Protein AF-E9EDW2-F1 (afdb_monomer)

Secondary structure (DSSP, 8-state):
-HHHHHHTT---GGGGT--SHHHHHHHHHHTT-SEEEEEEHHHHHH-TTT--HHHHHHHTTTS----HHHHHHHHHT-EEEEEESS---------S--------TT--PBPEEEEEE-------BS-EEEEEE-TT--EEEEEE-SB-SSSB--EEEEEESS---PPP---SEEPPP-BS-EEEE-GGG-EEEE--EEETTEE---EEEEE-STT-EEEEEPPPSS--BS-EEEE-TTSSEEEEE--BSSSS-B---EEEEETTTEEEEPEEESSPPPPEEEEEEEE-S---SSSSEEEEEEEEEEETTSSB----EEEEEE-SSSS-EEEEEE----GGGSSTT-EESPEEEE-SS-EEEE--EESSTT-BS--EEEEE--SSS--EEEEB---TT-PPPP--TT-EEEEETTEEEEE--EE-TGGG--EE---EEEEEE-----SS------SPPPP--EEEEEEE-EE------------PPP-PEEPPEE---SHHHHHHHHHHT--EEETT----THHHH--HHHHHHHH-TT-EEEEEEE-TT-SB--TTTT-EEEEEEEHHHHHHHHHTT-SEEEE---SS-TTTS---HHHH-HHHHTT----GGGHHHHHTEEEEEEEEESS-EEEEE--SSEEEEEEEES-EEEEE--GGGGGGTTPPTT-SEE---HHHHTTSGGGTT---EEEEE-TT-EEEE-TT--EEEEE-SS-EEEEEEEE---SS-BPSS--SSS-PPBHHHHHHHHHHHHHHHHTTTS-HHHHHHHHHHHHHHHHHHHTT-

Solvent-accessible surface area (backbone atoms only — not comparable to full-atom values): 42547 Å² total; per-residue (Å²): 104,68,72,42,30,50,74,70,73,58,58,72,71,62,44,82,81,37,75,43,72,69,44,46,47,52,51,43,45,75,72,62,30,78,42,74,48,74,36,35,43,42,56,37,59,71,28,68,88,76,34,41,50,67,57,48,46,53,47,35,73,74,49,62,64,81,58,61,64,47,51,47,56,52,14,70,75,40,68,53,74,53,71,36,70,64,94,67,88,70,84,62,80,72,67,80,76,83,72,80,70,69,82,65,92,77,68,64,61,51,59,45,52,74,45,74,40,96,49,97,59,70,59,33,23,30,27,33,49,47,82,49,63,46,98,87,68,55,44,29,45,33,41,35,37,3,40,36,91,93,43,65,27,47,34,35,41,36,25,26,36,75,48,61,87,78,80,73,86,68,49,54,46,31,78,68,58,30,26,38,42,48,62,40,72,27,62,97,72,12,38,38,37,44,38,4,24,75,46,49,72,42,46,26,26,60,20,33,30,35,43,75,59,97,77,36,36,55,40,83,50,65,48,52,98,59,33,27,22,35,42,23,67,41,55,44,86,97,59,52,34,35,42,38,45,35,3,31,46,35,40,74,43,60,30,75,56,37,38,40,37,35,90,90,80,30,72,42,64,40,48,74,48,79,65,70,75,74,37,30,27,26,27,45,51,45,77,43,65,51,71,63,94,63,80,58,50,47,46,27,44,39,28,20,3,36,34,74,59,70,42,60,30,53,65,44,28,39,38,41,34,40,54,74,55,100,62,30,36,34,34,47,46,71,64,88,74,58,89,86,61,42,50,84,54,10,30,30,51,34,47,64,41,83,53,94,80,40,32,36,42,36,25,7,33,36,71,40,91,83,35,74,10,53,42,44,35,39,40,35,38,57,79,77,87,48,74,46,79,33,54,55,50,77,34,90,82,75,53,79,63,66,53,26,34,32,33,21,63,46,79,55,97,82,24,37,41,40,40,29,4,44,42,50,56,71,95,52,53,69,48,65,27,44,55,38,37,38,41,36,72,58,80,80,95,63,98,72,80,83,80,83,75,72,95,67,75,81,66,43,65,35,80,75,51,74,48,66,44,45,57,64,89,69,83,72,70,85,74,89,62,95,62,59,48,31,65,73,42,74,55,53,76,45,71,87,90,43,44,68,62,44,54,52,43,64,75,66,58,59,56,36,32,34,50,72,47,65,37,54,56,34,59,82,57,66,43,68,68,50,49,27,67,61,68,35,42,78,40,78,40,62,29,36,39,41,60,94,92,55,61,60,48,33,81,85,79,50,63,49,44,84,43,79,44,33,41,33,58,53,44,56,40,14,64,71,32,36,45,34,38,35,59,56,57,22,74,89,40,58,93,79,34,38,18,35,38,63,82,60,37,48,73,58,33,78,27,47,44,81,38,76,38,47,46,68,50,63,77,32,55,63,30,29,32,51,33,42,30,4,37,36,23,49,42,30,28,37,36,57,37,26,32,37,43,34,28,33,33,43,33,37,38,36,44,35,34,57,56,85,40,49,87,76,51,66,52,50,94,94,47,55,53,20,78,55,59,57,85,76,36,45,79,31,54,83,31,37,89,38,63,39,30,41,46,77,41,42,58,32,26,27,35,42,42,39,53,46,35,35,34,27,39,37,41,73,33,47,25,35,33,33,39,38,39,32,17,59,85,62,99,71,56,72,44,90,73,95,66,50,81,48,53,63,64,41,35,66,57,61,51,46,52,55,50,52,55,49,51,55,56,73,41,62,88,47,58,70,68,60,34,50,53,54,54,51,51,52,49,53,53,51,54,38,49,74,75,73,103

Nearest PDB structures (foldseek):
  3al6-assembly2_D  TM=9.069E-01  e=3.823E-26  Homo sapiens
  3al5-assembly1_A  TM=8.721E-01  e=1.765E-25  Homo sapiens
  3al6-assembly1_A  TM=8.691E-01  e=7.244E-24  Homo sapiens
  3al5-assembly2_C  TM=8.968E-01  e=2.524E-22  Homo sapiens
  3al6-assembly2_C  TM=8.947E-01  e=3.609E-19  Homo sapiens

pLDDT: mean 86.5, std 15.3, range [28.31, 98.31]

Structure (mmCIF, N/CA/C/O backbone):
data_AF-E9EDW2-F1
#
_entry.id   AF-E9EDW2-F1
#
loop_
_atom_site.group_PDB
_atom_site.id
_atom_site.type_symbol
_atom_site.label_atom_id
_atom_site.label_alt_id
_atom_site.label_comp_id
_atom_site.label_asym_id
_atom_site.label_entity_id
_atom_site.label_seq_id
_atom_site.pdbx_PDB_ins_code
_atom_site.Cartn_x
_atom_site.Cartn_y
_atom_site.Cartn_z
_atom_site.occupancy
_atom_site.B_iso_or_equiv
_atom_site.auth_seq_id
_atom_site.auth_comp_id
_atom_site.auth_asym_id
_atom_site.auth_atom_id
_atom_site.pdbx_PDB_model_num
ATOM 1 N N . MET A 1 1 ? -23.223 -12.587 3.954 1.00 90.25 1 MET A N 1
ATOM 2 C CA . MET A 1 1 ? -23.763 -13.859 4.491 1.00 90.25 1 MET A CA 1
ATOM 3 C C . MET A 1 1 ? -24.759 -14.564 3.571 1.00 90.25 1 MET A C 1
ATOM 5 O O . MET A 1 1 ? -24.422 -15.625 3.071 1.00 90.25 1 MET A O 1
ATOM 9 N N . LEU A 1 2 ? -25.967 -14.035 3.328 1.00 93.19 2 LEU A N 1
ATOM 10 C CA . LEU A 1 2 ? -27.027 -14.787 2.621 1.00 93.19 2 LEU A CA 1
ATOM 11 C C . LEU A 1 2 ? -26.602 -15.286 1.229 1.00 93.19 2 LEU A C 1
ATOM 13 O O . LEU A 1 2 ? -26.655 -16.485 0.972 1.00 93.19 2 LEU A O 1
ATOM 17 N N . SER A 1 3 ? -26.023 -14.400 0.409 1.00 93.06 3 SER A N 1
ATOM 18 C CA . SER A 1 3 ? -25.495 -14.756 -0.919 1.00 93.06 3 SER A CA 1
ATOM 19 C C . SER A 1 3 ? -24.469 -15.902 -0.890 1.00 93.06 3 SER A C 1
ATOM 21 O O . SER A 1 3 ? -24.391 -16.681 -1.836 1.00 93.06 3 SER A O 1
ATOM 23 N N . HIS A 1 4 ? -23.687 -16.040 0.186 1.00 93.06 4 HIS A N 1
ATOM 24 C CA . HIS A 1 4 ? -22.728 -17.138 0.331 1.00 93.06 4 HIS A CA 1
ATOM 25 C C . HIS A 1 4 ? -23.447 -18.488 0.472 1.00 93.06 4 HIS A C 1
ATOM 27 O O . HIS A 1 4 ? -23.151 -19.422 -0.269 1.00 93.06 4 HIS A O 1
ATOM 33 N N . PHE A 1 5 ? -24.440 -18.578 1.357 1.00 93.38 5 PHE A N 1
ATOM 34 C CA . PHE A 1 5 ? -25.221 -19.804 1.540 1.00 93.38 5 PHE A CA 1
ATOM 35 C C . PHE A 1 5 ? -26.107 -20.136 0.334 1.00 93.38 5 PHE A C 1
ATOM 37 O O . PHE A 1 5 ? -26.289 -21.311 0.015 1.00 93.38 5 PHE A O 1
ATOM 44 N N . ASP A 1 6 ? -26.598 -19.122 -0.383 1.00 93.25 6 ASP A N 1
ATOM 45 C CA . ASP A 1 6 ? -27.299 -19.325 -1.654 1.00 93.25 6 ASP A CA 1
ATOM 46 C C . ASP A 1 6 ? -26.378 -19.977 -2.697 1.00 93.25 6 ASP A C 1
ATOM 48 O O . ASP A 1 6 ? -26.758 -20.967 -3.327 1.00 93.25 6 ASP A O 1
ATOM 52 N N . LYS A 1 7 ? -25.133 -19.491 -2.831 1.00 94.06 7 LYS A N 1
ATOM 53 C CA . LYS A 1 7 ? -24.116 -20.088 -3.721 1.00 94.06 7 LYS A CA 1
ATOM 54 C C . LYS A 1 7 ? -23.791 -21.536 -3.344 1.00 94.06 7 LYS A C 1
ATOM 56 O O . LYS A 1 7 ? -23.611 -22.364 -4.233 1.00 94.06 7 LYS A O 1
ATOM 61 N N . LEU A 1 8 ? -23.762 -21.854 -2.048 1.00 94.25 8 LEU A N 1
ATOM 62 C CA . LEU A 1 8 ? -23.572 -23.220 -1.541 1.00 94.25 8 LEU A CA 1
ATOM 63 C C . LEU A 1 8 ? -24.822 -24.109 -1.663 1.00 94.25 8 LEU A C 1
ATOM 65 O O . LEU A 1 8 ? -24.761 -25.291 -1.329 1.00 94.25 8 LEU A O 1
ATOM 69 N N . LYS A 1 9 ? -25.950 -23.570 -2.148 1.00 95.19 9 LYS A N 1
ATOM 70 C CA . LYS A 1 9 ? -27.255 -24.249 -2.214 1.00 95.19 9 LYS A CA 1
ATOM 71 C C . LYS A 1 9 ? -27.768 -24.717 -0.843 1.00 95.19 9 LYS A C 1
ATOM 73 O O . LYS A 1 9 ? -28.529 -25.680 -0.755 1.00 95.19 9 LYS A O 1
ATOM 78 N N . THR A 1 10 ? -27.399 -24.011 0.225 1.00 95.25 10 THR A N 1
ATOM 79 C CA . THR A 1 10 ? -27.797 -24.290 1.617 1.00 95.25 10 THR A CA 1
ATOM 80 C C . THR A 1 10 ? -28.368 -23.042 2.310 1.00 95.25 10 THR A C 1
ATOM 82 O O . THR A 1 10 ? -27.917 -22.666 3.393 1.00 95.25 10 THR A O 1
ATOM 85 N N . PRO A 1 11 ? -29.380 -22.369 1.724 1.00 93.00 11 PRO A N 1
ATOM 86 C CA . PRO A 1 11 ? -29.872 -21.095 2.237 1.00 93.00 11 PRO A CA 1
ATOM 87 C C . PRO A 1 11 ? -30.461 -21.228 3.652 1.00 93.00 11 PRO A C 1
ATOM 89 O O . PRO A 1 11 ? -31.292 -22.118 3.888 1.00 93.00 11 PRO A O 1
ATOM 92 N N . PRO A 1 12 ? -30.125 -20.327 4.596 1.00 91.38 12 PRO A N 1
ATOM 93 C CA . PRO A 1 12 ? -30.726 -20.306 5.926 1.00 91.38 12 PRO A CA 1
ATOM 94 C C . PRO A 1 12 ? -32.187 -19.831 5.851 1.00 91.38 12 PRO A C 1
ATOM 96 O O . PRO A 1 12 ? -32.504 -18.668 6.073 1.00 91.38 12 PRO A O 1
ATOM 99 N N . LYS A 1 13 ? -33.120 -20.743 5.556 1.00 90.94 13 LYS A N 1
ATOM 100 C CA . LYS A 1 13 ? -34.522 -20.404 5.229 1.00 90.94 13 LYS A CA 1
ATOM 101 C C . LYS A 1 13 ? -35.260 -19.626 6.325 1.00 90.94 13 LYS A C 1
ATOM 103 O O . LYS A 1 13 ? -36.069 -18.752 6.022 1.00 90.94 13 LYS A O 1
ATOM 108 N N . SER A 1 14 ? -34.980 -19.927 7.595 1.00 92.50 14 SER A N 1
ATOM 109 C CA . SER A 1 14 ? -35.703 -19.334 8.733 1.00 92.50 14 SER A CA 1
ATOM 110 C C . SER A 1 14 ? -35.426 -17.840 8.925 1.00 92.50 14 SER A C 1
ATOM 112 O O . SER A 1 14 ? -36.273 -17.151 9.491 1.00 92.50 14 SER A O 1
ATOM 114 N N . VAL A 1 15 ? -34.281 -17.331 8.453 1.00 92.75 15 VAL A N 1
ATOM 115 C CA . VAL A 1 15 ? -33.878 -15.931 8.679 1.00 92.75 15 VAL A CA 1
ATOM 116 C C . VAL A 1 15 ? -34.812 -14.942 7.981 1.00 92.75 15 VAL A C 1
ATOM 118 O O . VAL A 1 15 ? -35.085 -13.879 8.518 1.00 92.75 15 VAL A O 1
ATOM 121 N N . SER A 1 16 ? -35.394 -15.328 6.839 1.00 90.06 16 SER A N 1
ATOM 122 C CA . SER A 1 16 ? -36.365 -14.504 6.104 1.00 90.06 16 SER A CA 1
ATOM 123 C C . SER A 1 16 ? -37.625 -14.199 6.926 1.00 90.06 16 SER A C 1
ATOM 125 O O . SER A 1 16 ? -38.177 -13.104 6.851 1.00 90.06 16 SER A O 1
ATOM 127 N N . LYS A 1 17 ? -38.062 -15.155 7.756 1.00 93.75 17 LYS A N 1
ATOM 128 C CA . LYS A 1 17 ? -39.244 -15.025 8.617 1.00 93.75 17 LYS A CA 1
ATOM 129 C C . LYS A 1 17 ? -38.902 -14.446 9.990 1.00 93.75 17 LYS A C 1
ATOM 131 O O . LYS A 1 17 ? -39.677 -13.660 10.535 1.00 93.75 17 LYS A O 1
ATOM 136 N N . TYR A 1 18 ? -37.743 -14.814 10.535 1.00 94.94 18 TYR A N 1
ATOM 137 C CA . TYR A 1 18 ? -37.289 -14.425 11.872 1.00 94.94 18 TYR A CA 1
ATOM 138 C C . TYR A 1 18 ? -35.910 -13.734 11.825 1.00 94.94 18 TYR A C 1
ATOM 140 O O . TYR A 1 18 ? -34.936 -14.295 12.330 1.00 94.94 18 TYR A O 1
ATOM 148 N N . PRO A 1 19 ? -35.809 -12.539 11.207 1.00 91.50 19 PRO A N 1
ATOM 149 C CA . PRO A 1 19 ? -34.534 -11.848 10.989 1.00 91.50 19 PRO A CA 1
ATOM 150 C C . PRO A 1 19 ? -33.925 -11.198 12.237 1.00 91.50 19 PRO A C 1
ATOM 152 O O . PRO A 1 19 ? -32.763 -10.821 12.201 1.00 91.50 19 PRO A O 1
ATOM 155 N N . THR A 1 20 ? -34.686 -11.035 13.322 1.00 91.75 20 THR A N 1
ATOM 156 C CA . THR A 1 20 ? -34.239 -10.328 14.533 1.00 91.75 20 THR A CA 1
ATOM 157 C C . THR A 1 20 ? -34.360 -11.209 15.770 1.00 91.75 20 THR A C 1
ATOM 159 O O . THR A 1 20 ? -35.183 -12.132 15.803 1.00 91.75 20 THR A O 1
ATOM 162 N N . LEU A 1 21 ? -33.592 -10.887 16.817 1.00 91.69 21 LEU A N 1
ATOM 163 C CA . LEU A 1 21 ? -33.658 -11.580 18.109 1.00 91.69 21 LEU A CA 1
ATOM 164 C C . LEU A 1 21 ? -35.087 -11.561 18.675 1.00 91.69 21 LEU A C 1
ATOM 166 O O . LEU A 1 21 ? -35.627 -12.607 19.022 1.00 91.69 21 LEU A O 1
ATOM 170 N N . ALA A 1 22 ? -35.766 -10.411 18.632 1.00 91.12 22 ALA A N 1
ATOM 171 C CA . ALA A 1 22 ? -37.156 -10.267 19.074 1.00 91.12 22 ALA A CA 1
ATOM 172 C C . ALA A 1 22 ? -38.144 -11.168 18.317 1.00 91.12 22 ALA A C 1
ATOM 174 O O . ALA A 1 22 ? -39.068 -11.740 18.905 1.00 91.12 22 ALA A O 1
ATOM 175 N N . LYS A 1 23 ? -37.939 -11.350 17.006 1.00 94.00 23 LYS A N 1
ATOM 176 C CA . LYS A 1 23 ? -38.747 -12.280 16.209 1.00 94.00 23 LYS A CA 1
ATOM 177 C C . LYS A 1 23 ? -38.448 -13.739 16.553 1.00 94.00 23 LYS A C 1
ATOM 179 O O . LYS A 1 23 ? -39.368 -14.552 16.498 1.00 94.00 23 LYS A O 1
ATOM 184 N N . GLN A 1 24 ? -37.216 -14.082 16.936 1.00 94.62 24 GLN A N 1
ATOM 185 C CA . GLN A 1 24 ? -36.901 -15.416 17.462 1.00 94.62 24 GLN A CA 1
ATOM 186 C C . GLN A 1 24 ? -37.532 -15.636 18.842 1.00 94.62 24 GLN A C 1
ATOM 188 O O . GLN A 1 24 ? -38.124 -16.688 19.062 1.00 94.62 24 GLN A O 1
ATOM 193 N N . VAL A 1 25 ? -37.518 -14.644 19.737 1.00 92.88 25 VAL A N 1
ATOM 194 C CA . VAL A 1 25 ? -38.243 -14.728 21.019 1.00 92.88 25 VAL A CA 1
ATOM 195 C C . VAL A 1 25 ? -39.728 -14.971 20.765 1.00 92.88 25 VAL A C 1
ATOM 197 O O . VAL A 1 25 ? -40.277 -15.970 21.220 1.00 92.88 25 VAL A O 1
ATOM 200 N N . SER A 1 26 ? -40.350 -14.134 19.932 1.00 93.62 26 SER A N 1
ATOM 201 C CA . SER A 1 26 ? -41.767 -14.261 19.567 1.00 93.62 26 SER A CA 1
ATOM 202 C C . SER A 1 26 ? -42.094 -15.629 18.958 1.00 93.62 26 SER A C 1
ATOM 204 O O . SER A 1 26 ? -43.142 -16.207 19.245 1.00 93.62 26 SER A O 1
ATOM 206 N N . ARG A 1 27 ? -41.185 -16.181 18.142 1.00 95.56 27 ARG A N 1
ATOM 207 C CA . ARG A 1 27 ? -41.315 -17.523 17.562 1.00 95.56 27 ARG A CA 1
ATOM 208 C C . ARG A 1 27 ? -41.403 -18.599 18.637 1.00 95.56 27 ARG A C 1
ATOM 210 O O . ARG A 1 27 ? -42.293 -19.435 18.556 1.00 95.56 27 ARG A O 1
ATOM 217 N N . PHE A 1 28 ? -40.473 -18.617 19.589 1.00 94.75 28 PHE A N 1
ATOM 218 C CA . PHE A 1 28 ? -40.422 -19.665 20.609 1.00 94.75 28 PHE A CA 1
ATOM 219 C C . PHE A 1 28 ? -41.527 -19.491 21.654 1.00 94.75 28 PHE A C 1
ATOM 221 O O . PHE A 1 28 ? -42.177 -20.473 22.005 1.00 94.75 28 PHE A O 1
ATOM 228 N N . THR A 1 29 ? -41.845 -18.260 22.056 1.00 92.69 29 THR A N 1
ATOM 229 C CA . THR A 1 29 ? -43.003 -17.992 22.923 1.00 92.69 29 THR A CA 1
ATOM 230 C C . THR A 1 29 ? -44.303 -18.463 22.265 1.00 92.69 29 THR A C 1
ATOM 232 O O . THR A 1 29 ? -45.104 -19.151 22.895 1.00 92.69 29 THR A O 1
ATOM 235 N N . GLY A 1 30 ? -44.485 -18.197 20.965 1.00 93.25 30 GLY A N 1
ATOM 236 C CA . GLY A 1 30 ? -45.638 -18.681 20.198 1.00 93.25 30 GLY A CA 1
ATOM 237 C C . GLY A 1 30 ? -45.705 -20.206 20.030 1.00 93.25 30 GLY A C 1
ATOM 238 O O . GLY A 1 30 ? -46.766 -20.732 19.708 1.00 93.25 30 GLY A O 1
ATOM 239 N N . LEU A 1 31 ? -44.601 -20.923 20.266 1.00 95.38 31 LEU A N 1
ATOM 240 C CA . LEU A 1 31 ? -44.532 -22.390 20.261 1.00 95.38 31 LEU A CA 1
ATOM 241 C C . LEU A 1 31 ? -44.738 -23.009 21.657 1.00 95.38 31 LEU A C 1
ATOM 243 O O . LEU A 1 31 ? -44.607 -24.221 21.803 1.00 95.38 31 LEU A O 1
ATOM 247 N N . GLY A 1 32 ? -45.067 -22.204 22.674 1.00 93.31 32 GLY A N 1
ATOM 248 C CA . GLY A 1 32 ? -45.382 -22.682 24.024 1.00 93.31 32 GLY A CA 1
ATOM 249 C C . GLY A 1 32 ? -44.195 -22.739 24.990 1.00 93.31 32 GLY A C 1
ATOM 250 O O . GLY A 1 32 ? -44.329 -23.301 26.074 1.00 93.31 32 GLY A O 1
ATOM 251 N N . TYR A 1 33 ? -43.045 -22.156 24.639 1.00 92.62 33 TYR A N 1
ATOM 252 C CA . TYR A 1 33 ? -41.925 -22.015 25.573 1.00 92.62 33 TYR A CA 1
ATOM 253 C C . TYR A 1 33 ? -42.173 -20.829 26.514 1.00 92.62 33 TYR A C 1
ATOM 255 O O . TYR A 1 33 ? -42.242 -19.683 26.073 1.00 92.62 33 TYR A O 1
ATOM 263 N N . SER A 1 34 ? -42.302 -21.099 27.814 1.00 88.38 34 SER A N 1
ATOM 264 C CA . SER A 1 34 ? -42.623 -20.092 28.835 1.00 88.38 34 SER A CA 1
ATOM 265 C C . SER A 1 34 ? -41.432 -19.225 29.248 1.00 88.38 34 SER A C 1
ATOM 267 O O . SER A 1 34 ? -41.629 -18.132 29.769 1.00 88.38 34 SER A O 1
ATOM 269 N N . ASN A 1 35 ? -40.203 -19.704 29.043 1.00 88.19 35 ASN A N 1
ATOM 270 C CA . ASN A 1 35 ? -38.978 -18.957 29.320 1.00 88.19 35 ASN A CA 1
ATOM 271 C C . ASN A 1 35 ? -38.061 -19.027 28.096 1.00 88.19 35 ASN A C 1
ATOM 273 O O . ASN A 1 35 ? -37.683 -20.122 27.681 1.00 88.19 35 ASN A O 1
ATOM 277 N N . VAL A 1 36 ? -37.715 -17.875 27.522 1.00 90.62 36 VAL A N 1
ATOM 278 C CA . VAL A 1 36 ? -36.844 -17.763 26.347 1.00 90.62 36 VAL A CA 1
ATOM 279 C C . VAL A 1 36 ? -35.783 -16.715 26.640 1.00 90.62 36 VAL A C 1
ATOM 281 O O . VAL A 1 36 ? -36.098 -15.541 26.807 1.00 90.62 36 VAL A O 1
ATOM 284 N N . ASN A 1 37 ? -34.524 -17.141 26.670 1.00 90.50 37 ASN A N 1
ATOM 285 C CA . ASN A 1 37 ? -33.379 -16.249 26.766 1.00 90.50 37 ASN A CA 1
ATOM 286 C C . ASN A 1 37 ? -32.584 -16.322 25.466 1.00 90.50 37 ASN A C 1
ATOM 288 O O . ASN A 1 37 ? -32.340 -17.414 24.950 1.00 90.50 37 ASN A O 1
ATOM 292 N N . ILE A 1 38 ? -32.182 -15.174 24.942 1.00 93.44 38 ILE A N 1
ATOM 293 C CA . ILE A 1 38 ? -31.436 -15.070 23.692 1.00 93.44 38 ILE A CA 1
ATOM 294 C C . ILE A 1 38 ? -30.359 -13.998 23.832 1.00 93.44 38 ILE A C 1
ATOM 296 O O . ILE A 1 38 ? -30.580 -12.997 24.510 1.00 93.44 38 ILE A O 1
ATOM 300 N N . TRP A 1 39 ? -29.220 -14.237 23.193 1.00 93.31 39 TRP A N 1
ATOM 301 C CA . TRP A 1 39 ? -28.120 -13.288 23.059 1.00 93.31 39 TRP A CA 1
ATOM 302 C C . TRP A 1 39 ? -27.555 -13.394 21.648 1.00 93.31 39 TRP A C 1
ATOM 304 O O . TRP A 1 39 ? -27.344 -14.517 21.179 1.00 93.31 39 TRP A O 1
ATOM 314 N N . ASP A 1 40 ? -27.276 -12.278 20.978 1.00 94.56 40 ASP A N 1
ATOM 315 C CA . ASP A 1 40 ? -26.316 -12.320 19.874 1.00 94.56 40 ASP A CA 1
ATOM 316 C C . ASP A 1 40 ? -24.913 -12.698 20.401 1.00 94.56 40 ASP A C 1
ATOM 318 O O . ASP A 1 40 ? -24.655 -12.708 21.610 1.00 94.56 40 ASP A O 1
ATOM 322 N N . LEU A 1 41 ? -23.997 -13.103 19.521 1.00 95.88 41 LEU A N 1
ATOM 323 C CA . LEU A 1 41 ? -22.678 -13.549 19.980 1.00 95.88 41 LEU A CA 1
ATOM 324 C C . LEU A 1 41 ? -21.822 -12.402 20.533 1.00 95.88 41 LEU A C 1
ATOM 326 O O . LEU A 1 41 ? -20.927 -12.670 21.333 1.00 95.88 41 LEU A O 1
ATOM 330 N N . TRP A 1 42 ? -22.089 -11.146 20.166 1.00 94.62 42 TRP A N 1
ATOM 331 C CA . TRP A 1 42 ? -21.410 -9.998 20.766 1.00 94.62 42 TRP A CA 1
ATOM 332 C C . TRP A 1 42 ? -21.935 -9.703 22.178 1.00 94.62 42 TRP A C 1
ATOM 334 O O . TRP A 1 42 ? -21.153 -9.423 23.085 1.00 94.62 42 TRP A O 1
ATOM 344 N N . GLU A 1 43 ? -23.241 -9.831 22.408 1.00 92.94 43 GLU A N 1
ATOM 345 C CA . GLU A 1 43 ? -23.863 -9.785 23.734 1.00 92.94 43 GLU A CA 1
ATOM 346 C C . GLU A 1 43 ? -23.342 -10.925 24.618 1.00 92.94 43 GLU A C 1
ATOM 348 O O . GLU A 1 43 ? -23.037 -10.711 25.793 1.00 92.94 43 GLU A O 1
ATOM 353 N N . ALA A 1 44 ? -23.186 -12.128 24.053 1.00 93.88 44 ALA A N 1
ATOM 354 C CA . ALA A 1 44 ? -22.574 -13.254 24.749 1.00 93.88 44 ALA A CA 1
ATOM 355 C C . ALA A 1 44 ? -21.106 -12.958 25.099 1.00 93.88 44 ALA A C 1
ATOM 357 O O . ALA A 1 44 ? -20.727 -13.094 26.259 1.00 93.88 44 ALA A O 1
ATOM 358 N N . TRP A 1 45 ? -20.309 -12.473 24.139 1.00 94.75 45 TRP A N 1
ATOM 359 C CA . TRP A 1 45 ? -18.930 -12.024 24.366 1.00 94.75 45 TRP A CA 1
ATOM 360 C C . TRP A 1 45 ? -18.835 -10.958 25.459 1.00 94.75 45 TRP A C 1
ATOM 362 O O . TRP A 1 45 ? -17.931 -11.009 26.289 1.00 94.75 45 TRP A O 1
ATOM 372 N N . SER A 1 46 ? -19.787 -10.023 25.491 1.00 92.12 46 SER A N 1
ATOM 373 C CA . SER A 1 46 ? -19.816 -8.902 26.436 1.00 92.12 46 SER A CA 1
ATOM 374 C C . SER A 1 46 ? -20.279 -9.292 27.839 1.00 92.12 46 SER A C 1
ATOM 376 O O . SER A 1 46 ? -20.114 -8.531 28.793 1.00 92.12 46 SER A O 1
ATOM 378 N N . SER A 1 47 ? -20.855 -10.482 27.997 1.00 90.62 47 SER A N 1
ATOM 379 C CA . SER A 1 47 ? -21.425 -10.930 29.257 1.00 90.62 47 SER A CA 1
ATOM 380 C C . SER A 1 47 ? -20.449 -11.797 30.047 1.00 90.62 47 SER A C 1
ATOM 382 O O . SER A 1 47 ? -20.041 -12.868 29.598 1.00 90.62 47 SER A O 1
ATOM 384 N N . ALA A 1 48 ? -20.201 -11.408 31.303 1.00 90.00 48 ALA A N 1
ATOM 385 C CA . ALA A 1 48 ? -19.451 -12.211 32.277 1.00 90.00 48 ALA A CA 1
ATOM 386 C C . ALA A 1 48 ? -20.064 -13.602 32.545 1.00 90.00 48 ALA A C 1
ATOM 388 O O . ALA A 1 48 ? -19.417 -14.449 33.151 1.00 90.00 48 ALA A O 1
ATOM 389 N N . LYS A 1 49 ? -21.304 -13.847 32.096 1.00 88.88 49 LYS A N 1
ATOM 390 C CA . LYS A 1 49 ? -21.945 -15.166 32.138 1.00 88.88 49 LYS A CA 1
ATOM 391 C C . LYS A 1 49 ? -21.282 -16.173 31.194 1.00 88.88 49 LYS A C 1
ATOM 393 O O . LYS A 1 49 ? -21.273 -17.359 31.507 1.00 88.88 49 LYS A O 1
ATOM 398 N N . PHE A 1 50 ? -20.822 -15.719 30.030 1.00 93.75 50 PHE A N 1
ATOM 399 C CA . PHE A 1 50 ? -20.244 -16.589 29.005 1.00 93.75 50 PHE A CA 1
ATOM 400 C C . PHE A 1 50 ? -18.727 -16.461 28.956 1.00 93.75 50 PHE A C 1
ATOM 402 O O . PHE A 1 50 ? -18.050 -17.474 28.823 1.00 93.75 50 PHE A O 1
ATOM 409 N N . VAL A 1 51 ? -18.211 -15.232 29.055 1.00 93.81 51 VAL A N 1
ATOM 410 C CA . VAL A 1 51 ? -16.775 -14.952 29.016 1.00 93.81 51 VAL A CA 1
ATOM 411 C C . VAL A 1 51 ? -16.464 -13.861 30.039 1.00 93.81 51 VAL A C 1
ATOM 413 O O . VAL A 1 51 ? -17.044 -12.775 30.014 1.00 93.81 51 VAL A O 1
ATOM 416 N N . SER A 1 52 ? -15.564 -14.130 30.974 1.00 94.81 52 SER A N 1
ATOM 417 C CA . SER A 1 52 ? -15.059 -13.143 31.935 1.00 94.81 52 SER A CA 1
ATOM 418 C C . SER A 1 52 ? -14.082 -12.160 31.274 1.00 94.81 52 SER A C 1
ATOM 420 O O . SER A 1 52 ? -13.529 -12.428 30.208 1.00 94.81 52 SER A O 1
ATOM 422 N N . SER A 1 53 ? -13.820 -11.014 31.912 1.00 93.25 53 SER A N 1
ATOM 423 C CA . SER A 1 53 ? -12.811 -10.060 31.416 1.00 93.25 53 SER A CA 1
ATOM 424 C C . SER A 1 53 ? -11.413 -10.679 31.355 1.00 93.25 53 SER A C 1
ATOM 426 O O . SER A 1 53 ? -10.677 -10.427 30.407 1.00 93.25 53 SER A O 1
ATOM 428 N N . SER A 1 54 ? -11.068 -11.535 32.322 1.00 92.50 54 SER A N 1
ATOM 429 C CA . SER A 1 54 ? -9.804 -12.274 32.336 1.00 92.50 54 SER A CA 1
ATOM 430 C C . SER A 1 54 ? -9.684 -13.266 31.183 1.00 92.50 54 SER A C 1
ATOM 432 O O . SER A 1 54 ? -8.603 -13.401 30.621 1.00 92.50 54 SER A O 1
ATOM 434 N N . GLU A 1 55 ? -10.772 -13.944 30.806 1.00 94.75 55 GLU A N 1
ATOM 435 C CA . GLU A 1 55 ? -10.764 -14.864 29.662 1.00 94.75 55 GLU A CA 1
ATOM 436 C C . GLU A 1 55 ? -10.639 -14.103 28.342 1.00 94.75 55 GLU A C 1
ATOM 438 O O . GLU A 1 55 ? -9.857 -14.514 27.490 1.00 94.75 55 GLU A O 1
ATOM 443 N N . ARG A 1 56 ? -11.333 -12.962 28.194 1.00 94.00 56 ARG A N 1
ATOM 444 C CA . ARG A 1 56 ? -11.165 -12.081 27.027 1.00 94.00 56 ARG A CA 1
ATOM 445 C C . ARG A 1 56 ? -9.720 -11.605 26.892 1.00 94.00 56 ARG A C 1
ATOM 447 O O . ARG A 1 56 ? -9.130 -11.775 25.833 1.00 94.00 56 ARG A O 1
ATOM 454 N N . ALA A 1 57 ? -9.131 -11.090 27.971 1.00 89.56 57 ALA A N 1
ATOM 455 C CA . ALA A 1 57 ? -7.743 -10.630 27.972 1.00 89.56 57 ALA A CA 1
ATOM 456 C C . ALA A 1 57 ? -6.736 -11.767 27.708 1.00 89.56 57 ALA A C 1
ATOM 458 O O . ALA A 1 57 ? -5.714 -11.555 27.060 1.00 89.56 57 ALA A O 1
ATOM 459 N N . ALA A 1 58 ? -7.012 -12.991 28.172 1.00 90.31 58 ALA A N 1
ATOM 460 C CA . ALA A 1 58 ? -6.143 -14.140 27.922 1.00 90.31 58 ALA A CA 1
ATOM 461 C C . ALA A 1 58 ? -6.075 -14.530 26.433 1.00 90.31 58 ALA A C 1
ATOM 463 O O . ALA A 1 58 ? -5.065 -15.092 26.003 1.00 90.31 58 ALA A O 1
ATOM 464 N N . LEU A 1 59 ? -7.105 -14.217 25.635 1.00 91.31 59 LEU A N 1
ATOM 465 C CA . LEU A 1 59 ? -7.121 -14.509 24.198 1.00 91.31 59 LEU A CA 1
ATOM 466 C C . LEU A 1 59 ? -6.094 -13.684 23.414 1.00 91.31 59 LEU A C 1
ATOM 468 O O . LEU A 1 59 ? -5.556 -14.189 22.430 1.00 91.31 59 LEU A O 1
ATOM 472 N N . ASP A 1 60 ? -5.730 -12.491 23.890 1.00 86.81 60 ASP A N 1
ATOM 473 C CA . ASP A 1 60 ? -4.690 -11.668 23.257 1.00 86.81 60 ASP A CA 1
ATOM 474 C C . ASP A 1 60 ? -3.294 -12.331 23.288 1.00 86.81 60 ASP A C 1
ATOM 476 O O . ASP A 1 60 ? -2.402 -11.955 22.523 1.00 86.81 60 ASP A O 1
ATOM 480 N N . ILE A 1 61 ? -3.088 -13.323 24.166 1.00 86.50 61 ILE A N 1
ATOM 481 C CA . ILE A 1 61 ? -1.842 -14.103 24.271 1.00 86.50 61 ILE A CA 1
ATOM 482 C C . ILE A 1 61 ? -1.826 -15.268 23.267 1.00 86.50 61 ILE A C 1
ATOM 484 O O . ILE A 1 61 ? -0.754 -15.749 22.900 1.00 86.50 61 ILE A O 1
ATOM 488 N N . ILE A 1 62 ? -2.996 -15.726 22.813 1.00 90.38 62 ILE A N 1
ATOM 489 C CA . ILE A 1 62 ? -3.123 -16.902 21.944 1.00 90.38 62 ILE A CA 1
ATOM 490 C C . ILE A 1 62 ? -2.666 -16.583 20.523 1.00 90.38 62 ILE A C 1
ATOM 492 O O . ILE A 1 62 ? -1.850 -17.313 19.960 1.00 90.38 62 ILE A O 1
ATOM 496 N N . GLU A 1 63 ? -3.159 -15.487 19.948 1.00 88.38 63 GLU A N 1
ATOM 497 C CA . GLU A 1 63 ? -2.733 -15.034 18.629 1.00 88.38 63 GLU A CA 1
ATOM 498 C C . GLU A 1 63 ? -2.862 -13.512 18.455 1.00 88.38 63 GLU A C 1
ATOM 500 O O . GLU A 1 63 ? -3.748 -12.884 19.035 1.00 88.38 63 GLU A O 1
ATOM 505 N N . PRO A 1 64 ? -2.008 -12.882 17.626 1.00 90.75 64 PRO A N 1
ATOM 506 C CA . PRO A 1 64 ? -2.159 -11.472 17.292 1.00 90.75 64 PRO A CA 1
ATOM 507 C C . PRO A 1 64 ? -3.441 -11.194 16.493 1.00 90.75 64 PRO A C 1
ATOM 509 O O . PRO A 1 64 ? -3.528 -11.545 15.317 1.00 90.75 64 PRO A O 1
ATOM 512 N N . PHE A 1 65 ? -4.384 -10.467 17.095 1.00 94.44 65 PHE A N 1
ATOM 513 C CA . PHE A 1 65 ? -5.688 -10.163 16.498 1.00 94.44 65 PHE A CA 1
ATOM 514 C C . PHE A 1 65 ? -5.944 -8.652 16.333 1.00 94.44 65 PHE A C 1
ATOM 516 O O . PHE A 1 65 ? -5.681 -7.848 17.236 1.00 94.44 65 PHE A O 1
ATOM 523 N N . ASP A 1 66 ? -6.464 -8.257 15.162 1.00 95.31 66 ASP A N 1
ATOM 524 C CA . ASP A 1 66 ? -6.881 -6.873 14.876 1.00 95.31 66 ASP A CA 1
ATOM 525 C C . ASP A 1 66 ? -8.041 -6.753 13.860 1.00 95.31 66 ASP A C 1
ATOM 527 O O . ASP A 1 66 ? -8.144 -5.774 13.115 1.00 95.31 66 ASP A O 1
ATOM 531 N N . GLU A 1 67 ? -8.917 -7.757 13.814 1.00 95.38 67 GLU A N 1
ATOM 532 C CA . GLU A 1 67 ? -10.114 -7.780 12.956 1.00 95.38 67 GLU A CA 1
ATOM 533 C C . GLU A 1 67 ? -11.389 -7.550 13.788 1.00 95.38 67 GLU A C 1
ATOM 535 O O . GLU A 1 67 ? -12.406 -8.222 13.628 1.00 95.38 67 GLU A O 1
ATOM 540 N N . TRP A 1 68 ? -11.329 -6.601 14.722 1.00 95.69 68 TRP A N 1
ATOM 541 C CA . TRP A 1 68 ? -12.391 -6.348 15.699 1.00 95.69 68 TRP A CA 1
ATOM 542 C C . TRP A 1 68 ? -13.715 -5.921 15.063 1.00 95.69 68 TRP A C 1
ATOM 544 O O . TRP A 1 68 ? -14.764 -6.384 15.502 1.00 95.69 68 TRP A O 1
ATOM 554 N N . GLU A 1 69 ? -13.698 -5.116 13.995 1.00 96.94 69 GLU A N 1
ATOM 555 C CA . GLU A 1 69 ? -14.926 -4.779 13.267 1.00 96.94 69 GLU A CA 1
ATOM 556 C C . GLU A 1 69 ? -15.580 -6.023 12.650 1.00 96.94 69 GLU A C 1
ATOM 558 O O . GLU A 1 69 ? -16.798 -6.172 12.715 1.00 96.94 69 GLU A O 1
ATOM 563 N N . GLU A 1 70 ? -14.779 -6.953 12.119 1.00 95.50 70 GLU A N 1
ATOM 564 C CA . GLU A 1 70 ? -15.271 -8.228 11.579 1.00 95.50 70 GLU A CA 1
ATOM 565 C C . GLU A 1 70 ? -15.890 -9.088 12.675 1.00 95.50 70 GLU A C 1
ATOM 567 O O . GLU A 1 70 ? -16.950 -9.677 12.472 1.00 95.50 70 GLU A O 1
ATOM 572 N N . PHE A 1 71 ? -15.236 -9.155 13.837 1.00 95.69 71 PHE A N 1
ATOM 573 C CA . PHE A 1 71 ? -15.699 -9.951 14.967 1.00 95.69 71 PHE A CA 1
ATOM 574 C C . PHE A 1 71 ? -17.017 -9.422 15.532 1.00 95.69 71 PHE A C 1
ATOM 576 O O . PHE A 1 71 ? -17.934 -10.210 15.760 1.00 95.69 71 PHE A O 1
ATOM 583 N N . VAL A 1 72 ? -17.160 -8.100 15.675 1.00 95.50 72 VAL A N 1
ATOM 584 C CA . VAL A 1 72 ? -18.428 -7.483 16.089 1.00 95.50 72 VAL A CA 1
ATOM 585 C C . VAL A 1 72 ? -19.514 -7.754 15.047 1.00 95.50 72 VAL A C 1
ATOM 587 O O . VAL A 1 72 ? -20.585 -8.240 15.404 1.00 95.50 72 VAL A O 1
ATOM 590 N N . LEU A 1 73 ? -19.250 -7.512 13.756 1.00 95.25 73 LEU A N 1
ATOM 591 C CA . LEU A 1 73 ? -20.228 -7.749 12.686 1.00 95.25 73 LEU A CA 1
ATOM 592 C C . LEU A 1 73 ? -20.666 -9.214 12.624 1.00 95.25 73 LEU A C 1
ATOM 594 O O . LEU A 1 73 ? -21.863 -9.493 12.561 1.00 95.25 73 LEU A O 1
ATOM 598 N N . PHE A 1 74 ? -19.720 -10.153 12.688 1.00 95.62 74 PHE A N 1
ATOM 599 C CA . PHE A 1 74 ? -20.008 -11.581 12.807 1.00 95.62 74 PHE A CA 1
ATOM 600 C C . PHE A 1 74 ? -20.864 -11.858 14.046 1.00 95.62 74 PHE A C 1
ATOM 602 O O . PHE A 1 74 ? -21.889 -12.539 13.953 1.00 95.62 74 PHE A O 1
ATOM 609 N N . GLY A 1 75 ? -20.488 -11.262 15.178 1.00 94.69 75 GLY A N 1
ATOM 610 C CA . GLY A 1 75 ? -21.158 -11.419 16.456 1.00 94.69 75 GLY A CA 1
ATOM 611 C C . GLY A 1 75 ? -22.635 -11.019 16.426 1.00 94.69 75 GLY A C 1
ATOM 612 O O . GLY A 1 75 ? -23.471 -11.714 16.995 1.00 94.69 75 GLY A O 1
ATOM 613 N N . ARG A 1 76 ? -22.973 -9.961 15.680 1.00 92.69 76 ARG A N 1
ATOM 614 C CA . ARG A 1 76 ? -24.353 -9.468 15.507 1.00 92.69 76 ARG A CA 1
ATOM 615 C C . ARG A 1 76 ? -25.229 -10.312 14.584 1.00 92.69 76 ARG A C 1
ATOM 617 O O . ARG A 1 76 ? -26.445 -10.141 14.573 1.00 92.69 76 ARG A O 1
ATOM 624 N N . HIS A 1 77 ? -24.640 -11.212 13.799 1.00 92.75 77 HIS A N 1
ATOM 625 C CA . HIS A 1 77 ? -25.368 -12.024 12.815 1.00 92.75 77 HIS A CA 1
ATOM 626 C C . HIS A 1 77 ? -25.607 -13.471 13.264 1.00 92.75 77 HIS A C 1
ATOM 628 O O . HIS A 1 77 ? -26.243 -14.246 12.545 1.00 92.75 77 HIS A O 1
ATOM 634 N N . TYR A 1 78 ? -25.137 -13.829 14.457 1.00 94.50 78 TYR A N 1
ATOM 635 C CA . TYR A 1 78 ? -25.336 -15.127 15.088 1.00 94.50 78 TYR A CA 1
ATOM 636 C C . TYR A 1 78 ? -25.876 -14.935 16.500 1.00 94.50 78 TYR A C 1
ATOM 638 O O . TYR A 1 78 ? -25.614 -13.922 17.138 1.00 94.50 78 TYR A O 1
ATOM 646 N N . PHE A 1 79 ? -26.621 -15.917 16.999 1.00 95.00 79 PHE A N 1
ATOM 647 C CA . PHE A 1 79 ? -27.189 -15.858 18.340 1.00 95.00 79 PHE A CA 1
ATOM 648 C C . PHE A 1 79 ? -27.188 -17.222 19.022 1.00 95.00 79 PHE A C 1
ATOM 650 O O . PHE A 1 79 ? -27.224 -18.267 18.369 1.00 95.00 79 PHE A O 1
ATOM 657 N N . VAL A 1 80 ? -27.208 -17.193 20.352 1.00 95.00 80 VAL A N 1
ATOM 658 C CA . VAL A 1 80 ? -27.467 -18.336 21.225 1.00 95.00 80 VAL A CA 1
ATOM 659 C C . VAL A 1 80 ? -28.836 -18.133 21.859 1.00 95.00 80 VAL A C 1
ATOM 661 O O . VAL A 1 80 ? -29.086 -17.110 22.489 1.00 95.00 80 VAL A O 1
ATOM 664 N N . LEU A 1 81 ? -29.731 -19.110 21.700 1.00 94.19 81 LEU A N 1
ATOM 665 C CA . LEU A 1 81 ? -31.059 -19.108 22.311 1.00 94.19 81 LEU A CA 1
ATOM 666 C C . LEU A 1 81 ? -31.214 -20.334 23.212 1.00 94.19 81 LEU A C 1
ATOM 668 O O . LEU A 1 81 ? -30.954 -21.460 22.793 1.00 94.19 81 LEU A O 1
ATOM 672 N N . HIS A 1 82 ? -31.691 -20.105 24.431 1.00 92.75 82 HIS A N 1
ATOM 673 C CA . HIS A 1 82 ? -32.102 -21.134 25.376 1.00 92.75 82 HIS A CA 1
ATOM 674 C C . HIS A 1 82 ? -33.580 -20.938 25.723 1.00 92.75 82 HIS A C 1
ATOM 676 O O . HIS A 1 82 ? -33.956 -19.915 26.299 1.00 92.75 82 HIS A O 1
ATOM 682 N N . ALA A 1 83 ? -34.413 -21.918 25.375 1.00 92.50 83 ALA A N 1
ATOM 683 C CA . ALA A 1 83 ? -35.847 -21.895 25.639 1.00 92.50 83 ALA A CA 1
ATOM 684 C C . ALA A 1 83 ? -36.286 -23.133 26.430 1.00 92.50 83 ALA A C 1
ATOM 686 O O . ALA A 1 83 ? -35.897 -24.251 26.095 1.00 92.50 83 ALA A O 1
ATOM 687 N N . SER A 1 84 ? -37.132 -22.933 27.445 1.00 90.19 84 SER A N 1
ATOM 688 C CA . SER A 1 84 ? -37.703 -23.998 28.278 1.00 90.19 84 SER A CA 1
ATOM 689 C C . SER A 1 84 ? -39.230 -23.910 28.351 1.00 90.19 84 SER A C 1
ATOM 691 O O . SER A 1 84 ? -39.805 -22.821 28.426 1.00 90.19 84 SER A O 1
ATOM 693 N N . ALA A 1 85 ? -39.876 -25.078 28.321 1.00 85.81 85 ALA A N 1
ATOM 694 C CA . ALA A 1 85 ? -41.323 -25.247 28.465 1.00 85.81 85 ALA A CA 1
ATOM 695 C C . ALA A 1 85 ? -41.761 -25.473 29.927 1.00 85.81 85 ALA A C 1
ATOM 697 O O . ALA A 1 85 ? -42.955 -25.494 30.217 1.00 85.81 85 ALA A O 1
ATOM 698 N N . THR A 1 86 ? -40.816 -25.664 30.855 1.00 76.31 86 THR A N 1
ATOM 699 C CA . THR A 1 86 ? -41.103 -25.824 32.284 1.00 76.31 86 THR A CA 1
ATOM 700 C C . THR A 1 86 ? -40.950 -24.499 33.021 1.00 76.31 86 THR A C 1
ATOM 702 O O . THR A 1 86 ? -39.978 -23.763 32.843 1.00 76.31 86 THR A O 1
ATOM 705 N N . TYR A 1 87 ? -41.915 -24.207 33.894 1.00 59.78 87 TYR A N 1
ATOM 706 C CA . TYR A 1 87 ? -41.889 -23.050 34.784 1.00 59.78 87 TYR A CA 1
ATOM 707 C C . TYR A 1 87 ? -40.883 -23.299 35.919 1.00 59.78 87 TYR A C 1
ATOM 709 O O . TYR A 1 87 ? -41.257 -23.665 37.031 1.00 59.78 87 TYR A O 1
ATOM 717 N N . GLN A 1 88 ? -39.585 -23.183 35.635 1.00 55.03 88 GLN A N 1
ATOM 718 C CA . GLN A 1 88 ? -38.565 -23.200 36.680 1.00 55.03 88 GLN A CA 1
ATOM 719 C C . GLN A 1 88 ? -38.365 -21.792 37.233 1.00 55.03 88 GLN A C 1
ATOM 721 O O . GLN A 1 88 ? -38.009 -20.856 36.522 1.00 55.03 88 GLN A O 1
ATOM 726 N N . GLN A 1 89 ? -38.591 -21.676 38.539 1.00 45.28 89 GLN A N 1
ATOM 727 C CA . GLN A 1 89 ? -38.437 -20.480 39.361 1.00 45.28 89 GLN A CA 1
ATOM 728 C C . GLN A 1 89 ? -36.954 -20.175 39.650 1.00 45.28 89 GLN A C 1
ATOM 730 O O . GLN A 1 89 ? -36.613 -19.711 40.737 1.00 45.28 89 GLN A O 1
ATOM 735 N N . GLU A 1 90 ? -36.044 -20.459 38.715 1.00 45.81 90 GLU A N 1
ATOM 736 C CA . GLU A 1 90 ? -34.675 -19.981 38.854 1.00 45.81 90 GLU A CA 1
ATOM 737 C C . GLU A 1 90 ? -34.676 -18.483 38.570 1.00 45.81 90 GLU A C 1
ATOM 739 O O . GLU A 1 90 ? -34.911 -18.035 37.445 1.00 45.81 90 GLU A O 1
ATOM 744 N N . LYS A 1 91 ? -34.416 -17.698 39.621 1.00 43.31 91 LYS A N 1
ATOM 745 C CA . LYS A 1 91 ? -33.981 -16.304 39.512 1.00 43.31 91 LYS A CA 1
ATOM 746 C C . LYS A 1 91 ? -32.606 -16.284 38.841 1.00 43.31 91 LYS A C 1
ATOM 748 O O . LYS A 1 91 ? -31.596 -16.007 39.478 1.00 43.31 91 LYS A O 1
ATOM 753 N N . ILE A 1 92 ? -32.565 -16.599 37.553 1.00 44.56 92 ILE A N 1
ATOM 754 C CA . ILE A 1 92 ? -31.450 -16.207 36.705 1.00 44.56 92 ILE A CA 1
ATOM 755 C C . ILE A 1 92 ? -31.466 -14.672 36.741 1.00 44.56 92 ILE A C 1
ATOM 757 O O . ILE A 1 92 ? -32.544 -14.094 36.551 1.00 44.56 92 ILE A O 1
ATOM 761 N N . PRO A 1 93 ? -30.341 -13.999 37.050 1.00 38.56 93 PRO A N 1
ATOM 762 C CA . PRO A 1 93 ? -30.268 -12.549 36.982 1.00 38.56 93 PRO A CA 1
ATOM 763 C C . PRO A 1 93 ? -30.809 -12.138 35.622 1.00 38.56 93 PRO A C 1
ATOM 765 O O . PRO A 1 93 ? -30.339 -12.631 34.594 1.00 38.56 93 PRO A O 1
ATOM 768 N N . VAL A 1 94 ? -31.871 -11.337 35.661 1.00 35.84 94 VAL A N 1
ATOM 769 C CA . VAL A 1 94 ? -32.592 -10.840 34.495 1.00 35.84 94 VAL A CA 1
ATOM 770 C C . VAL A 1 94 ? -31.540 -10.430 33.465 1.00 35.84 94 VAL A C 1
ATOM 772 O O . VAL A 1 94 ? -30.630 -9.667 33.798 1.00 35.84 94 VAL A O 1
ATOM 775 N N . SER A 1 95 ? -31.641 -10.944 32.235 1.00 37.62 95 SER A N 1
ATOM 776 C CA . SER A 1 95 ? -31.017 -10.284 31.085 1.00 37.62 95 SER A CA 1
ATOM 777 C C . SER A 1 95 ? -31.239 -8.776 31.240 1.00 37.62 95 SER A C 1
ATOM 779 O O . SER A 1 95 ? -32.328 -8.415 31.702 1.00 37.62 95 SER A O 1
ATOM 781 N N . PRO A 1 96 ? -30.290 -7.883 30.899 1.00 37.44 96 PRO A N 1
ATOM 782 C CA . PRO A 1 96 ? -30.612 -6.459 30.854 1.00 37.44 96 PRO A CA 1
ATOM 783 C C . PRO A 1 96 ? -31.951 -6.332 30.129 1.00 37.44 96 PRO A C 1
ATOM 785 O O . PRO A 1 96 ? -32.135 -6.927 29.064 1.00 37.44 96 PRO A O 1
ATOM 788 N N . LYS A 1 97 ? -32.951 -5.767 30.824 1.00 32.84 97 LYS A N 1
ATOM 789 C CA . LYS A 1 97 ? -34.318 -5.697 30.311 1.00 32.84 97 LYS A CA 1
ATOM 790 C C . LYS A 1 97 ? -34.205 -5.134 28.903 1.00 32.84 97 LYS A C 1
ATOM 792 O O . LYS A 1 97 ? -33.709 -4.023 28.742 1.00 32.84 97 LYS A O 1
ATOM 797 N N . TYR A 1 98 ? -34.629 -5.923 27.921 1.00 37.16 98 TYR A N 1
ATOM 798 C CA . TYR A 1 98 ? -34.804 -5.481 26.549 1.00 37.16 98 TYR A CA 1
ATOM 799 C C . TYR A 1 98 ? -35.829 -4.344 26.574 1.00 37.16 98 TYR A C 1
ATOM 801 O O . TYR A 1 98 ? -37.034 -4.569 26.489 1.00 37.16 98 TYR A O 1
ATOM 809 N N . ASN A 1 99 ? -35.352 -3.115 26.733 1.00 28.81 99 ASN A N 1
ATOM 810 C CA . ASN A 1 99 ? -36.089 -1.951 26.298 1.00 28.81 99 ASN A CA 1
ATOM 811 C C . ASN A 1 99 ? -35.851 -1.890 24.794 1.00 28.81 99 ASN A C 1
ATOM 813 O O . ASN A 1 99 ? -34.902 -1.264 24.334 1.00 28.81 99 ASN A O 1
ATOM 817 N N . HIS A 1 100 ? -36.717 -2.547 24.021 1.00 34.59 100 HIS A N 1
ATOM 818 C CA . HIS A 1 100 ? -37.008 -2.009 22.701 1.00 34.59 100 HIS A CA 1
ATOM 819 C C . HIS A 1 100 ? -37.533 -0.596 22.941 1.00 34.59 100 HIS A C 1
ATOM 821 O O . HIS A 1 100 ? -38.703 -0.410 23.267 1.00 34.59 100 HIS A O 1
ATOM 827 N N . ARG A 1 101 ? -36.654 0.401 22.856 1.00 31.98 101 ARG A N 1
ATOM 828 C CA . ARG A 1 101 ? -37.119 1.737 22.541 1.00 31.98 101 ARG A CA 1
ATOM 829 C C . ARG A 1 101 ? -37.537 1.673 21.087 1.00 31.98 101 ARG A C 1
ATOM 831 O O . ARG A 1 101 ? -36.706 1.483 20.205 1.00 31.98 101 ARG A O 1
ATOM 838 N N . GLU A 1 102 ? -38.841 1.763 20.851 1.00 28.31 102 GLU A N 1
ATOM 839 C CA . GLU A 1 102 ? -39.284 2.358 19.597 1.00 28.31 102 GLU A CA 1
ATOM 840 C C . GLU A 1 102 ? -38.572 3.713 19.474 1.00 28.31 102 GLU A C 1
ATOM 842 O O . GLU A 1 102 ? -38.414 4.388 20.502 1.00 28.31 102 GLU A O 1
ATOM 847 N N . PRO A 1 103 ? -38.068 4.075 18.281 1.00 29.47 103 PRO A N 1
ATOM 848 C CA . PRO A 1 103 ? -37.307 5.300 18.090 1.00 29.47 103 PRO A CA 1
ATOM 849 C C . PRO A 1 103 ? -38.105 6.456 18.681 1.00 29.47 103 PRO A C 1
ATOM 851 O O . PRO A 1 103 ? -39.215 6.752 18.240 1.00 29.47 103 PRO A O 1
ATOM 854 N N . SER A 1 104 ? -37.574 7.063 19.743 1.00 30.50 104 SER A N 1
ATOM 855 C CA . SER A 1 104 ? -38.219 8.226 20.327 1.00 30.50 104 SER A CA 1
ATOM 856 C C . SER A 1 104 ? -38.232 9.305 19.251 1.00 30.50 104 SER A C 1
ATOM 858 O O . SER A 1 104 ? -37.174 9.634 18.716 1.00 30.50 104 SER A O 1
ATOM 860 N N . GLU A 1 105 ? -39.400 9.877 18.961 1.00 34.84 105 GLU A N 1
ATOM 861 C CA . GLU A 1 105 ? -39.641 10.920 17.944 1.00 34.84 105 GLU A CA 1
ATOM 862 C C . GLU A 1 105 ? -38.849 12.235 18.164 1.00 34.84 105 GLU A C 1
ATOM 864 O O . GLU A 1 105 ? -39.141 13.262 17.558 1.00 34.84 105 GLU A O 1
ATOM 869 N N . LYS A 1 106 ? -37.837 12.232 19.039 1.00 36.69 106 LYS A N 1
ATOM 870 C CA . LYS A 1 106 ? -36.940 13.352 19.338 1.00 36.69 106 LYS A CA 1
ATOM 871 C C . LYS A 1 106 ? -35.557 13.235 18.684 1.00 36.69 106 LYS A C 1
ATOM 873 O O . LYS A 1 106 ? -34.679 14.030 19.014 1.00 36.69 106 LYS A O 1
ATOM 878 N N . GLU A 1 107 ? -35.331 12.301 17.759 1.00 44.03 107 GLU A N 1
ATOM 879 C CA . GLU A 1 107 ? -34.117 12.339 16.935 1.00 44.03 107 GLU A CA 1
ATOM 880 C C . GLU A 1 107 ? -34.184 13.530 15.970 1.00 44.03 107 GLU A C 1
ATOM 882 O O . GLU A 1 107 ? -35.024 13.602 15.071 1.00 44.03 107 GLU A O 1
ATOM 887 N N . SER A 1 108 ? -33.291 14.501 16.162 1.00 45.69 108 SER A N 1
ATOM 888 C CA . SER A 1 108 ? -33.133 15.621 15.235 1.00 45.69 108 SER A CA 1
ATOM 889 C C . SER A 1 108 ? -32.443 15.123 13.965 1.00 45.69 108 SER A C 1
ATOM 891 O O . SER A 1 108 ? -31.220 15.137 13.860 1.00 45.69 108 SER A O 1
ATOM 893 N N . ILE A 1 109 ? -33.237 14.648 13.007 1.00 54.56 109 ILE A N 1
ATOM 894 C CA . ILE A 1 109 ? -32.750 14.168 11.713 1.00 54.56 109 ILE A CA 1
ATOM 895 C C . ILE A 1 109 ? -32.256 15.357 10.877 1.00 54.56 109 ILE A C 1
ATOM 897 O O . ILE A 1 109 ? -33.002 16.300 10.606 1.00 54.56 109 ILE A O 1
ATOM 901 N N . PHE A 1 110 ? -31.001 15.291 10.429 1.00 60.78 110 PHE A N 1
ATOM 902 C CA . PHE A 1 110 ? -30.446 16.211 9.435 1.00 60.78 110 PHE A CA 1
ATOM 903 C C . PHE A 1 110 ? -30.600 15.631 8.030 1.00 60.78 110 PHE A C 1
ATOM 905 O O . PHE A 1 110 ? -30.241 14.479 7.778 1.00 60.78 110 PHE A O 1
ATOM 912 N N . HIS A 1 111 ? -31.117 16.437 7.101 1.00 63.56 111 HIS A N 1
ATOM 913 C CA . HIS A 1 111 ? -31.224 16.038 5.703 1.00 63.56 111 HIS A CA 1
ATOM 914 C C . HIS A 1 111 ? -29.880 16.195 4.989 1.00 63.56 111 HIS A C 1
ATOM 916 O O . HIS A 1 111 ? -29.298 17.280 4.934 1.00 63.56 111 HIS A O 1
ATOM 922 N N . VAL A 1 112 ? -29.425 15.097 4.393 1.00 71.31 112 VAL A N 1
ATOM 923 C CA . VAL A 1 112 ? -28.185 15.025 3.621 1.00 71.31 112 VAL A CA 1
ATOM 924 C C . VAL A 1 112 ? -28.505 14.648 2.187 1.00 71.31 112 VAL A C 1
ATOM 926 O O . VAL A 1 112 ? -29.380 13.822 1.926 1.00 71.31 112 VAL A O 1
ATOM 929 N N . SER A 1 113 ? -27.808 15.276 1.246 1.00 77.88 113 SER A N 1
ATOM 930 C CA . SER A 1 113 ? -27.758 14.803 -0.133 1.00 77.88 113 SER A CA 1
ATOM 931 C C . SER A 1 113 ? -26.494 13.983 -0.322 1.00 77.88 113 SER A C 1
ATOM 933 O O . SER A 1 113 ? -25.399 14.476 -0.050 1.00 77.88 113 SER A O 1
ATOM 935 N N . MET A 1 114 ? -26.655 12.758 -0.806 1.00 84.81 114 MET A N 1
ATOM 936 C CA . MET A 1 114 ? -25.558 11.869 -1.156 1.00 84.81 114 MET A CA 1
ATOM 937 C C . MET A 1 114 ? -25.469 11.753 -2.675 1.00 84.81 114 MET A C 1
ATOM 939 O O . MET A 1 114 ? -26.484 11.621 -3.357 1.00 84.81 114 MET A O 1
ATOM 943 N N . VAL A 1 115 ? -24.248 11.794 -3.196 1.00 85.31 115 VAL A N 1
ATOM 944 C CA . VAL A 1 115 ? -23.938 11.471 -4.586 1.00 85.31 115 VAL A CA 1
ATOM 945 C C . VAL A 1 115 ? -22.936 10.331 -4.578 1.00 85.31 115 VAL A C 1
ATOM 947 O O . VAL A 1 115 ? -21.853 10.451 -4.005 1.00 85.31 115 VAL A O 1
ATOM 950 N N . LYS A 1 116 ? -23.303 9.219 -5.213 1.00 86.94 116 LYS A N 1
ATOM 951 C CA . LYS A 1 116 ? -22.372 8.142 -5.533 1.00 86.94 116 LYS A CA 1
ATOM 952 C C . LYS A 1 116 ? -21.817 8.387 -6.931 1.00 86.94 116 LYS A C 1
ATOM 954 O O . LYS A 1 116 ? -22.572 8.443 -7.899 1.00 86.94 116 LYS A O 1
ATOM 959 N N . HIS A 1 117 ? -20.504 8.526 -7.035 1.00 83.00 117 HIS A N 1
ATOM 960 C CA . HIS A 1 117 ? -19.815 8.653 -8.313 1.00 83.00 117 HIS A CA 1
ATOM 961 C C . HIS A 1 117 ? -19.468 7.248 -8.825 1.00 83.00 117 HIS A C 1
ATOM 963 O O . HIS A 1 117 ? -18.733 6.504 -8.168 1.00 83.00 117 HIS A O 1
ATOM 969 N N . ASP A 1 118 ? -20.010 6.870 -9.986 1.00 67.50 118 ASP A N 1
ATOM 970 C CA . ASP A 1 118 ? -19.743 5.579 -10.636 1.00 67.50 118 ASP A CA 1
ATOM 971 C C . ASP A 1 118 ? -18.356 5.588 -11.285 1.00 67.50 118 ASP A C 1
ATOM 973 O O . ASP A 1 118 ? -18.178 5.846 -12.477 1.00 67.50 118 ASP A O 1
ATOM 977 N N . VAL A 1 119 ? -17.347 5.327 -10.460 1.00 70.31 119 VAL A N 1
ATOM 978 C CA . VAL A 1 119 ? -15.947 5.327 -10.864 1.00 70.31 119 VAL A CA 1
ATOM 979 C C . VAL A 1 119 ? -15.320 3.992 -10.488 1.00 70.31 119 VAL A C 1
ATOM 981 O O . VAL A 1 119 ? -15.513 3.490 -9.382 1.00 70.31 119 VAL A O 1
ATOM 984 N N . GLN A 1 120 ? -14.573 3.389 -11.413 1.00 67.06 120 GLN A N 1
ATOM 985 C CA . GLN A 1 120 ? -13.851 2.151 -11.141 1.00 67.06 120 GLN A CA 1
ATOM 986 C C . GLN A 1 120 ? -12.642 2.467 -10.251 1.00 67.06 120 GLN A C 1
ATOM 988 O O . GLN A 1 120 ? -11.615 2.935 -10.735 1.00 67.06 120 GLN A O 1
ATOM 993 N N . THR A 1 121 ? -12.788 2.245 -8.948 1.00 75.06 121 THR A N 1
ATOM 994 C CA . THR A 1 121 ? -11.751 2.510 -7.943 1.00 75.06 121 THR A CA 1
ATOM 995 C C . THR A 1 121 ? -11.019 1.243 -7.523 1.00 75.06 121 THR A C 1
ATOM 997 O O . THR A 1 121 ? -11.470 0.116 -7.769 1.00 75.06 121 THR A O 1
ATOM 1000 N N . SER A 1 122 ? -9.861 1.422 -6.885 1.00 81.56 122 SER A N 1
ATOM 1001 C CA . SER A 1 122 ? -9.157 0.308 -6.263 1.00 81.56 122 SER A CA 1
ATOM 1002 C C . SER A 1 122 ? -9.909 -0.183 -5.016 1.00 81.56 122 SER A C 1
ATOM 1004 O O . SER A 1 122 ? -10.626 0.554 -4.339 1.00 81.56 122 SER A O 1
ATOM 1006 N N . LYS A 1 123 ? -9.741 -1.468 -4.709 1.00 92.25 123 LYS A N 1
ATOM 1007 C CA . LYS A 1 123 ? -10.286 -2.093 -3.503 1.00 92.25 123 LYS A CA 1
ATOM 1008 C C . LYS A 1 123 ? -9.324 -1.849 -2.351 1.00 92.25 123 LYS A C 1
ATOM 1010 O O . LYS A 1 123 ? -8.251 -2.448 -2.335 1.00 92.25 123 LYS A O 1
ATOM 1015 N N . ARG A 1 124 ? -9.706 -0.993 -1.402 1.00 93.94 124 ARG A N 1
ATOM 1016 C CA . ARG A 1 124 ? -8.813 -0.543 -0.329 1.00 93.94 124 ARG A CA 1
ATOM 1017 C C . ARG A 1 124 ? -9.565 -0.238 0.965 1.00 93.94 124 ARG A C 1
ATOM 1019 O O . ARG A 1 124 ? -10.631 0.371 0.930 1.00 93.94 124 ARG A O 1
ATOM 1026 N N . ARG A 1 125 ? -8.995 -0.641 2.104 1.00 95.50 125 ARG A N 1
ATOM 1027 C CA . ARG A 1 125 ? -9.495 -0.348 3.460 1.00 95.50 125 ARG A CA 1
ATOM 1028 C C . ARG A 1 125 ? -8.358 -0.189 4.470 1.00 95.50 125 ARG A C 1
ATOM 1030 O O . ARG A 1 125 ? -7.256 -0.675 4.239 1.00 95.50 125 ARG A O 1
ATOM 1037 N N . PHE A 1 126 ? -8.625 0.451 5.605 1.00 97.31 126 PHE A N 1
ATOM 1038 C CA . PHE A 1 126 ? -7.665 0.768 6.673 1.00 97.31 126 PHE A CA 1
ATOM 1039 C C . PHE A 1 126 ? -6.444 1.588 6.208 1.00 97.31 126 PHE A C 1
ATOM 1041 O O . PHE A 1 126 ? -5.386 1.551 6.850 1.00 97.31 126 PHE A O 1
ATOM 1048 N N . GLY A 1 127 ? -6.587 2.286 5.078 1.00 96.12 127 GLY A N 1
ATOM 1049 C CA . GLY A 1 127 ? -5.713 3.379 4.665 1.00 96.12 127 GLY A CA 1
ATOM 1050 C C . GLY A 1 127 ? -6.183 4.699 5.272 1.00 96.12 127 GLY A C 1
ATOM 1051 O O . GLY A 1 127 ? -7.048 4.718 6.151 1.00 96.12 127 GLY A O 1
ATOM 1052 N N . ASP A 1 128 ? -5.620 5.799 4.792 1.00 96.06 128 ASP A N 1
ATOM 1053 C CA . ASP A 1 128 ? -6.118 7.137 5.110 1.00 96.06 128 ASP A CA 1
ATOM 1054 C C . ASP A 1 128 ? -6.092 8.023 3.864 1.00 96.06 128 ASP A C 1
ATOM 1056 O O . ASP A 1 128 ? -5.621 7.606 2.803 1.00 96.06 128 ASP A O 1
ATOM 1060 N N . VAL A 1 129 ? -6.626 9.234 3.968 1.00 95.50 129 VAL A N 1
ATOM 1061 C CA . VAL A 1 129 ? -6.686 10.182 2.853 1.00 95.50 129 VAL A CA 1
ATOM 1062 C C . VAL A 1 129 ? -5.923 11.454 3.192 1.00 95.50 129 VAL A C 1
ATOM 1064 O O . VAL A 1 129 ? -5.912 11.913 4.332 1.00 95.50 129 VAL A O 1
ATOM 1067 N N . LEU A 1 130 ? -5.261 12.021 2.188 1.00 92.69 130 LEU A N 1
ATOM 1068 C CA . LEU A 1 130 ? -4.618 13.324 2.279 1.00 92.69 130 LEU A CA 1
ATOM 1069 C C . LEU A 1 130 ? -5.133 14.262 1.187 1.00 92.69 130 LEU A C 1
ATOM 1071 O O . LEU A 1 130 ? -5.455 13.823 0.082 1.00 92.69 130 LEU A O 1
ATOM 1075 N N . ALA A 1 131 ? -5.198 15.551 1.512 1.00 90.31 131 ALA A N 1
ATOM 1076 C CA . ALA A 1 131 ? -5.557 16.610 0.581 1.00 90.31 131 ALA A CA 1
ATOM 1077 C C . ALA A 1 131 ? -4.292 17.189 -0.067 1.00 90.31 131 ALA A C 1
ATOM 1079 O O . ALA A 1 131 ? -3.335 17.531 0.636 1.00 90.31 131 ALA A O 1
ATOM 1080 N N . ILE A 1 132 ? -4.290 17.322 -1.393 1.00 89.50 132 ILE A N 1
ATOM 1081 C CA . ILE A 1 132 ? -3.247 18.028 -2.149 1.00 89.50 132 ILE A CA 1
ATOM 1082 C C . ILE A 1 132 ? -3.900 19.121 -2.981 1.00 89.50 132 ILE A C 1
ATOM 1084 O O . ILE A 1 132 ? -4.978 18.931 -3.536 1.00 89.50 132 ILE A O 1
ATOM 1088 N N . THR A 1 133 ? -3.217 20.254 -3.090 1.00 87.25 133 THR A N 1
ATOM 1089 C CA . THR A 1 133 ? -3.603 21.353 -3.971 1.00 87.25 133 THR A CA 1
ATOM 1090 C C . THR A 1 133 ? -2.442 21.651 -4.904 1.00 87.25 133 THR A C 1
ATOM 1092 O O . THR A 1 133 ? -1.293 21.711 -4.458 1.00 87.25 133 THR A O 1
ATOM 1095 N N . ASP A 1 134 ? -2.722 21.807 -6.194 1.00 81.88 134 ASP A N 1
ATOM 1096 C CA . ASP A 1 134 ? -1.705 22.201 -7.166 1.00 81.88 134 ASP A CA 1
ATOM 1097 C C . ASP A 1 134 ? -1.492 23.732 -7.192 1.00 81.88 134 ASP A C 1
ATOM 1099 O O . ASP A 1 134 ? -2.264 24.483 -6.588 1.00 81.88 134 ASP A O 1
ATOM 1103 N N . PRO A 1 135 ? -0.453 24.242 -7.884 1.00 81.00 135 PRO A N 1
ATOM 1104 C CA . PRO A 1 135 ? -0.196 25.682 -7.968 1.00 81.00 135 PRO A CA 1
ATOM 1105 C C . PRO A 1 135 ? -1.310 26.507 -8.631 1.00 81.00 135 PRO A C 1
ATOM 1107 O O . PRO A 1 135 ? -1.292 27.732 -8.530 1.00 81.00 135 PRO A O 1
ATOM 1110 N N . THR A 1 136 ? -2.259 25.868 -9.322 1.00 81.50 136 THR A N 1
ATOM 1111 C CA . THR A 1 136 ? -3.413 26.529 -9.951 1.00 81.50 136 THR A CA 1
ATOM 1112 C C . THR A 1 136 ? -4.611 26.637 -9.005 1.00 81.50 136 THR A C 1
ATOM 1114 O O . THR A 1 136 ? -5.582 27.324 -9.322 1.00 81.50 136 THR A O 1
ATOM 1117 N N . GLY A 1 137 ? -4.533 25.992 -7.837 1.00 80.25 137 GLY A N 1
ATOM 1118 C CA . GLY A 1 137 ? -5.607 25.922 -6.854 1.00 80.25 137 GLY A CA 1
ATOM 1119 C C . GLY A 1 137 ? -6.542 24.726 -7.040 1.00 80.25 137 GLY A C 1
ATOM 1120 O O . GLY A 1 137 ? -7.538 24.648 -6.325 1.00 80.25 137 GLY A O 1
ATOM 1121 N N . ALA A 1 138 ? -6.259 23.793 -7.958 1.00 86.00 138 ALA A N 1
ATOM 1122 C CA . ALA A 1 138 ? -7.069 22.584 -8.084 1.00 86.00 138 ALA A CA 1
ATOM 1123 C C . ALA A 1 138 ? -6.795 21.637 -6.909 1.00 86.00 138 ALA A C 1
ATOM 1125 O O . ALA A 1 138 ? -5.643 21.450 -6.504 1.00 86.00 138 ALA A O 1
ATOM 1126 N N . ALA A 1 139 ? -7.859 21.056 -6.356 1.00 89.12 139 ALA A N 1
ATOM 1127 C CA . ALA A 1 139 ? -7.810 20.221 -5.164 1.00 89.12 139 ALA A CA 1
ATOM 1128 C C . ALA A 1 139 ? -7.989 18.735 -5.499 1.00 89.12 139 ALA A C 1
ATOM 1130 O O . ALA A 1 139 ? -8.806 18.351 -6.341 1.00 89.12 139 ALA A O 1
ATOM 1131 N N . TYR A 1 140 ? -7.243 17.895 -4.789 1.00 91.81 140 TYR A N 1
ATOM 1132 C CA . TYR A 1 140 ? -7.179 16.457 -4.999 1.00 91.81 140 TYR A CA 1
ATOM 1133 C C . TYR A 1 140 ? -7.268 15.721 -3.663 1.00 91.81 140 TYR A C 1
ATOM 1135 O O . TYR A 1 140 ? -6.632 16.110 -2.680 1.00 91.81 140 TYR A O 1
ATOM 1143 N N . ALA A 1 141 ? -8.012 14.619 -3.651 1.00 93.75 141 ALA A N 1
ATOM 1144 C CA . ALA A 1 141 ? -8.002 13.643 -2.572 1.00 93.75 141 ALA A CA 1
ATOM 1145 C C . ALA A 1 141 ? -7.093 12.475 -2.958 1.00 93.75 141 ALA A C 1
ATOM 1147 O O . ALA A 1 141 ? -7.206 11.919 -4.051 1.00 93.75 141 ALA A O 1
ATOM 1148 N N . VAL A 1 142 ? -6.192 12.085 -2.062 1.00 94.25 142 VAL A N 1
ATOM 1149 C CA . VAL A 1 142 ? -5.245 10.996 -2.302 1.00 94.25 142 VAL A CA 1
ATOM 1150 C C . VAL A 1 142 ? -5.403 9.937 -1.220 1.00 94.25 142 VAL A C 1
ATOM 1152 O O . VAL A 1 142 ? -4.985 10.132 -0.080 1.00 94.25 142 VAL A O 1
ATOM 1155 N N . HIS A 1 143 ? -6.009 8.804 -1.576 1.00 95.25 143 HIS A N 1
ATOM 1156 C CA . HIS A 1 143 ? -6.139 7.651 -0.685 1.00 95.25 143 HIS A CA 1
ATOM 1157 C C . HIS A 1 143 ? -4.817 6.877 -0.697 1.00 95.25 143 HIS A C 1
ATOM 1159 O O . HIS A 1 143 ? -4.338 6.450 -1.749 1.00 95.25 143 HIS A O 1
ATOM 1165 N N . ILE A 1 144 ? -4.200 6.717 0.468 1.00 94.19 144 ILE A N 1
ATOM 1166 C CA . ILE A 1 144 ? -2.840 6.203 0.618 1.00 94.19 144 ILE A CA 1
ATOM 1167 C C . ILE A 1 144 ? -2.812 4.951 1.504 1.00 94.19 144 ILE A C 1
ATOM 1169 O O . ILE A 1 144 ? -3.470 4.879 2.543 1.00 94.19 144 ILE A O 1
ATOM 1173 N N . MET A 1 145 ? -2.008 3.965 1.084 1.00 93.00 145 MET A N 1
ATOM 1174 C CA . MET A 1 145 ? -1.724 2.731 1.832 1.00 93.00 145 MET A CA 1
ATOM 1175 C C . MET A 1 145 ? -2.995 1.958 2.238 1.00 93.00 145 MET A C 1
ATOM 1177 O O . MET A 1 145 ? -3.999 2.014 1.533 1.00 93.00 145 MET A O 1
ATOM 1181 N N . GLY A 1 146 ? -2.952 1.183 3.325 1.00 95.44 146 GLY A N 1
ATOM 1182 C CA . GLY A 1 146 ? -4.042 0.306 3.741 1.00 95.44 146 GLY A CA 1
ATOM 1183 C C . GLY A 1 146 ? -3.881 -1.122 3.223 1.00 95.44 146 GLY A C 1
ATOM 1184 O O . GLY A 1 146 ? -2.779 -1.580 2.925 1.00 95.44 146 GLY A O 1
ATOM 1185 N N . LEU A 1 147 ? -4.991 -1.847 3.172 1.00 95.00 147 LEU A N 1
ATOM 1186 C CA . LEU A 1 147 ? -5.103 -3.237 2.750 1.00 95.00 147 LEU A CA 1
ATOM 1187 C C . LEU A 1 147 ? -5.996 -3.317 1.507 1.00 95.00 147 LEU A C 1
ATOM 1189 O O . LEU A 1 147 ? -7.151 -2.889 1.559 1.00 95.00 147 LEU A O 1
ATOM 1193 N N . GLY A 1 148 ? -5.474 -3.899 0.431 1.00 93.25 148 GLY A N 1
ATOM 1194 C CA . GLY A 1 148 ? -6.220 -4.236 -0.777 1.00 93.25 148 GLY A CA 1
ATOM 1195 C C . GLY A 1 148 ? -6.272 -5.742 -1.020 1.00 93.25 148 GLY A C 1
ATOM 1196 O O . GLY A 1 148 ? -6.151 -6.543 -0.090 1.00 93.25 148 GLY A O 1
ATOM 1197 N N . THR A 1 149 ? -6.489 -6.161 -2.268 1.00 87.12 149 THR A N 1
ATOM 1198 C CA . THR A 1 149 ? -6.750 -7.580 -2.582 1.00 87.12 149 THR A CA 1
ATOM 1199 C C . THR A 1 149 ? -5.516 -8.473 -2.532 1.00 87.12 149 THR A C 1
ATOM 1201 O O . THR A 1 149 ? -5.650 -9.669 -2.292 1.00 87.12 149 THR A O 1
ATOM 1204 N N . ALA A 1 150 ? -4.330 -7.917 -2.791 1.00 81.50 150 ALA A N 1
ATOM 1205 C CA . ALA A 1 150 ? -3.068 -8.663 -2.838 1.00 81.50 150 ALA A CA 1
ATOM 1206 C C . ALA A 1 150 ? -2.224 -8.505 -1.558 1.00 81.50 150 ALA A C 1
ATOM 1208 O O . ALA A 1 150 ? -1.142 -9.080 -1.454 1.00 81.50 150 ALA A O 1
ATOM 1209 N N . GLY A 1 151 ? -2.707 -7.732 -0.582 1.00 87.94 151 GLY A N 1
ATOM 1210 C CA . GLY A 1 151 ? -1.985 -7.414 0.643 1.00 87.94 151 GLY A CA 1
ATOM 1211 C C . GLY A 1 151 ? -2.006 -5.920 0.940 1.00 87.94 151 GLY A C 1
ATOM 1212 O O . GLY A 1 151 ? -2.964 -5.223 0.619 1.00 87.94 151 GLY A O 1
ATOM 1213 N N . ARG A 1 152 ? -0.963 -5.436 1.619 1.00 90.94 152 ARG A N 1
ATOM 1214 C CA . ARG A 1 152 ? -0.831 -4.013 1.955 1.00 90.94 152 ARG A CA 1
ATOM 1215 C C . ARG A 1 152 ? -0.551 -3.211 0.692 1.00 90.94 152 ARG A C 1
ATOM 1217 O O . ARG A 1 152 ? 0.346 -3.575 -0.064 1.00 90.94 152 ARG A O 1
ATOM 1224 N N . GLU A 1 153 ? -1.278 -2.119 0.514 1.00 91.00 153 GLU A N 1
ATOM 1225 C CA . GLU A 1 153 ? -1.131 -1.262 -0.655 1.00 91.00 153 GLU A CA 1
ATOM 1226 C C . GLU A 1 153 ? 0.107 -0.374 -0.533 1.00 91.00 153 GLU A C 1
ATOM 1228 O O . GLU A 1 153 ? 0.378 0.241 0.501 1.00 91.00 153 GLU A O 1
ATOM 1233 N N . GLU A 1 154 ? 0.851 -0.301 -1.628 1.00 88.62 154 GLU A N 1
ATOM 1234 C CA . GLU A 1 154 ? 2.044 0.527 -1.790 1.00 88.62 154 GLU A CA 1
ATOM 1235 C C . GLU A 1 154 ? 1.801 1.631 -2.821 1.00 88.62 154 GLU A C 1
ATOM 1237 O O . GLU A 1 154 ? 2.697 1.998 -3.566 1.00 88.62 154 GLU A O 1
ATOM 1242 N N . SER A 1 155 ? 0.570 2.132 -2.918 1.00 88.31 155 SER A N 1
ATOM 1243 C CA . SER A 1 155 ? 0.158 3.088 -3.946 1.00 88.31 155 SER A CA 1
ATOM 1244 C C . SER A 1 155 ? -0.696 4.226 -3.385 1.00 88.31 155 SER A C 1
ATOM 1246 O O . SER A 1 155 ? -1.307 4.114 -2.318 1.00 88.31 155 SER A O 1
ATOM 1248 N N . TYR A 1 156 ? -0.747 5.322 -4.129 1.00 91.75 156 TYR A N 1
ATOM 1249 C CA . TYR A 1 156 ? -1.769 6.358 -4.068 1.00 91.75 156 TYR A CA 1
ATOM 1250 C C . TYR A 1 156 ? -2.906 5.995 -5.009 1.00 91.75 156 TYR A C 1
ATOM 1252 O O . TYR A 1 156 ? -2.622 5.591 -6.130 1.00 91.75 156 TYR A O 1
ATOM 1260 N N . ASP A 1 157 ? -4.148 6.221 -4.600 1.00 93.00 157 ASP A N 1
ATOM 1261 C CA . ASP A 1 157 ? -5.261 6.421 -5.526 1.00 93.00 157 ASP A CA 1
ATOM 1262 C C . ASP A 1 157 ? -5.630 7.898 -5.512 1.00 93.00 157 ASP A C 1
ATOM 1264 O O . ASP A 1 157 ? -5.944 8.451 -4.454 1.00 93.00 157 ASP A O 1
ATOM 1268 N N . ILE A 1 158 ? -5.560 8.534 -6.676 1.00 92.69 158 ILE A N 1
ATOM 1269 C CA . ILE A 1 158 ? -5.670 9.984 -6.809 1.00 92.69 158 ILE A CA 1
ATOM 1270 C C . ILE A 1 158 ? -7.033 10.327 -7.400 1.00 92.69 158 ILE A C 1
ATOM 1272 O O . ILE A 1 158 ? -7.423 9.798 -8.444 1.00 92.69 158 ILE A O 1
ATOM 1276 N N . TYR A 1 159 ? -7.734 11.242 -6.740 1.00 92.56 159 TYR A N 1
ATOM 1277 C CA . TYR A 1 159 ? -9.049 11.725 -7.127 1.00 92.56 159 TYR A CA 1
ATOM 1278 C C . TYR A 1 159 ? -9.000 13.245 -7.288 1.00 92.56 159 TYR A C 1
ATOM 1280 O O . TYR A 1 159 ? -8.634 13.950 -6.350 1.00 92.56 159 TYR A O 1
ATOM 1288 N N . SER A 1 160 ? -9.384 13.757 -8.455 1.00 91.38 160 SER A N 1
ATOM 1289 C CA . SER A 1 160 ? -9.683 15.182 -8.624 1.00 91.38 160 SER A CA 1
ATOM 1290 C C . SER A 1 160 ? -10.997 15.494 -7.913 1.00 91.38 160 SER A C 1
ATOM 1292 O O . SER A 1 160 ? -11.959 14.729 -8.028 1.00 91.38 160 SER A O 1
ATOM 1294 N N . LEU A 1 161 ? -11.030 16.605 -7.176 1.00 89.50 161 LEU A N 1
ATOM 1295 C CA . LEU A 1 161 ? -12.244 17.115 -6.542 1.00 89.50 161 LEU A CA 1
ATOM 1296 C C . LEU A 1 161 ? -12.999 18.083 -7.467 1.00 89.50 161 LEU A C 1
ATOM 1298 O O . LEU A 1 161 ? -14.219 18.147 -7.411 1.00 89.50 161 LEU A O 1
ATOM 1302 N N . ASP A 1 162 ? -12.324 18.772 -8.387 1.00 82.06 162 ASP A N 1
ATOM 1303 C CA . ASP A 1 162 ? -12.953 19.713 -9.328 1.00 82.06 162 ASP A CA 1
ATOM 1304 C C . ASP A 1 162 ? -13.420 19.071 -10.655 1.00 82.06 162 ASP A C 1
ATOM 1306 O O . ASP A 1 162 ? -14.052 19.719 -11.494 1.00 82.06 162 ASP A O 1
ATOM 1310 N N . GLY A 1 163 ? -13.139 17.781 -10.845 1.00 77.75 163 GLY A N 1
ATOM 1311 C CA . GLY A 1 163 ? -13.505 16.980 -12.013 1.00 77.75 163 GLY A CA 1
ATOM 1312 C C . GLY A 1 163 ? -12.591 17.153 -13.219 1.00 77.75 163 GLY A C 1
ATOM 1313 O O . GLY A 1 163 ? -12.866 16.561 -14.273 1.00 77.75 163 GLY A O 1
ATOM 1314 N N . LYS A 1 164 ? -11.523 17.945 -13.090 1.00 80.12 164 LYS A N 1
ATOM 1315 C CA . LYS A 1 164 ? -10.499 18.081 -14.126 1.00 80.12 164 LYS A CA 1
ATOM 1316 C C . LYS A 1 164 ? -9.646 16.817 -14.219 1.00 80.12 164 LYS A C 1
ATOM 1318 O O . LYS A 1 164 ? -9.611 15.991 -13.313 1.00 80.12 164 LYS A O 1
ATOM 1323 N N . MET A 1 165 ? -8.997 16.650 -15.368 1.00 78.81 165 MET A N 1
ATOM 1324 C CA . MET A 1 165 ? -8.168 15.479 -15.684 1.00 78.81 165 MET A CA 1
ATOM 1325 C C . MET A 1 165 ? -6.676 15.708 -15.429 1.00 78.81 165 MET A C 1
ATOM 1327 O O . MET A 1 165 ? -5.874 14.814 -15.690 1.00 78.81 165 MET A O 1
ATOM 1331 N N . ASP A 1 166 ? -6.305 16.892 -14.950 1.00 82.06 166 ASP A N 1
ATOM 1332 C CA . ASP A 1 166 ? -4.916 17.242 -14.695 1.00 82.06 166 ASP A CA 1
ATOM 1333 C C . ASP A 1 166 ? -4.378 16.422 -13.517 1.00 82.06 166 ASP A C 1
ATOM 1335 O O . ASP A 1 166 ? -5.036 16.266 -12.489 1.00 82.06 166 ASP A O 1
ATOM 1339 N N . MET A 1 167 ? -3.191 15.842 -13.685 1.00 83.19 167 MET A N 1
ATOM 1340 C CA . MET A 1 167 ? -2.563 15.029 -12.647 1.00 83.19 167 MET A CA 1
ATOM 1341 C C . MET A 1 167 ? -1.783 15.919 -11.675 1.00 83.19 167 MET A C 1
ATOM 1343 O O . MET A 1 167 ? -0.921 16.683 -12.122 1.00 83.19 167 MET A O 1
ATOM 1347 N N . PRO A 1 168 ? -1.998 15.794 -10.353 1.00 84.69 168 PRO A N 1
ATOM 1348 C CA . PRO A 1 168 ? -1.174 16.493 -9.383 1.00 84.69 168 PRO A CA 1
ATOM 1349 C C . PRO A 1 168 ? 0.222 15.869 -9.316 1.00 84.69 168 PRO A C 1
ATOM 1351 O O . PRO A 1 168 ? 0.406 14.667 -9.524 1.00 84.69 168 PRO A O 1
ATOM 1354 N N . SER A 1 169 ? 1.211 16.677 -8.938 1.00 82.38 169 SER A N 1
ATOM 1355 C CA . SER A 1 169 ? 2.513 16.153 -8.527 1.00 82.38 169 SER A CA 1
ATOM 1356 C C . SER A 1 169 ? 2.372 15.495 -7.155 1.00 82.38 169 SER A C 1
ATOM 1358 O O . SER A 1 169 ? 2.132 16.180 -6.159 1.00 82.38 169 SER A O 1
ATOM 1360 N N . VAL A 1 170 ? 2.506 14.168 -7.102 1.00 86.06 170 VAL A N 1
ATOM 1361 C CA . VAL A 1 170 ? 2.579 13.410 -5.847 1.00 86.06 170 VAL A CA 1
ATOM 1362 C C . VAL A 1 170 ? 3.958 12.755 -5.696 1.00 86.06 170 VAL A C 1
ATOM 1364 O O . VAL A 1 170 ? 4.576 12.374 -6.695 1.00 86.06 170 VAL A O 1
ATOM 1367 N N . PRO A 1 171 ? 4.481 12.600 -4.467 1.00 85.19 171 PRO A N 1
ATOM 1368 C CA . PRO A 1 171 ? 5.829 12.083 -4.272 1.00 85.19 171 PRO A CA 1
ATOM 1369 C C . PRO A 1 171 ? 5.929 10.600 -4.620 1.00 85.19 171 PRO A C 1
ATOM 1371 O O . PRO A 1 171 ? 5.242 9.781 -4.034 1.00 85.19 171 PRO A O 1
ATOM 1374 N N . ILE A 1 172 ? 6.871 10.218 -5.477 1.00 79.50 172 ILE A N 1
ATOM 1375 C CA . ILE A 1 172 ? 7.078 8.804 -5.847 1.00 79.50 172 ILE A CA 1
ATOM 1376 C C . ILE A 1 172 ? 7.757 8.015 -4.713 1.00 79.50 172 ILE A C 1
ATOM 1378 O O . ILE A 1 172 ? 7.639 6.797 -4.639 1.00 79.50 172 ILE A O 1
ATOM 1382 N N . THR A 1 173 ? 8.466 8.693 -3.808 1.00 80.69 173 THR A N 1
ATOM 1383 C CA . THR A 1 173 ? 9.129 8.078 -2.649 1.00 80.69 173 THR A CA 1
ATOM 1384 C C . THR A 1 173 ? 8.425 8.433 -1.350 1.00 80.69 173 THR A C 1
ATOM 1386 O O . THR A 1 173 ? 8.057 9.593 -1.155 1.00 80.69 173 THR A O 1
ATOM 1389 N N . GLY A 1 174 ? 8.312 7.481 -0.426 1.00 88.00 174 GLY A N 1
ATOM 1390 C CA . GLY A 1 174 ? 7.623 7.737 0.834 1.00 88.00 174 GLY A CA 1
ATOM 1391 C C . GLY A 1 174 ? 7.714 6.621 1.876 1.00 88.00 174 GLY A C 1
ATOM 1392 O O . GLY A 1 174 ? 8.621 5.781 1.822 1.00 88.00 174 GLY A O 1
ATOM 1393 N N . PRO A 1 175 ? 6.790 6.624 2.853 1.00 91.69 175 PRO A N 1
ATOM 1394 C CA . PRO A 1 175 ? 6.783 5.650 3.935 1.00 91.69 175 PRO A CA 1
ATOM 1395 C C . PRO A 1 175 ? 6.554 4.217 3.423 1.00 91.69 175 PRO A C 1
ATOM 1397 O O . PRO A 1 175 ? 5.904 4.025 2.394 1.00 91.69 175 PRO A O 1
ATOM 1400 N N . PRO A 1 176 ? 7.045 3.183 4.136 1.00 89.12 176 PRO A N 1
ATOM 1401 C CA . PRO A 1 176 ? 6.739 1.798 3.788 1.00 89.12 176 PRO A CA 1
ATOM 1402 C C . PRO A 1 176 ? 5.242 1.464 3.951 1.00 89.12 176 PRO A C 1
ATOM 1404 O O . PRO A 1 176 ? 4.574 2.083 4.793 1.00 89.12 176 PRO A O 1
ATOM 1407 N N . PRO A 1 177 ? 4.732 0.454 3.209 1.00 92.56 177 PRO A N 1
ATOM 1408 C CA . PRO A 1 177 ? 3.327 0.040 3.239 1.00 92.56 177 PRO A CA 1
ATOM 1409 C C . PRO A 1 177 ? 2.846 -0.361 4.636 1.00 92.56 177 PRO A C 1
ATOM 1411 O O . PRO A 1 177 ? 3.484 -1.165 5.321 1.00 92.56 177 PRO A O 1
ATOM 1414 N N . ARG A 1 178 ? 1.689 0.165 5.048 1.00 95.56 178 ARG A N 1
ATOM 1415 C CA . ARG A 1 178 ? 1.109 -0.019 6.389 1.00 95.56 178 ARG A CA 1
ATOM 1416 C C . ARG A 1 178 ? -0.408 0.164 6.379 1.00 95.56 178 ARG A C 1
ATOM 1418 O O . ARG A 1 178 ? -0.975 0.664 5.417 1.00 95.56 178 ARG A O 1
ATOM 1425 N N . MET A 1 179 ? -1.065 -0.196 7.473 1.00 96.94 179 MET A N 1
ATOM 1426 C CA . MET A 1 179 ? -2.496 0.038 7.697 1.00 96.94 179 MET A CA 1
ATOM 1427 C C . MET A 1 179 ? -2.744 0.493 9.138 1.00 96.94 179 MET A C 1
ATOM 1429 O O . MET A 1 179 ? -1.848 0.376 9.979 1.00 96.94 179 MET A O 1
ATOM 1433 N N . CYS A 1 180 ? -3.940 1.016 9.414 1.00 97.56 180 CYS A N 1
ATOM 1434 C CA . CYS A 1 180 ? -4.330 1.521 10.738 1.00 97.56 180 CYS A CA 1
ATOM 1435 C C . CYS A 1 180 ? -3.386 2.611 11.291 1.00 97.56 180 CYS A C 1
ATOM 1437 O O . CYS A 1 180 ? -3.175 2.700 12.502 1.00 97.56 180 CYS A O 1
ATOM 1439 N N . HIS A 1 181 ? -2.785 3.387 10.386 1.00 97.81 181 HIS A N 1
ATOM 1440 C CA . HIS A 1 181 ? -2.081 4.634 10.680 1.00 97.81 181 HIS A CA 1
ATOM 1441 C C . HIS A 1 181 ? -3.090 5.792 10.694 1.00 97.81 181 HIS A C 1
ATOM 1443 O O . HIS A 1 181 ? -4.255 5.602 10.336 1.00 97.81 181 HIS A O 1
ATOM 1449 N N . SER A 1 182 ? -2.640 6.982 11.081 1.00 97.44 182 SER A N 1
ATOM 1450 C CA . SER A 1 182 ? -3.420 8.213 10.932 1.00 97.44 182 SER A CA 1
ATOM 1451 C C . SER A 1 182 ? -2.700 9.204 10.030 1.00 97.44 182 SER A C 1
ATOM 1453 O O . SER A 1 182 ? -1.466 9.276 10.055 1.00 97.44 182 SER A O 1
ATOM 1455 N N . ILE A 1 183 ? -3.472 9.994 9.288 1.00 97.25 183 ILE A N 1
ATOM 1456 C CA . ILE A 1 183 ? -3.006 11.207 8.621 1.00 97.25 183 ILE A CA 1
ATOM 1457 C C . ILE A 1 183 ? -3.700 12.421 9.234 1.00 97.25 183 ILE A C 1
ATOM 1459 O O . ILE A 1 183 ? -4.916 12.449 9.389 1.00 97.25 183 ILE A O 1
ATOM 1463 N N . THR A 1 184 ? -2.920 13.435 9.597 1.00 96.00 184 THR A N 1
ATOM 1464 C CA . THR A 1 184 ? -3.423 14.676 10.195 1.00 96.00 184 THR A CA 1
ATOM 1465 C C . THR A 1 184 ? -2.870 15.878 9.438 1.00 96.00 184 THR A C 1
ATOM 1467 O O . THR A 1 184 ? -1.658 16.024 9.297 1.00 96.00 184 THR A O 1
ATOM 1470 N N . ASP A 1 185 ? -3.748 16.749 8.944 1.00 93.88 185 ASP A N 1
ATOM 1471 C CA . ASP A 1 185 ? -3.354 17.976 8.246 1.00 93.88 185 ASP A CA 1
ATOM 1472 C C . ASP A 1 185 ? -2.874 19.035 9.246 1.00 93.88 185 ASP A C 1
ATOM 1474 O O . ASP A 1 185 ? -3.701 19.609 9.942 1.00 93.88 185 ASP A O 1
ATOM 1478 N N . LEU A 1 186 ? -1.575 19.349 9.292 1.00 93.19 186 LEU A N 1
ATOM 1479 C CA . LEU A 1 186 ? -0.974 20.368 10.170 1.00 93.19 186 LEU A CA 1
ATOM 1480 C C . LEU A 1 186 ? -1.028 21.798 9.597 1.00 93.19 186 LEU A C 1
ATOM 1482 O O . LEU A 1 186 ? -0.486 22.734 10.189 1.00 93.19 186 LEU A O 1
ATOM 1486 N N . GLY A 1 187 ? -1.698 22.006 8.467 1.00 88.69 187 GLY A N 1
ATOM 1487 C CA . GLY A 1 187 ? -1.850 23.294 7.796 1.00 88.69 187 GLY A CA 1
ATOM 1488 C C . GLY A 1 187 ? -0.596 23.604 7.007 1.00 88.69 187 GLY A C 1
ATOM 1489 O O . GLY A 1 187 ? -0.158 22.779 6.206 1.00 88.69 187 GLY A O 1
ATOM 1490 N N . ASP A 1 188 ? 0.010 24.755 7.280 1.00 87.31 188 ASP A N 1
ATOM 1491 C CA . ASP A 1 188 ? 1.232 25.208 6.605 1.00 87.31 188 ASP A CA 1
ATOM 1492 C C . ASP A 1 188 ? 2.429 24.265 6.820 1.00 87.31 188 ASP A C 1
ATOM 1494 O O . ASP A 1 188 ? 3.381 24.276 6.046 1.00 87.31 188 ASP A O 1
ATOM 1498 N N . TYR A 1 189 ? 2.368 23.397 7.837 1.00 90.12 189 TYR A N 1
ATOM 1499 C CA . TYR A 1 189 ? 3.412 22.418 8.156 1.00 90.12 189 TYR A CA 1
ATOM 1500 C C . TYR A 1 189 ? 3.211 21.046 7.490 1.00 90.12 189 TYR A C 1
ATOM 1502 O O . TYR A 1 189 ? 3.957 20.112 7.777 1.00 90.12 189 TYR A O 1
ATOM 1510 N N . GLY A 1 190 ? 2.230 20.910 6.595 1.00 92.88 190 GLY A N 1
ATOM 1511 C CA . GLY A 1 190 ? 2.049 19.709 5.778 1.00 92.88 190 GLY A CA 1
ATOM 1512 C C . GLY A 1 190 ? 1.144 18.637 6.388 1.00 92.88 190 GLY A C 1
ATOM 1513 O O . GLY A 1 190 ? 0.379 18.899 7.312 1.00 92.88 190 GLY A O 1
ATOM 1514 N N . MET A 1 191 ? 1.201 17.420 5.837 1.00 95.31 191 MET A N 1
ATOM 1515 C CA . MET A 1 191 ? 0.388 16.280 6.293 1.00 95.31 191 MET A CA 1
ATOM 1516 C C . MET A 1 191 ? 1.237 15.325 7.129 1.00 95.31 191 MET A C 1
ATOM 1518 O O . MET A 1 191 ? 2.231 14.792 6.638 1.00 95.31 191 MET A O 1
ATOM 1522 N N . LEU A 1 192 ? 0.844 15.081 8.375 1.00 97.50 192 LEU A N 1
ATOM 1523 C CA . LEU A 1 192 ? 1.544 14.187 9.290 1.00 97.50 192 LEU A CA 1
ATOM 1524 C C . LEU A 1 192 ? 0.975 12.770 9.203 1.00 97.50 192 LEU A C 1
ATOM 1526 O O . LEU A 1 192 ? -0.180 12.557 9.554 1.00 97.50 192 LEU A O 1
ATOM 1530 N N . LEU A 1 193 ? 1.803 11.804 8.814 1.00 97.75 193 LEU A N 1
ATOM 1531 C CA . LEU A 1 193 ? 1.531 10.374 8.941 1.00 97.75 193 LEU A CA 1
ATOM 1532 C C . LEU A 1 193 ? 2.156 9.841 10.231 1.00 97.75 193 LEU A C 1
ATOM 1534 O O . LEU A 1 193 ? 3.351 10.040 10.471 1.00 97.75 193 LEU A O 1
ATOM 1538 N N . VAL A 1 194 ? 1.366 9.121 11.029 1.00 98.31 194 VAL A N 1
ATOM 1539 C CA . VAL A 1 194 ? 1.780 8.613 12.345 1.00 98.31 194 VAL A CA 1
ATOM 1540 C C . VAL A 1 194 ? 1.580 7.103 12.443 1.00 98.31 194 VAL A C 1
ATOM 1542 O O . VAL A 1 194 ? 0.461 6.608 12.283 1.00 98.31 194 VAL A O 1
ATOM 1545 N N . GLY A 1 195 ? 2.660 6.383 12.762 1.00 97.62 195 GLY A N 1
ATOM 1546 C CA . GLY A 1 195 ? 2.619 4.988 13.199 1.00 97.62 195 GLY A CA 1
ATOM 1547 C C . GLY A 1 195 ? 1.947 4.045 12.200 1.00 97.62 195 GLY A C 1
ATOM 1548 O O . GLY A 1 195 ? 2.261 4.049 11.008 1.00 97.62 195 GLY A O 1
ATOM 1549 N N . GLY A 1 196 ? 1.041 3.208 12.699 1.00 97.94 196 GLY A N 1
ATOM 1550 C CA . GLY A 1 196 ? 0.371 2.138 11.968 1.00 97.94 196 GLY A CA 1
ATOM 1551 C C . GLY A 1 196 ? 1.025 0.780 12.191 1.00 97.94 196 GLY A C 1
ATOM 1552 O O . GLY A 1 196 ? 1.881 0.598 13.054 1.00 97.94 196 GLY A O 1
ATOM 1553 N N . ARG A 1 197 ? 0.616 -0.214 11.405 1.00 95.69 197 ARG A N 1
ATOM 1554 C CA . ARG A 1 197 ? 1.157 -1.573 11.506 1.00 95.69 197 ARG A CA 1
ATOM 1555 C C . ARG A 1 197 ? 1.325 -2.242 10.154 1.00 95.69 197 ARG A C 1
ATOM 1557 O O . ARG A 1 197 ? 0.613 -1.937 9.196 1.00 95.69 197 ARG A O 1
ATOM 1564 N N . THR A 1 198 ? 2.221 -3.225 10.105 1.00 91.75 198 THR A N 1
ATOM 1565 C CA . THR A 1 198 ? 2.289 -4.175 8.981 1.00 91.75 198 THR A CA 1
ATOM 1566 C C . THR A 1 198 ? 1.500 -5.447 9.296 1.00 91.75 198 THR A C 1
ATOM 1568 O O . THR A 1 198 ? 0.745 -5.927 8.458 1.00 91.75 198 THR A O 1
ATOM 1571 N N . SER A 1 199 ? 1.576 -5.952 10.522 1.00 90.81 199 SER A N 1
ATOM 1572 C CA . SER A 1 199 ? 0.745 -7.037 11.064 1.00 90.81 199 SER A CA 1
ATOM 1573 C C . SER A 1 199 ? 0.334 -6.680 12.492 1.00 90.81 199 SER A C 1
ATOM 1575 O O . SER A 1 199 ? 0.999 -5.830 13.081 1.00 90.81 199 SER A O 1
ATOM 1577 N N . PRO A 1 200 ? -0.684 -7.316 13.098 1.00 89.19 200 PRO A N 1
ATOM 1578 C CA . PRO A 1 200 ? -1.046 -7.046 14.498 1.00 89.19 200 PRO A CA 1
ATOM 1579 C C . PRO A 1 200 ? 0.125 -7.223 15.489 1.00 89.19 200 PRO A C 1
ATOM 1581 O O . PRO A 1 200 ? 0.166 -6.574 16.525 1.00 89.19 200 PRO A O 1
ATOM 1584 N N . ALA A 1 201 ? 1.121 -8.048 15.135 1.00 87.44 201 ALA A N 1
ATOM 1585 C CA . ALA A 1 201 ? 2.366 -8.227 15.890 1.00 87.44 201 ALA A CA 1
ATOM 1586 C C . ALA A 1 201 ? 3.517 -7.267 15.537 1.00 87.44 201 ALA A C 1
ATOM 1588 O O . ALA A 1 201 ? 4.569 -7.330 16.165 1.00 87.44 201 ALA A O 1
ATOM 1589 N N . ASN A 1 202 ? 3.370 -6.424 14.513 1.00 86.94 202 ASN A N 1
ATOM 1590 C CA . ASN A 1 202 ? 4.439 -5.543 14.045 1.00 86.94 202 ASN A CA 1
ATOM 1591 C C . ASN A 1 202 ? 3.921 -4.115 13.864 1.00 86.94 202 ASN A C 1
ATOM 1593 O O . ASN A 1 202 ? 3.541 -3.698 12.759 1.00 86.94 202 ASN A O 1
ATOM 1597 N N . THR A 1 203 ? 3.902 -3.409 14.990 1.00 92.12 203 THR A N 1
ATOM 1598 C CA . THR A 1 203 ? 3.539 -2.000 15.125 1.00 92.12 203 THR A CA 1
ATOM 1599 C C . THR A 1 203 ? 4.701 -1.089 14.731 1.00 92.12 203 THR A C 1
ATOM 1601 O O . THR A 1 203 ? 5.869 -1.423 14.928 1.00 92.12 203 THR A O 1
ATOM 1604 N N . LEU A 1 204 ? 4.383 0.081 14.187 1.00 94.12 204 LEU A N 1
ATOM 1605 C CA . LEU A 1 204 ? 5.334 1.065 13.688 1.00 94.12 204 LEU A CA 1
ATOM 1606 C C . LEU A 1 204 ? 5.332 2.318 14.573 1.00 94.12 204 LEU A C 1
ATOM 1608 O O . LEU A 1 204 ? 4.283 2.763 15.035 1.00 94.12 204 LEU A O 1
ATOM 1612 N N . SER A 1 205 ? 6.511 2.898 14.795 1.00 95.00 205 SER A N 1
ATOM 1613 C CA . SER A 1 205 ? 6.687 4.181 15.495 1.00 95.00 205 SER A CA 1
ATOM 1614 C C . SER A 1 205 ? 7.160 5.307 14.579 1.00 95.00 205 SER A C 1
ATOM 1616 O O . SER A 1 205 ? 7.223 6.457 15.006 1.00 95.00 205 SER A O 1
ATOM 1618 N N . ASP A 1 206 ? 7.536 5.001 13.335 1.00 94.75 206 ASP A N 1
ATOM 1619 C CA . ASP A 1 206 ? 8.032 6.009 12.410 1.00 94.75 206 ASP A CA 1
ATOM 1620 C C . ASP A 1 206 ? 6.904 6.944 11.960 1.00 94.75 206 ASP A C 1
ATOM 1622 O O . ASP A 1 206 ? 5.780 6.519 11.683 1.00 94.75 206 ASP A O 1
ATOM 1626 N N . CYS A 1 207 ? 7.236 8.228 11.878 1.00 96.75 207 CYS A N 1
ATOM 1627 C CA . CYS A 1 207 ? 6.331 9.287 11.462 1.00 96.75 207 CYS A CA 1
ATOM 1628 C C . CYS A 1 207 ? 6.938 10.028 10.277 1.00 96.75 207 CYS A C 1
ATOM 1630 O O . CYS A 1 207 ? 8.162 10.151 10.157 1.00 96.75 207 CYS A O 1
ATOM 1632 N N . TRP A 1 208 ? 6.075 10.541 9.412 1.00 95.69 208 TRP A N 1
ATOM 163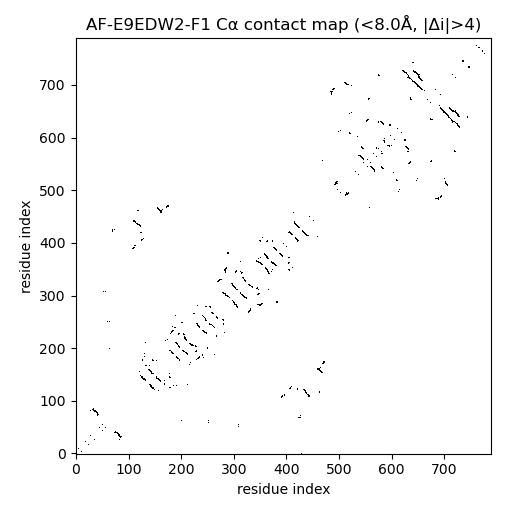3 C CA . TRP A 1 208 ? 6.472 11.218 8.186 1.00 95.69 208 TRP A CA 1
ATOM 1634 C C . TRP A 1 208 ? 5.648 12.483 8.005 1.00 95.69 208 TRP A C 1
ATOM 1636 O O . TRP A 1 208 ? 4.474 12.509 8.360 1.00 95.69 208 TRP A O 1
ATOM 1646 N N . VAL A 1 209 ? 6.252 13.520 7.436 1.00 94.94 209 VAL A N 1
ATOM 1647 C CA . VAL A 1 209 ? 5.554 14.742 7.034 1.00 94.94 209 VAL A CA 1
ATOM 1648 C C . VAL A 1 209 ? 5.610 14.853 5.519 1.00 94.94 209 VAL A C 1
ATOM 1650 O O . VAL A 1 209 ? 6.680 14.744 4.920 1.00 94.94 209 VAL A O 1
ATOM 1653 N N . LEU A 1 210 ? 4.452 15.042 4.896 1.00 93.62 210 LEU A N 1
ATOM 1654 C CA . LEU A 1 210 ? 4.345 15.424 3.498 1.00 93.62 210 LEU A CA 1
ATOM 1655 C C . LEU A 1 210 ? 4.343 16.947 3.413 1.00 93.62 210 LEU A C 1
ATOM 1657 O O . LEU A 1 210 ? 3.373 17.588 3.822 1.00 93.62 210 LEU A O 1
ATOM 1661 N N . ASN A 1 211 ? 5.411 17.518 2.861 1.00 88.62 211 ASN A N 1
ATOM 1662 C CA . ASN A 1 211 ? 5.492 18.960 2.651 1.00 88.62 211 ASN A CA 1
ATOM 1663 C C . ASN A 1 211 ? 4.514 19.386 1.547 1.00 88.62 211 ASN A C 1
ATOM 1665 O O . ASN A 1 211 ? 4.529 18.823 0.448 1.00 88.62 211 ASN A O 1
ATOM 1669 N N . LYS A 1 212 ? 3.683 20.393 1.835 1.00 77.19 212 LYS A N 1
ATOM 1670 C CA . LYS A 1 212 ? 2.803 21.041 0.850 1.00 77.19 212 LYS A CA 1
ATOM 1671 C C . LYS A 1 212 ? 3.621 22.022 -0.007 1.00 77.19 212 LYS A C 1
ATOM 1673 O O . LYS A 1 212 ? 4.562 22.634 0.492 1.00 77.19 212 LYS A O 1
ATOM 1678 N N . GLY A 1 213 ? 3.275 22.170 -1.288 1.00 67.69 213 GLY A N 1
ATOM 1679 C CA . GLY A 1 213 ? 3.924 23.110 -2.216 1.00 67.69 213 GLY A CA 1
ATOM 1680 C C . GLY A 1 213 ? 4.672 22.452 -3.384 1.00 67.69 213 GLY A C 1
ATOM 1681 O O . GLY A 1 213 ? 4.515 21.264 -3.659 1.00 67.69 213 GLY A O 1
ATOM 1682 N N . SER A 1 214 ? 5.491 23.241 -4.087 1.00 60.16 214 SER A N 1
ATOM 1683 C CA . SER A 1 214 ? 6.108 22.893 -5.382 1.00 60.16 214 SER A CA 1
ATOM 1684 C C . SER A 1 214 ? 7.057 21.687 -5.360 1.00 60.16 214 SER A C 1
ATOM 1686 O O . SER A 1 214 ? 7.240 21.043 -6.387 1.00 60.16 214 SER A O 1
ATOM 1688 N N . LEU A 1 215 ? 7.632 21.350 -4.204 1.00 64.31 215 LEU A N 1
ATOM 1689 C CA . LEU A 1 215 ? 8.558 20.224 -4.020 1.00 64.31 215 LEU A CA 1
ATOM 1690 C C . LEU A 1 215 ? 7.905 19.015 -3.325 1.00 64.31 215 LEU A C 1
ATOM 1692 O O . LEU A 1 215 ? 8.630 18.247 -2.698 1.00 64.31 215 LEU A O 1
ATOM 1696 N N . CYS A 1 216 ? 6.568 18.876 -3.385 1.00 81.00 216 CYS A N 1
ATOM 1697 C CA . CYS A 1 216 ? 5.758 17.862 -2.685 1.00 81.00 216 CYS A CA 1
ATOM 1698 C C . CYS A 1 216 ? 6.522 16.549 -2.417 1.00 81.00 216 CYS A C 1
ATOM 1700 O O . CYS A 1 216 ? 6.760 15.745 -3.321 1.00 81.00 216 CYS A O 1
ATOM 1702 N N . LYS A 1 217 ? 6.960 16.355 -1.164 1.00 88.69 217 LYS A N 1
ATOM 1703 C CA . LYS A 1 217 ? 7.871 15.270 -0.768 1.00 88.69 217 LYS A CA 1
ATOM 1704 C C . LYS A 1 217 ? 7.582 14.789 0.645 1.00 88.69 217 LYS A C 1
ATOM 1706 O O . LYS A 1 217 ? 7.365 15.590 1.553 1.00 88.69 217 LYS A O 1
ATOM 1711 N N . TRP A 1 218 ? 7.646 13.472 0.822 1.00 91.38 218 TRP A N 1
ATOM 1712 C CA . TRP A 1 218 ? 7.670 12.837 2.133 1.00 91.38 218 TRP A CA 1
ATOM 1713 C C . TRP A 1 218 ? 9.042 12.983 2.789 1.00 91.38 218 TRP A C 1
ATOM 1715 O O . TRP A 1 218 ? 10.068 12.618 2.210 1.00 91.38 218 TRP A O 1
ATOM 1725 N N . VAL A 1 219 ? 9.052 13.472 4.024 1.00 89.94 219 VAL A N 1
ATOM 1726 C CA . VAL A 1 219 ? 10.251 13.612 4.851 1.00 89.94 219 VAL A CA 1
ATOM 1727 C C . VAL A 1 219 ? 10.029 12.865 6.170 1.00 89.94 219 VAL A C 1
ATOM 1729 O O . VAL A 1 219 ? 9.005 13.085 6.823 1.00 89.94 219 VAL A O 1
ATOM 1732 N N . PRO A 1 220 ? 10.946 11.973 6.589 1.00 89.50 220 PRO A N 1
ATOM 1733 C CA . PRO A 1 220 ? 10.884 11.380 7.920 1.00 89.50 220 PRO A CA 1
ATOM 1734 C C . PRO A 1 220 ? 10.941 12.470 8.996 1.00 89.50 220 PRO A C 1
ATOM 1736 O O . PRO A 1 220 ? 11.786 13.360 8.924 1.00 89.50 220 PRO A O 1
ATOM 1739 N N . THR A 1 221 ? 10.092 12.377 10.017 1.00 90.44 221 THR A N 1
ATOM 1740 C CA . THR A 1 221 ? 10.133 13.271 11.186 1.00 90.44 221 THR A CA 1
ATOM 1741 C C . THR A 1 221 ? 10.441 12.486 12.466 1.00 90.44 221 THR A C 1
ATOM 1743 O O . THR A 1 221 ? 10.742 11.288 12.423 1.00 90.44 221 THR A O 1
ATOM 1746 N N . SER A 1 222 ? 10.418 13.156 13.621 1.00 87.69 222 SER A N 1
ATOM 1747 C CA . SER A 1 222 ? 10.582 12.510 14.924 1.00 87.69 222 SER A CA 1
ATOM 1748 C C . SER A 1 222 ? 9.601 11.343 15.065 1.00 87.69 222 SER A C 1
ATOM 1750 O O . SER A 1 222 ? 8.402 11.488 14.818 1.00 87.69 222 SER A O 1
ATOM 1752 N N . SER A 1 223 ? 10.127 10.170 15.410 1.00 92.44 223 SER A N 1
ATOM 1753 C CA . SER A 1 223 ? 9.322 8.969 15.636 1.00 92.44 223 SER A CA 1
ATOM 1754 C C . SER A 1 223 ? 8.575 9.082 16.961 1.00 92.44 223 SER A C 1
ATOM 1756 O O . SER A 1 223 ? 9.064 9.737 17.883 1.00 92.44 223 SER A O 1
ATOM 1758 N N . LEU A 1 224 ? 7.417 8.432 17.059 1.00 91.88 224 LEU A N 1
ATOM 1759 C CA . LEU A 1 224 ? 6.718 8.296 18.331 1.00 91.88 224 LEU A CA 1
ATOM 1760 C C . LEU A 1 224 ? 7.632 7.621 19.373 1.00 91.88 224 LEU A C 1
ATOM 1762 O O . LEU A 1 224 ? 8.374 6.697 19.015 1.00 91.88 224 LEU A O 1
ATOM 1766 N N . PRO A 1 225 ? 7.545 8.010 20.659 1.00 89.69 225 PRO A N 1
ATOM 1767 C CA . PRO A 1 225 ? 8.295 7.353 21.733 1.00 89.69 225 PRO A CA 1
ATOM 1768 C C . PRO A 1 225 ? 7.998 5.853 21.859 1.00 89.69 225 PRO A C 1
ATOM 1770 O O . PRO A 1 225 ? 8.877 5.072 22.217 1.00 89.69 225 PRO A O 1
ATOM 1773 N N . ILE A 1 226 ? 6.773 5.448 21.515 1.00 91.44 226 ILE A N 1
ATOM 1774 C CA . ILE A 1 226 ? 6.321 4.056 21.459 1.00 91.44 226 ILE A CA 1
ATOM 1775 C C . ILE A 1 226 ? 5.615 3.791 20.122 1.00 91.44 226 ILE A C 1
ATOM 1777 O O . ILE A 1 226 ? 4.994 4.697 19.567 1.00 91.44 226 ILE A O 1
ATOM 1781 N N . PRO A 1 227 ? 5.695 2.573 19.565 1.00 94.75 227 PRO A N 1
ATOM 1782 C CA . PRO A 1 227 ? 4.984 2.247 18.334 1.00 94.75 227 PRO A CA 1
ATOM 1783 C C . PRO A 1 227 ? 3.473 2.187 18.604 1.00 94.75 227 PRO A C 1
ATOM 1785 O O . PRO A 1 227 ? 3.063 1.619 19.613 1.00 94.75 227 PRO A O 1
ATOM 1788 N N . LEU A 1 228 ? 2.653 2.760 17.715 1.00 97.56 228 LEU A N 1
ATOM 1789 C CA . LEU A 1 228 ? 1.191 2.813 17.863 1.00 97.56 228 LEU A CA 1
ATOM 1790 C C . LEU A 1 228 ? 0.469 2.488 16.553 1.00 97.56 228 LEU A C 1
ATOM 1792 O O . LEU A 1 228 ? 0.894 2.905 15.476 1.00 97.56 228 LEU A O 1
ATOM 1796 N N . PHE A 1 229 ? -0.654 1.778 16.649 1.00 98.12 229 PHE A N 1
ATOM 1797 C CA . PHE A 1 229 ? -1.650 1.656 15.582 1.00 98.12 229 PHE A CA 1
ATOM 1798 C C . PHE A 1 229 ? -3.068 1.728 16.161 1.00 98.12 229 PHE A C 1
ATOM 1800 O O . PHE A 1 229 ? -3.274 1.425 17.339 1.00 98.12 229 PHE A O 1
ATOM 1807 N N . ARG A 1 230 ? -4.055 2.125 15.341 1.00 97.94 230 ARG A N 1
ATOM 1808 C CA . ARG A 1 230 ? -5.436 2.418 15.798 1.00 97.94 230 ARG A CA 1
ATOM 1809 C C . ARG A 1 230 ? -5.496 3.430 16.955 1.00 97.94 230 ARG A C 1
ATOM 1811 O O . ARG A 1 230 ? -6.428 3.407 17.753 1.00 97.94 230 ARG A O 1
ATOM 1818 N N . HIS A 1 231 ? -4.505 4.302 17.073 1.00 98.00 231 HIS A N 1
ATOM 1819 C CA . HIS A 1 231 ? -4.573 5.457 17.962 1.00 98.00 231 HIS A CA 1
ATOM 1820 C C . HIS A 1 231 ? -5.582 6.474 17.423 1.00 98.00 231 HIS A C 1
ATOM 1822 O O . HIS A 1 231 ? -5.795 6.565 16.210 1.00 98.00 231 HIS A O 1
ATOM 1828 N N . ALA A 1 232 ? -6.204 7.236 18.319 1.00 97.25 232 ALA A N 1
ATOM 1829 C CA . ALA A 1 232 ? -7.025 8.369 17.919 1.00 97.25 232 ALA A CA 1
ATOM 1830 C C . ALA A 1 232 ? -6.114 9.573 17.656 1.00 97.25 232 ALA A C 1
ATOM 1832 O O . ALA A 1 232 ? -5.157 9.795 18.399 1.00 97.25 232 ALA A O 1
ATOM 1833 N N . ALA A 1 233 ? -6.388 10.327 16.592 1.00 96.88 233 ALA A N 1
ATOM 1834 C CA . ALA A 1 233 ? -5.563 11.449 16.166 1.00 96.88 233 ALA A CA 1
ATOM 1835 C C . ALA A 1 233 ? -6.437 12.634 15.770 1.00 96.88 233 ALA A C 1
ATOM 1837 O O . ALA A 1 233 ? -7.405 12.463 15.031 1.00 96.88 233 ALA A O 1
ATOM 1838 N N . VAL A 1 234 ? -6.075 13.831 16.227 1.00 95.25 234 VAL A N 1
ATOM 1839 C CA . VAL A 1 234 ? -6.754 15.067 15.833 1.00 95.25 234 VAL A CA 1
ATOM 1840 C C . VAL A 1 234 ? -5.756 16.216 15.740 1.00 95.25 234 VAL A C 1
ATOM 1842 O O . VAL A 1 234 ? -4.798 16.292 16.511 1.00 95.25 234 VAL A O 1
ATOM 1845 N N . ARG A 1 235 ? -5.978 17.142 14.807 1.00 94.44 235 ARG A N 1
ATOM 1846 C CA . ARG A 1 235 ? -5.289 18.433 14.836 1.00 94.44 235 ARG A CA 1
ATOM 1847 C C . ARG A 1 235 ? -5.896 19.296 15.926 1.00 94.44 235 ARG A C 1
ATOM 1849 O O . ARG A 1 235 ? -7.100 19.505 15.928 1.00 94.44 235 ARG A O 1
ATOM 1856 N N . LEU A 1 236 ? -5.074 19.879 16.784 1.00 92.25 236 LEU A N 1
ATOM 1857 C CA . LEU A 1 236 ? -5.543 20.838 17.776 1.00 92.25 236 LEU A CA 1
ATOM 1858 C C . LEU A 1 236 ? -6.032 22.108 17.069 1.00 92.25 236 LEU A C 1
ATOM 1860 O O . LEU A 1 236 ? -5.254 22.811 16.406 1.00 92.25 236 LEU A O 1
ATOM 1864 N N . ARG A 1 237 ? -7.341 22.371 17.167 1.00 86.81 237 ARG A N 1
ATOM 1865 C CA . ARG A 1 237 ? -8.030 23.416 16.400 1.00 86.81 237 ARG A CA 1
ATOM 1866 C C . ARG A 1 237 ? -7.331 24.768 16.537 1.00 86.81 237 ARG A C 1
ATOM 1868 O O . ARG A 1 237 ? -7.062 25.249 17.632 1.00 86.81 237 ARG A O 1
ATOM 1875 N N . GLY A 1 238 ? -7.071 25.410 15.399 1.00 85.12 238 GLY A N 1
ATOM 1876 C CA . GLY A 1 238 ? -6.457 26.735 15.373 1.00 85.12 238 GLY A CA 1
ATOM 1877 C C . GLY A 1 238 ? -4.942 26.771 15.588 1.00 85.12 238 GLY A C 1
ATOM 1878 O O . GLY A 1 238 ? -4.391 27.865 15.679 1.00 85.12 238 GLY A O 1
ATOM 1879 N N . SER A 1 239 ? -4.283 25.613 15.650 1.00 89.75 239 SER A N 1
ATOM 1880 C CA . SER A 1 239 ? -2.823 25.470 15.738 1.00 89.75 239 SER A CA 1
ATOM 1881 C C . SER A 1 239 ? -2.289 24.586 14.602 1.00 89.75 239 SER A C 1
ATOM 1883 O O . SER A 1 239 ? -3.069 24.150 13.760 1.00 89.75 239 SER A O 1
ATOM 1885 N N . SER A 1 240 ? -0.989 24.287 14.578 1.00 92.69 240 SER A N 1
ATOM 1886 C CA . SER A 1 240 ? -0.374 23.248 13.723 1.00 92.69 240 SER A CA 1
ATOM 1887 C C . SER A 1 240 ? 0.141 22.061 14.542 1.00 92.69 240 SER A C 1
ATOM 1889 O O . SER A 1 240 ? 1.136 21.430 14.189 1.00 92.69 240 SER A O 1
ATOM 1891 N N . LEU A 1 241 ? -0.515 21.795 15.671 1.00 94.38 241 LEU A N 1
ATOM 1892 C CA . LEU A 1 241 ? -0.195 20.698 16.574 1.00 94.38 241 LEU A CA 1
ATOM 1893 C C . LEU A 1 241 ? -1.158 19.529 16.349 1.00 94.38 241 LEU A C 1
ATOM 1895 O O . LEU A 1 241 ? -2.324 19.742 16.008 1.00 94.38 241 LEU A O 1
ATOM 1899 N N . ALA A 1 242 ? -0.692 18.304 16.580 1.00 97.00 242 ALA A N 1
ATOM 1900 C CA . ALA A 1 242 ? -1.544 17.114 16.570 1.00 97.00 242 ALA A CA 1
ATOM 1901 C C . ALA A 1 242 ? -1.523 16.422 17.930 1.00 97.00 242 ALA A C 1
ATOM 1903 O O . ALA A 1 242 ? -0.454 16.240 18.505 1.00 97.00 242 ALA A O 1
ATOM 1904 N N . LEU A 1 243 ? -2.693 16.018 18.417 1.00 97.75 243 LEU A N 1
ATOM 1905 C CA . LEU A 1 243 ? -2.856 15.213 19.621 1.00 97.75 243 LEU A CA 1
ATOM 1906 C C . LEU A 1 243 ? -3.123 13.760 19.224 1.00 97.75 243 LEU A C 1
ATOM 1908 O O . LEU A 1 243 ? -3.989 13.489 18.390 1.00 97.75 243 LEU A O 1
ATOM 1912 N N . ILE A 1 244 ? -2.388 12.842 19.848 1.00 97.75 244 ILE A N 1
ATOM 1913 C CA . ILE A 1 244 ? -2.557 11.395 19.731 1.00 97.75 244 ILE A CA 1
ATOM 1914 C C . ILE A 1 244 ? -2.955 10.831 21.092 1.00 97.75 244 ILE A C 1
ATOM 1916 O O . ILE A 1 244 ? -2.300 11.132 22.092 1.00 97.75 244 ILE A O 1
ATOM 1920 N N . VAL A 1 245 ? -3.996 9.998 21.116 1.00 97.31 245 VAL A N 1
ATOM 1921 C CA . VAL A 1 245 ? -4.513 9.353 22.332 1.00 97.31 245 VAL A CA 1
ATOM 1922 C C . VAL A 1 245 ? -4.655 7.847 22.112 1.00 97.31 245 VAL A C 1
ATOM 1924 O O . VAL A 1 245 ? -5.300 7.403 21.154 1.00 97.31 245 VAL A O 1
ATOM 1927 N N . GLY A 1 246 ? -4.078 7.064 23.026 1.00 95.69 246 GLY A N 1
ATOM 1928 C CA . GLY A 1 246 ? -4.226 5.610 23.077 1.00 95.69 246 GLY A CA 1
ATOM 1929 C C . GLY A 1 246 ? -3.636 4.876 21.869 1.00 95.69 246 GLY A C 1
ATOM 1930 O O . GLY A 1 246 ? -2.653 5.301 21.266 1.00 95.69 246 GLY A O 1
ATOM 1931 N N . GLY A 1 247 ? -4.247 3.746 21.514 1.00 97.19 247 GLY A N 1
ATOM 1932 C CA . GLY A 1 247 ? -3.792 2.848 20.453 1.00 97.19 247 GLY A CA 1
ATOM 1933 C C . GLY A 1 247 ? -3.111 1.588 20.984 1.00 97.19 247 GLY A C 1
ATOM 1934 O O . GLY A 1 247 ? -2.742 1.482 22.156 1.00 97.19 247 GLY A O 1
ATOM 1935 N N . LYS A 1 248 ? -2.947 0.601 20.102 1.00 96.75 248 LYS A N 1
ATOM 1936 C CA . LYS A 1 248 ? -2.240 -0.645 20.417 1.00 96.75 248 LYS A CA 1
ATOM 1937 C C . LYS A 1 248 ? -0.743 -0.460 20.199 1.00 96.75 248 LYS A C 1
ATOM 1939 O O . LYS A 1 248 ? -0.320 0.031 19.153 1.00 96.75 248 LYS A O 1
ATOM 1944 N N . THR A 1 249 ? 0.052 -0.903 21.170 1.00 94.62 249 THR A N 1
ATOM 1945 C CA . THR A 1 249 ? 1.520 -0.947 21.069 1.00 94.62 249 THR A CA 1
ATOM 1946 C C . THR A 1 249 ? 2.013 -2.302 20.565 1.00 94.62 249 THR A C 1
ATOM 1948 O O . THR A 1 249 ? 3.085 -2.398 19.967 1.00 94.62 249 THR A O 1
ATOM 1951 N N . GLY A 1 250 ? 1.193 -3.345 20.705 1.00 89.12 250 GLY A N 1
ATOM 1952 C CA . GLY A 1 250 ? 1.454 -4.695 20.215 1.00 89.12 250 GLY A CA 1
ATOM 1953 C C . GLY A 1 250 ? 0.187 -5.558 20.207 1.00 89.12 250 GLY A C 1
ATOM 1954 O O . GLY A 1 250 ? -0.919 -5.018 20.260 1.00 89.12 250 GLY A O 1
ATOM 1955 N N . PRO A 1 251 ? 0.324 -6.897 20.158 1.00 85.81 251 PRO A N 1
ATOM 1956 C CA . PRO A 1 251 ? -0.809 -7.825 20.150 1.00 85.81 251 PRO A CA 1
ATOM 1957 C C . PRO A 1 251 ? -1.744 -7.690 21.356 1.00 85.81 251 PRO A C 1
ATOM 1959 O O . PRO A 1 251 ? -2.952 -7.614 21.162 1.00 85.81 251 PRO A O 1
ATOM 1962 N N . ALA A 1 252 ? -1.180 -7.605 22.564 1.00 86.94 252 ALA A N 1
ATOM 1963 C CA . ALA A 1 252 ? -1.919 -7.639 23.833 1.00 86.94 252 ALA A CA 1
ATOM 1964 C C . ALA A 1 252 ? -1.811 -6.344 24.654 1.00 86.94 252 ALA A C 1
ATOM 1966 O O . ALA A 1 252 ? -2.423 -6.213 25.711 1.00 86.94 252 ALA A O 1
ATOM 1967 N N . THR A 1 253 ? -0.987 -5.398 24.200 1.00 91.56 253 THR A N 1
ATOM 1968 C CA . THR A 1 253 ? -0.640 -4.194 24.957 1.00 91.56 253 THR A CA 1
ATOM 1969 C C . THR A 1 253 ? -1.174 -2.945 24.280 1.00 91.56 253 THR A C 1
ATOM 1971 O O . THR A 1 253 ? -1.122 -2.789 23.054 1.00 91.56 253 THR A O 1
ATOM 1974 N N . MET A 1 254 ? -1.660 -2.030 25.108 1.00 94.44 254 MET A N 1
ATOM 1975 C CA . MET A 1 254 ? -2.282 -0.775 24.710 1.00 94.44 254 MET A CA 1
ATOM 1976 C C . MET A 1 254 ? -1.609 0.382 25.437 1.00 94.44 254 MET A C 1
ATOM 1978 O O . MET A 1 254 ? -0.991 0.192 26.483 1.00 94.44 254 MET A O 1
ATOM 1982 N N . SER A 1 255 ? -1.667 1.569 24.843 1.00 94.88 255 SER A N 1
ATOM 1983 C CA . SER A 1 255 ? -1.097 2.766 25.446 1.00 94.88 255 SER A CA 1
ATOM 1984 C C . SER A 1 255 ? -2.126 3.501 26.298 1.00 94.88 255 SER A C 1
ATOM 1986 O O . SER A 1 255 ? -3.274 3.669 25.891 1.00 94.88 255 SER A O 1
ATOM 1988 N N . GLU A 1 256 ? -1.677 3.969 27.458 1.00 94.19 256 GLU A N 1
ATOM 1989 C CA . GLU A 1 256 ? -2.381 4.932 28.317 1.00 94.19 256 GLU A CA 1
ATOM 1990 C C . GLU A 1 256 ? -1.906 6.371 28.056 1.00 94.19 256 GLU A C 1
ATOM 1992 O O . GLU A 1 256 ? -2.430 7.323 28.625 1.00 94.19 256 GLU A O 1
ATOM 1997 N N . ASP A 1 257 ? -0.898 6.541 27.199 1.00 94.06 257 ASP A N 1
ATOM 1998 C CA . ASP A 1 257 ? -0.215 7.811 27.012 1.00 94.06 257 ASP A CA 1
ATOM 1999 C C . ASP A 1 257 ? -0.924 8.701 25.985 1.00 94.06 257 ASP A C 1
ATOM 2001 O O . ASP A 1 257 ? -1.544 8.236 25.022 1.00 94.06 257 ASP A O 1
ATOM 2005 N N . CYS A 1 258 ? -0.751 10.009 26.166 1.00 97.06 258 CYS A N 1
ATOM 2006 C CA . CYS A 1 258 ? -1.153 11.034 25.210 1.00 97.06 258 CYS A CA 1
ATOM 2007 C C . CYS A 1 258 ? 0.086 11.779 24.708 1.00 97.06 258 CYS A C 1
ATOM 2009 O O . CYS A 1 258 ? 0.974 12.119 25.494 1.00 97.06 258 CYS A O 1
ATOM 2011 N N . TYR A 1 259 ? 0.144 12.064 23.410 1.00 97.31 259 TYR A N 1
ATOM 2012 C CA . TYR A 1 259 ? 1.288 12.733 22.791 1.00 97.31 259 TYR A CA 1
ATOM 2013 C C . TYR A 1 259 ? 0.846 13.940 21.972 1.00 97.31 259 TYR A C 1
ATOM 2015 O O . TYR A 1 259 ? -0.095 13.844 21.188 1.00 97.31 259 TYR A O 1
ATOM 2023 N N . VAL A 1 260 ? 1.571 15.050 22.105 1.00 97.44 260 VAL A N 1
ATOM 2024 C CA . VAL A 1 260 ? 1.420 16.229 21.246 1.00 97.44 260 VAL A CA 1
ATOM 2025 C C . VAL A 1 260 ? 2.592 16.288 20.278 1.00 97.44 260 VAL A C 1
ATOM 2027 O O . VAL A 1 260 ? 3.752 16.257 20.687 1.00 97.44 260 VAL A O 1
ATOM 2030 N N . PHE A 1 261 ? 2.294 16.378 18.986 1.00 97.19 261 PHE A N 1
ATOM 2031 C CA . PHE A 1 261 ? 3.279 16.643 17.949 1.00 97.19 261 PHE A CA 1
ATOM 2032 C C . PHE A 1 261 ? 3.381 18.135 17.675 1.00 97.19 261 PHE A C 1
ATOM 2034 O O . PHE A 1 261 ? 2.384 18.793 17.373 1.00 97.19 261 PHE A O 1
ATOM 2041 N N . HIS A 1 262 ? 4.609 18.637 17.674 1.00 92.12 262 HIS A N 1
ATOM 2042 C CA . HIS A 1 262 ? 4.958 19.966 17.210 1.00 92.12 262 HIS A CA 1
ATOM 2043 C C . HIS A 1 262 ? 5.911 19.843 16.019 1.00 92.12 262 HIS A C 1
ATOM 2045 O O . HIS A 1 262 ? 6.997 19.287 16.159 1.00 92.12 262 HIS A O 1
ATOM 2051 N N . ALA A 1 263 ? 5.565 20.419 14.865 1.00 85.19 263 ALA A N 1
ATOM 2052 C CA . ALA A 1 263 ? 6.308 20.215 13.613 1.00 85.19 263 ALA A CA 1
ATOM 2053 C C . ALA A 1 263 ? 7.825 20.479 13.709 1.00 85.19 263 ALA A C 1
ATOM 2055 O O . ALA A 1 263 ? 8.612 19.766 13.093 1.00 85.19 263 ALA A O 1
ATOM 2056 N N . THR A 1 264 ? 8.242 21.463 14.514 1.00 82.88 264 THR A N 1
ATOM 2057 C CA . THR A 1 264 ? 9.666 21.787 14.729 1.00 82.88 264 THR A CA 1
ATOM 2058 C C . THR A 1 264 ? 10.304 21.171 15.979 1.00 82.88 264 THR A C 1
ATOM 2060 O O . THR A 1 264 ? 11.525 21.066 16.025 1.00 82.88 264 THR A O 1
ATOM 2063 N N . LYS A 1 265 ? 9.523 20.777 16.997 1.00 86.31 265 LYS A N 1
ATOM 2064 C CA . LYS A 1 265 ? 10.053 20.264 18.281 1.00 86.31 265 LYS A CA 1
ATOM 2065 C C . LYS A 1 265 ? 9.918 18.743 18.415 1.00 86.31 265 LYS A C 1
ATOM 2067 O O . LYS A 1 265 ? 10.561 18.147 19.269 1.00 86.31 265 LYS A O 1
ATOM 2072 N N . GLY A 1 266 ? 9.116 18.117 17.558 1.00 91.56 266 GLY A N 1
ATOM 2073 C CA . GLY A 1 266 ? 8.795 16.699 17.607 1.00 91.56 266 GLY A CA 1
ATOM 2074 C C . GLY A 1 266 ? 7.698 16.369 18.616 1.00 91.56 266 GLY A C 1
ATOM 2075 O O . GLY A 1 266 ? 6.787 17.167 18.840 1.00 91.56 266 GLY A O 1
ATOM 2076 N N . TRP A 1 267 ? 7.761 15.163 19.177 1.00 95.12 267 TRP A N 1
ATOM 2077 C CA . TRP A 1 267 ? 6.763 14.636 20.108 1.00 95.12 267 TRP A CA 1
ATOM 2078 C C . TRP A 1 267 ? 7.058 15.007 21.561 1.00 95.12 267 TRP A C 1
ATOM 2080 O O . TRP A 1 267 ? 8.151 14.743 22.059 1.00 95.12 267 TRP A O 1
ATOM 2090 N N . SER A 1 268 ? 6.033 15.489 22.260 1.00 95.19 268 SER A N 1
ATOM 2091 C CA . SER A 1 268 ? 6.017 15.646 23.714 1.00 95.19 268 SER A CA 1
ATOM 2092 C C . SER A 1 268 ? 4.984 14.702 24.324 1.00 95.19 268 SER A C 1
ATOM 2094 O O . SER A 1 268 ? 3.833 14.666 23.887 1.00 95.19 268 SER A O 1
ATOM 2096 N N . LYS A 1 269 ? 5.388 13.932 25.338 1.00 95.88 269 LYS A N 1
ATOM 2097 C CA . LYS A 1 269 ? 4.463 13.125 26.143 1.00 95.88 269 LYS A CA 1
ATOM 2098 C C . LYS A 1 269 ? 3.720 14.038 27.117 1.00 95.88 269 LYS A C 1
ATOM 2100 O O . LYS A 1 269 ? 4.361 14.814 27.823 1.00 95.88 269 LYS A O 1
ATOM 2105 N N . CYS A 1 270 ? 2.397 13.923 27.158 1.00 96.44 270 CYS A N 1
ATOM 2106 C CA . CYS A 1 270 ? 1.579 14.678 28.097 1.00 96.44 270 CYS A CA 1
ATOM 2107 C C . CYS A 1 270 ? 1.675 14.066 29.496 1.00 96.44 270 CYS A C 1
ATOM 2109 O O . CYS A 1 270 ? 1.621 12.844 29.646 1.00 96.44 270 CYS A O 1
ATOM 2111 N N . GLU A 1 271 ? 1.776 14.906 30.519 1.00 96.50 271 GLU A N 1
ATOM 2112 C CA . GLU A 1 271 ? 1.507 14.498 31.896 1.00 96.50 271 GLU A CA 1
ATOM 2113 C C . GLU A 1 271 ? -0.008 14.427 32.113 1.00 96.50 271 GLU A C 1
ATOM 2115 O O . GLU A 1 271 ? -0.727 15.388 31.845 1.00 96.50 271 GLU A O 1
ATOM 2120 N N . ILE A 1 272 ? -0.510 13.279 32.571 1.00 95.44 272 ILE A N 1
ATOM 2121 C CA . ILE A 1 272 ? -1.943 13.094 32.809 1.00 95.44 272 ILE A CA 1
ATOM 2122 C C . ILE A 1 272 ? -2.27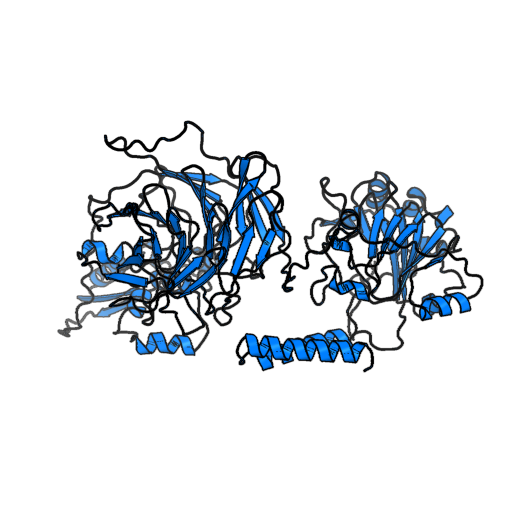8 13.545 34.231 1.00 95.44 272 ILE A C 1
ATOM 2124 O O . ILE A 1 272 ? -1.741 13.016 35.203 1.00 95.44 272 ILE A O 1
ATOM 2128 N N . LEU A 1 273 ? -3.187 14.512 34.348 1.00 94.75 273 LEU A N 1
ATOM 2129 C CA . LEU A 1 273 ? -3.639 15.071 35.617 1.00 94.75 273 LEU A CA 1
ATOM 2130 C C . LEU A 1 273 ? -4.947 14.409 36.064 1.00 94.75 273 LEU A C 1
ATOM 2132 O O . LEU A 1 273 ? -5.964 14.499 35.376 1.00 94.75 273 LEU A O 1
ATOM 2136 N N . GLY A 1 274 ? -4.950 13.829 37.265 1.00 91.31 274 GLY A N 1
ATOM 2137 C CA . GLY A 1 274 ? -6.140 13.215 37.863 1.00 91.31 274 GLY A CA 1
ATOM 2138 C C . GLY A 1 274 ? -6.428 11.803 37.344 1.00 91.31 274 GLY A C 1
ATOM 2139 O O . GLY A 1 274 ? -5.510 11.050 37.028 1.00 91.31 274 GLY A O 1
ATOM 2140 N N . GLU A 1 275 ? -7.707 11.420 37.311 1.00 88.06 275 GLU A N 1
ATOM 2141 C CA . GLU A 1 275 ? -8.128 10.101 36.826 1.00 88.06 275 GLU A CA 1
ATOM 2142 C C . GLU A 1 275 ? -8.107 10.060 35.291 1.00 88.06 275 GLU A C 1
ATOM 2144 O O . GLU A 1 275 ? -8.741 10.875 34.620 1.00 88.06 275 GLU A O 1
ATOM 2149 N N . ALA A 1 276 ? -7.376 9.095 34.734 1.00 88.00 276 ALA A N 1
ATOM 2150 C CA . ALA A 1 276 ? -7.276 8.886 33.296 1.00 88.00 276 ALA A CA 1
ATOM 2151 C C . ALA A 1 276 ? -8.377 7.936 32.788 1.00 88.00 276 ALA A C 1
ATOM 2153 O O . ALA A 1 276 ? -8.810 7.038 33.522 1.00 88.00 276 ALA A O 1
ATOM 2154 N N . PRO A 1 277 ? -8.807 8.049 31.517 1.00 89.75 277 PRO A N 1
ATOM 2155 C CA . PRO A 1 277 ? -9.458 6.933 30.853 1.00 89.75 277 PRO A CA 1
ATOM 2156 C C . PRO A 1 277 ? -8.500 5.735 30.870 1.00 89.75 277 PRO A C 1
ATOM 2158 O O . PRO A 1 277 ? -7.293 5.890 30.694 1.00 89.75 277 PRO A O 1
ATOM 2161 N N . GLY A 1 278 ? -9.039 4.533 31.080 1.00 90.38 278 GLY A N 1
ATOM 2162 C CA . GLY A 1 278 ? -8.244 3.318 30.909 1.00 90.38 278 GLY A CA 1
ATOM 2163 C C . GLY A 1 278 ? -7.715 3.200 29.470 1.00 90.38 278 GLY A C 1
ATOM 2164 O O . GLY A 1 278 ? -8.277 3.828 28.564 1.00 90.38 278 GLY A O 1
ATOM 2165 N N . PRO A 1 279 ? -6.672 2.385 29.236 1.00 94.12 279 PRO A N 1
ATOM 2166 C CA . PRO A 1 279 ? -6.095 2.224 27.908 1.00 94.12 279 PRO A CA 1
ATOM 2167 C C . PRO A 1 279 ? -7.158 1.768 26.908 1.00 94.12 279 PRO A C 1
ATOM 2169 O O . PRO A 1 279 ? -7.955 0.867 27.191 1.00 94.12 279 PRO A O 1
ATOM 2172 N N . LEU A 1 280 ? -7.156 2.394 25.729 1.00 95.50 280 LEU A N 1
ATOM 2173 C CA . LEU A 1 280 ? -8.130 2.155 24.665 1.00 95.50 280 LEU A CA 1
ATOM 2174 C C . LEU A 1 280 ? -7.497 2.252 23.272 1.00 95.50 280 LEU A C 1
ATOM 2176 O O . LEU A 1 280 ? -6.450 2.872 23.085 1.00 95.50 280 LEU A O 1
ATOM 2180 N N . PHE A 1 281 ? -8.130 1.636 22.275 1.00 97.56 281 PHE A N 1
ATOM 2181 C CA . PHE A 1 281 ? -7.754 1.775 20.864 1.00 97.56 281 PHE A CA 1
ATOM 2182 C C . PHE A 1 281 ? -8.988 1.858 19.964 1.00 97.56 281 PHE A C 1
ATOM 2184 O O . PHE A 1 281 ? -10.064 1.369 20.305 1.00 97.56 281 PHE A O 1
ATOM 2191 N N . GLY A 1 282 ? -8.833 2.494 18.802 1.00 97.19 282 GLY A N 1
ATOM 2192 C CA . GLY A 1 282 ? -9.914 2.734 17.844 1.00 97.19 282 GLY A CA 1
ATOM 2193 C C . GLY A 1 282 ? -11.022 3.641 18.383 1.00 97.19 282 GLY A C 1
ATOM 2194 O O . GLY A 1 282 ? -12.173 3.471 17.982 1.00 97.19 282 GLY A O 1
ATOM 2195 N N . ALA A 1 283 ? -10.683 4.540 19.312 1.00 97.19 283 ALA A N 1
ATOM 2196 C CA . ALA A 1 283 ? -11.604 5.506 19.900 1.00 97.19 283 ALA A CA 1
ATOM 2197 C C . ALA A 1 283 ? -11.858 6.715 18.994 1.00 97.19 283 ALA A C 1
ATOM 2199 O O . ALA A 1 283 ? -11.112 6.998 18.055 1.00 97.19 283 ALA A O 1
ATOM 2200 N N . VAL A 1 284 ? -12.917 7.439 19.334 1.00 95.88 284 VAL A N 1
ATOM 2201 C CA . VAL A 1 284 ? -13.338 8.700 18.732 1.00 95.88 284 VAL A CA 1
ATOM 2202 C C . VAL A 1 284 ? -12.717 9.851 19.516 1.00 95.88 284 VAL A C 1
ATOM 2204 O O . VAL A 1 284 ? -12.866 9.920 20.735 1.00 95.88 284 VAL A O 1
ATOM 2207 N N . LEU A 1 285 ? -12.050 10.765 18.810 1.00 95.75 285 LEU A N 1
ATOM 2208 C CA . LEU A 1 285 ? -11.462 11.981 19.371 1.00 95.75 285 LEU A CA 1
ATOM 2209 C C . LEU A 1 285 ? -11.946 13.193 18.565 1.00 95.75 285 LEU A C 1
ATOM 2211 O O . LEU A 1 285 ? -11.742 13.247 17.352 1.00 95.75 285 LEU A O 1
ATOM 2215 N N . CYS A 1 286 ? -12.595 14.143 19.238 1.00 93.38 286 CYS A N 1
ATOM 2216 C CA . CYS A 1 286 ? -13.216 15.321 18.622 1.00 93.38 286 CYS A CA 1
ATOM 2217 C C . CYS A 1 286 ? -12.721 16.613 19.277 1.00 93.38 286 CYS A C 1
ATOM 2219 O O . CYS A 1 286 ? -12.530 16.643 20.493 1.00 93.38 286 CYS A O 1
ATOM 2221 N N . ASN A 1 287 ? -12.599 17.691 18.499 1.00 89.38 287 ASN A N 1
ATOM 2222 C CA . ASN A 1 287 ? -12.306 19.036 19.005 1.00 89.38 287 ASN A CA 1
ATOM 2223 C C . ASN A 1 287 ? -13.560 19.765 19.511 1.00 89.38 287 ASN A C 1
ATOM 2225 O O . ASN A 1 287 ? -14.638 19.653 18.928 1.00 89.38 287 ASN A O 1
ATOM 2229 N N . SER A 1 288 ? -13.403 20.612 20.532 1.00 85.62 288 SER A N 1
ATOM 2230 C CA . SER A 1 288 ? -14.421 21.598 20.924 1.00 85.62 288 SER A CA 1
ATOM 2231 C C . SER A 1 288 ? -14.447 22.810 19.985 1.00 85.62 288 SER A C 1
ATOM 2233 O O . SER A 1 288 ? -13.439 23.172 19.366 1.00 85.62 288 SER A O 1
ATOM 2235 N N . HIS A 1 289 ? -15.617 23.445 19.854 1.00 70.31 289 HIS A N 1
ATOM 2236 C CA . HIS A 1 289 ? -15.789 24.707 19.115 1.00 70.31 289 HIS A CA 1
ATOM 2237 C C . HIS A 1 289 ? -15.427 25.931 19.952 1.00 70.31 289 HIS A C 1
ATOM 2239 O O . HIS A 1 289 ? -15.074 26.974 19.399 1.00 70.31 289 HIS A O 1
ATOM 2245 N N . ALA A 1 290 ? -15.452 25.790 21.274 1.00 60.41 290 ALA A N 1
ATOM 2246 C CA . ALA A 1 290 ? -15.022 26.829 22.184 1.00 60.41 290 ALA A CA 1
ATOM 2247 C C . ALA A 1 290 ? -13.505 27.001 22.077 1.00 60.41 290 ALA A C 1
ATOM 2249 O O . ALA A 1 290 ? -12.741 26.262 22.698 1.00 60.41 290 ALA A O 1
ATOM 2250 N N . ARG A 1 291 ? -13.036 28.001 21.322 1.00 53.34 291 ARG A N 1
ATOM 2251 C CA . ARG A 1 291 ? -11.744 28.595 21.672 1.00 53.34 291 ARG A CA 1
ATOM 2252 C C . ARG A 1 291 ? -11.945 29.259 23.028 1.00 53.34 291 ARG A C 1
ATOM 2254 O O . ARG A 1 291 ? -12.607 30.291 23.106 1.00 53.34 291 ARG A O 1
ATOM 2261 N N . LEU A 1 292 ? -11.349 28.698 24.075 1.00 53.31 292 LEU A N 1
ATOM 2262 C CA . LEU A 1 292 ? -10.938 29.534 25.194 1.00 53.31 292 LEU A CA 1
ATOM 2263 C C . LEU A 1 292 ? -9.988 30.573 24.587 1.00 53.31 292 LEU A C 1
ATOM 2265 O O . LEU A 1 292 ? -9.017 30.236 23.914 1.00 53.31 292 LEU A O 1
ATOM 2269 N N . THR A 1 293 ? -10.357 31.845 24.680 1.00 48.84 293 THR A N 1
ATOM 2270 C CA . THR A 1 293 ? -9.737 32.959 23.950 1.00 48.84 293 THR A CA 1
ATOM 2271 C C . THR A 1 293 ? -8.324 33.325 24.435 1.00 48.84 293 THR A C 1
ATOM 2273 O O . THR A 1 293 ? -7.851 34.414 24.125 1.00 48.84 293 THR A O 1
ATOM 2276 N N . SER A 1 294 ? -7.619 32.444 25.152 1.00 53.22 294 SER A N 1
ATOM 2277 C CA . SER A 1 294 ? -6.266 32.696 25.663 1.00 53.22 294 SER A CA 1
ATOM 2278 C C . SER A 1 294 ? -5.496 31.406 26.000 1.00 53.22 294 SER A C 1
ATOM 2280 O O . SER A 1 294 ? -6.078 30.449 26.501 1.00 53.22 294 SER A O 1
ATOM 2282 N N . ASP A 1 295 ? -4.183 31.451 25.735 1.00 68.25 295 ASP A N 1
ATOM 2283 C CA . ASP A 1 295 ? -3.096 30.648 26.324 1.00 68.25 295 ASP A CA 1
ATOM 2284 C C . ASP A 1 295 ? -3.117 29.129 26.110 1.00 68.25 295 ASP A C 1
ATOM 2286 O O . ASP A 1 295 ? -3.319 28.391 27.058 1.00 68.25 295 ASP A O 1
ATOM 2290 N N . GLY A 1 296 ? -2.881 28.627 24.889 1.00 79.81 296 GLY A N 1
ATOM 2291 C CA . GLY A 1 296 ? -2.378 27.251 24.681 1.00 79.81 296 GLY A CA 1
ATOM 2292 C C . GLY A 1 296 ? -3.229 26.078 25.203 1.00 79.81 296 GLY A C 1
ATOM 2293 O O . GLY A 1 296 ? -2.743 24.947 25.191 1.00 79.81 296 GLY A O 1
ATOM 2294 N N . ILE A 1 297 ? -4.471 26.328 25.629 1.00 89.31 297 ILE A N 1
ATOM 2295 C CA . ILE A 1 297 ? -5.400 25.327 26.156 1.00 89.31 297 ILE A CA 1
ATOM 2296 C C . ILE A 1 297 ? -6.342 24.851 25.050 1.00 89.31 297 ILE A C 1
ATOM 2298 O O . ILE A 1 297 ? -6.966 25.643 24.339 1.00 89.31 297 ILE A O 1
ATOM 2302 N N . PHE A 1 298 ? -6.487 23.536 24.936 1.00 90.88 298 PHE A N 1
ATOM 2303 C CA . PHE A 1 298 ? -7.360 22.873 23.977 1.00 90.88 298 PHE A CA 1
ATOM 2304 C C . PHE A 1 298 ? -8.325 21.948 24.705 1.00 90.88 298 PHE A C 1
ATOM 2306 O O . PHE A 1 298 ? -7.966 21.327 25.699 1.00 90.88 298 PHE A O 1
ATOM 2313 N N . THR A 1 299 ? -9.548 21.821 24.200 1.00 91.38 299 THR A N 1
ATOM 2314 C CA . THR A 1 299 ? -10.541 20.918 24.790 1.00 91.38 299 THR A CA 1
ATOM 2315 C C . THR A 1 299 ? -11.287 20.134 23.728 1.00 91.38 299 THR A C 1
ATOM 2317 O O . THR A 1 299 ? -11.374 20.551 22.568 1.00 91.38 299 THR A O 1
ATOM 2320 N N . GLY A 1 300 ? -11.878 19.018 24.139 1.00 92.25 300 GLY A N 1
ATOM 2321 C CA . GLY A 1 300 ? -12.737 18.229 23.274 1.00 92.25 300 GLY A CA 1
ATOM 2322 C C . GLY A 1 300 ? -13.291 16.983 23.949 1.00 92.25 300 GLY A C 1
ATOM 2323 O O . GLY A 1 300 ? -13.348 16.909 25.174 1.00 92.25 300 GLY A O 1
ATOM 2324 N N . LEU A 1 301 ? -13.706 16.011 23.138 1.00 93.12 301 LEU A N 1
ATOM 2325 C CA . LEU A 1 301 ? -14.362 14.776 23.569 1.00 93.12 301 LEU A CA 1
ATOM 2326 C C . LEU A 1 301 ? -13.538 13.553 23.168 1.00 93.12 301 LEU A C 1
ATOM 2328 O O . LEU A 1 301 ? -13.017 13.485 22.054 1.00 93.12 301 LEU A O 1
ATOM 2332 N N . LEU A 1 302 ? -13.455 12.589 24.080 1.00 95.44 302 LEU A N 1
ATOM 2333 C CA . LEU A 1 302 ? -12.962 11.235 23.870 1.00 95.44 302 LEU A CA 1
ATOM 2334 C C . LEU A 1 302 ? -14.096 10.256 24.198 1.00 95.44 302 LEU A C 1
ATOM 2336 O O . LEU A 1 302 ? -14.676 10.316 25.286 1.00 95.44 302 LEU A O 1
ATOM 2340 N N . ALA A 1 303 ? -14.406 9.356 23.270 1.00 95.19 303 ALA A N 1
ATOM 2341 C CA . ALA A 1 303 ? -15.471 8.369 23.431 1.00 95.19 303 ALA A CA 1
ATOM 2342 C C . ALA A 1 303 ? -15.174 7.075 22.659 1.00 95.19 303 ALA A C 1
ATOM 2344 O O . ALA A 1 303 ? -14.359 7.059 21.735 1.00 95.19 303 ALA A O 1
ATOM 2345 N N . GLY A 1 304 ? -15.866 5.993 23.015 1.00 95.44 304 GLY A N 1
ATOM 2346 C CA . GLY A 1 304 ? -15.767 4.726 22.297 1.00 95.44 304 GLY A CA 1
ATOM 2347 C C . GLY A 1 304 ? -14.400 4.053 22.428 1.00 95.44 304 GLY A C 1
ATOM 2348 O O . GLY A 1 304 ? -13.681 4.226 23.414 1.00 95.44 304 GLY A O 1
ATOM 2349 N N . GLY A 1 305 ? -14.047 3.266 21.414 1.00 96.56 305 GLY A N 1
ATOM 2350 C CA . GLY A 1 305 ? -12.853 2.425 21.413 1.00 96.56 305 GLY A CA 1
ATOM 2351 C C . GLY A 1 305 ? -13.019 1.155 22.244 1.00 96.56 305 GLY A C 1
ATOM 2352 O O . GLY A 1 305 ? -13.957 1.024 23.028 1.00 96.56 305 GLY A O 1
ATOM 2353 N N . ILE A 1 306 ? -12.111 0.200 22.052 1.00 96.31 306 ILE A N 1
ATOM 2354 C CA . ILE A 1 306 ? -12.078 -1.043 22.829 1.00 96.31 306 ILE A CA 1
ATOM 2355 C C . ILE A 1 306 ? -11.066 -0.893 23.962 1.00 96.31 306 ILE A C 1
ATOM 2357 O O . ILE A 1 306 ? -9.945 -0.441 23.717 1.00 96.31 306 ILE A O 1
ATOM 2361 N N . GLY A 1 307 ? -11.475 -1.247 25.182 1.00 94.25 307 GLY A N 1
ATOM 2362 C CA . GLY A 1 307 ? -10.627 -1.248 26.374 1.00 94.25 307 GLY A CA 1
ATOM 2363 C C . GLY A 1 307 ? -9.904 -2.578 26.608 1.00 94.25 307 GLY A C 1
ATOM 2364 O O . GLY A 1 307 ? -10.116 -3.560 25.898 1.00 94.25 307 GLY A O 1
ATOM 2365 N N . GLN A 1 308 ? -9.079 -2.633 27.657 1.00 90.50 308 GLN A N 1
ATOM 2366 C CA . GLN A 1 308 ? -8.356 -3.851 28.068 1.00 90.50 308 GLN A CA 1
ATOM 2367 C C . GLN A 1 308 ? -9.289 -5.014 28.465 1.00 90.50 308 GLN A C 1
ATOM 2369 O O . GLN A 1 308 ? -8.879 -6.171 28.499 1.00 90.50 308 GLN A O 1
ATOM 2374 N N . ASP A 1 309 ? -10.552 -4.719 28.775 1.00 91.25 309 ASP A N 1
ATOM 2375 C CA . ASP A 1 309 ? -11.587 -5.716 29.043 1.00 91.25 309 ASP A CA 1
ATOM 2376 C C . ASP A 1 309 ? -12.152 -6.365 27.769 1.00 91.25 309 ASP A C 1
ATOM 2378 O O . ASP A 1 309 ? -12.996 -7.258 27.880 1.00 91.25 309 ASP A O 1
ATOM 2382 N N . GLY A 1 310 ? -11.699 -5.945 26.582 1.00 92.69 310 GLY A N 1
ATOM 2383 C CA . GLY A 1 310 ? -12.134 -6.461 25.286 1.00 92.69 310 GLY A CA 1
ATOM 2384 C C . GLY A 1 310 ? -13.519 -5.972 24.858 1.00 92.69 310 GLY A C 1
ATOM 2385 O O . GLY A 1 310 ? -14.130 -6.591 23.983 1.00 92.69 310 GLY A O 1
ATOM 2386 N N . LEU A 1 311 ? -14.036 -4.908 25.486 1.00 94.50 311 LEU A N 1
ATOM 2387 C CA . LEU A 1 311 ? -15.361 -4.344 25.222 1.00 94.50 311 LEU A CA 1
ATOM 2388 C C . LEU A 1 311 ? -15.268 -2.923 24.671 1.00 94.50 311 LEU A C 1
ATOM 2390 O O . LEU A 1 311 ? -14.316 -2.192 24.943 1.00 94.50 311 LEU A O 1
ATOM 2394 N N . ILE A 1 312 ? -16.289 -2.525 23.909 1.00 95.50 312 ILE A N 1
ATOM 2395 C CA . ILE A 1 312 ? -16.424 -1.146 23.438 1.00 95.50 312 ILE A CA 1
ATOM 2396 C C . ILE A 1 312 ? -16.837 -0.269 24.624 1.00 95.50 312 ILE A C 1
ATOM 2398 O O . ILE A 1 312 ? -17.865 -0.515 25.256 1.00 95.50 312 ILE A O 1
ATOM 2402 N N . SER A 1 313 ? -16.042 0.757 24.922 1.00 93.56 313 SER A N 1
ATOM 2403 C CA . SER A 1 313 ? -16.295 1.669 26.034 1.00 93.56 313 SER A CA 1
ATOM 2404 C C . SER A 1 313 ? -17.522 2.538 25.764 1.00 93.56 313 SER A C 1
ATOM 2406 O O . SER A 1 313 ? -17.583 3.262 24.771 1.00 93.56 313 SER A O 1
ATOM 2408 N N . SER A 1 314 ? -18.476 2.524 26.695 1.00 90.94 314 SER A N 1
ATOM 2409 C CA . SER A 1 314 ? -19.584 3.486 26.733 1.00 90.94 314 SER A CA 1
ATOM 2410 C C . SER A 1 314 ? -19.221 4.794 27.437 1.00 90.94 314 SER A C 1
ATOM 2412 O O . SER A 1 314 ? -19.978 5.757 27.360 1.00 90.94 314 SER A O 1
ATOM 2414 N N . LYS A 1 315 ? -18.072 4.841 28.129 1.00 91.12 315 LYS A N 1
ATOM 2415 C CA . LYS A 1 315 ? -17.644 6.007 28.908 1.00 91.12 315 LYS A CA 1
ATOM 2416 C C . LYS A 1 315 ? -17.204 7.136 27.982 1.00 91.12 315 LYS A C 1
ATOM 2418 O O . LYS A 1 315 ? -16.424 6.905 27.055 1.00 91.12 315 LYS A O 1
ATOM 2423 N N . LYS A 1 316 ? -17.636 8.353 28.304 1.00 91.81 316 LYS A N 1
ATOM 2424 C CA . LYS A 1 316 ? -17.303 9.576 27.571 1.00 91.81 316 LYS A CA 1
ATOM 2425 C C . LYS A 1 316 ? -16.547 10.537 28.476 1.00 91.81 316 LYS A C 1
ATOM 2427 O O . LYS A 1 316 ? -16.900 10.726 29.643 1.00 91.81 316 LYS A O 1
ATOM 2432 N N . TYR A 1 317 ? -15.503 11.143 27.930 1.00 92.69 317 TYR 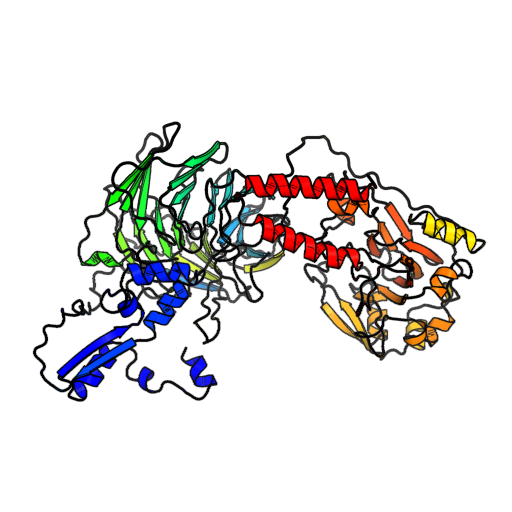A N 1
ATOM 2433 C CA . TYR A 1 317 ? -14.622 12.043 28.659 1.00 92.69 317 TYR A CA 1
ATOM 2434 C C . TYR A 1 317 ? -14.456 13.339 27.890 1.00 92.69 317 TYR A C 1
ATOM 2436 O O . TYR A 1 317 ? -14.092 13.328 26.715 1.00 92.69 317 TYR A O 1
ATOM 2444 N N . ARG A 1 318 ? -14.641 14.462 28.573 1.00 92.44 318 ARG A N 1
ATOM 2445 C CA . ARG A 1 318 ? -14.066 15.720 28.124 1.00 92.44 318 ARG A CA 1
ATOM 2446 C C . ARG A 1 318 ? -12.571 15.683 28.398 1.00 92.44 318 ARG A C 1
ATOM 2448 O O . ARG A 1 318 ? -12.169 15.368 29.516 1.00 92.44 318 ARG A O 1
ATOM 2455 N N . TRP A 1 319 ? -11.758 16.016 27.410 1.00 94.00 319 TRP A N 1
ATOM 2456 C CA . TRP A 1 319 ? -10.332 16.242 27.611 1.00 94.00 319 TRP A CA 1
ATOM 2457 C C . TRP A 1 319 ? -10.026 17.738 27.606 1.00 94.00 319 TRP A C 1
ATOM 2459 O O . TRP A 1 319 ? -10.656 18.509 26.879 1.00 94.00 319 TRP A O 1
ATOM 2469 N N . GLU A 1 320 ? -9.062 18.134 28.428 1.00 93.25 320 GLU A N 1
ATOM 2470 C CA . GLU A 1 320 ? -8.504 19.482 28.513 1.00 93.25 320 GLU A CA 1
ATOM 2471 C C . GLU A 1 320 ? -6.982 19.361 28.503 1.00 93.25 320 GLU A C 1
ATOM 2473 O O . GLU A 1 320 ? -6.405 18.720 29.376 1.00 93.25 320 GLU A O 1
ATOM 2478 N N . LEU A 1 321 ? -6.352 19.918 27.476 1.00 94.19 321 LEU A N 1
ATOM 2479 C CA . LEU A 1 321 ? -4.917 19.880 27.232 1.00 94.19 321 LEU A CA 1
ATOM 2480 C C . LEU A 1 321 ? -4.352 21.285 27.421 1.00 94.19 321 LEU A C 1
ATOM 2482 O O . LEU A 1 321 ? -4.736 22.185 26.680 1.00 94.19 321 LEU A O 1
ATOM 2486 N N . ASP A 1 322 ? -3.405 21.447 28.337 1.00 93.06 322 ASP A N 1
ATOM 2487 C CA . ASP A 1 322 ? -2.596 22.653 28.488 1.00 93.06 322 ASP A CA 1
ATOM 2488 C C . ASP A 1 322 ? -1.226 22.437 27.829 1.00 93.06 322 ASP A C 1
ATOM 2490 O O . ASP A 1 322 ? -0.478 21.522 28.186 1.00 93.06 322 ASP A O 1
ATOM 2494 N N . ASN A 1 323 ? -0.908 23.270 26.838 1.00 90.38 323 ASN A N 1
ATOM 2495 C CA . ASN A 1 323 ? 0.343 23.228 26.085 1.00 90.38 323 ASN A CA 1
ATOM 2496 C C . ASN A 1 323 ? 1.182 24.514 26.263 1.00 90.38 323 ASN A C 1
ATOM 2498 O O . ASN A 1 323 ? 1.936 24.887 25.361 1.00 90.38 323 ASN A O 1
ATOM 2502 N N . ASN A 1 324 ? 1.042 25.226 27.385 1.00 83.88 324 ASN A N 1
ATOM 2503 C CA . ASN A 1 324 ? 1.843 26.424 27.667 1.00 83.88 324 ASN A CA 1
ATOM 2504 C C . ASN A 1 324 ? 3.239 26.109 28.220 1.00 83.88 324 ASN A C 1
ATOM 2506 O O . ASN A 1 324 ? 4.195 26.830 27.926 1.00 83.88 324 ASN A O 1
ATOM 2510 N N . ASP A 1 325 ? 3.361 25.034 28.996 1.00 74.62 325 ASP A N 1
ATOM 2511 C CA . ASP A 1 325 ? 4.609 24.641 29.647 1.00 74.62 325 ASP A CA 1
ATOM 2512 C C . ASP A 1 325 ? 5.539 23.827 28.730 1.00 74.62 325 ASP A C 1
ATOM 2514 O O . ASP A 1 325 ? 5.191 23.402 27.625 1.00 74.62 325 ASP A O 1
ATOM 2518 N N . SER A 1 326 ? 6.776 23.600 29.189 1.00 76.88 326 SER A N 1
ATOM 2519 C CA . SER A 1 326 ? 7.757 22.765 28.479 1.00 76.88 326 SER A CA 1
ATOM 2520 C C . SER A 1 326 ? 7.310 21.303 28.347 1.00 76.88 326 SER A C 1
ATOM 2522 O O . SER A 1 326 ? 7.689 20.638 27.379 1.00 76.88 326 SER A O 1
ATOM 2524 N N . GLN A 1 327 ? 6.487 20.825 29.284 1.00 91.31 327 GLN A N 1
ATOM 2525 C CA . GLN A 1 327 ? 5.806 19.538 29.240 1.00 91.31 327 GLN A CA 1
ATOM 2526 C C . GLN A 1 327 ? 4.288 19.782 29.200 1.00 91.31 327 GLN A C 1
ATOM 2528 O O . GLN A 1 327 ? 3.762 20.379 30.135 1.00 91.31 327 GLN A O 1
ATOM 2533 N N . PRO A 1 328 ? 3.574 19.341 28.147 1.00 94.88 328 PRO A N 1
ATOM 2534 C CA . PRO A 1 328 ? 2.129 19.516 28.080 1.00 94.88 328 PRO A CA 1
ATOM 2535 C C . PRO A 1 328 ? 1.433 18.666 29.145 1.00 94.88 328 PRO A C 1
ATOM 2537 O O . PRO A 1 328 ? 1.884 17.560 29.454 1.00 94.88 328 PRO A O 1
ATOM 2540 N N . THR A 1 329 ? 0.311 19.147 29.670 1.00 96.44 329 THR A N 1
ATOM 2541 C CA . THR A 1 329 ? -0.507 18.411 30.643 1.00 96.44 329 THR A CA 1
ATOM 2542 C C . THR A 1 329 ? -1.903 18.171 30.085 1.00 96.44 329 THR A C 1
ATOM 2544 O O . THR A 1 329 ? -2.428 18.997 29.345 1.00 96.44 329 THR A O 1
ATOM 2547 N N . ILE A 1 330 ? -2.514 17.028 30.395 1.00 96.56 330 ILE A N 1
ATOM 2548 C CA . ILE A 1 330 ? -3.865 16.692 29.938 1.00 96.56 330 ILE A CA 1
ATOM 2549 C C . ILE A 1 330 ? -4.710 16.150 31.088 1.00 96.56 330 ILE A C 1
ATOM 2551 O O . ILE A 1 330 ? -4.270 15.297 31.856 1.00 96.56 330 ILE A O 1
ATOM 2555 N N . ARG A 1 331 ? -5.944 16.631 31.208 1.00 95.75 331 ARG A N 1
ATOM 2556 C CA . ARG A 1 331 ? -6.936 16.167 32.180 1.00 95.75 331 ARG A CA 1
ATOM 2557 C C . ARG A 1 331 ? -8.131 15.572 31.460 1.00 95.75 331 ARG A C 1
ATOM 2559 O O . ARG A 1 331 ? -8.572 16.105 30.445 1.00 95.75 331 ARG A O 1
ATOM 2566 N N . PHE A 1 332 ? -8.697 14.518 32.037 1.00 95.19 332 PHE A N 1
ATOM 2567 C CA . PHE A 1 332 ? -9.946 13.928 31.577 1.00 95.19 332 PHE A CA 1
ATOM 2568 C C . PHE A 1 332 ? -11.038 14.100 32.631 1.00 95.19 332 PHE A C 1
ATOM 2570 O O . PHE A 1 332 ? -10.853 13.779 33.801 1.00 95.19 332 PHE A O 1
ATOM 2577 N N . ILE A 1 333 ? -12.188 14.615 32.209 1.00 92.44 333 ILE A N 1
ATOM 2578 C CA . ILE A 1 333 ? -13.366 14.828 33.047 1.00 92.44 333 ILE A CA 1
ATOM 2579 C C . ILE A 1 333 ? -14.472 13.949 32.481 1.00 92.44 333 ILE A C 1
ATOM 2581 O O . ILE A 1 333 ? -14.933 14.147 31.356 1.00 92.44 333 ILE A O 1
ATOM 2585 N N . LYS A 1 334 ? -14.867 12.931 33.242 1.00 91.25 334 LYS A N 1
ATOM 2586 C CA . LYS A 1 334 ? -15.915 12.000 32.830 1.00 91.25 334 LYS A CA 1
ATOM 2587 C C . LYS A 1 334 ? -17.272 12.711 32.815 1.00 91.25 334 LYS A C 1
ATOM 2589 O O . LYS A 1 334 ? -17.606 13.401 33.774 1.00 91.25 334 LYS A O 1
ATOM 2594 N N . TYR A 1 335 ? -18.061 12.505 31.763 1.00 86.12 335 TYR A N 1
ATOM 2595 C CA . TYR A 1 335 ? -19.450 12.961 31.737 1.00 86.12 335 TYR A CA 1
ATOM 2596 C C . TYR A 1 335 ? -20.325 12.101 32.663 1.00 86.12 335 TYR A C 1
ATOM 2598 O O . TYR A 1 335 ? -20.222 10.871 32.668 1.00 86.12 335 TYR A O 1
ATOM 2606 N N . GLU A 1 336 ? -21.192 12.745 33.446 1.00 76.31 336 GLU A N 1
ATOM 2607 C CA . GLU A 1 336 ? -22.295 12.070 34.134 1.00 76.31 336 GLU A CA 1
ATOM 2608 C C . GLU A 1 336 ? -23.432 11.882 33.124 1.00 76.31 336 GLU A C 1
ATOM 2610 O O . GLU A 1 336 ? -23.991 12.853 32.621 1.00 76.31 336 GLU A O 1
ATOM 2615 N N . GLU A 1 337 ? -23.709 10.634 32.748 1.00 64.06 337 GLU A N 1
ATOM 2616 C CA . GLU A 1 337 ? -24.604 10.326 31.630 1.00 64.06 337 GLU A CA 1
ATOM 2617 C C . GLU A 1 337 ? -26.021 9.983 32.105 1.00 64.06 337 GLU A C 1
ATOM 2619 O O . GLU A 1 337 ? -26.211 9.186 33.028 1.00 64.06 337 GLU A O 1
ATOM 2624 N N . GLU A 1 338 ? -27.026 10.531 31.419 1.00 57.38 338 GLU A N 1
ATOM 2625 C CA . GLU A 1 338 ? -28.391 10.006 31.459 1.00 57.38 338 GLU A CA 1
ATOM 2626 C C . GLU A 1 338 ? -28.440 8.642 30.744 1.00 57.38 338 GLU A C 1
ATOM 2628 O O . GLU A 1 338 ? -27.713 8.414 29.775 1.00 57.38 338 GLU A O 1
ATOM 2633 N N . LEU A 1 339 ? -29.324 7.736 31.189 1.00 55.78 339 LEU A N 1
ATOM 2634 C CA . LEU A 1 339 ? -29.487 6.377 30.630 1.00 55.78 339 LEU A CA 1
ATOM 2635 C C . LEU A 1 339 ? -29.635 6.346 29.097 1.00 55.78 339 LEU A C 1
ATOM 2637 O O . LEU A 1 339 ? -29.294 5.350 28.465 1.00 55.78 339 LEU A O 1
ATOM 2641 N N . ASP A 1 340 ? -30.141 7.432 28.524 1.00 50.66 340 ASP A N 1
ATOM 2642 C CA . ASP A 1 340 ? -30.512 7.569 27.120 1.00 50.66 340 ASP A CA 1
ATOM 2643 C C . ASP A 1 340 ? -29.312 7.829 26.205 1.00 50.66 340 ASP A C 1
ATOM 2645 O O . ASP A 1 340 ? -29.381 7.505 25.027 1.00 50.66 340 ASP A O 1
ATOM 2649 N N . GLN A 1 341 ? -28.217 8.370 26.745 1.00 58.94 341 GLN A N 1
ATOM 2650 C CA . GLN A 1 341 ? -27.028 8.778 25.986 1.00 58.94 341 GLN A CA 1
ATOM 2651 C C . GLN A 1 341 ? -25.864 7.792 26.139 1.00 58.94 341 GLN A C 1
ATOM 2653 O O . GLN A 1 341 ? -24.754 8.055 25.665 1.00 58.94 341 GLN A O 1
ATOM 2658 N N . LEU A 1 342 ? -26.074 6.655 26.816 1.00 60.84 342 LEU A N 1
ATOM 2659 C CA . LEU A 1 342 ? -24.994 5.714 27.131 1.00 60.84 342 LEU A CA 1
ATOM 2660 C C . LEU A 1 342 ? -24.316 5.147 25.874 1.00 60.84 342 LEU A C 1
ATOM 2662 O O . LEU A 1 342 ? -23.103 4.925 25.880 1.00 60.84 342 LEU A O 1
ATOM 2666 N N . GLU A 1 343 ? -25.064 4.957 24.787 1.00 74.06 343 GLU A N 1
ATOM 2667 C CA . GLU A 1 343 ? -24.596 4.222 23.605 1.00 74.06 343 GLU A CA 1
ATOM 2668 C C . GLU A 1 343 ? -24.251 5.099 22.390 1.00 74.06 343 GLU A C 1
ATOM 2670 O O . GLU A 1 343 ? -23.556 4.621 21.493 1.00 74.06 343 GLU A O 1
ATOM 2675 N N . ASP A 1 344 ? -24.638 6.380 22.377 1.00 74.75 344 ASP A N 1
ATOM 2676 C CA . ASP A 1 344 ? -24.605 7.246 21.182 1.00 74.75 344 ASP A CA 1
ATOM 2677 C C . ASP A 1 344 ? -23.208 7.463 20.582 1.00 74.75 344 ASP A C 1
ATOM 2679 O O . ASP A 1 344 ? -23.088 7.818 19.418 1.00 74.75 344 ASP A O 1
ATOM 2683 N N . LEU A 1 345 ? -22.140 7.221 21.347 1.00 89.06 345 LEU A N 1
ATOM 2684 C CA . LEU A 1 345 ? -20.743 7.279 20.888 1.00 89.06 345 LEU A CA 1
ATOM 2685 C C . LEU A 1 345 ? -19.919 6.066 21.335 1.00 89.06 345 LEU A C 1
ATOM 2687 O O . LEU A 1 345 ? -18.688 6.084 21.280 1.00 89.06 345 LEU A O 1
ATOM 2691 N N . ALA A 1 346 ? -20.586 4.993 21.763 1.00 93.31 346 ALA A N 1
ATOM 2692 C CA . ALA A 1 346 ? -19.950 3.724 22.091 1.00 93.31 346 ALA A CA 1
ATOM 2693 C C . ALA A 1 346 ? -19.621 2.966 20.793 1.00 93.31 346 ALA A C 1
ATOM 2695 O O . ALA A 1 346 ? -20.229 1.939 20.483 1.00 93.31 346 ALA A O 1
ATOM 2696 N N . VAL A 1 347 ? -18.692 3.514 20.005 1.00 95.38 347 VAL A N 1
ATOM 2697 C CA . VAL A 1 347 ? -18.283 3.005 18.688 1.00 95.38 347 VAL A CA 1
ATOM 2698 C C . VAL A 1 347 ? -16.782 2.739 18.626 1.00 95.38 347 VAL A C 1
ATOM 2700 O O . VAL A 1 347 ? -15.984 3.376 19.310 1.00 95.38 347 VAL A O 1
ATOM 2703 N N . PHE A 1 348 ? -16.391 1.793 17.784 1.00 97.31 348 PHE A N 1
ATOM 2704 C CA . PHE A 1 348 ? -15.016 1.389 17.540 1.00 97.31 348 PHE A CA 1
ATOM 2705 C C . PHE A 1 348 ? -14.688 1.477 16.048 1.00 97.31 348 PHE A C 1
ATOM 2707 O O . PHE A 1 348 ? -15.468 1.036 15.199 1.00 97.31 348 PHE A O 1
ATOM 2714 N N . GLY A 1 349 ? -13.516 2.034 15.735 1.00 96.31 349 GLY A N 1
ATOM 2715 C CA . GLY A 1 349 ? -13.002 2.115 14.364 1.00 96.31 349 GLY A CA 1
ATOM 2716 C C . GLY A 1 349 ? -13.714 3.147 13.483 1.00 96.31 349 GLY A C 1
ATOM 2717 O O . GLY A 1 349 ? -13.543 3.123 12.265 1.00 96.31 349 GLY A O 1
ATOM 2718 N N . ALA A 1 350 ? -14.510 4.040 14.077 1.00 96.06 350 ALA A N 1
ATOM 2719 C CA . ALA A 1 350 ? -15.121 5.159 13.368 1.00 96.06 350 ALA A CA 1
ATOM 2720 C C . ALA A 1 350 ? -14.069 6.223 13.013 1.00 96.06 350 ALA A C 1
ATOM 2722 O O . ALA A 1 350 ? -13.106 6.435 13.753 1.00 96.06 350 ALA A O 1
ATOM 2723 N N . LYS A 1 351 ? -14.264 6.913 11.887 1.00 95.81 351 LYS A N 1
ATOM 2724 C CA . LYS A 1 351 ? -13.418 8.036 11.464 1.00 95.81 351 LYS A CA 1
ATOM 2725 C C . LYS A 1 351 ? -14.058 9.359 11.857 1.00 95.81 351 LYS A C 1
ATOM 2727 O O . LYS A 1 351 ? -15.256 9.546 11.651 1.00 95.81 351 LYS A O 1
ATOM 2732 N N . THR A 1 352 ? -13.257 10.272 12.399 1.00 94.69 352 THR A N 1
ATOM 2733 C CA . THR A 1 352 ? -13.698 11.624 12.739 1.00 94.69 352 THR A CA 1
ATOM 2734 C C . THR A 1 352 ? -13.344 12.610 11.635 1.00 94.69 352 THR A C 1
ATOM 2736 O O . THR A 1 352 ? -12.253 12.558 11.072 1.00 94.69 352 THR A O 1
ATOM 2739 N N . VAL A 1 353 ? -14.278 13.505 11.315 1.00 92.50 353 VAL A N 1
ATOM 2740 C CA . VAL A 1 353 ? -14.060 14.611 10.375 1.00 92.50 353 VAL A CA 1
ATOM 2741 C C . VAL A 1 353 ? -14.504 15.900 11.048 1.00 92.50 353 VAL A C 1
ATOM 2743 O O . VAL A 1 353 ? -15.692 16.090 11.314 1.00 92.50 353 VAL A O 1
ATOM 2746 N N . ASP A 1 354 ? -13.546 16.776 11.335 1.00 87.75 354 ASP A N 1
ATOM 2747 C CA . ASP A 1 354 ? -13.821 18.079 11.931 1.00 87.75 354 ASP A CA 1
ATOM 2748 C C . ASP A 1 354 ? -14.341 19.045 10.859 1.00 87.75 354 ASP A C 1
ATOM 2750 O O . ASP A 1 354 ? -13.626 19.387 9.919 1.00 87.75 354 ASP A O 1
ATOM 2754 N N . LEU A 1 355 ? -15.576 19.518 11.026 1.00 84.06 355 LEU A N 1
ATOM 2755 C CA . LEU A 1 355 ? -16.134 20.645 10.276 1.00 84.06 355 LEU A CA 1
ATOM 2756 C C . LEU A 1 355 ? -16.026 21.925 11.117 1.00 84.06 355 LEU A C 1
ATOM 2758 O O . LEU A 1 355 ? -15.699 21.885 12.303 1.00 84.06 355 LEU A O 1
ATOM 2762 N N . GLU A 1 356 ? -16.335 23.083 10.533 1.00 74.25 356 GLU A N 1
ATOM 2763 C CA . GLU A 1 356 ? -16.210 24.384 11.210 1.00 74.25 356 GLU A CA 1
ATOM 2764 C C . GLU A 1 356 ? -16.999 24.462 12.539 1.00 74.25 356 GLU A C 1
ATOM 2766 O O . GLU A 1 356 ? -16.461 24.922 13.550 1.00 74.25 356 GLU A O 1
ATOM 2771 N N . LEU A 1 357 ? -18.236 23.941 12.569 1.00 75.19 357 LEU A N 1
ATOM 2772 C CA . LEU A 1 357 ? -19.184 24.057 13.699 1.00 75.19 357 LEU A CA 1
ATOM 2773 C C . LEU A 1 357 ? -19.606 22.729 14.356 1.00 75.19 357 LEU A C 1
ATOM 2775 O O . LEU A 1 357 ? -20.307 22.736 15.372 1.00 75.19 357 LEU A O 1
ATOM 2779 N N . GLN A 1 358 ? -19.170 21.596 13.807 1.00 83.69 358 GLN A N 1
ATOM 2780 C CA . GLN A 1 358 ? -19.461 20.269 14.353 1.00 83.69 358 GLN A CA 1
ATOM 2781 C C . GLN A 1 358 ? -18.385 19.251 13.965 1.00 83.69 358 GLN A C 1
ATOM 2783 O O . GLN A 1 358 ? -17.617 19.484 13.035 1.00 83.69 358 GLN A O 1
ATOM 2788 N N . THR A 1 359 ? -18.350 18.106 14.643 1.00 89.50 359 THR A N 1
ATOM 2789 C CA . THR A 1 359 ? -17.514 16.959 14.260 1.00 89.50 359 THR A CA 1
ATOM 2790 C C . THR A 1 359 ? -18.401 15.820 13.784 1.00 89.50 359 THR A C 1
ATOM 2792 O O . THR A 1 359 ? -19.408 15.509 14.417 1.00 89.50 359 THR A O 1
ATOM 2795 N N . LEU A 1 360 ? -18.040 15.182 12.677 1.00 92.19 360 LEU A N 1
ATOM 2796 C CA . LEU A 1 360 ? -18.711 13.975 12.210 1.00 92.19 360 LEU A CA 1
ATOM 2797 C C . LEU A 1 360 ? -17.982 12.740 12.724 1.00 92.19 360 LEU A C 1
ATOM 2799 O O . LEU A 1 360 ? -16.756 12.689 12.681 1.00 92.19 360 LEU A O 1
ATOM 2803 N N . VAL A 1 361 ? -18.737 11.735 13.156 1.00 94.31 361 VAL A N 1
ATOM 2804 C CA . VAL A 1 361 ? -18.247 10.398 13.501 1.00 94.31 361 VAL A CA 1
ATOM 2805 C C . VAL A 1 361 ? -18.853 9.426 12.498 1.00 94.31 361 VAL A C 1
ATOM 2807 O O . VAL A 1 361 ? -20.050 9.138 12.533 1.00 94.31 361 VAL A O 1
ATOM 2810 N N . CYS A 1 362 ? -18.027 8.968 11.564 1.00 94.31 362 CYS A N 1
ATOM 2811 C CA . CYS A 1 362 ? -18.447 8.230 10.382 1.00 94.31 362 CYS A CA 1
ATOM 2812 C C . CYS A 1 362 ? -18.063 6.750 10.489 1.00 94.31 362 CYS A C 1
ATOM 2814 O O . CYS A 1 362 ? -16.889 6.407 10.656 1.00 94.31 362 CYS A O 1
ATOM 2816 N N . GLY A 1 363 ? -19.049 5.869 10.331 1.00 94.00 363 GLY A N 1
ATOM 2817 C CA . GLY A 1 363 ? -18.855 4.425 10.312 1.00 94.00 363 GLY A CA 1
ATOM 2818 C C . GLY A 1 363 ? -18.575 3.825 11.686 1.00 94.00 363 GLY A C 1
ATOM 2819 O O . GLY A 1 363 ? -19.181 4.208 12.684 1.00 94.00 363 GLY A O 1
ATOM 2820 N N . GLY A 1 364 ? -17.666 2.849 11.707 1.00 93.81 364 GLY A N 1
ATOM 2821 C CA . GLY A 1 364 ? -17.354 2.053 12.892 1.00 93.81 364 GLY A CA 1
ATOM 2822 C C . GLY A 1 364 ? -18.463 1.076 13.293 1.00 93.81 364 GLY A C 1
ATOM 2823 O O . GLY A 1 364 ? -19.578 1.096 12.772 1.00 93.81 364 GLY A O 1
ATOM 2824 N N . VAL A 1 365 ? -18.141 0.193 14.231 1.00 94.94 365 VAL A N 1
ATOM 2825 C CA . VAL A 1 365 ? -19.091 -0.751 14.839 1.00 94.94 365 VAL A CA 1
ATOM 2826 C C . VAL A 1 365 ? -19.344 -0.357 16.287 1.00 94.94 365 VAL A C 1
ATOM 2828 O O . VAL A 1 365 ? -18.433 0.145 16.937 1.00 94.94 365 VAL A O 1
ATOM 2831 N N . GLY A 1 366 ? -20.554 -0.550 16.808 1.00 89.94 366 GLY A N 1
ATOM 2832 C CA . GLY A 1 366 ? -20.906 -0.057 18.142 1.00 89.94 366 GLY A CA 1
ATOM 2833 C C . GLY A 1 366 ? -21.418 -1.095 19.130 1.00 89.94 366 GLY A C 1
ATOM 2834 O O . GLY A 1 366 ? -21.736 -2.242 18.798 1.00 89.94 366 GLY A O 1
ATOM 2835 N N . ALA A 1 367 ? -21.513 -0.643 20.382 1.00 83.00 367 ALA A N 1
ATOM 2836 C CA . ALA A 1 367 ? -22.204 -1.354 21.452 1.00 83.00 367 ALA A CA 1
ATOM 2837 C C . ALA A 1 367 ? -23.708 -1.492 21.155 1.00 83.00 367 ALA A C 1
ATOM 2839 O O . ALA A 1 367 ? -24.294 -2.532 21.457 1.00 83.00 367 ALA A O 1
ATOM 2840 N N . SER A 1 368 ? -24.297 -0.509 20.469 1.00 83.12 368 SER A N 1
ATOM 2841 C CA . SER A 1 368 ? -25.633 -0.628 19.885 1.00 83.12 368 SER A CA 1
ATOM 2842 C C . SER A 1 368 ? -25.622 -1.552 18.664 1.00 83.12 368 SER A C 1
ATOM 2844 O O . SER A 1 368 ? -24.733 -1.484 17.811 1.00 83.12 368 SER A O 1
ATOM 2846 N N . SER A 1 369 ? -26.653 -2.391 18.546 1.00 81.88 369 SER A N 1
ATOM 2847 C CA . SER A 1 369 ? -26.858 -3.273 17.387 1.00 81.88 369 SER A CA 1
ATOM 2848 C C . SER A 1 369 ? -27.121 -2.523 16.072 1.00 81.88 369 SER A C 1
ATOM 2850 O O . SER A 1 369 ? -27.020 -3.119 15.000 1.00 81.88 369 SER A O 1
ATOM 2852 N N . GLU A 1 370 ? -27.422 -1.224 16.136 1.00 81.31 370 GLU A N 1
ATOM 2853 C CA . GLU A 1 370 ? -27.660 -0.371 14.966 1.00 81.31 370 GLU A CA 1
ATOM 2854 C C . GLU A 1 370 ? -26.362 0.143 14.326 1.00 81.31 370 GLU A C 1
ATOM 2856 O O . GLU A 1 370 ? -26.336 0.496 13.146 1.00 81.31 370 GLU A O 1
ATOM 2861 N N . SER A 1 371 ? -25.268 0.159 15.087 1.00 87.75 371 SER A N 1
ATOM 2862 C CA . SER A 1 371 ? -23.970 0.667 14.650 1.00 87.75 371 SER A CA 1
ATOM 2863 C C . SER A 1 371 ? -23.167 -0.447 13.978 1.00 87.75 371 SER A C 1
ATOM 2865 O O . SER A 1 371 ? -22.357 -1.122 14.613 1.00 87.75 371 SER A O 1
ATOM 2867 N N . GLN A 1 372 ? -23.410 -0.663 12.682 1.00 90.75 372 GLN A N 1
ATOM 2868 C CA . GLN A 1 372 ? -22.783 -1.728 11.878 1.00 90.75 372 GLN A CA 1
ATOM 2869 C C . GLN A 1 372 ? -21.952 -1.190 10.699 1.00 90.75 372 GLN A C 1
ATOM 2871 O O . GLN A 1 372 ? -21.885 -1.808 9.640 1.00 90.75 372 GLN A O 1
ATOM 2876 N N . GLY A 1 373 ? -21.329 -0.020 10.852 1.00 91.50 373 GLY A N 1
ATOM 2877 C CA . GLY A 1 373 ? -20.461 0.572 9.829 1.00 91.50 373 GLY A CA 1
ATOM 2878 C C . GLY A 1 373 ? -21.160 1.484 8.822 1.00 91.50 373 GLY A C 1
ATOM 2879 O O . GLY A 1 373 ? -20.488 2.020 7.951 1.00 91.50 373 GLY A O 1
ATOM 2880 N N . GLN A 1 374 ? -22.474 1.696 8.934 1.00 90.56 374 GLN A N 1
ATOM 2881 C CA . GLN A 1 374 ? -23.275 2.515 8.005 1.00 90.56 374 GLN A CA 1
ATOM 2882 C C . GLN A 1 374 ? -24.026 3.639 8.731 1.00 90.56 374 GLN A C 1
ATOM 2884 O O . GLN A 1 374 ? -25.178 3.936 8.427 1.00 90.56 374 GLN A O 1
ATOM 2889 N N . SER A 1 375 ? -23.385 4.250 9.724 1.00 87.81 375 SER A N 1
ATOM 2890 C CA . SER A 1 375 ? -23.941 5.351 10.511 1.00 87.81 375 SER A CA 1
ATOM 2891 C C . SER A 1 375 ? -23.029 6.568 10.452 1.00 87.81 375 SER A C 1
ATOM 2893 O O . SER A 1 375 ? -21.807 6.429 10.447 1.00 87.81 375 SER A O 1
ATOM 2895 N N . ILE A 1 376 ? -23.623 7.758 10.444 1.00 89.50 376 ILE A N 1
ATOM 2896 C CA . ILE A 1 376 ? -22.905 9.013 10.668 1.00 89.50 376 ILE A CA 1
ATOM 2897 C C . ILE A 1 376 ? -23.578 9.723 11.833 1.00 89.50 376 ILE A C 1
ATOM 2899 O O . ILE A 1 376 ? -24.792 9.935 11.824 1.00 89.50 376 ILE A O 1
ATOM 2903 N N . LEU A 1 377 ? -22.778 10.077 12.830 1.00 88.88 377 LEU A N 1
ATOM 2904 C CA . LEU A 1 377 ? -23.203 10.845 13.989 1.00 88.88 377 LEU A CA 1
ATOM 2905 C C . LEU A 1 377 ? -22.591 12.236 13.898 1.00 88.88 377 LEU A C 1
ATOM 2907 O O . LEU A 1 377 ? -21.452 12.402 13.464 1.00 88.88 377 LEU A O 1
ATOM 2911 N N . ILE A 1 378 ? -23.355 13.234 14.306 1.00 87.06 378 ILE A N 1
ATOM 2912 C CA . ILE A 1 378 ? -22.940 14.626 14.363 1.00 87.06 378 ILE A CA 1
ATOM 2913 C C . ILE A 1 378 ? -22.768 14.968 15.833 1.00 87.06 378 ILE A C 1
ATOM 2915 O O . ILE A 1 378 ? -23.729 14.919 16.597 1.00 87.06 378 ILE A O 1
ATOM 2919 N N . VAL A 1 379 ? -21.542 15.299 16.216 1.00 87.56 379 VAL A N 1
ATOM 2920 C CA . VAL A 1 379 ? -21.189 15.736 17.562 1.00 87.56 379 VAL A CA 1
ATOM 2921 C C . VAL A 1 379 ? -21.045 17.249 17.540 1.00 87.56 379 VAL A C 1
ATOM 2923 O O . VAL A 1 379 ? -20.177 17.800 16.858 1.00 87.56 379 VAL A O 1
ATOM 2926 N N . HIS A 1 380 ? -21.899 17.923 18.300 1.00 83.06 380 HIS A N 1
ATOM 2927 C CA . HIS A 1 380 ? -21.827 19.357 18.522 1.00 83.06 380 HIS A CA 1
ATOM 2928 C C . HIS A 1 380 ? -21.441 19.629 19.975 1.00 83.06 380 HIS A C 1
ATOM 2930 O O . HIS A 1 380 ? -22.070 19.113 20.895 1.00 83.06 380 HIS A O 1
ATOM 2936 N N . MET A 1 381 ? -20.409 20.444 20.183 1.00 78.19 381 MET A N 1
ATOM 2937 C CA . MET A 1 381 ? -19.938 20.830 21.516 1.00 78.19 381 MET A CA 1
ATOM 2938 C C . MET A 1 381 ? -20.053 22.345 21.689 1.00 78.19 381 MET A C 1
ATOM 2940 O O . MET A 1 381 ? -19.147 23.065 21.254 1.00 78.19 381 MET A O 1
ATOM 2944 N N . PRO A 1 382 ? -21.168 22.846 22.259 1.00 67.94 382 PRO A N 1
ATOM 2945 C CA . PRO A 1 382 ? -21.314 24.259 22.585 1.00 67.94 382 PRO A CA 1
ATOM 2946 C C . PRO A 1 382 ? -20.343 24.682 23.697 1.00 67.94 382 PRO A C 1
ATOM 2948 O O . PRO A 1 382 ? -19.859 23.865 24.474 1.00 67.94 382 PRO A O 1
ATOM 2951 N N . ASN A 1 383 ? -20.113 25.990 23.827 1.00 64.19 383 ASN A N 1
ATOM 2952 C CA . ASN A 1 383 ? -19.144 26.581 24.764 1.00 64.19 383 ASN A CA 1
ATOM 2953 C C . ASN A 1 383 ? -19.402 26.328 26.268 1.00 64.19 383 ASN A C 1
ATOM 2955 O O . ASN A 1 383 ? -18.612 26.783 27.088 1.00 64.19 383 ASN A O 1
ATOM 2959 N N . ASN A 1 384 ? -20.470 25.614 26.636 1.00 58.69 384 ASN A N 1
ATOM 2960 C CA . ASN A 1 384 ? -20.903 25.380 28.019 1.00 58.69 384 ASN A CA 1
ATOM 2961 C C . ASN A 1 384 ? -20.587 23.960 28.515 1.00 58.69 384 ASN A C 1
ATOM 2963 O O . ASN A 1 384 ? -21.384 23.378 29.246 1.00 58.69 384 ASN A O 1
ATOM 2967 N N . ASP A 1 385 ? -19.477 23.368 28.080 1.00 65.94 385 ASP A N 1
ATOM 2968 C CA . ASP A 1 385 ? -18.993 22.047 28.518 1.00 65.94 385 ASP A CA 1
ATOM 2969 C C . ASP A 1 385 ? -19.907 20.848 28.202 1.00 65.94 385 ASP A C 1
ATOM 2971 O O . ASP A 1 385 ? -19.526 19.704 28.441 1.00 65.94 385 ASP A O 1
ATOM 2975 N N . ALA A 1 386 ? -21.082 21.081 27.621 1.00 74.19 386 ALA A N 1
ATOM 2976 C CA . ALA A 1 386 ? -22.000 20.059 27.147 1.00 74.19 386 ALA A CA 1
ATOM 2977 C C . ALA A 1 386 ? -21.623 19.580 25.738 1.00 74.19 386 ALA A C 1
ATOM 2979 O O . ALA A 1 386 ? -20.975 20.291 24.968 1.00 74.19 386 ALA A O 1
ATOM 2980 N N . TYR A 1 387 ? -22.093 18.390 25.377 1.00 83.38 387 TYR A N 1
ATOM 2981 C CA . TYR A 1 387 ? -22.091 17.905 24.003 1.00 83.38 387 TYR A CA 1
ATOM 2982 C C . TYR A 1 387 ? -23.498 17.430 23.633 1.00 83.38 387 TYR A C 1
ATOM 2984 O O . TYR A 1 387 ? -24.282 17.028 24.491 1.00 83.38 387 TYR A O 1
ATOM 2992 N N . ALA A 1 388 ? -23.821 17.496 22.349 1.00 82.38 388 ALA A N 1
ATOM 2993 C CA . ALA A 1 388 ? -25.039 16.956 21.774 1.00 82.38 388 ALA A CA 1
ATOM 2994 C C . ALA A 1 388 ? -24.666 16.033 20.617 1.00 82.38 388 ALA A C 1
ATOM 2996 O O . ALA A 1 388 ? -23.806 16.370 19.799 1.00 82.38 388 ALA A O 1
ATOM 2997 N N . VAL A 1 389 ? -25.324 14.878 20.551 1.00 83.00 389 VAL A N 1
ATOM 2998 C CA . VAL A 1 389 ? -25.171 13.922 19.455 1.00 83.00 389 VAL A CA 1
ATOM 2999 C C . VAL A 1 389 ? -26.462 13.899 18.655 1.00 83.00 389 VAL A C 1
ATOM 3001 O O . VAL A 1 389 ? -27.558 13.883 19.207 1.00 83.00 389 VAL A O 1
ATOM 3004 N N . SER A 1 390 ? -26.345 13.947 17.336 1.00 80.88 390 SER A N 1
ATOM 3005 C CA . SER A 1 390 ? -27.469 13.764 16.422 1.00 80.88 390 SER A CA 1
ATOM 3006 C C . SER A 1 390 ? -27.117 12.705 15.394 1.00 80.88 390 SER A C 1
ATOM 3008 O O . SER A 1 390 ? -26.032 12.726 14.816 1.00 80.88 390 SER A O 1
ATOM 3010 N N . LYS A 1 391 ? -28.033 11.772 15.154 1.00 78.75 391 LYS A N 1
ATOM 3011 C CA . LYS A 1 391 ? -27.862 10.729 14.146 1.00 78.75 391 LYS A CA 1
ATOM 3012 C C . LYS A 1 391 ? -28.318 11.242 12.786 1.00 78.75 391 LYS A C 1
ATOM 3014 O O . LYS A 1 391 ? -29.363 11.881 12.659 1.00 78.75 391 LYS A O 1
ATOM 3019 N N . MET A 1 392 ? -27.532 10.965 11.753 1.00 74.19 392 MET A N 1
ATOM 3020 C CA . MET A 1 392 ? -27.958 11.231 10.386 1.00 74.19 392 MET A CA 1
ATOM 3021 C C . MET A 1 392 ? -29.091 10.272 10.007 1.00 74.19 392 MET A C 1
ATOM 3023 O O . MET A 1 392 ? -28.953 9.057 10.153 1.00 74.19 392 MET A O 1
ATOM 3027 N N . GLY A 1 393 ? -30.211 10.816 9.526 1.00 62.66 393 GLY A N 1
ATOM 3028 C CA . GLY A 1 393 ? -31.334 10.008 9.047 1.00 62.66 393 GLY A CA 1
ATOM 3029 C C . GLY A 1 393 ? -31.092 9.419 7.656 1.00 62.66 393 GLY A C 1
ATOM 3030 O O . GLY A 1 393 ? -30.063 9.650 7.021 1.00 62.66 393 GLY A O 1
ATOM 3031 N N . THR A 1 394 ? -32.070 8.662 7.158 1.00 56.56 394 THR A N 1
ATOM 3032 C CA . THR A 1 394 ? -32.032 8.073 5.812 1.00 56.56 394 THR A CA 1
ATOM 3033 C C . THR A 1 394 ? -31.944 9.151 4.731 1.00 56.56 394 THR A C 1
ATOM 3035 O O . THR A 1 394 ? -32.645 10.165 4.808 1.00 56.56 394 THR A O 1
ATOM 3038 N N . CYS A 1 395 ? -31.135 8.916 3.691 1.00 56.47 395 CYS A N 1
ATOM 3039 C CA . CYS A 1 395 ? -31.104 9.786 2.515 1.00 56.47 395 CYS A CA 1
ATOM 3040 C C . CYS A 1 395 ? -32.527 9.962 1.943 1.00 56.47 395 CYS A C 1
ATOM 3042 O O . CYS A 1 395 ? -33.289 8.991 1.931 1.00 56.47 395 CYS A O 1
ATOM 3044 N N . PRO A 1 396 ? -32.896 11.147 1.410 1.00 51.91 396 PRO A N 1
ATOM 3045 C CA . PRO A 1 396 ? -34.234 11.413 0.864 1.00 51.91 396 PRO A CA 1
ATOM 3046 C C . PRO A 1 396 ? -34.701 10.408 -0.204 1.00 51.91 396 PRO A C 1
ATOM 3048 O O . PRO A 1 396 ? -35.892 10.298 -0.470 1.00 51.91 396 PRO A O 1
ATOM 3051 N N . GLN A 1 397 ? -33.761 9.686 -0.820 1.00 54.53 397 GLN A N 1
ATOM 3052 C CA . GLN A 1 397 ? -33.984 8.695 -1.876 1.00 54.53 397 GLN A CA 1
ATOM 3053 C C . GLN A 1 397 ? -34.154 7.253 -1.353 1.00 54.53 397 GLN A C 1
ATOM 3055 O O . GLN A 1 397 ? -34.344 6.342 -2.151 1.00 54.53 397 GLN A O 1
ATOM 3060 N N . GLY A 1 398 ? -34.082 7.018 -0.036 1.00 57.47 398 GLY A N 1
ATOM 3061 C CA . GLY A 1 398 ? -34.164 5.672 0.552 1.00 57.47 398 GLY A CA 1
ATOM 3062 C C . GLY A 1 398 ? -32.904 4.815 0.367 1.00 57.47 398 GLY A C 1
ATOM 3063 O O . GLY A 1 398 ? -32.929 3.622 0.660 1.00 57.47 398 GLY A O 1
ATOM 3064 N N . GLU A 1 399 ? -31.805 5.403 -0.110 1.00 67.94 399 GLU A N 1
ATOM 3065 C CA . GLU A 1 399 ? -30.515 4.726 -0.260 1.00 67.94 399 GLU A CA 1
ATOM 3066 C C . GLU A 1 399 ? -29.803 4.564 1.093 1.00 67.94 399 GLU A C 1
ATOM 3068 O O . GLU A 1 399 ? -29.833 5.459 1.944 1.00 67.94 399 GLU A O 1
ATOM 3073 N N . ALA A 1 400 ? -29.155 3.412 1.291 1.00 75.50 400 ALA A N 1
ATOM 3074 C CA . ALA A 1 400 ? -28.335 3.151 2.469 1.00 75.50 400 ALA A CA 1
ATOM 3075 C C . ALA A 1 400 ? -27.020 3.945 2.407 1.00 75.50 400 ALA A C 1
ATOM 3077 O O . ALA A 1 400 ? -26.438 4.109 1.335 1.00 75.50 400 ALA A O 1
ATOM 3078 N N . LEU A 1 401 ? -26.535 4.394 3.569 1.00 87.00 401 LEU A N 1
ATOM 3079 C CA . LEU A 1 401 ? -25.211 5.009 3.694 1.00 87.00 401 LEU A CA 1
ATOM 3080 C C . LEU A 1 401 ? -24.105 4.022 3.272 1.00 87.00 401 LEU A C 1
ATOM 3082 O O . LEU A 1 401 ? -24.287 2.807 3.418 1.00 87.00 401 LEU A O 1
ATOM 3086 N N . PRO A 1 402 ? -22.952 4.510 2.778 1.00 90.56 402 PRO A N 1
ATOM 3087 C CA . PRO A 1 402 ? -21.842 3.646 2.391 1.00 90.56 402 PRO A CA 1
ATOM 3088 C C . PRO A 1 402 ? -21.316 2.827 3.569 1.00 90.56 402 PRO A C 1
ATOM 3090 O O . PRO A 1 402 ? -21.418 3.232 4.730 1.00 90.56 402 PRO A O 1
ATOM 3093 N N . PHE A 1 403 ? -20.733 1.668 3.269 1.00 93.31 403 PHE A N 1
ATOM 3094 C CA . PHE A 1 403 ? -20.130 0.820 4.291 1.00 93.31 403 PHE A CA 1
ATOM 3095 C C . PHE A 1 403 ? -18.739 1.339 4.679 1.00 93.31 403 PHE A C 1
ATOM 3097 O O . PHE A 1 403 ? -17.763 1.143 3.959 1.00 93.31 403 PHE A O 1
ATOM 3104 N N . MET A 1 404 ? -18.656 1.997 5.838 1.00 95.69 404 MET A N 1
ATOM 3105 C CA . MET A 1 404 ? -17.522 2.833 6.245 1.00 95.69 404 MET A CA 1
ATOM 3106 C C . MET A 1 404 ? -16.485 2.140 7.151 1.00 95.69 404 MET A C 1
ATOM 3108 O O . MET A 1 404 ? -15.689 2.805 7.817 1.00 95.69 404 MET A O 1
ATOM 3112 N N . VAL A 1 405 ? -16.468 0.805 7.222 1.00 96.62 405 VAL A N 1
ATOM 3113 C CA . VAL A 1 405 ? -15.438 0.085 7.995 1.00 96.62 405 VAL A CA 1
ATOM 3114 C C . VAL A 1 405 ? -14.094 0.182 7.276 1.00 96.62 405 VAL A C 1
ATOM 3116 O O . VAL A 1 405 ? -13.910 -0.371 6.189 1.00 96.62 405 VAL A O 1
ATOM 3119 N N . GLY A 1 406 ? -13.147 0.888 7.896 1.00 96.19 406 GLY A N 1
ATOM 3120 C CA . GLY A 1 406 ? -11.818 1.118 7.334 1.00 96.19 406 GLY A CA 1
ATOM 3121 C C . GLY A 1 406 ? -11.805 2.060 6.124 1.00 96.19 406 GLY A C 1
ATOM 3122 O O . GLY A 1 406 ? -10.850 2.014 5.352 1.00 96.19 406 GLY A O 1
ATOM 3123 N N . SER A 1 407 ? -12.834 2.881 5.922 1.00 96.56 407 SER A N 1
ATOM 3124 C CA . SER A 1 407 ? -12.827 3.897 4.863 1.00 96.56 407 SER A CA 1
ATOM 3125 C C . SER A 1 407 ? -11.898 5.060 5.201 1.00 96.56 407 SER A C 1
ATOM 3127 O O . SER A 1 407 ? -11.654 5.363 6.371 1.00 96.56 407 SER A O 1
ATOM 3129 N N . ALA A 1 408 ? -11.415 5.740 4.167 1.00 96.19 408 ALA A N 1
ATOM 3130 C CA . ALA A 1 408 ? -10.740 7.021 4.290 1.00 96.19 408 ALA A CA 1
ATOM 3131 C C . ALA A 1 408 ? -11.746 8.143 4.001 1.00 96.19 408 ALA A C 1
ATOM 3133 O O . ALA A 1 408 ? -12.481 8.074 3.014 1.00 96.19 408 ALA A O 1
ATOM 3134 N N . ILE A 1 409 ? -11.824 9.143 4.881 1.00 95.69 409 ILE A N 1
ATOM 3135 C CA . ILE A 1 409 ? -12.861 10.182 4.830 1.00 95.69 409 ILE A CA 1
ATOM 3136 C C . ILE A 1 409 ? -12.221 11.547 5.076 1.00 95.69 409 ILE A C 1
ATOM 3138 O O . ILE A 1 409 ? -11.457 11.698 6.026 1.00 95.69 409 ILE A O 1
ATOM 3142 N N . MET A 1 410 ? -12.544 12.530 4.235 1.00 93.44 410 MET A N 1
ATOM 3143 C CA . MET A 1 410 ? -12.082 13.914 4.386 1.00 93.44 410 MET A CA 1
ATOM 3144 C C . MET A 1 410 ? -13.185 14.930 4.101 1.00 93.44 410 MET A C 1
ATOM 3146 O O . MET A 1 410 ? -14.143 14.633 3.387 1.00 93.44 410 MET A O 1
ATOM 3150 N N . GLU A 1 411 ? -13.013 16.135 4.639 1.00 90.81 411 GLU A N 1
ATOM 3151 C CA . GLU A 1 411 ? -13.779 17.325 4.268 1.00 90.81 411 GLU A CA 1
ATOM 3152 C C . GLU A 1 411 ? -13.249 17.903 2.945 1.00 90.81 411 GLU A C 1
ATOM 3154 O O . GLU A 1 411 ? -12.046 17.871 2.679 1.00 90.81 411 GLU A O 1
ATOM 3159 N N . ALA A 1 412 ? -14.164 18.367 2.096 1.00 86.69 412 ALA A N 1
ATOM 3160 C CA . ALA A 1 412 ? -13.881 19.056 0.846 1.00 86.69 412 ALA A CA 1
ATOM 3161 C C . ALA A 1 412 ? -15.026 20.026 0.506 1.00 86.69 412 ALA A C 1
ATOM 3163 O O . ALA A 1 412 ? -16.140 19.592 0.195 1.00 86.69 412 ALA A O 1
ATOM 3164 N N . GLU A 1 413 ? -14.740 21.330 0.530 1.00 77.19 413 GLU A N 1
ATOM 3165 C CA . GLU A 1 413 ? -15.651 22.415 0.118 1.00 77.19 413 GLU A CA 1
ATOM 3166 C C . GLU A 1 413 ? -17.048 22.350 0.776 1.00 77.19 413 GLU A C 1
ATOM 3168 O O . GLU A 1 413 ? -18.078 22.516 0.122 1.00 77.19 413 GLU A O 1
ATOM 3173 N N . GLY A 1 414 ? -17.114 22.070 2.081 1.00 73.88 414 GLY A N 1
ATOM 3174 C CA . GLY A 1 414 ? -18.378 21.952 2.820 1.00 73.88 414 GLY A CA 1
ATOM 3175 C C . GLY A 1 414 ? -19.141 20.644 2.566 1.00 73.88 414 GLY A C 1
ATOM 3176 O O . GLY A 1 414 ? -20.303 20.506 2.960 1.00 73.88 414 GLY A O 1
ATOM 3177 N N . SER A 1 415 ? -18.498 19.672 1.918 1.00 85.75 415 SER A N 1
ATOM 3178 C CA . SER A 1 415 ? -18.954 18.288 1.774 1.00 85.75 415 SER A CA 1
ATOM 3179 C C . SER A 1 415 ? -17.939 17.324 2.387 1.00 85.75 415 SER A C 1
ATOM 3181 O O . SER A 1 415 ? -16.822 17.717 2.715 1.00 85.75 415 SER A O 1
ATOM 3183 N N . ILE A 1 416 ? -18.311 16.056 2.559 1.00 91.75 416 ILE A N 1
ATOM 3184 C CA . ILE A 1 416 ? -17.337 15.000 2.857 1.00 91.75 416 ILE A CA 1
ATOM 3185 C C . ILE A 1 416 ? -17.223 14.031 1.693 1.00 91.75 416 ILE A C 1
ATOM 3187 O O . ILE A 1 416 ? -18.224 13.704 1.053 1.00 91.75 416 ILE A O 1
ATOM 3191 N N . VAL A 1 417 ? -16.009 13.545 1.458 1.00 93.12 417 VAL A N 1
ATOM 3192 C CA . VAL A 1 417 ? -15.705 12.504 0.475 1.00 93.12 417 VAL A CA 1
ATOM 3193 C C . VAL A 1 417 ? -15.318 11.233 1.220 1.00 93.12 417 VAL A C 1
ATOM 3195 O O . VAL A 1 417 ? -14.442 11.261 2.083 1.00 93.12 417 VAL A O 1
ATOM 3198 N N . ILE A 1 418 ? -15.976 10.122 0.889 1.00 94.38 418 ILE A N 1
ATOM 3199 C CA . ILE A 1 418 ? -15.769 8.801 1.491 1.00 94.38 418 ILE A CA 1
ATOM 3200 C C . ILE A 1 418 ? -15.184 7.875 0.424 1.00 94.38 418 ILE A C 1
ATOM 3202 O O . ILE A 1 418 ? -15.787 7.678 -0.636 1.00 94.38 418 ILE A O 1
ATOM 3206 N N . LEU A 1 419 ? -14.011 7.310 0.720 1.00 94.88 419 LEU A N 1
ATOM 3207 C CA . LEU A 1 419 ? -13.226 6.476 -0.186 1.00 94.88 419 LEU A CA 1
ATOM 3208 C C . LEU A 1 419 ? -12.935 5.107 0.433 1.00 94.88 419 LEU A C 1
ATOM 3210 O O . LEU A 1 419 ? -12.383 5.001 1.532 1.00 94.88 419 LEU A O 1
ATOM 3214 N N . GLY A 1 420 ? -13.222 4.052 -0.329 1.00 94.06 420 GLY A N 1
ATOM 3215 C CA . GLY A 1 420 ? -12.934 2.676 0.062 1.00 94.06 420 GLY A CA 1
ATOM 3216 C C . GLY A 1 420 ? -13.724 2.219 1.288 1.00 94.06 420 GLY A C 1
ATOM 3217 O O . GLY A 1 420 ? -14.744 2.800 1.655 1.00 94.06 420 GLY A O 1
ATOM 3218 N N . GLY A 1 421 ? -13.215 1.179 1.942 1.00 94.88 421 GLY A N 1
ATOM 3219 C CA . GLY A 1 421 ? -13.879 0.479 3.038 1.00 94.88 421 GLY A CA 1
ATOM 3220 C C . GLY A 1 421 ? -14.201 -0.966 2.672 1.00 94.88 421 GLY A C 1
ATOM 3221 O O . GLY A 1 421 ? -14.117 -1.384 1.513 1.00 94.88 421 GLY A O 1
ATOM 3222 N N . GLY A 1 422 ? -14.530 -1.774 3.674 1.00 95.06 422 GLY A N 1
ATOM 3223 C CA . GLY A 1 422 ? -14.909 -3.161 3.438 1.00 95.06 422 GLY A CA 1
ATOM 3224 C C . GLY A 1 422 ? -14.681 -4.086 4.620 1.00 95.06 422 GLY A C 1
ATOM 3225 O O . GLY A 1 422 ? -13.996 -3.757 5.588 1.00 95.06 422 GLY A O 1
ATOM 3226 N N . ALA A 1 423 ? -15.237 -5.285 4.494 1.00 94.81 423 ALA A N 1
ATOM 3227 C CA . ALA A 1 423 ? -15.210 -6.329 5.506 1.00 94.81 423 ALA A CA 1
ATOM 3228 C C . ALA A 1 423 ? -14.853 -7.680 4.865 1.00 94.81 423 ALA A C 1
ATOM 3230 O O . ALA A 1 423 ? -15.358 -7.997 3.792 1.00 94.81 423 ALA A O 1
ATOM 3231 N N . THR A 1 424 ? -14.008 -8.506 5.487 1.00 91.75 424 THR A N 1
ATOM 3232 C CA . THR A 1 424 ? -13.785 -9.903 5.069 1.00 91.75 424 THR A CA 1
ATOM 3233 C C . THR A 1 424 ? -15.049 -10.732 5.223 1.00 91.75 424 THR A C 1
ATOM 3235 O O . THR A 1 424 ? -15.226 -11.683 4.463 1.00 91.75 424 THR A O 1
ATOM 3238 N N . CYS A 1 425 ? -15.949 -10.332 6.129 1.00 92.12 425 CYS A N 1
ATOM 3239 C CA . CYS A 1 425 ? -17.213 -11.012 6.387 1.00 92.12 425 CYS A CA 1
ATOM 3240 C C . CYS A 1 425 ? -16.993 -12.487 6.761 1.00 92.12 425 CYS A C 1
ATOM 3242 O O . CYS A 1 425 ? -17.689 -13.380 6.263 1.00 92.12 425 CYS A O 1
ATOM 3244 N N . PHE A 1 426 ? -16.014 -12.739 7.637 1.00 89.88 426 PHE A N 1
ATOM 3245 C CA . PHE A 1 426 ? -15.596 -14.084 8.041 1.00 89.88 426 PHE A CA 1
ATOM 3246 C C . PHE A 1 426 ? -15.226 -14.944 6.810 1.00 89.88 426 PHE A C 1
ATOM 3248 O O . PHE A 1 426 ? -14.624 -14.460 5.855 1.00 89.88 426 PHE A O 1
ATOM 3255 N N . SER A 1 427 ? -15.599 -16.222 6.782 1.00 86.69 427 SER A N 1
ATOM 3256 C CA . SER A 1 427 ? -15.375 -17.119 5.639 1.00 86.69 427 SER A CA 1
ATOM 3257 C C . SER A 1 427 ? -16.354 -16.915 4.470 1.00 86.69 427 SER A C 1
ATOM 3259 O O . SER A 1 427 ? -16.335 -17.679 3.503 1.00 86.69 427 SER A O 1
ATOM 3261 N N . MET A 1 428 ? -17.227 -15.901 4.528 1.00 91.88 428 MET A N 1
ATOM 3262 C CA . MET A 1 428 ? -18.322 -15.733 3.563 1.00 91.88 428 MET A CA 1
ATOM 3263 C C . MET A 1 428 ? -17.915 -14.956 2.305 1.00 91.88 428 MET A C 1
ATOM 3265 O O . MET A 1 428 ? -18.674 -14.930 1.331 1.00 91.88 428 MET A O 1
ATOM 3269 N N . GLY A 1 429 ? -16.713 -14.378 2.312 1.00 90.44 429 GLY A N 1
ATOM 3270 C CA . GLY A 1 429 ? -16.114 -13.641 1.206 1.00 90.44 429 GLY A CA 1
ATOM 3271 C C . GLY A 1 429 ? -16.099 -12.135 1.451 1.00 90.44 429 GLY A C 1
ATOM 3272 O O . GLY A 1 429 ? -17.080 -11.564 1.923 1.00 90.44 429 GLY A O 1
ATOM 3273 N N . THR A 1 430 ? -14.987 -11.503 1.076 1.00 92.69 430 THR A N 1
ATOM 3274 C CA . THR A 1 430 ? -14.743 -10.082 1.326 1.00 92.69 430 THR A CA 1
ATOM 3275 C C . THR A 1 430 ? -15.694 -9.187 0.540 1.00 92.69 430 THR A C 1
ATOM 3277 O O . THR A 1 430 ? -15.736 -9.228 -0.693 1.00 92.69 430 THR A O 1
ATOM 3280 N N . PHE A 1 431 ? -16.412 -8.338 1.264 1.00 93.56 431 PHE A N 1
ATOM 3281 C CA . PHE A 1 431 ? -17.127 -7.192 0.733 1.00 93.56 431 PHE A CA 1
ATOM 3282 C C . PHE A 1 431 ? -16.191 -5.981 0.662 1.00 93.56 431 PHE A C 1
ATOM 3284 O O . PHE A 1 431 ? -15.485 -5.672 1.621 1.00 93.56 431 PHE A O 1
ATOM 3291 N N . TRP A 1 432 ? -16.204 -5.289 -0.473 1.00 93.44 432 TRP A N 1
ATOM 3292 C CA . TRP A 1 432 ? -15.436 -4.069 -0.702 1.00 93.44 432 TRP A CA 1
ATOM 3293 C C . TRP A 1 432 ? -16.397 -2.945 -1.054 1.00 93.44 432 TRP A C 1
ATOM 3295 O O . TRP A 1 432 ? -17.210 -3.114 -1.964 1.00 93.44 432 TRP A O 1
ATOM 3305 N N . GLU A 1 433 ? -16.268 -1.809 -0.377 1.00 92.62 433 GLU A N 1
ATOM 3306 C CA . GLU A 1 433 ? -16.946 -0.586 -0.781 1.00 92.62 433 GLU A CA 1
ATOM 3307 C C . GLU A 1 433 ? -16.109 0.088 -1.871 1.00 92.62 433 GLU A C 1
ATOM 3309 O O . GLU A 1 433 ? -15.045 0.644 -1.610 1.00 92.62 433 GLU A O 1
ATOM 3314 N N . THR A 1 434 ? -16.551 -0.041 -3.121 1.00 87.62 434 THR A N 1
ATOM 3315 C CA . THR A 1 434 ? -15.853 0.516 -4.291 1.00 87.62 434 THR A CA 1
ATOM 3316 C C . THR A 1 434 ? -16.485 1.816 -4.782 1.00 87.62 434 THR A C 1
ATOM 3318 O O . THR A 1 434 ? -16.003 2.403 -5.749 1.00 87.62 434 THR A O 1
ATOM 3321 N N . GLY A 1 435 ? -17.588 2.262 -4.173 1.00 88.00 435 GLY A N 1
ATOM 3322 C CA . GLY A 1 435 ? -18.170 3.559 -4.495 1.00 88.00 435 GLY A CA 1
ATOM 3323 C C . GLY A 1 435 ? -17.316 4.714 -3.970 1.00 88.00 435 GLY A C 1
ATOM 3324 O O . GLY A 1 435 ? -16.699 4.617 -2.910 1.00 88.00 435 GLY A O 1
ATOM 3325 N N . VAL A 1 436 ? -17.313 5.823 -4.710 1.00 91.31 436 VAL A N 1
ATOM 3326 C CA . VAL A 1 436 ? -16.850 7.122 -4.210 1.00 91.31 436 VAL A CA 1
ATOM 3327 C C . VAL A 1 436 ? -18.084 7.917 -3.834 1.00 91.31 436 VAL A C 1
ATOM 3329 O O . VAL A 1 436 ? -18.908 8.217 -4.699 1.00 91.31 436 VAL A O 1
ATOM 3332 N N . PHE A 1 437 ? -18.230 8.234 -2.553 1.00 90.31 437 PHE A N 1
ATOM 3333 C CA . PHE A 1 437 ? -19.421 8.913 -2.056 1.00 90.31 437 PHE A CA 1
ATOM 3334 C C . PHE A 1 437 ? -19.078 10.325 -1.638 1.00 90.31 437 PHE A C 1
ATOM 3336 O O . PHE A 1 437 ? -18.070 10.563 -0.977 1.00 90.31 437 PHE A O 1
ATOM 3343 N N . GLN A 1 438 ? -19.955 11.247 -1.999 1.00 89.50 438 GLN A N 1
ATOM 3344 C CA . GLN A 1 438 ? -19.888 12.627 -1.575 1.00 89.50 438 GLN A CA 1
ATOM 3345 C C . GLN A 1 438 ? -21.182 12.993 -0.863 1.00 89.50 438 GLN A C 1
ATOM 3347 O O . GLN A 1 438 ? -22.269 12.809 -1.414 1.00 89.50 438 GLN A O 1
ATOM 3352 N N . LEU A 1 439 ? -21.070 13.480 0.370 1.00 87.88 439 LEU A N 1
ATOM 3353 C CA . LEU A 1 439 ? -22.217 13.869 1.186 1.00 87.88 439 LEU A CA 1
ATOM 3354 C C . LEU A 1 439 ? -22.169 15.374 1.441 1.00 87.88 439 LEU A C 1
ATOM 3356 O O . LEU A 1 439 ? -21.174 15.893 1.945 1.00 87.88 439 LEU A O 1
ATOM 3360 N N . SER A 1 440 ? -23.263 16.061 1.118 1.00 82.44 440 SER A N 1
ATOM 3361 C CA . SER A 1 440 ? -23.450 17.490 1.380 1.00 82.44 440 SER A CA 1
ATOM 3362 C C . SER A 1 440 ? -24.583 17.702 2.379 1.00 82.44 440 SER A C 1
ATOM 3364 O O . SER A 1 440 ? -25.639 17.065 2.298 1.00 82.44 440 SER A O 1
ATOM 3366 N N . PHE A 1 441 ? -24.375 18.625 3.312 1.00 75.56 441 PHE A N 1
ATOM 3367 C CA . PHE A 1 441 ? -25.282 18.882 4.426 1.00 75.56 441 PHE A CA 1
ATOM 3368 C C . PHE A 1 441 ? -26.156 20.099 4.112 1.00 75.56 441 PHE A C 1
ATOM 3370 O O . PHE A 1 441 ? -25.633 21.166 3.800 1.00 75.56 441 PHE A O 1
ATOM 3377 N N . LYS A 1 442 ? -27.486 19.965 4.193 1.00 60.56 442 LYS A N 1
ATOM 3378 C CA . LYS A 1 442 ? -28.402 21.114 4.101 1.00 60.56 442 LYS A CA 1
ATOM 3379 C C . LYS A 1 442 ? -28.730 21.591 5.516 1.00 60.56 442 LYS A C 1
ATOM 3381 O O . LYS A 1 442 ? -29.326 20.843 6.287 1.00 60.56 442 LYS A O 1
ATOM 3386 N N . GLY A 1 443 ? -28.325 22.811 5.867 1.00 50.97 443 GLY A N 1
ATOM 3387 C CA . GLY A 1 443 ? -28.685 23.417 7.154 1.00 50.97 443 GLY A CA 1
ATOM 3388 C C . GLY A 1 443 ? -30.203 23.600 7.292 1.00 50.97 443 GLY A C 1
ATOM 3389 O O . GLY A 1 443 ? -30.892 23.815 6.294 1.00 50.97 443 GLY A O 1
ATOM 3390 N N . LYS A 1 444 ? -30.730 23.522 8.521 1.00 38.84 444 LYS A N 1
ATOM 3391 C CA . LYS A 1 444 ? -32.087 23.999 8.831 1.00 38.84 444 LYS A CA 1
ATOM 3392 C C . LYS A 1 444 ? -32.123 25.521 8.658 1.00 38.84 444 LYS A C 1
ATOM 3394 O O . LYS A 1 444 ? -31.283 26.214 9.227 1.00 38.84 444 LYS A O 1
ATOM 3399 N N . GLU A 1 445 ? -33.097 26.042 7.915 1.00 36.41 445 GLU A N 1
ATOM 3400 C CA . GLU A 1 445 ? -33.448 27.471 7.917 1.00 36.41 445 GLU A CA 1
ATOM 3401 C C . GLU A 1 445 ? -34.140 27.843 9.242 1.00 36.41 445 GLU A C 1
ATOM 3403 O O . GLU A 1 445 ? -35.310 28.195 9.260 1.00 36.41 445 GLU A O 1
ATOM 3408 N N . ASP A 1 446 ? -33.434 27.757 10.369 1.00 33.44 446 ASP A N 1
ATOM 3409 C CA . ASP A 1 446 ? -33.935 28.233 11.662 1.00 33.44 446 ASP A CA 1
ATOM 3410 C C . ASP A 1 446 ? -33.013 29.341 12.184 1.00 33.44 446 ASP A C 1
ATOM 3412 O O . ASP A 1 446 ? -32.077 29.086 12.930 1.00 33.44 446 ASP A O 1
ATOM 3416 N N . GLY A 1 447 ? -33.277 30.580 11.752 1.00 36.62 447 GLY A N 1
ATOM 3417 C CA . GLY A 1 447 ? -33.126 31.841 12.502 1.00 36.62 447 GLY A CA 1
ATOM 3418 C C . GLY A 1 447 ? -31.812 32.252 13.194 1.00 36.62 447 GLY A C 1
ATOM 3419 O O . GLY A 1 447 ? -31.729 33.406 13.608 1.00 36.62 447 GLY A O 1
ATOM 3420 N N . LEU A 1 448 ? -30.785 31.413 13.333 1.00 33.09 448 LEU A N 1
ATOM 3421 C CA . LEU A 1 448 ? -29.536 31.764 14.012 1.00 33.09 448 LEU A CA 1
ATOM 3422 C C . LEU A 1 448 ? -28.355 30.996 13.396 1.00 33.09 448 LEU A C 1
ATOM 3424 O O . LEU A 1 448 ? -28.198 29.799 13.602 1.00 33.09 448 LEU A O 1
ATOM 3428 N N . GLY A 1 449 ? -27.508 31.712 12.650 1.00 33.44 449 GLY A N 1
ATOM 3429 C CA . GLY A 1 449 ? -26.246 31.188 12.114 1.00 33.44 449 GLY A CA 1
ATOM 3430 C C . GLY A 1 449 ? -26.362 30.563 10.724 1.00 33.44 449 GLY A C 1
ATOM 3431 O O . GLY A 1 449 ? -26.308 29.352 10.560 1.00 33.44 449 GLY A O 1
ATOM 3432 N N . SER A 1 450 ? -26.477 31.409 9.700 1.00 29.84 450 SER A N 1
ATOM 3433 C CA . SER A 1 450 ? -26.303 31.016 8.297 1.00 29.84 450 SER A CA 1
ATOM 3434 C C . SER A 1 450 ? -24.902 30.411 8.092 1.00 29.84 450 SER A C 1
ATOM 3436 O O . SER A 1 450 ? -23.924 31.160 8.050 1.00 29.84 450 SER A O 1
ATOM 3438 N N . CYS A 1 451 ? -24.791 29.091 7.896 1.00 35.34 451 CYS A N 1
ATOM 3439 C CA . CYS A 1 451 ? -23.653 28.519 7.169 1.00 35.34 451 CYS A CA 1
ATOM 3440 C C . CYS A 1 451 ? -23.698 29.100 5.753 1.00 35.34 451 CYS A C 1
ATOM 3442 O O . CYS A 1 451 ? -24.585 28.771 4.964 1.00 35.34 451 CYS A O 1
ATOM 3444 N N . GLY A 1 452 ? -22.789 30.028 5.459 1.00 31.81 452 GLY A N 1
ATOM 3445 C CA . GLY A 1 452 ? -22.686 30.656 4.150 1.00 31.81 452 GLY A CA 1
ATOM 3446 C C . GLY A 1 452 ? -22.223 29.643 3.110 1.00 31.81 452 GLY A C 1
ATOM 3447 O O . GLY A 1 452 ? -21.031 29.501 2.877 1.00 31.81 452 GLY A O 1
ATOM 3448 N N . PHE A 1 453 ? -23.159 28.941 2.475 1.00 37.78 453 PHE A N 1
ATOM 3449 C CA . PHE A 1 453 ? -22.856 28.114 1.312 1.00 37.78 453 PHE A CA 1
ATOM 3450 C C . PHE A 1 453 ? -22.683 29.014 0.084 1.00 37.78 453 PHE A C 1
ATOM 3452 O O . PHE A 1 453 ? -23.605 29.723 -0.332 1.00 37.78 453 PHE A O 1
ATOM 3459 N N . THR A 1 454 ? -21.496 28.987 -0.519 1.00 34.31 454 THR A N 1
ATOM 3460 C CA . THR A 1 454 ? -21.279 29.514 -1.866 1.00 34.31 454 THR A CA 1
ATOM 3461 C C . THR A 1 454 ? -22.100 28.696 -2.868 1.00 34.31 454 THR A C 1
ATOM 3463 O O . THR A 1 454 ? -22.230 27.481 -2.778 1.00 34.31 454 THR A O 1
ATOM 3466 N N . ARG A 1 455 ? -22.699 29.390 -3.840 1.00 35.62 455 ARG A N 1
ATOM 3467 C CA . ARG A 1 455 ? -23.647 28.883 -4.852 1.00 35.62 455 ARG A CA 1
ATOM 3468 C C . ARG A 1 455 ? -23.026 27.956 -5.921 1.00 35.62 455 ARG A C 1
ATOM 3470 O O . ARG A 1 455 ? -23.527 27.918 -7.044 1.00 35.62 455 ARG A O 1
ATOM 3477 N N . GLN A 1 456 ? -21.927 27.262 -5.633 1.00 42.75 456 GLN A N 1
ATOM 3478 C CA . GLN A 1 456 ? -21.315 26.324 -6.579 1.00 42.75 456 GLN A CA 1
ATOM 3479 C C . GLN A 1 456 ? -21.892 24.918 -6.359 1.00 42.75 456 GLN A C 1
ATOM 3481 O O . GLN A 1 456 ? -22.151 24.513 -5.229 1.00 42.75 456 GLN A O 1
ATOM 3486 N N . GLY A 1 457 ? -22.205 24.207 -7.448 1.00 49.16 457 GLY A N 1
ATOM 3487 C CA . GLY A 1 457 ? -22.674 22.820 -7.367 1.00 49.16 457 GLY A CA 1
ATOM 3488 C C . GLY A 1 457 ? -21.623 21.914 -6.709 1.00 49.16 457 GLY A C 1
ATOM 3489 O O . GLY A 1 457 ? -20.459 22.304 -6.652 1.00 49.16 457 GLY A O 1
ATOM 3490 N N . PRO A 1 458 ? -22.004 20.719 -6.223 1.00 54.66 458 PRO A N 1
ATOM 3491 C CA . PRO A 1 458 ? -21.066 19.827 -5.550 1.00 54.66 458 PRO A CA 1
ATOM 3492 C C . PRO A 1 458 ? -19.864 19.497 -6.459 1.00 54.66 458 PRO A C 1
ATOM 3494 O O . PRO A 1 458 ? -20.078 19.269 -7.659 1.00 54.66 458 PRO A O 1
ATOM 3497 N N . PRO A 1 459 ? -18.629 19.463 -5.916 1.00 60.03 459 PRO A N 1
ATOM 3498 C CA . PRO A 1 459 ? -17.430 19.125 -6.677 1.00 60.03 459 PRO A CA 1
ATOM 3499 C C . PRO A 1 459 ? -17.591 17.808 -7.450 1.00 60.03 459 PRO A C 1
ATOM 3501 O O . PRO A 1 459 ? -18.158 16.841 -6.943 1.00 60.03 459 PRO A O 1
ATOM 3504 N N . LYS A 1 460 ? -17.126 17.750 -8.702 1.00 75.69 460 LYS A N 1
ATOM 3505 C CA . LYS A 1 460 ? -17.203 16.528 -9.517 1.00 75.69 460 LYS A CA 1
ATOM 3506 C C . LYS A 1 460 ? -16.028 15.618 -9.177 1.00 75.69 460 LYS A C 1
ATOM 3508 O O . LYS A 1 460 ? -14.981 15.716 -9.803 1.00 75.69 460 LYS A O 1
ATOM 3513 N N . VAL A 1 461 ? -16.202 14.702 -8.229 1.00 86.38 461 VAL A N 1
ATOM 3514 C CA . VAL A 1 461 ? -15.117 13.785 -7.858 1.00 86.38 461 VAL A CA 1
ATOM 3515 C C . VAL A 1 461 ? -14.823 12.795 -8.990 1.00 86.38 461 VAL A C 1
ATOM 3517 O O . VAL A 1 461 ? -15.718 12.100 -9.473 1.00 86.38 461 VAL A O 1
ATOM 3520 N N . ARG A 1 462 ? -13.558 12.696 -9.409 1.00 87.12 462 ARG A N 1
ATOM 3521 C CA . ARG A 1 462 ? -13.129 11.792 -10.486 1.00 87.12 462 ARG A CA 1
ATOM 3522 C C . ARG A 1 462 ? -11.816 11.098 -10.149 1.00 87.12 462 ARG A C 1
ATOM 3524 O O . ARG A 1 462 ? -10.842 11.756 -9.808 1.00 87.12 462 ARG A O 1
ATOM 3531 N N . PHE A 1 463 ? -11.770 9.775 -10.290 1.00 89.94 463 PHE A N 1
ATOM 3532 C CA . PHE A 1 463 ? -10.521 9.012 -10.194 1.00 89.94 463 PHE A CA 1
ATOM 3533 C C . PHE A 1 463 ? -9.626 9.313 -11.396 1.00 89.94 463 PHE A C 1
ATOM 3535 O O . PHE A 1 463 ? -10.090 9.270 -12.539 1.00 89.94 463 PHE A O 1
ATOM 3542 N N . LEU A 1 464 ? -8.355 9.591 -11.125 1.00 88.12 464 LEU A N 1
ATOM 3543 C CA . LEU A 1 464 ? -7.361 9.910 -12.142 1.00 88.12 464 LEU A CA 1
ATOM 3544 C C . LEU A 1 464 ? -6.455 8.710 -12.415 1.00 88.12 464 LEU A C 1
ATOM 3546 O O . LEU A 1 464 ? -6.429 8.195 -13.531 1.00 88.12 464 LEU A O 1
ATOM 3550 N N . ALA A 1 465 ? -5.733 8.248 -11.394 1.00 88.00 465 ALA A N 1
ATOM 3551 C CA . ALA A 1 465 ? -4.772 7.160 -11.518 1.00 88.00 465 ALA A CA 1
ATOM 3552 C C . ALA A 1 465 ? -4.413 6.550 -10.158 1.00 88.00 465 ALA A C 1
ATOM 3554 O O . ALA A 1 465 ? -4.604 7.171 -9.107 1.00 88.00 465 ALA A O 1
ATOM 3555 N N . SER A 1 466 ? -3.809 5.359 -10.211 1.00 88.00 466 SER A N 1
ATOM 3556 C CA . SER A 1 466 ? -3.059 4.796 -9.090 1.00 88.00 466 SER A CA 1
ATOM 3557 C C . SER A 1 466 ? -1.558 4.922 -9.346 1.00 88.00 466 SER A C 1
ATOM 3559 O O . SER A 1 466 ? -1.085 4.553 -10.421 1.00 88.00 466 SER A O 1
ATOM 3561 N N . GLN A 1 467 ? -0.794 5.403 -8.366 1.00 85.06 467 GLN A N 1
ATOM 3562 C CA . GLN A 1 467 ? 0.655 5.590 -8.491 1.00 85.06 467 GLN A CA 1
ATOM 3563 C C . GLN A 1 467 ? 1.405 4.924 -7.341 1.00 85.06 467 GLN A C 1
ATOM 3565 O O . GLN A 1 467 ? 1.090 5.146 -6.178 1.00 85.06 467 GLN A O 1
ATOM 3570 N N . ARG A 1 468 ? 2.409 4.102 -7.656 1.00 84.12 468 ARG A N 1
ATOM 3571 C CA . ARG A 1 468 ? 3.189 3.361 -6.656 1.00 84.12 468 ARG A CA 1
ATOM 3572 C C . ARG A 1 468 ? 4.131 4.276 -5.862 1.00 84.12 468 ARG A C 1
ATOM 3574 O O . ARG A 1 468 ? 4.776 5.154 -6.427 1.00 84.12 468 ARG A O 1
ATOM 3581 N N . ILE A 1 469 ? 4.241 3.999 -4.568 1.00 81.00 469 ILE A N 1
ATOM 3582 C CA . ILE A 1 469 ? 5.151 4.600 -3.595 1.00 81.00 469 ILE A CA 1
ATOM 3583 C C . ILE A 1 469 ? 6.349 3.672 -3.428 1.00 81.00 469 ILE A C 1
ATOM 3585 O O . ILE A 1 469 ? 6.219 2.532 -2.984 1.00 81.00 469 ILE A O 1
ATOM 3589 N N . ILE A 1 470 ? 7.536 4.172 -3.737 1.00 76.00 470 ILE A N 1
ATOM 3590 C CA . ILE A 1 470 ? 8.795 3.477 -3.498 1.00 76.00 470 ILE A CA 1
ATOM 3591 C C . ILE A 1 470 ? 9.253 3.820 -2.081 1.00 76.00 470 ILE A C 1
ATOM 3593 O O . ILE A 1 470 ? 9.532 4.978 -1.760 1.00 76.00 470 ILE A O 1
ATOM 3597 N N . SER A 1 471 ? 9.320 2.819 -1.204 1.00 65.44 471 SER A N 1
ATOM 3598 C CA . SER A 1 471 ? 9.763 3.051 0.170 1.00 65.44 471 SER A CA 1
ATOM 3599 C C . SER A 1 471 ? 11.241 3.440 0.203 1.00 65.44 471 SER A C 1
ATOM 3601 O O . SER A 1 471 ? 12.097 2.670 -0.230 1.00 65.44 471 SER A O 1
ATOM 3603 N N . SER A 1 472 ? 11.556 4.619 0.744 1.00 53.62 472 SER A N 1
ATOM 3604 C CA . SER A 1 472 ? 12.940 5.029 0.992 1.00 53.62 472 SER A CA 1
ATOM 3605 C C . SER A 1 472 ? 13.318 4.719 2.442 1.00 53.62 472 SER A C 1
ATOM 3607 O O . SER A 1 472 ? 12.885 5.408 3.363 1.00 53.62 472 SER A O 1
ATOM 3609 N N . THR A 1 473 ? 14.139 3.696 2.677 1.00 39.72 473 THR A N 1
ATOM 3610 C CA . THR A 1 473 ? 14.644 3.345 4.021 1.00 39.72 473 THR A CA 1
ATOM 3611 C C . THR A 1 473 ? 15.849 4.180 4.463 1.00 39.72 473 THR A C 1
ATOM 3613 O O . THR A 1 473 ? 16.281 4.078 5.612 1.00 39.72 473 THR A O 1
ATOM 3616 N N . ARG A 1 474 ? 16.400 5.033 3.591 1.00 38.69 474 ARG A N 1
ATOM 3617 C CA . ARG A 1 474 ? 17.541 5.891 3.923 1.00 38.69 474 ARG A CA 1
ATOM 3618 C C . ARG A 1 474 ? 17.057 7.187 4.578 1.00 38.69 474 ARG A C 1
ATOM 3620 O O . ARG A 1 474 ? 16.407 8.010 3.939 1.00 38.69 474 ARG A O 1
ATOM 3627 N N . ARG A 1 475 ? 17.441 7.400 5.844 1.00 34.81 475 ARG A N 1
ATOM 3628 C CA . ARG A 1 475 ? 17.617 8.752 6.395 1.00 34.81 475 ARG A CA 1
ATOM 3629 C C . ARG A 1 475 ? 18.710 9.419 5.561 1.00 34.81 475 ARG A C 1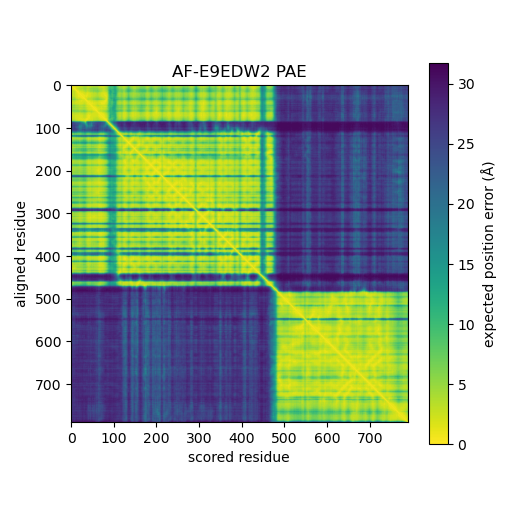
ATOM 3631 O O . ARG A 1 475 ? 19.886 9.293 5.880 1.00 34.81 475 ARG A O 1
ATOM 3638 N N . THR A 1 476 ? 18.346 10.096 4.479 1.00 32.75 476 THR A N 1
ATOM 3639 C CA . THR A 1 476 ? 19.229 11.115 3.919 1.00 32.75 476 THR A CA 1
ATOM 3640 C C . THR A 1 476 ? 19.245 12.243 4.934 1.00 32.75 476 THR A C 1
ATOM 3642 O O . THR A 1 476 ? 18.303 13.032 5.008 1.00 32.75 476 THR A O 1
ATOM 3645 N N . VAL A 1 477 ? 20.283 12.268 5.770 1.00 30.33 477 VAL A N 1
ATOM 3646 C CA . VAL A 1 477 ? 20.718 13.512 6.401 1.00 30.33 477 VAL A CA 1
ATOM 3647 C C . VAL A 1 477 ? 20.825 14.526 5.258 1.00 30.33 477 VAL A C 1
ATOM 3649 O O . VAL A 1 477 ? 21.442 14.187 4.244 1.00 30.33 477 VAL A O 1
ATOM 3652 N N . PRO A 1 478 ? 20.191 15.706 5.338 1.00 31.52 478 PRO A N 1
ATOM 3653 C CA . PRO A 1 478 ? 20.440 16.741 4.357 1.00 31.52 478 PRO A CA 1
ATOM 3654 C C . PRO A 1 478 ? 21.891 17.173 4.546 1.00 31.52 478 PRO A C 1
ATOM 3656 O O . PRO A 1 478 ? 22.209 17.966 5.427 1.00 31.52 478 PRO A O 1
ATOM 3659 N N . GLN A 1 479 ? 22.792 16.594 3.760 1.00 30.98 479 GLN A N 1
ATOM 3660 C CA . GLN A 1 479 ? 24.025 17.276 3.432 1.00 30.98 479 GLN A CA 1
ATOM 3661 C C . GLN A 1 479 ? 23.619 18.319 2.397 1.00 30.98 479 GLN A C 1
ATOM 3663 O O . GLN A 1 479 ? 23.396 18.010 1.228 1.00 30.98 479 GLN A O 1
ATOM 3668 N N . GLU A 1 480 ? 23.424 19.548 2.868 1.00 36.47 480 GLU A N 1
ATOM 3669 C CA . GLU A 1 480 ? 23.514 20.715 2.005 1.00 36.47 480 GLU A CA 1
ATOM 3670 C C . GLU A 1 480 ? 24.912 20.702 1.384 1.00 36.47 480 GLU A C 1
ATOM 3672 O O . GLU A 1 480 ? 25.908 21.037 2.021 1.00 36.47 480 GLU A O 1
ATOM 3677 N N . ALA A 1 481 ? 24.988 20.249 0.141 1.00 35.03 481 ALA A N 1
ATOM 3678 C CA . ALA A 1 481 ? 26.132 20.463 -0.714 1.00 35.03 481 ALA A CA 1
ATOM 3679 C C . ALA A 1 481 ? 25.586 20.885 -2.074 1.00 35.03 481 ALA A C 1
ATOM 3681 O O . ALA A 1 481 ? 24.677 20.254 -2.612 1.00 35.03 481 ALA A O 1
ATOM 3682 N N . ASN A 1 482 ? 26.116 21.987 -2.595 1.00 44.56 482 ASN A N 1
ATOM 3683 C CA . ASN A 1 482 ? 25.943 22.408 -3.979 1.00 44.56 482 ASN A CA 1
ATOM 3684 C C . ASN A 1 482 ? 26.251 21.207 -4.889 1.00 44.56 482 ASN A C 1
ATOM 3686 O O . ASN A 1 482 ? 27.416 20.850 -5.034 1.00 44.56 482 ASN A O 1
ATOM 3690 N N . LEU A 1 483 ? 25.234 20.539 -5.434 1.00 49.75 483 LEU A N 1
ATOM 3691 C CA . LEU A 1 483 ? 25.432 19.322 -6.222 1.00 49.75 483 LEU A CA 1
ATOM 3692 C C . LEU A 1 483 ? 25.219 19.629 -7.700 1.00 49.75 483 LEU A C 1
ATOM 3694 O O . LEU A 1 483 ? 24.096 19.841 -8.161 1.00 49.75 483 LEU A O 1
ATOM 3698 N N . GLU A 1 484 ? 26.344 19.668 -8.408 1.00 65.38 484 GLU A N 1
ATOM 3699 C CA . GLU A 1 484 ? 26.438 19.627 -9.864 1.00 65.38 484 GLU A CA 1
ATOM 3700 C C . GLU A 1 484 ? 25.805 18.330 -10.408 1.00 65.38 484 GLU A C 1
ATOM 3702 O O . GLU A 1 484 ? 25.661 17.336 -9.694 1.00 65.38 484 GLU A O 1
ATOM 3707 N N . LYS A 1 485 ? 25.386 18.347 -11.677 1.00 80.56 485 LYS A N 1
ATOM 3708 C CA . LYS A 1 485 ? 24.846 17.168 -12.373 1.00 80.56 485 LYS A CA 1
ATOM 3709 C C . LYS A 1 485 ? 25.883 16.044 -12.496 1.00 80.56 485 LYS A C 1
ATOM 3711 O O . LYS A 1 485 ? 27.084 16.281 -12.382 1.00 80.56 485 LYS A O 1
ATOM 3716 N N . ALA A 1 486 ? 25.421 14.830 -12.798 1.00 85.50 486 ALA A N 1
ATOM 3717 C CA . ALA A 1 486 ? 26.314 13.706 -13.071 1.00 85.50 486 ALA A CA 1
ATOM 3718 C C . ALA A 1 486 ? 27.239 14.008 -14.263 1.00 85.50 486 ALA A C 1
ATOM 3720 O O . ALA A 1 486 ? 26.802 14.541 -15.286 1.00 85.50 486 ALA A O 1
ATOM 3721 N N . THR A 1 487 ? 28.514 13.629 -14.161 1.00 87.88 487 THR A N 1
ATOM 3722 C CA . THR A 1 487 ? 29.423 13.673 -15.314 1.00 87.88 487 THR A CA 1
ATOM 3723 C C . THR A 1 487 ? 29.219 12.413 -16.147 1.00 87.88 487 THR A C 1
ATOM 3725 O O . THR A 1 487 ? 29.501 11.311 -15.682 1.00 87.88 487 THR A O 1
ATOM 3728 N N . VAL A 1 488 ? 28.724 12.576 -17.375 1.00 92.31 488 VAL A N 1
ATOM 3729 C CA . VAL A 1 488 ? 28.452 11.461 -18.292 1.00 92.31 488 VAL A CA 1
ATOM 3730 C C . VAL A 1 488 ? 29.707 11.108 -19.089 1.00 92.31 488 VAL A C 1
ATOM 3732 O O . VAL A 1 488 ? 30.234 11.938 -19.831 1.00 92.31 488 VAL A O 1
ATOM 3735 N N . ALA A 1 489 ? 30.180 9.871 -18.953 1.00 93.62 489 ALA A N 1
ATOM 3736 C CA . ALA A 1 489 ? 31.299 9.338 -19.721 1.00 93.62 489 ALA A CA 1
ATOM 3737 C C . ALA A 1 489 ? 30.833 8.771 -21.071 1.00 93.62 489 ALA A C 1
ATOM 3739 O O . ALA A 1 489 ? 29.738 8.227 -21.199 1.00 93.62 489 ALA A O 1
ATOM 3740 N N . THR A 1 490 ? 31.678 8.851 -22.097 1.00 94.69 490 THR A N 1
ATOM 3741 C CA . THR A 1 490 ? 31.411 8.201 -23.389 1.00 94.69 490 THR A CA 1
ATOM 3742 C C . THR A 1 490 ? 31.956 6.777 -23.388 1.00 94.69 490 THR A C 1
ATOM 3744 O O . THR A 1 490 ? 33.062 6.533 -22.904 1.00 94.69 490 THR A O 1
ATOM 3747 N N . ILE A 1 491 ? 31.207 5.835 -23.962 1.00 95.56 491 ILE A N 1
ATOM 3748 C CA . ILE A 1 491 ? 31.669 4.449 -24.108 1.00 95.56 491 ILE A CA 1
ATOM 3749 C C . ILE A 1 491 ? 32.734 4.355 -25.218 1.00 95.56 491 ILE A C 1
ATOM 3751 O O . ILE A 1 491 ? 32.481 4.816 -26.336 1.00 95.56 491 ILE A O 1
ATOM 3755 N N . PRO A 1 492 ? 33.915 3.753 -24.955 1.00 92.75 492 PRO A N 1
ATOM 3756 C CA . PRO A 1 492 ? 34.966 3.602 -25.956 1.00 92.75 492 PRO A CA 1
ATOM 3757 C C . PRO A 1 492 ? 34.504 2.805 -27.176 1.00 92.75 492 PRO A C 1
ATOM 3759 O O . PRO A 1 492 ? 33.845 1.771 -27.053 1.00 92.75 492 PRO A O 1
ATOM 3762 N N . ARG A 1 493 ? 34.904 3.270 -28.363 1.00 95.69 493 ARG A N 1
ATOM 3763 C CA . ARG A 1 493 ? 34.662 2.590 -29.638 1.00 95.69 493 ARG A CA 1
ATOM 3764 C C . ARG A 1 493 ? 35.945 1.922 -30.113 1.00 95.69 493 ARG A C 1
ATOM 3766 O O . ARG A 1 493 ? 36.975 2.582 -30.223 1.00 95.69 493 ARG A O 1
ATOM 3773 N N . ILE A 1 494 ? 35.876 0.630 -30.406 1.00 93.62 494 ILE A N 1
ATOM 3774 C CA . ILE A 1 494 ? 37.015 -0.198 -30.808 1.00 93.62 494 ILE A CA 1
ATOM 3775 C C . ILE A 1 494 ? 36.692 -1.007 -32.065 1.00 93.62 494 ILE A C 1
ATOM 3777 O O . ILE A 1 494 ? 35.534 -1.137 -32.467 1.00 93.6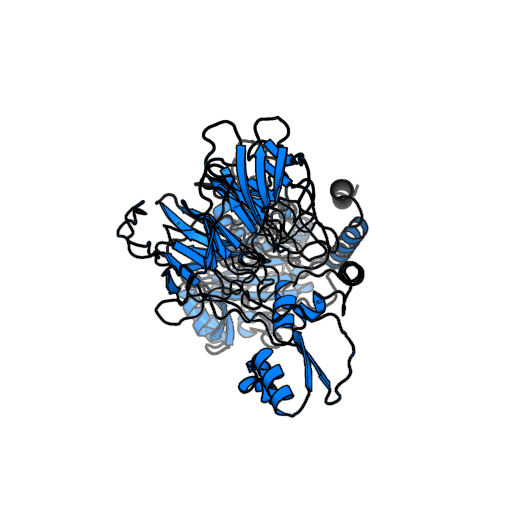2 494 ILE A O 1
ATOM 3781 N N . ARG A 1 495 ? 37.728 -1.592 -32.665 1.00 92.25 495 ARG A N 1
ATOM 3782 C CA . ARG A 1 495 ? 37.617 -2.619 -33.700 1.00 92.25 495 ARG A CA 1
ATOM 3783 C C . ARG A 1 495 ? 38.354 -3.859 -33.213 1.00 92.25 495 ARG A C 1
ATOM 3785 O O . ARG A 1 495 ? 39.491 -3.740 -32.766 1.00 92.25 495 ARG A O 1
ATOM 3792 N N . LEU A 1 496 ? 37.706 -5.015 -33.297 1.00 90.88 496 LEU A N 1
ATOM 3793 C CA . LEU A 1 496 ? 38.334 -6.290 -32.971 1.00 90.88 496 LEU A CA 1
ATOM 3794 C C . LEU A 1 496 ? 39.020 -6.866 -34.212 1.00 90.88 496 LEU A C 1
ATOM 3796 O O . LEU A 1 496 ? 38.464 -6.842 -35.309 1.00 90.88 496 LEU A O 1
ATOM 3800 N N . GLU A 1 497 ? 40.234 -7.368 -34.024 1.00 89.56 497 GLU A N 1
ATOM 3801 C CA . GLU A 1 497 ? 41.060 -8.001 -35.056 1.00 89.56 497 GLU A CA 1
ATOM 3802 C C . GLU A 1 497 ? 41.308 -9.485 -34.763 1.00 89.56 497 GLU A C 1
ATOM 3804 O O . GLU A 1 497 ? 41.539 -10.270 -35.685 1.00 89.56 497 GLU A O 1
ATOM 3809 N N . ASN A 1 498 ? 41.285 -9.874 -33.484 1.00 92.00 498 ASN A N 1
ATOM 3810 C CA . ASN A 1 498 ? 41.500 -11.246 -33.038 1.00 92.00 498 ASN A CA 1
ATOM 3811 C C . ASN A 1 498 ? 40.736 -11.550 -31.728 1.00 92.00 498 ASN A C 1
ATOM 3813 O O . ASN A 1 498 ? 40.414 -10.618 -30.989 1.00 92.00 498 ASN A O 1
ATOM 3817 N N . PRO A 1 499 ? 40.484 -12.836 -31.404 1.00 92.88 499 PRO A N 1
ATOM 3818 C CA . PRO A 1 499 ? 39.731 -13.219 -30.204 1.00 92.88 499 PRO A CA 1
ATOM 3819 C C . PRO A 1 499 ? 40.360 -12.812 -28.863 1.00 92.88 499 PRO A C 1
ATOM 3821 O O . PRO A 1 499 ? 39.639 -12.570 -27.901 1.00 92.88 499 PRO A O 1
ATOM 3824 N N . ALA A 1 500 ? 41.690 -12.683 -28.777 1.00 92.50 500 ALA A N 1
ATOM 3825 C CA . ALA A 1 500 ? 42.352 -12.337 -27.515 1.00 92.50 500 ALA A CA 1
ATOM 3826 C C . ALA A 1 500 ? 41.967 -10.932 -27.020 1.00 92.50 500 ALA A C 1
ATOM 3828 O O . ALA A 1 500 ? 41.862 -10.706 -25.819 1.00 92.50 500 ALA A O 1
ATOM 3829 N N . GLN A 1 501 ? 41.675 -10.006 -27.939 1.00 92.50 501 GLN A N 1
ATOM 3830 C CA . GLN A 1 501 ? 41.177 -8.675 -27.584 1.00 92.50 501 GLN A CA 1
ATOM 3831 C C . GLN A 1 501 ? 39.804 -8.730 -26.905 1.00 92.50 501 GLN A C 1
ATOM 3833 O O . GLN A 1 501 ? 39.523 -7.907 -26.037 1.00 92.50 501 GLN A O 1
ATOM 3838 N N . PHE A 1 502 ? 38.951 -9.689 -27.280 1.00 93.69 502 PHE A N 1
ATOM 3839 C CA . PHE A 1 502 ? 37.660 -9.874 -26.623 1.00 93.69 502 PHE A CA 1
ATOM 3840 C C . PHE A 1 502 ? 37.822 -10.467 -25.222 1.00 93.69 502 PHE A C 1
ATOM 3842 O O . PHE A 1 502 ? 37.199 -9.975 -24.287 1.00 93.69 502 PHE A O 1
ATOM 3849 N N . GLU A 1 503 ? 38.746 -11.410 -25.033 1.00 92.31 503 GLU A N 1
ATOM 3850 C CA . GLU A 1 503 ? 39.103 -11.913 -23.697 1.00 92.31 503 GLU A CA 1
ATOM 3851 C C . GLU A 1 503 ? 39.616 -10.804 -22.765 1.00 92.31 503 GLU A C 1
ATOM 3853 O O . GLU A 1 503 ? 39.269 -10.760 -21.583 1.00 92.31 503 GLU A O 1
ATOM 3858 N N . ASP A 1 504 ? 40.404 -9.862 -23.287 1.00 88.69 504 ASP A N 1
ATOM 3859 C CA . ASP A 1 504 ? 40.858 -8.705 -22.511 1.00 88.69 504 ASP A CA 1
ATOM 3860 C C . ASP A 1 504 ? 39.698 -7.773 -22.126 1.00 88.69 504 ASP A C 1
ATOM 3862 O O . ASP A 1 504 ? 39.681 -7.232 -21.016 1.00 88.69 504 ASP A O 1
ATOM 3866 N N . ILE A 1 505 ? 38.691 -7.625 -22.992 1.00 92.50 505 ILE A N 1
ATOM 3867 C CA . ILE A 1 505 ? 37.461 -6.874 -22.694 1.00 92.50 505 ILE A CA 1
ATOM 3868 C C . ILE A 1 505 ? 36.655 -7.565 -21.592 1.00 92.50 505 ILE A C 1
ATOM 3870 O O . ILE A 1 505 ? 36.252 -6.898 -20.637 1.00 92.50 505 ILE A O 1
ATOM 3874 N N . LEU A 1 506 ? 36.471 -8.888 -21.684 1.00 92.12 506 LEU A N 1
ATOM 3875 C CA . LEU A 1 506 ? 35.785 -9.677 -20.657 1.00 92.12 506 LEU A CA 1
ATOM 3876 C C . LEU A 1 506 ? 36.480 -9.528 -19.299 1.00 92.12 506 LEU A C 1
ATOM 3878 O O . LEU A 1 506 ? 35.824 -9.255 -18.296 1.00 92.12 506 LEU A O 1
ATOM 3882 N N . ARG A 1 507 ? 37.816 -9.612 -19.278 1.00 87.12 507 ARG A N 1
ATOM 3883 C CA . ARG A 1 507 ? 38.625 -9.453 -18.061 1.00 87.12 507 ARG A CA 1
ATOM 3884 C C . ARG A 1 507 ? 38.557 -8.039 -17.481 1.00 87.12 507 ARG A C 1
ATOM 3886 O O . ARG A 1 507 ? 38.611 -7.875 -16.267 1.00 87.12 507 ARG A O 1
ATOM 3893 N N . THR A 1 508 ? 38.466 -7.025 -18.342 1.00 91.12 508 THR A N 1
ATOM 3894 C CA . THR A 1 508 ? 38.369 -5.617 -17.928 1.00 91.12 508 THR A CA 1
ATOM 3895 C C . THR A 1 508 ? 36.988 -5.288 -17.356 1.00 91.12 508 THR A C 1
ATOM 3897 O O . THR A 1 508 ? 36.880 -4.444 -16.469 1.00 91.12 508 THR A O 1
ATOM 3900 N N . GLY A 1 509 ? 35.927 -5.941 -17.844 1.00 91.88 509 GLY A N 1
ATOM 3901 C CA . GLY A 1 509 ? 34.571 -5.792 -17.307 1.00 91.88 509 GLY A CA 1
ATOM 3902 C C . GLY A 1 509 ? 33.954 -4.403 -17.518 1.00 91.88 509 GLY A C 1
ATOM 3903 O O . GLY A 1 509 ? 33.076 -4.001 -16.754 1.00 91.88 509 GLY A O 1
ATOM 3904 N N . LEU A 1 510 ? 34.413 -3.662 -18.534 1.00 93.62 510 LEU A N 1
ATOM 3905 C CA . LEU A 1 510 ? 33.887 -2.349 -18.921 1.00 93.62 510 LEU A CA 1
ATOM 3906 C C . LEU A 1 510 ? 33.122 -2.439 -20.249 1.00 93.62 510 LEU A C 1
ATOM 3908 O O . LEU A 1 510 ? 33.526 -3.205 -21.129 1.00 93.62 510 LEU A O 1
ATOM 3912 N N . PRO A 1 511 ? 32.049 -1.650 -20.435 1.00 97.00 511 PRO A N 1
ATOM 3913 C CA . PRO A 1 511 ? 31.319 -1.632 -21.690 1.00 97.00 511 PRO A CA 1
ATOM 3914 C C . PRO A 1 511 ? 32.169 -1.023 -22.808 1.00 97.00 511 PRO A C 1
ATOM 3916 O O . PRO A 1 511 ? 32.895 -0.047 -22.600 1.00 97.00 511 PRO A O 1
ATOM 3919 N N . VAL A 1 512 ? 32.052 -1.583 -24.011 1.00 96.50 512 VAL A N 1
ATOM 3920 C CA . VAL A 1 512 ? 32.749 -1.116 -25.220 1.00 96.50 512 VAL A CA 1
ATOM 3921 C C . VAL A 1 512 ? 31.854 -1.278 -26.441 1.00 96.50 512 VAL A C 1
ATOM 3923 O O . VAL A 1 512 ? 31.063 -2.217 -26.517 1.00 96.50 512 VAL A O 1
ATOM 3926 N N . ILE A 1 513 ? 31.987 -0.381 -27.417 1.00 97.75 513 ILE A N 1
ATOM 3927 C CA . ILE A 1 513 ? 31.301 -0.485 -28.708 1.00 97.75 513 ILE A CA 1
ATOM 3928 C C . ILE A 1 513 ? 32.284 -1.032 -29.741 1.00 97.75 513 ILE A C 1
ATOM 3930 O O . ILE A 1 513 ? 33.266 -0.380 -30.092 1.00 97.75 513 ILE A O 1
ATOM 3934 N N . ILE A 1 514 ? 31.992 -2.205 -30.278 1.00 95.88 514 ILE A N 1
ATOM 3935 C CA . ILE A 1 514 ? 32.686 -2.806 -31.410 1.00 95.88 514 ILE A CA 1
ATOM 3936 C C . ILE A 1 514 ? 32.062 -2.218 -32.679 1.00 95.88 514 ILE A C 1
ATOM 3938 O O . ILE A 1 514 ? 30.933 -2.540 -33.052 1.00 95.88 514 ILE A O 1
ATOM 3942 N N . SER A 1 515 ? 32.784 -1.294 -33.308 1.00 90.56 515 SER A N 1
ATOM 3943 C CA . SER A 1 515 ? 32.318 -0.583 -34.503 1.00 90.56 515 SER A CA 1
ATOM 3944 C C . SER A 1 515 ? 32.530 -1.423 -35.758 1.00 90.56 515 SER A C 1
ATOM 3946 O O . SER A 1 515 ? 33.589 -2.035 -35.915 1.00 90.56 515 SER A O 1
ATOM 3948 N N . ASN A 1 516 ? 31.565 -1.385 -36.682 1.00 80.75 516 ASN A N 1
ATOM 3949 C CA . ASN A 1 516 ? 31.580 -2.176 -37.920 1.00 80.75 516 ASN A CA 1
ATOM 3950 C C . ASN A 1 516 ? 31.821 -3.669 -37.650 1.00 80.75 516 ASN A C 1
ATOM 3952 O O . ASN A 1 516 ? 32.623 -4.315 -38.333 1.00 80.75 516 ASN A O 1
ATOM 3956 N N . ALA A 1 517 ? 31.175 -4.200 -36.611 1.00 84.25 517 ALA A N 1
ATOM 3957 C CA . ALA A 1 517 ? 31.250 -5.616 -36.305 1.00 84.25 517 ALA A CA 1
ATOM 3958 C C . ALA A 1 517 ? 30.628 -6.397 -37.475 1.00 84.25 517 ALA A C 1
ATOM 3960 O O . ALA A 1 517 ? 29.503 -6.120 -37.887 1.00 84.25 517 ALA A O 1
ATOM 3961 N N . ASN A 1 518 ? 31.369 -7.352 -38.041 1.00 88.50 518 ASN A N 1
ATOM 3962 C CA . ASN A 1 518 ? 30.840 -8.200 -39.104 1.00 88.50 518 ASN A CA 1
ATOM 3963 C C . ASN A 1 518 ? 30.003 -9.316 -38.476 1.00 88.50 518 ASN A C 1
ATOM 3965 O O . ASN A 1 518 ? 30.529 -10.396 -38.213 1.00 88.50 518 ASN A O 1
ATOM 3969 N N . PHE A 1 519 ? 28.733 -9.021 -38.198 1.00 93.12 519 PHE A N 1
ATOM 3970 C CA . PHE A 1 519 ? 27.778 -9.991 -37.666 1.00 93.12 519 PHE A CA 1
ATOM 3971 C C . PHE A 1 519 ? 26.794 -10.533 -38.718 1.00 93.12 519 PHE A C 1
ATOM 3973 O O . PHE A 1 519 ? 25.652 -10.869 -38.404 1.00 93.12 519 PHE A O 1
ATOM 3980 N N . GLY A 1 520 ? 27.257 -10.634 -39.968 1.00 92.88 520 GLY A N 1
ATOM 3981 C CA . GLY A 1 520 ? 26.514 -11.199 -41.096 1.00 92.88 520 GLY A CA 1
ATOM 3982 C C . GLY A 1 520 ? 25.852 -10.156 -42.001 1.00 92.88 520 GLY A C 1
ATOM 3983 O O . GLY A 1 520 ? 26.038 -8.948 -41.838 1.00 92.88 520 GLY A O 1
ATOM 3984 N N . ASP A 1 521 ? 25.075 -10.640 -42.972 1.00 95.31 521 ASP A N 1
ATOM 3985 C CA . ASP A 1 521 ? 24.377 -9.817 -43.971 1.00 95.31 521 ASP A CA 1
ATOM 3986 C C . ASP A 1 521 ? 23.097 -9.154 -43.422 1.00 95.31 521 ASP A C 1
ATOM 3988 O O . ASP A 1 521 ? 22.398 -8.433 -44.143 1.00 95.31 521 ASP A O 1
ATOM 3992 N N . CYS A 1 522 ? 22.740 -9.405 -42.157 1.00 96.00 522 CYS A N 1
ATOM 3993 C CA . CYS A 1 522 ? 21.492 -8.931 -41.562 1.00 96.00 522 CYS A CA 1
ATOM 3994 C C . CYS A 1 522 ? 21.354 -7.402 -41.608 1.00 96.00 522 CYS A C 1
ATOM 3996 O O . CYS A 1 522 ? 20.252 -6.898 -41.805 1.00 96.00 522 CYS A O 1
ATOM 3998 N N . VAL A 1 523 ? 22.456 -6.650 -41.491 1.00 94.75 523 VAL A N 1
ATOM 3999 C CA . VAL A 1 523 ? 22.446 -5.173 -41.548 1.00 94.75 523 VAL A CA 1
ATOM 4000 C C . VAL A 1 523 ? 21.968 -4.670 -42.914 1.00 94.75 523 VAL A C 1
ATOM 4002 O O . VAL A 1 523 ? 21.319 -3.630 -43.002 1.00 94.75 523 VAL A O 1
ATOM 4005 N N . GLN A 1 524 ? 22.266 -5.406 -43.986 1.00 95.06 524 GLN A N 1
ATOM 4006 C CA . GLN A 1 524 ? 21.877 -5.067 -45.353 1.00 95.06 524 GLN A CA 1
ATOM 4007 C C . GLN A 1 524 ? 20.518 -5.667 -45.733 1.00 95.06 524 GLN A C 1
ATOM 4009 O O . GLN A 1 524 ? 19.777 -5.053 -46.500 1.00 95.06 524 GLN A O 1
ATOM 4014 N N . LYS A 1 525 ? 20.198 -6.866 -45.229 1.00 96.88 525 LYS A N 1
ATOM 4015 C CA . LYS A 1 525 ? 19.016 -7.636 -45.645 1.00 96.88 525 LYS A CA 1
ATOM 4016 C C . LYS A 1 525 ? 17.763 -7.357 -44.821 1.00 96.88 525 LYS A C 1
ATOM 4018 O O . LYS A 1 525 ? 16.672 -7.354 -45.390 1.00 96.88 525 LYS A O 1
ATOM 4023 N N . TRP A 1 526 ? 17.879 -7.137 -43.508 1.00 97.00 526 TRP A N 1
ATOM 4024 C CA . TRP A 1 526 ? 16.731 -7.096 -42.589 1.00 97.00 526 TRP A CA 1
ATOM 4025 C C . TRP A 1 526 ? 15.929 -5.793 -42.686 1.00 97.00 526 TRP A C 1
ATOM 4027 O O . TRP A 1 526 ? 15.935 -4.935 -41.804 1.00 97.00 526 TRP A O 1
ATOM 4037 N N . THR A 1 527 ? 15.193 -5.675 -43.784 1.00 95.62 527 THR A N 1
ATOM 4038 C CA . THR A 1 527 ? 14.094 -4.726 -43.966 1.00 95.62 527 THR A CA 1
ATOM 4039 C C . THR A 1 527 ? 12.788 -5.318 -43.418 1.00 95.62 527 THR A C 1
ATOM 4041 O O . THR A 1 527 ? 12.687 -6.545 -43.304 1.00 95.62 527 THR A O 1
ATOM 4044 N N . PRO A 1 528 ? 11.765 -4.498 -43.098 1.00 94.81 528 PRO A N 1
ATOM 4045 C CA . PRO A 1 528 ? 10.482 -5.009 -42.620 1.00 94.81 528 PRO A CA 1
ATOM 4046 C C . PRO A 1 528 ? 9.856 -6.029 -43.573 1.00 94.81 528 PRO A C 1
ATOM 4048 O O . PRO A 1 528 ? 9.496 -7.118 -43.137 1.00 94.81 528 PRO A O 1
ATOM 4051 N N . SER A 1 529 ? 9.823 -5.736 -44.876 1.00 96.38 529 SER A N 1
ATOM 4052 C CA . SER A 1 529 ? 9.312 -6.663 -45.893 1.00 96.38 529 SER A CA 1
ATOM 4053 C C . SER A 1 529 ? 10.092 -7.976 -45.931 1.00 96.38 529 SER A C 1
ATOM 4055 O O . SER A 1 529 ? 9.484 -9.040 -45.879 1.00 96.38 529 SER A O 1
ATOM 4057 N N . TYR A 1 530 ? 11.428 -7.920 -45.931 1.00 97.62 530 TYR A N 1
ATOM 4058 C CA . TYR A 1 530 ? 12.259 -9.125 -45.931 1.00 97.62 530 TYR A CA 1
ATOM 4059 C C . TYR A 1 530 ? 12.000 -10.006 -44.706 1.00 97.62 530 TYR A C 1
ATOM 4061 O O . TYR A 1 530 ? 11.794 -11.209 -44.839 1.00 97.62 530 TYR A O 1
ATOM 4069 N N . MET A 1 531 ? 11.969 -9.425 -43.503 1.00 97.44 531 MET A N 1
ATOM 4070 C CA . MET A 1 531 ? 11.734 -10.205 -42.286 1.00 97.44 531 MET A CA 1
ATOM 4071 C C . MET A 1 531 ? 10.331 -10.814 -42.252 1.00 97.44 531 MET A C 1
ATOM 4073 O O . MET A 1 531 ? 10.167 -11.929 -41.759 1.00 97.44 531 MET A O 1
ATOM 4077 N N . ILE A 1 532 ? 9.323 -10.102 -42.766 1.00 97.56 532 ILE A N 1
ATOM 4078 C CA . ILE A 1 532 ? 7.956 -10.619 -42.900 1.00 97.56 532 ILE A CA 1
ATOM 4079 C C . ILE A 1 532 ? 7.917 -11.800 -43.870 1.00 97.56 532 ILE A C 1
ATOM 4081 O O . ILE A 1 532 ? 7.249 -12.790 -43.570 1.00 97.56 532 ILE A O 1
ATOM 4085 N N . ASP A 1 533 ? 8.640 -11.718 -44.987 1.00 97.56 533 ASP A N 1
ATOM 4086 C CA . ASP A 1 533 ? 8.722 -12.795 -45.975 1.00 97.56 533 ASP A CA 1
ATOM 4087 C C . ASP A 1 533 ? 9.425 -14.038 -45.404 1.00 97.56 533 ASP A C 1
ATOM 4089 O O . ASP A 1 533 ? 8.947 -15.151 -45.619 1.00 97.56 533 ASP A O 1
ATOM 4093 N N . GLN A 1 534 ? 10.502 -13.861 -44.627 1.00 96.88 534 GLN A N 1
ATOM 4094 C CA . GLN A 1 534 ? 11.237 -14.973 -44.006 1.00 96.88 534 GLN A CA 1
ATOM 4095 C C . GLN A 1 534 ? 10.473 -15.624 -42.842 1.00 96.88 534 GLN A C 1
ATOM 4097 O O . GLN A 1 534 ? 10.376 -16.844 -42.766 1.00 96.88 534 GLN A O 1
ATOM 4102 N N . ILE A 1 535 ? 9.905 -14.830 -41.926 1.00 95.50 535 ILE A N 1
ATOM 4103 C CA . ILE A 1 535 ? 9.214 -15.354 -40.729 1.00 95.50 535 ILE A CA 1
ATOM 4104 C C . ILE A 1 535 ? 7.771 -15.784 -41.042 1.00 95.50 535 ILE A C 1
ATOM 4106 O O . ILE A 1 535 ? 7.196 -16.636 -40.356 1.00 95.50 535 ILE A O 1
ATOM 4110 N N . GLY A 1 536 ? 7.158 -15.174 -42.053 1.00 96.38 536 GLY A N 1
ATOM 4111 C CA . GLY A 1 536 ? 5.747 -15.306 -42.384 1.00 96.38 536 GLY A CA 1
ATOM 4112 C C . GLY A 1 536 ? 4.864 -14.323 -41.610 1.00 96.38 536 GLY A C 1
ATOM 4113 O O . GLY A 1 536 ? 4.873 -14.267 -40.378 1.00 96.38 536 GLY A O 1
ATOM 4114 N N . TYR A 1 537 ? 4.012 -13.597 -42.343 1.00 97.56 537 TYR A N 1
ATOM 4115 C CA . TYR A 1 537 ? 3.116 -12.564 -41.800 1.00 97.56 537 TYR A CA 1
ATOM 4116 C C . TYR A 1 537 ? 2.300 -13.038 -40.586 1.00 97.56 537 TYR A C 1
ATOM 4118 O O . TYR A 1 537 ? 2.245 -12.358 -39.564 1.00 97.56 537 TYR A O 1
ATOM 4126 N N . ASN A 1 538 ? 1.694 -14.228 -40.686 1.00 97.06 538 ASN A N 1
ATOM 4127 C CA . ASN A 1 538 ? 0.753 -14.777 -39.701 1.00 97.06 538 ASN A CA 1
ATOM 4128 C C . ASN A 1 538 ? 1.413 -15.459 -38.490 1.00 97.06 538 ASN A C 1
ATOM 4130 O O . ASN A 1 538 ? 0.707 -15.999 -37.631 1.00 97.06 538 ASN A O 1
ATOM 4134 N N . THR A 1 539 ? 2.744 -15.463 -38.405 1.00 95.56 539 THR A N 1
ATOM 4135 C CA . THR A 1 539 ? 3.463 -16.060 -37.276 1.00 95.56 539 THR A CA 1
ATOM 4136 C C . THR A 1 539 ? 3.139 -15.294 -35.999 1.00 95.56 539 THR A C 1
ATOM 4138 O O . THR A 1 539 ? 3.387 -14.098 -35.904 1.00 95.56 539 THR A O 1
ATOM 4141 N N . LYS A 1 540 ? 2.552 -15.967 -35.007 1.00 95.25 540 LYS A N 1
ATOM 4142 C CA . LYS A 1 540 ? 2.146 -15.321 -33.752 1.00 95.25 540 LYS A CA 1
ATOM 4143 C C . LYS A 1 540 ? 3.361 -15.016 -32.887 1.00 95.25 540 LYS A C 1
ATOM 4145 O O . LYS A 1 540 ? 4.124 -15.923 -32.560 1.00 95.25 540 LYS A O 1
ATOM 4150 N N . VAL A 1 541 ? 3.477 -13.768 -32.450 1.00 95.25 541 VAL A N 1
ATOM 4151 C CA . VAL A 1 541 ? 4.521 -13.307 -31.528 1.00 95.25 541 VAL A CA 1
ATOM 4152 C C . VAL A 1 541 ? 3.909 -12.546 -30.356 1.00 95.25 541 VAL A C 1
ATOM 4154 O O . VAL A 1 541 ? 2.812 -11.997 -30.463 1.00 95.25 541 VAL A O 1
ATOM 4157 N N . VAL A 1 542 ? 4.612 -12.528 -29.221 1.00 94.44 542 VAL A N 1
ATOM 4158 C CA . VAL A 1 542 ? 4.199 -11.779 -28.028 1.00 94.44 542 VAL A CA 1
ATOM 4159 C C . VAL A 1 542 ? 4.984 -10.474 -27.958 1.00 94.44 542 VAL A C 1
ATOM 4161 O O . VAL A 1 542 ? 6.198 -10.497 -27.774 1.00 94.44 542 VAL A O 1
ATOM 4164 N N . ALA A 1 543 ? 4.294 -9.343 -28.074 1.00 95.06 543 ALA A N 1
ATOM 4165 C CA . ALA A 1 543 ? 4.880 -8.011 -27.973 1.00 95.06 543 ALA A CA 1
ATOM 4166 C C . ALA A 1 543 ? 4.310 -7.242 -26.773 1.00 95.06 543 ALA A C 1
ATOM 4168 O O . ALA A 1 543 ? 3.300 -7.620 -26.177 1.00 95.06 543 ALA A O 1
ATOM 4169 N N . HIS A 1 544 ? 4.982 -6.158 -26.413 1.00 94.62 544 HIS A N 1
ATOM 4170 C CA . HIS A 1 544 ? 4.551 -5.209 -25.400 1.00 94.62 544 HIS A CA 1
ATOM 4171 C C . HIS A 1 544 ? 4.010 -3.977 -26.110 1.00 94.62 544 HIS A C 1
ATOM 4173 O O . HIS A 1 544 ? 4.665 -3.446 -27.004 1.00 94.62 544 HIS A O 1
ATOM 4179 N N . GLU A 1 545 ? 2.838 -3.515 -25.700 1.00 92.94 545 GLU A N 1
ATOM 4180 C CA . GLU A 1 545 ? 2.220 -2.300 -26.219 1.00 92.94 545 GLU A CA 1
ATOM 4181 C C . GLU A 1 545 ? 1.989 -1.316 -25.072 1.00 92.94 545 GLU A C 1
ATOM 4183 O O . GLU A 1 545 ? 1.430 -1.676 -24.027 1.00 92.94 545 GLU A O 1
ATOM 4188 N N . CYS A 1 546 ? 2.410 -0.069 -25.272 1.00 86.75 546 CYS A N 1
ATOM 4189 C CA . CYS A 1 546 ? 2.147 1.033 -24.354 1.00 86.75 546 CYS A CA 1
ATOM 4190 C C . CYS A 1 546 ? 1.031 1.935 -24.909 1.00 86.75 546 CYS A C 1
ATOM 4192 O O . CYS A 1 546 ? 0.939 2.151 -26.118 1.00 86.75 546 CYS A O 1
ATOM 4194 N N . LYS A 1 547 ? 0.161 2.456 -24.033 1.00 71.88 547 LYS A N 1
ATOM 4195 C CA . LYS A 1 547 ? -0.889 3.410 -24.434 1.00 71.88 547 LYS A CA 1
ATOM 4196 C C . LYS A 1 547 ? -0.259 4.768 -24.787 1.00 71.88 547 LYS A C 1
ATOM 4198 O O . LYS A 1 547 ? 0.791 5.108 -24.253 1.00 71.88 547 LYS A O 1
ATOM 4203 N N . HIS A 1 548 ? -0.918 5.529 -25.667 1.00 59.03 548 HIS A N 1
ATOM 4204 C CA . HIS A 1 548 ? -0.397 6.725 -26.357 1.00 59.03 548 HIS A CA 1
ATOM 4205 C C . HIS A 1 548 ? 0.225 7.839 -25.486 1.00 59.03 548 HIS A C 1
ATOM 4207 O O . HIS A 1 548 ? 0.944 8.672 -26.032 1.00 59.03 548 HIS A O 1
ATOM 4213 N N . ASP A 1 549 ? 0.021 7.839 -24.168 1.00 58.56 549 ASP A N 1
ATOM 4214 C CA . ASP A 1 549 ? 0.440 8.927 -23.274 1.00 58.56 549 ASP A CA 1
ATOM 4215 C C . ASP A 1 549 ? 1.850 8.740 -22.670 1.00 58.56 549 ASP A C 1
ATOM 4217 O O . ASP A 1 549 ? 2.291 9.556 -21.859 1.00 58.56 549 ASP A O 1
ATOM 4221 N N . HIS A 1 550 ? 2.580 7.679 -23.044 1.00 65.88 550 HIS A N 1
ATOM 4222 C CA . HIS A 1 550 ? 3.925 7.400 -22.524 1.00 65.88 550 HIS A CA 1
ATOM 4223 C C . HIS A 1 550 ? 4.937 7.036 -23.626 1.00 65.88 550 HIS A C 1
ATOM 4225 O O . HIS A 1 550 ? 4.681 6.232 -24.522 1.00 65.88 550 HIS A O 1
ATOM 4231 N N . ASP A 1 551 ? 6.134 7.612 -23.542 1.00 80.56 551 ASP A N 1
ATOM 4232 C CA . ASP A 1 551 ? 7.308 7.309 -24.374 1.00 80.56 551 ASP A CA 1
ATOM 4233 C C . ASP A 1 551 ? 8.271 6.304 -23.717 1.00 80.56 551 ASP A C 1
ATOM 4235 O O . ASP A 1 551 ? 9.256 5.885 -24.330 1.00 80.56 551 ASP A O 1
ATOM 4239 N N . ARG A 1 552 ? 7.956 5.853 -22.498 1.00 86.06 552 ARG A N 1
ATOM 4240 C CA . ARG A 1 552 ? 8.746 4.894 -21.721 1.00 86.06 552 ARG A CA 1
ATOM 4241 C C . ARG A 1 552 ? 7.892 3.768 -21.153 1.00 86.06 552 ARG A C 1
ATOM 4243 O O . ARG A 1 552 ? 6.790 3.994 -20.652 1.00 86.06 552 ARG A O 1
ATOM 4250 N N . MET A 1 553 ? 8.435 2.557 -21.162 1.00 89.00 553 MET A N 1
ATOM 4251 C CA . MET A 1 553 ? 7.876 1.451 -20.392 1.00 89.00 553 MET A CA 1
ATOM 4252 C C . MET A 1 553 ? 8.476 1.424 -18.986 1.00 89.00 553 MET A C 1
ATOM 4254 O O . MET A 1 553 ? 9.645 1.745 -18.805 1.00 89.00 553 MET A O 1
ATOM 4258 N N . ASP A 1 554 ? 7.697 0.972 -18.008 1.00 87.31 554 ASP A N 1
ATOM 4259 C CA . ASP A 1 554 ? 8.126 0.726 -16.632 1.00 87.31 554 ASP A CA 1
ATOM 4260 C C . ASP A 1 554 ? 7.599 -0.634 -16.158 1.00 87.31 554 ASP A C 1
ATOM 4262 O O . ASP A 1 554 ? 6.393 -0.897 -16.102 1.00 87.31 554 ASP A O 1
ATOM 4266 N N . PHE A 1 555 ? 8.532 -1.523 -15.810 1.00 84.88 555 PHE A N 1
ATOM 4267 C CA . PHE A 1 555 ? 8.221 -2.884 -15.386 1.00 84.88 555 PHE A CA 1
ATOM 4268 C C . PHE A 1 555 ? 7.502 -2.959 -14.044 1.00 84.88 555 PHE A C 1
ATOM 4270 O O . PHE A 1 555 ? 6.712 -3.883 -13.843 1.00 84.88 555 PHE A O 1
ATOM 4277 N N . ASN A 1 556 ? 7.773 -2.030 -13.128 1.00 82.44 556 ASN A N 1
ATOM 4278 C CA . ASN A 1 556 ? 7.231 -2.086 -11.775 1.00 82.44 556 ASN A CA 1
ATOM 4279 C C . ASN A 1 556 ? 5.809 -1.528 -11.713 1.00 82.44 556 ASN A C 1
ATOM 4281 O O . ASN A 1 556 ? 4.994 -2.067 -10.968 1.00 82.44 556 ASN A O 1
ATOM 4285 N N . SER A 1 557 ? 5.506 -0.473 -12.479 1.00 82.19 557 SER A N 1
ATOM 4286 C CA . SER A 1 557 ? 4.138 0.055 -12.614 1.00 82.19 557 SER A CA 1
ATOM 4287 C C . SER A 1 557 ? 3.301 -0.695 -13.652 1.00 82.19 557 SER A C 1
ATOM 4289 O O . SER A 1 557 ? 2.079 -0.570 -13.641 1.00 82.19 557 SER A O 1
ATOM 4291 N N . LYS A 1 558 ? 3.935 -1.500 -14.521 1.00 85.50 558 LYS A N 1
ATOM 4292 C CA . LYS A 1 558 ? 3.277 -2.258 -15.599 1.00 85.50 558 LYS A CA 1
ATOM 4293 C C . LYS A 1 558 ? 2.425 -1.355 -16.496 1.00 85.50 558 LYS A C 1
ATOM 4295 O O . LYS A 1 558 ? 1.304 -1.700 -16.859 1.00 85.50 558 LYS A O 1
ATOM 4300 N N . ASN A 1 559 ? 2.975 -0.212 -16.903 1.00 86.25 559 ASN A N 1
ATOM 4301 C CA . ASN A 1 559 ? 2.309 0.745 -17.797 1.00 86.25 559 ASN A CA 1
ATOM 4302 C C . ASN A 1 559 ? 2.200 0.273 -19.272 1.00 86.25 559 ASN A C 1
ATOM 4304 O O . ASN A 1 559 ? 1.957 1.071 -20.176 1.00 86.25 559 ASN A O 1
ATOM 4308 N N . PHE A 1 560 ? 2.373 -1.022 -19.527 1.00 90.50 560 PHE A N 1
ATOM 4309 C CA . PHE A 1 560 ? 2.272 -1.675 -20.828 1.00 90.50 560 PHE A CA 1
ATOM 4310 C C . PHE A 1 560 ? 1.458 -2.963 -20.689 1.00 90.50 560 PHE A C 1
ATOM 4312 O O . PHE A 1 560 ? 1.330 -3.527 -19.600 1.00 90.50 560 PHE A O 1
ATOM 4319 N N . ARG A 1 561 ? 0.935 -3.470 -21.806 1.00 91.69 561 ARG A N 1
ATOM 4320 C CA . ARG A 1 561 ? 0.255 -4.769 -21.861 1.00 91.69 561 ARG A CA 1
ATOM 4321 C C . ARG A 1 561 ? 0.954 -5.722 -22.818 1.00 91.69 561 ARG A C 1
ATOM 4323 O O . ARG A 1 561 ? 1.540 -5.295 -23.808 1.00 91.69 561 ARG A O 1
ATOM 4330 N N . TYR A 1 562 ? 0.860 -7.013 -22.520 1.00 93.62 562 TYR A N 1
ATOM 4331 C CA . TYR A 1 562 ? 1.265 -8.070 -23.440 1.00 93.62 562 TYR A CA 1
ATOM 4332 C C . TYR A 1 562 ? 0.172 -8.267 -24.491 1.00 93.62 562 TYR A C 1
ATOM 4334 O O . TYR A 1 562 ? -1.000 -8.427 -24.144 1.00 93.62 562 TYR A O 1
ATOM 4342 N N . ILE A 1 563 ? 0.562 -8.274 -25.759 1.00 94.94 563 ILE A N 1
ATOM 4343 C CA . ILE A 1 563 ? -0.303 -8.552 -26.905 1.00 94.94 563 ILE A CA 1
ATOM 4344 C C . ILE A 1 563 ? 0.252 -9.743 -27.681 1.00 94.94 563 ILE A C 1
ATOM 4346 O O . ILE A 1 563 ? 1.461 -9.959 -27.722 1.00 94.94 563 ILE A O 1
ATOM 4350 N N . THR A 1 564 ? -0.631 -10.549 -28.266 1.00 95.88 564 THR A N 1
ATOM 4351 C CA . THR A 1 564 ? -0.253 -11.634 -29.179 1.00 95.88 564 THR A CA 1
ATOM 4352 C C . THR A 1 564 ? -0.809 -11.308 -30.553 1.00 95.88 564 THR A C 1
ATOM 4354 O O . THR A 1 564 ? -2.020 -11.377 -30.751 1.00 95.88 564 THR A O 1
ATOM 4357 N N . GLU A 1 565 ? 0.070 -10.951 -31.483 1.00 96.12 565 GLU A N 1
ATOM 4358 C CA . GLU A 1 565 ? -0.292 -10.484 -32.825 1.00 96.12 565 GLU A CA 1
ATOM 4359 C C . GLU A 1 565 ? 0.534 -11.208 -33.902 1.00 96.12 565 GLU A C 1
ATOM 4361 O O . GLU A 1 565 ? 1.568 -11.811 -33.585 1.00 96.12 565 GLU A O 1
ATOM 4366 N N . PRO A 1 566 ? 0.072 -11.203 -35.167 1.00 98.00 566 PRO A N 1
ATOM 4367 C CA . PRO A 1 566 ? 0.891 -11.608 -36.303 1.00 98.00 566 PRO A CA 1
ATOM 4368 C C . PRO A 1 566 ? 2.194 -10.799 -36.365 1.00 98.00 566 PRO A C 1
ATOM 4370 O O . PRO A 1 566 ? 2.187 -9.585 -36.159 1.00 98.00 566 PRO A O 1
ATOM 4373 N N . PHE A 1 567 ? 3.308 -11.458 -36.676 1.00 97.56 567 PHE A N 1
ATOM 4374 C CA . PHE A 1 567 ? 4.620 -10.827 -36.799 1.00 97.56 567 PHE A CA 1
ATOM 4375 C C . PHE A 1 567 ? 4.604 -9.684 -37.819 1.00 97.56 567 PHE A C 1
ATOM 4377 O O . PHE A 1 567 ? 5.163 -8.624 -37.547 1.00 97.56 567 PHE A O 1
ATOM 4384 N N . GLY A 1 568 ? 3.888 -9.859 -38.936 1.00 97.69 568 GLY A N 1
ATOM 4385 C CA . GLY A 1 568 ? 3.702 -8.805 -39.934 1.00 97.69 568 GLY A CA 1
ATOM 4386 C C . GLY A 1 568 ? 3.079 -7.537 -39.361 1.00 97.69 568 GLY A C 1
ATOM 4387 O O . GLY A 1 568 ? 3.626 -6.454 -39.535 1.00 97.69 568 GLY A O 1
ATOM 4388 N N . THR A 1 569 ? 2.016 -7.683 -38.571 1.00 97.69 569 THR A N 1
ATOM 4389 C CA . THR A 1 569 ? 1.370 -6.557 -37.886 1.00 97.69 569 THR A CA 1
ATOM 4390 C C . THR A 1 569 ? 2.316 -5.876 -36.895 1.00 97.69 569 THR A C 1
ATOM 4392 O O . THR A 1 569 ? 2.383 -4.652 -36.852 1.00 97.69 569 THR A O 1
ATOM 4395 N N . VAL A 1 570 ? 3.100 -6.638 -36.122 1.00 97.62 570 VAL A N 1
ATOM 4396 C CA . VAL A 1 570 ? 4.084 -6.055 -35.190 1.00 97.62 570 VAL A CA 1
ATOM 4397 C C . VAL A 1 570 ? 5.156 -5.250 -35.932 1.00 97.62 570 VAL A C 1
ATOM 4399 O O . VAL A 1 570 ? 5.532 -4.176 -35.462 1.00 97.62 570 VAL A O 1
ATOM 4402 N N . MET A 1 571 ? 5.624 -5.736 -37.085 1.00 97.62 571 MET A N 1
ATOM 4403 C CA . MET A 1 571 ? 6.606 -5.038 -37.921 1.00 97.62 571 MET A CA 1
ATOM 4404 C C . MET A 1 571 ? 6.042 -3.750 -38.530 1.00 97.62 571 MET A C 1
ATOM 4406 O O . MET A 1 571 ? 6.679 -2.708 -38.406 1.00 97.62 571 MET A O 1
ATOM 4410 N N . GLU A 1 572 ? 4.838 -3.796 -39.109 1.00 97.12 572 GLU A N 1
ATOM 4411 C CA . GLU A 1 572 ? 4.150 -2.624 -39.679 1.00 97.12 572 GLU A CA 1
ATOM 4412 C C . GLU A 1 572 ? 3.955 -1.522 -38.626 1.00 97.12 572 GLU A C 1
ATOM 4414 O O . GLU A 1 572 ? 4.243 -0.348 -38.862 1.00 97.12 572 GLU A O 1
ATOM 4419 N N . ARG A 1 573 ? 3.517 -1.907 -37.423 1.00 95.94 573 ARG A N 1
ATOM 4420 C CA . ARG A 1 573 ? 3.306 -0.982 -36.302 1.00 95.94 573 ARG A CA 1
ATOM 4421 C C . ARG A 1 573 ? 4.614 -0.400 -35.779 1.00 95.94 573 ARG A C 1
ATOM 4423 O O . ARG A 1 573 ? 4.678 0.790 -35.469 1.00 95.94 573 ARG A O 1
ATOM 4430 N N . ALA A 1 574 ? 5.656 -1.226 -35.673 1.00 95.25 574 ALA A N 1
ATOM 4431 C CA . ALA A 1 574 ? 6.977 -0.754 -35.284 1.00 95.25 574 ALA A CA 1
ATOM 4432 C C . ALA A 1 574 ? 7.485 0.283 -36.290 1.00 95.25 574 ALA A C 1
ATOM 4434 O O . ALA A 1 574 ? 7.837 1.377 -35.865 1.00 95.25 574 ALA A O 1
ATOM 4435 N N . GLU A 1 575 ? 7.443 -0.021 -37.592 1.00 95.19 575 GLU A N 1
ATOM 4436 C CA . GLU A 1 575 ? 7.861 0.875 -38.681 1.00 95.19 575 GLU A CA 1
ATOM 4437 C C . GLU A 1 575 ? 7.083 2.199 -38.689 1.00 95.19 575 GLU A C 1
ATOM 4439 O O . GLU A 1 575 ? 7.676 3.259 -38.888 1.00 95.19 575 GLU A O 1
ATOM 4444 N N . ALA A 1 576 ? 5.785 2.164 -38.368 1.00 94.06 576 ALA A N 1
ATOM 4445 C CA . ALA A 1 576 ? 4.950 3.354 -38.192 1.00 94.06 576 ALA A CA 1
ATOM 4446 C C . ALA A 1 576 ? 5.298 4.198 -36.944 1.00 94.06 576 ALA A C 1
ATOM 4448 O O . ALA A 1 576 ? 4.687 5.241 -36.699 1.00 94.06 576 ALA A O 1
ATOM 4449 N N . GLY A 1 577 ? 6.265 3.767 -36.130 1.00 92.00 577 GLY A N 1
ATOM 4450 C CA . GLY A 1 577 ? 6.692 4.463 -34.921 1.00 92.00 577 GLY A CA 1
ATOM 4451 C C . GLY A 1 577 ? 5.756 4.291 -33.729 1.00 92.00 577 GLY A C 1
ATOM 4452 O O . GLY A 1 577 ? 5.857 5.048 -32.752 1.00 92.00 577 GLY A O 1
ATOM 4453 N N . GLU A 1 578 ? 4.856 3.305 -33.775 1.00 93.56 578 GLU A N 1
ATOM 4454 C CA . GLU A 1 578 ? 3.978 3.001 -32.651 1.00 93.56 578 GLU A CA 1
ATOM 4455 C C . GLU A 1 578 ? 4.770 2.539 -31.421 1.00 93.56 578 GLU A C 1
ATOM 4457 O O . GLU A 1 578 ? 5.912 2.080 -31.490 1.00 93.56 578 GLU A O 1
ATOM 4462 N N . ARG A 1 579 ? 4.151 2.658 -30.244 1.00 92.69 579 ARG A N 1
ATOM 4463 C CA . ARG A 1 579 ? 4.749 2.286 -28.955 1.00 92.69 579 ARG A CA 1
ATOM 4464 C C . ARG A 1 579 ? 4.685 0.775 -28.722 1.00 92.69 579 ARG A C 1
ATOM 4466 O O . ARG A 1 579 ? 4.047 0.307 -27.778 1.00 92.69 579 ARG A O 1
ATOM 4473 N N . ILE A 1 580 ? 5.348 0.025 -29.598 1.00 94.75 580 ILE A N 1
ATOM 4474 C CA . ILE A 1 580 ? 5.407 -1.436 -29.576 1.00 94.75 580 ILE A CA 1
ATOM 4475 C C . ILE A 1 580 ? 6.837 -1.937 -29.361 1.00 94.75 580 ILE A C 1
ATOM 4477 O O . ILE A 1 580 ? 7.808 -1.360 -29.858 1.00 94.75 580 ILE A O 1
ATOM 4481 N N . TYR A 1 581 ? 6.967 -3.021 -28.602 1.00 96.50 581 TYR A N 1
ATOM 4482 C CA . TYR A 1 581 ? 8.244 -3.650 -28.300 1.00 96.50 581 TYR A CA 1
ATOM 4483 C C . TYR A 1 581 ? 8.154 -5.175 -28.285 1.00 96.50 581 TYR A C 1
ATOM 4485 O O . TYR A 1 581 ? 7.538 -5.779 -27.404 1.00 96.50 581 TYR A O 1
ATOM 4493 N N . LEU A 1 582 ? 8.833 -5.818 -29.223 1.00 97.19 582 LEU A N 1
ATOM 4494 C CA . LEU A 1 582 ? 9.021 -7.259 -29.267 1.00 97.19 582 LEU A CA 1
ATOM 4495 C C . LEU A 1 582 ? 10.364 -7.626 -28.630 1.00 97.19 582 LEU A C 1
ATOM 4497 O O . LEU A 1 582 ? 11.424 -7.177 -29.064 1.00 97.19 582 LEU A O 1
ATOM 4501 N N . ARG A 1 583 ? 10.307 -8.518 -27.642 1.00 96.31 583 ARG A N 1
ATOM 4502 C CA . ARG A 1 583 ? 11.442 -9.323 -27.185 1.00 96.31 583 ARG A CA 1
ATOM 4503 C C . ARG A 1 583 ? 11.089 -10.769 -27.490 1.00 96.31 583 ARG A C 1
ATOM 4505 O O . ARG A 1 583 ? 10.160 -11.289 -26.876 1.00 96.31 583 ARG A O 1
ATOM 4512 N N . ALA A 1 584 ? 11.802 -11.396 -28.419 1.00 96.25 584 ALA A N 1
ATOM 4513 C CA . ALA A 1 584 ? 11.544 -12.785 -28.764 1.00 96.25 584 ALA A CA 1
ATOM 4514 C C . ALA A 1 584 ? 11.685 -13.715 -27.545 1.00 96.25 584 ALA A C 1
ATOM 4516 O O . ALA A 1 584 ? 12.493 -13.488 -26.640 1.00 96.25 584 ALA A O 1
ATOM 4517 N N . LEU A 1 585 ? 10.865 -14.759 -27.537 1.00 95.25 585 LEU A N 1
ATOM 4518 C CA . LEU A 1 585 ? 10.909 -15.880 -26.603 1.00 95.25 585 LEU A CA 1
ATOM 4519 C C . LEU A 1 585 ? 11.028 -17.164 -27.425 1.00 95.25 585 LEU A C 1
ATOM 4521 O O . LEU A 1 585 ? 10.689 -17.146 -28.610 1.00 95.25 585 LEU A O 1
ATOM 4525 N N . SER A 1 586 ? 11.429 -18.267 -26.787 1.00 94.75 586 SER A N 1
ATOM 4526 C CA . SER A 1 586 ? 11.417 -19.570 -27.454 1.00 94.75 586 SER A CA 1
ATOM 4527 C C . SER A 1 586 ? 10.026 -19.872 -28.020 1.00 94.75 586 SER A C 1
ATOM 4529 O O . SER A 1 586 ? 9.030 -19.779 -27.298 1.00 94.75 586 SER A O 1
ATOM 4531 N N . ARG A 1 587 ? 9.949 -20.238 -29.303 1.00 90.00 587 ARG A N 1
ATOM 4532 C CA . ARG A 1 587 ? 8.685 -20.545 -29.994 1.00 90.00 587 ARG A CA 1
ATOM 4533 C C . ARG A 1 587 ? 8.080 -21.865 -29.545 1.00 90.00 587 ARG A C 1
ATOM 4535 O O . ARG A 1 587 ? 6.861 -21.980 -29.474 1.00 90.00 587 ARG A O 1
ATOM 4542 N N . ASP A 1 588 ? 8.932 -22.844 -29.256 1.00 88.81 588 ASP A N 1
ATOM 4543 C CA . ASP A 1 588 ? 8.516 -24.163 -28.779 1.00 88.81 588 ASP A CA 1
ATOM 4544 C C . ASP A 1 588 ? 8.116 -24.088 -27.298 1.00 88.81 588 ASP A C 1
ATOM 4546 O O . ASP A 1 588 ? 7.002 -24.446 -26.912 1.00 88.81 588 ASP A O 1
ATOM 4550 N N . LYS A 1 589 ? 9.019 -23.576 -26.447 1.00 90.44 589 LYS A N 1
ATOM 4551 C CA . LYS A 1 589 ? 8.869 -23.652 -24.986 1.00 90.44 589 LYS A CA 1
ATOM 4552 C C . LYS A 1 589 ? 9.282 -22.359 -24.271 1.00 90.44 589 LYS A C 1
ATOM 4554 O O . LYS A 1 589 ? 10.278 -22.359 -23.543 1.00 90.44 589 LYS A O 1
ATOM 4559 N N . PRO A 1 590 ? 8.493 -21.275 -24.377 1.00 89.94 590 PRO A N 1
ATOM 4560 C CA . PRO A 1 590 ? 8.856 -19.949 -23.859 1.00 89.94 590 PRO A CA 1
ATOM 4561 C C . PRO A 1 590 ? 9.050 -19.885 -22.333 1.00 89.94 590 PRO A C 1
ATOM 4563 O O . PRO A 1 590 ? 9.679 -18.957 -21.832 1.00 89.94 590 PRO A O 1
ATOM 4566 N N . SER A 1 591 ? 8.511 -20.847 -21.575 1.00 89.06 591 SER A N 1
ATOM 4567 C CA . SER A 1 591 ? 8.659 -20.945 -20.113 1.00 89.06 591 SER A CA 1
ATOM 4568 C C . SER A 1 591 ? 9.722 -21.952 -19.650 1.00 89.06 591 SER A C 1
ATOM 4570 O O . SER A 1 591 ? 9.993 -22.039 -18.449 1.00 89.06 591 SER A O 1
ATOM 4572 N N . GLU A 1 592 ? 10.311 -22.729 -20.567 1.00 90.31 592 GLU A N 1
ATOM 4573 C CA . GLU A 1 592 ? 11.282 -23.787 -20.240 1.00 90.31 592 GLU A CA 1
ATOM 4574 C C . GLU A 1 592 ? 12.642 -23.584 -20.909 1.00 90.31 592 GLU A C 1
ATOM 4576 O O . GLU A 1 592 ? 13.640 -24.076 -20.383 1.00 90.31 592 GLU A O 1
ATOM 4581 N N . ARG A 1 593 ? 12.696 -22.882 -22.046 1.00 93.31 593 ARG A N 1
ATOM 4582 C CA . ARG A 1 593 ? 13.915 -22.672 -22.828 1.00 93.31 593 ARG A CA 1
ATOM 4583 C C . ARG A 1 593 ? 14.189 -21.182 -23.050 1.00 93.31 593 ARG A C 1
ATOM 4585 O O . ARG A 1 593 ? 13.247 -20.441 -23.343 1.00 93.31 593 ARG A O 1
ATOM 4592 N N . PRO A 1 594 ? 15.456 -20.745 -22.940 1.00 95.38 594 PRO A N 1
ATOM 4593 C CA . PRO A 1 594 ? 15.866 -19.435 -23.431 1.00 95.38 594 PRO A CA 1
ATOM 4594 C C . PRO A 1 594 ? 15.573 -19.302 -24.930 1.00 95.38 594 PRO A C 1
ATOM 4596 O O . PRO A 1 594 ? 15.522 -20.303 -25.644 1.00 95.38 594 PRO A O 1
ATOM 4599 N N . ALA A 1 595 ? 15.376 -18.072 -25.404 1.00 96.62 595 ALA A N 1
ATOM 4600 C CA . ALA A 1 595 ? 15.229 -17.827 -26.837 1.00 96.62 595 ALA A CA 1
ATOM 4601 C C . ALA A 1 595 ? 16.559 -18.078 -27.558 1.00 96.62 595 ALA A C 1
ATOM 4603 O O . ALA A 1 595 ? 17.629 -17.760 -27.023 1.00 96.62 595 ALA A O 1
ATOM 4604 N N . ASN A 1 596 ? 16.485 -18.619 -28.764 1.00 96.94 596 ASN A N 1
ATOM 4605 C CA . ASN A 1 596 ? 17.633 -18.813 -29.630 1.00 96.94 596 ASN A CA 1
ATOM 4606 C C . ASN A 1 596 ? 17.211 -18.538 -31.068 1.00 96.94 596 ASN A C 1
ATOM 4608 O O . ASN A 1 596 ? 16.391 -19.265 -31.620 1.00 96.94 596 ASN A O 1
ATOM 4612 N N . ILE A 1 597 ? 17.790 -17.515 -31.693 1.00 95.25 597 ILE A N 1
ATOM 4613 C CA . ILE A 1 597 ? 17.459 -17.127 -33.066 1.00 95.25 597 ILE A CA 1
ATOM 4614 C C . ILE A 1 597 ? 17.647 -18.278 -34.064 1.00 95.25 597 ILE A C 1
ATOM 4616 O O . ILE A 1 597 ? 16.852 -18.391 -34.988 1.00 95.25 597 ILE A O 1
ATOM 4620 N N . GLN A 1 598 ? 18.620 -19.170 -33.838 1.00 94.50 598 GLN A N 1
ATOM 4621 C CA . GLN A 1 598 ? 18.863 -20.340 -34.685 1.00 94.50 598 GLN A CA 1
ATOM 4622 C C . GLN A 1 598 ? 17.693 -21.330 -34.657 1.00 94.50 598 GLN A C 1
ATOM 4624 O O . GLN A 1 598 ? 17.360 -21.921 -35.681 1.00 94.50 598 GLN A O 1
ATOM 4629 N N . ASP A 1 599 ? 17.082 -21.508 -33.485 1.00 95.06 599 ASP A N 1
ATOM 4630 C CA . ASP A 1 599 ? 15.993 -22.462 -33.271 1.00 95.06 599 ASP A CA 1
ATOM 4631 C C . ASP A 1 599 ? 14.627 -21.823 -33.570 1.00 95.06 599 ASP A C 1
ATOM 4633 O O . ASP A 1 599 ? 13.719 -22.466 -34.098 1.00 95.06 599 ASP A O 1
ATOM 4637 N N . ASP A 1 600 ? 14.472 -20.546 -33.218 1.00 95.31 600 ASP A N 1
ATOM 4638 C CA . ASP A 1 600 ? 13.206 -19.825 -33.270 1.00 95.31 600 ASP A CA 1
ATOM 4639 C C . ASP A 1 600 ? 12.968 -19.159 -34.641 1.00 95.31 600 ASP A C 1
ATOM 4641 O O . ASP A 1 600 ? 11.823 -19.063 -35.093 1.00 95.31 600 ASP A O 1
ATOM 4645 N N . PHE A 1 601 ? 14.024 -18.720 -35.328 1.00 95.25 601 PHE A N 1
ATOM 4646 C CA . PHE A 1 601 ? 13.954 -18.020 -36.617 1.00 95.25 601 PHE A CA 1
ATOM 4647 C C . PHE A 1 601 ? 15.083 -18.482 -37.560 1.00 95.25 601 PHE A C 1
ATOM 4649 O O . PHE A 1 601 ? 15.933 -17.667 -37.932 1.00 95.25 601 PHE A O 1
ATOM 4656 N N . PRO A 1 602 ? 15.124 -19.776 -37.937 1.00 95.00 602 PRO A N 1
ATOM 4657 C CA . PRO A 1 602 ? 16.240 -20.353 -38.688 1.00 95.00 602 PRO A CA 1
ATOM 4658 C C . PRO A 1 602 ? 16.502 -19.635 -40.016 1.00 95.00 602 PRO A C 1
ATOM 4660 O O . PRO A 1 602 ? 17.657 -19.462 -40.388 1.00 95.00 602 PRO A O 1
ATOM 4663 N N . GLU A 1 603 ? 15.457 -19.144 -40.683 1.00 94.38 603 GLU A N 1
ATOM 4664 C CA . GLU A 1 603 ? 15.562 -18.404 -41.943 1.00 94.38 603 GLU A CA 1
ATOM 4665 C C . GLU A 1 603 ? 16.281 -17.055 -41.775 1.00 94.38 603 GLU A C 1
ATOM 4667 O O . GLU A 1 603 ? 17.022 -16.628 -42.653 1.00 94.38 603 GLU A O 1
ATOM 4672 N N . LEU A 1 604 ? 16.107 -16.385 -40.629 1.00 94.88 604 LEU A N 1
ATOM 4673 C CA . LEU A 1 604 ? 16.855 -15.165 -40.309 1.00 94.88 604 LEU A CA 1
ATOM 4674 C C . LEU A 1 604 ? 18.252 -15.462 -39.765 1.00 94.88 604 LEU A C 1
ATOM 4676 O O . LEU A 1 604 ? 19.158 -14.644 -39.929 1.00 94.88 604 LEU A O 1
ATOM 4680 N N . ALA A 1 605 ? 18.430 -16.601 -39.095 1.00 93.81 605 ALA A N 1
ATOM 4681 C CA . ALA A 1 605 ? 19.709 -16.991 -38.518 1.00 93.81 605 ALA A CA 1
ATOM 4682 C C . ALA A 1 605 ? 20.797 -17.194 -39.587 1.00 93.81 605 ALA A C 1
ATOM 4684 O O . ALA A 1 605 ? 21.969 -16.996 -39.291 1.00 93.81 605 ALA A O 1
ATOM 4685 N N . GLU A 1 606 ? 20.430 -17.498 -40.838 1.00 94.19 606 GLU A N 1
ATOM 4686 C CA . GLU A 1 606 ? 21.382 -17.550 -41.960 1.00 94.19 606 GLU A CA 1
ATOM 4687 C C . GLU A 1 606 ? 22.048 -16.193 -42.254 1.00 94.19 606 GLU A C 1
ATOM 4689 O O . GLU A 1 606 ? 23.169 -16.148 -42.763 1.00 94.19 606 GLU A O 1
ATOM 4694 N N . ASP A 1 607 ? 21.391 -15.084 -41.903 1.00 96.94 607 ASP A N 1
ATOM 4695 C CA . ASP A 1 607 ? 21.895 -13.730 -42.138 1.00 96.94 607 ASP A CA 1
ATOM 4696 C C . ASP A 1 607 ? 22.655 -13.141 -40.944 1.00 96.94 607 ASP A C 1
ATOM 4698 O O . ASP A 1 607 ? 23.300 -12.102 -41.095 1.00 96.94 607 ASP A O 1
ATOM 4702 N N . PHE A 1 608 ? 22.567 -13.757 -39.761 1.00 96.25 608 PHE A N 1
ATOM 4703 C CA . PHE A 1 608 ? 23.176 -13.259 -38.529 1.00 96.25 608 PHE A CA 1
ATOM 4704 C C . PHE A 1 608 ? 24.198 -14.253 -37.979 1.00 96.25 608 PHE A C 1
ATOM 4706 O O . PHE A 1 608 ? 23.873 -15.395 -37.666 1.00 96.25 608 PHE A O 1
ATOM 4713 N N . CYS A 1 609 ? 25.428 -13.799 -37.761 1.00 93.44 609 CYS A N 1
ATOM 4714 C CA . CYS A 1 609 ? 26.456 -14.591 -37.091 1.00 93.44 609 CYS A CA 1
ATOM 4715 C C . CYS A 1 609 ? 27.218 -13.739 -36.078 1.00 93.44 609 CYS A C 1
ATOM 4717 O O . CYS A 1 609 ? 27.386 -12.542 -36.268 1.00 93.44 609 CYS A O 1
ATOM 4719 N N . LEU A 1 610 ? 27.701 -14.324 -34.982 1.00 93.56 610 LEU A N 1
ATOM 4720 C CA . LEU A 1 610 ? 28.655 -13.603 -34.140 1.00 93.56 610 LEU A CA 1
ATOM 4721 C C . LEU A 1 610 ? 30.002 -13.489 -34.875 1.00 93.56 610 LEU A C 1
ATOM 4723 O O . LEU A 1 610 ? 30.431 -14.470 -35.491 1.00 93.56 610 LEU A O 1
ATOM 4727 N N . PRO A 1 611 ? 30.701 -12.338 -34.800 1.00 93.38 611 PRO A N 1
ATOM 4728 C CA . PRO A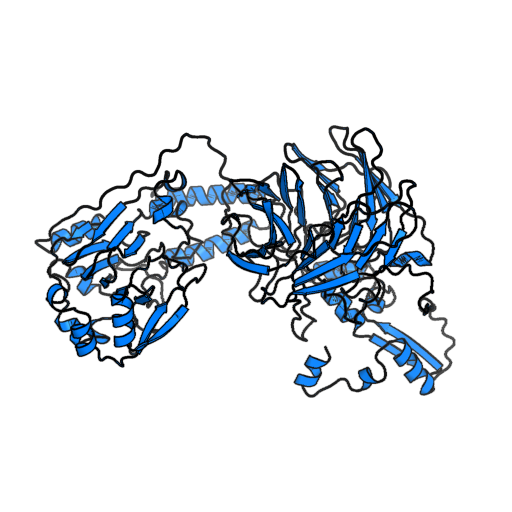 1 611 ? 32.043 -12.229 -35.355 1.00 93.38 611 PRO A CA 1
ATOM 4729 C C . PRO A 1 611 ? 32.960 -13.275 -34.716 1.00 93.38 611 PRO A C 1
ATOM 4731 O O . PRO A 1 611 ? 32.857 -13.549 -33.520 1.00 93.38 611 PRO A O 1
ATOM 4734 N N . ARG A 1 612 ? 33.894 -13.833 -35.492 1.00 92.69 612 ARG A N 1
ATOM 4735 C CA . ARG A 1 612 ? 34.841 -14.865 -35.022 1.00 92.69 612 ARG A CA 1
ATOM 4736 C C . ARG A 1 612 ? 35.671 -14.417 -33.813 1.00 92.69 612 ARG A C 1
ATOM 4738 O O . ARG A 1 612 ? 36.172 -15.242 -33.062 1.00 92.69 612 ARG A O 1
ATOM 4745 N N . GLU A 1 613 ? 35.849 -13.110 -33.641 1.00 94.31 613 GLU A N 1
ATOM 4746 C CA . GLU A 1 613 ? 36.547 -12.513 -32.507 1.00 94.31 613 GLU A CA 1
ATOM 4747 C C . GLU A 1 613 ? 35.780 -12.700 -31.182 1.00 94.31 613 GLU A C 1
ATOM 4749 O O . GLU A 1 613 ? 36.382 -12.580 -30.124 1.00 94.31 613 GLU A O 1
ATOM 4754 N N . LEU A 1 614 ? 34.484 -13.031 -31.226 1.00 94.88 614 LEU A N 1
ATOM 4755 C CA . LEU A 1 614 ? 33.619 -13.289 -30.068 1.00 94.88 614 LEU A CA 1
ATOM 4756 C C . LEU A 1 614 ? 33.334 -14.794 -29.884 1.00 94.88 614 LEU A C 1
ATOM 4758 O O . LEU A 1 614 ? 32.305 -15.170 -29.322 1.00 94.88 614 LEU A O 1
ATOM 4762 N N . ASP A 1 615 ? 34.216 -15.677 -30.362 1.00 91.06 615 ASP A N 1
ATOM 4763 C CA . ASP A 1 615 ? 33.996 -17.131 -30.306 1.00 91.06 615 ASP A CA 1
ATOM 4764 C C . ASP A 1 615 ? 33.762 -17.651 -28.876 1.00 91.06 615 ASP A C 1
ATOM 4766 O O . ASP A 1 615 ? 32.934 -18.535 -28.669 1.00 91.06 615 ASP A O 1
ATOM 4770 N N . SER A 1 616 ? 34.388 -17.051 -27.860 1.00 91.44 616 SER A N 1
ATOM 4771 C CA . SER A 1 616 ? 34.136 -17.408 -26.457 1.00 91.44 616 SER A CA 1
ATOM 4772 C C . SER A 1 616 ? 32.696 -17.138 -26.010 1.00 91.44 616 SER A C 1
ATOM 4774 O O . SER A 1 616 ? 32.109 -17.963 -25.309 1.00 91.44 616 SER A O 1
ATOM 4776 N N . ALA A 1 617 ? 32.072 -16.052 -26.480 1.00 93.88 617 ALA A N 1
ATOM 4777 C CA . ALA A 1 617 ? 30.648 -15.804 -26.246 1.00 93.88 617 ALA A CA 1
ATOM 4778 C C . ALA A 1 617 ? 29.766 -16.862 -26.929 1.00 93.88 617 ALA A C 1
ATOM 4780 O O . ALA A 1 617 ? 28.735 -17.252 -26.384 1.00 93.88 617 ALA A O 1
ATOM 4781 N N . ASN A 1 618 ? 30.182 -17.357 -28.099 1.00 91.81 618 ASN A N 1
ATOM 4782 C CA . ASN A 1 618 ? 29.473 -18.410 -28.822 1.00 91.81 618 ASN A CA 1
ATOM 4783 C C . ASN A 1 618 ? 29.599 -19.781 -28.127 1.00 91.81 618 ASN A C 1
ATOM 4785 O O . ASN A 1 618 ? 28.618 -20.512 -28.011 1.00 91.81 618 ASN A O 1
ATOM 4789 N N . GLN A 1 619 ? 30.781 -20.120 -27.603 1.00 92.81 619 GLN A N 1
ATOM 4790 C CA . GLN A 1 619 ? 31.008 -21.362 -26.850 1.00 92.81 619 GLN A CA 1
ATOM 4791 C C . GLN A 1 619 ? 30.227 -21.397 -25.527 1.00 92.81 619 GLN A C 1
ATOM 4793 O O . GLN A 1 619 ? 29.733 -22.450 -25.122 1.00 92.81 619 GLN A O 1
ATOM 4798 N N . CYS A 1 620 ? 30.081 -20.241 -24.877 1.00 94.94 620 CYS A N 1
ATOM 4799 C CA . CYS A 1 620 ? 29.345 -20.079 -23.623 1.00 94.94 620 CYS A CA 1
ATOM 4800 C C . CYS A 1 620 ? 27.920 -19.534 -23.823 1.00 94.94 620 CYS A C 1
ATOM 4802 O O . CYS A 1 620 ? 27.335 -18.976 -22.885 1.00 94.94 620 CYS A O 1
ATOM 4804 N N . LEU A 1 621 ? 27.358 -19.679 -25.028 1.00 96.06 621 LEU A N 1
ATOM 4805 C CA . LEU A 1 621 ? 26.053 -19.138 -25.394 1.00 96.06 621 LEU A CA 1
ATOM 4806 C C . LEU A 1 621 ? 24.958 -19.605 -24.426 1.00 96.06 621 LEU A C 1
ATOM 4808 O O . LEU A 1 621 ? 24.792 -20.795 -24.152 1.00 96.06 621 LEU A O 1
ATOM 4812 N N . PHE A 1 622 ? 24.167 -18.651 -23.945 1.00 96.12 622 PHE A N 1
ATOM 4813 C CA . PHE A 1 622 ? 22.961 -18.919 -23.170 1.00 96.12 622 PHE A CA 1
ATOM 4814 C C . PHE A 1 622 ? 21.690 -18.643 -23.974 1.00 96.12 622 PHE A C 1
ATOM 4816 O O . PHE A 1 622 ? 20.768 -19.457 -23.953 1.00 96.12 622 PHE A O 1
ATOM 4823 N N . SER A 1 623 ? 21.618 -17.496 -24.655 1.00 97.25 623 SER A N 1
ATOM 4824 C CA . SER A 1 623 ? 20.425 -17.080 -25.398 1.00 97.25 623 SER A CA 1
ATOM 4825 C C . SER A 1 623 ? 20.767 -16.067 -26.486 1.00 97.25 623 SER A C 1
ATOM 4827 O O . SER A 1 623 ? 21.598 -15.189 -26.270 1.00 97.25 623 SER A O 1
ATOM 4829 N N . SER A 1 624 ? 20.079 -16.139 -27.624 1.00 97.50 624 SER A N 1
ATOM 4830 C CA . SER A 1 624 ? 20.105 -15.116 -28.673 1.00 97.50 624 SER A CA 1
ATOM 4831 C C . SER A 1 624 ? 18.680 -14.620 -28.944 1.00 97.50 624 SER A C 1
ATOM 4833 O O . SER A 1 624 ? 17.770 -15.393 -29.236 1.00 97.50 624 SER A O 1
ATOM 4835 N N . VAL A 1 625 ? 18.455 -13.315 -28.775 1.00 97.81 625 VAL A N 1
ATOM 4836 C CA . VAL A 1 625 ? 17.116 -12.719 -28.668 1.00 97.81 625 VAL A CA 1
ATOM 4837 C C . VAL A 1 625 ? 16.923 -11.644 -29.728 1.00 97.81 625 VAL A C 1
ATOM 4839 O O . VAL A 1 625 ? 17.537 -10.578 -29.651 1.00 97.81 625 VAL A O 1
ATOM 4842 N N . LEU A 1 626 ? 15.999 -11.884 -30.660 1.00 97.94 626 LEU A N 1
ATOM 4843 C CA . LEU A 1 626 ? 15.524 -10.864 -31.592 1.00 97.94 626 LEU A CA 1
ATOM 4844 C C . LEU A 1 626 ? 14.730 -9.781 -30.842 1.00 97.94 626 LEU A C 1
ATOM 4846 O O . LEU A 1 626 ? 13.822 -10.075 -30.054 1.00 97.94 626 LEU A O 1
ATOM 4850 N N . ARG A 1 627 ? 15.063 -8.517 -31.104 1.00 97.62 627 ARG A N 1
ATOM 4851 C CA . ARG A 1 627 ? 14.369 -7.337 -30.586 1.00 97.62 627 ARG A CA 1
ATOM 4852 C C . ARG A 1 627 ? 13.841 -6.506 -31.750 1.00 97.62 627 ARG A C 1
ATOM 4854 O O . ARG A 1 627 ? 14.611 -6.141 -32.633 1.00 97.62 627 ARG A O 1
ATOM 4861 N N . VAL A 1 628 ? 12.563 -6.143 -31.694 1.00 97.62 628 VAL A N 1
ATOM 4862 C CA . VAL A 1 628 ? 11.954 -5.147 -32.590 1.00 97.62 628 VAL A CA 1
ATOM 4863 C C . VAL A 1 628 ? 11.331 -4.066 -31.722 1.00 97.62 628 VAL A C 1
ATOM 4865 O O . VAL A 1 628 ? 10.622 -4.369 -30.764 1.00 97.62 628 VAL A O 1
ATOM 4868 N N . SER A 1 629 ? 11.610 -2.804 -32.013 1.00 95.62 629 SER A N 1
ATOM 4869 C CA . SER A 1 629 ? 11.076 -1.676 -31.248 1.00 95.62 629 SER A CA 1
ATOM 4870 C C . SER A 1 629 ? 10.573 -0.591 -32.180 1.00 95.62 629 SER A C 1
ATOM 4872 O O . SER A 1 629 ? 11.305 -0.232 -33.094 1.00 95.62 629 SER A O 1
ATOM 4874 N N . GLY A 1 630 ? 9.394 -0.030 -31.912 1.00 94.56 630 GLY A N 1
ATOM 4875 C CA . GLY A 1 630 ? 9.037 1.307 -32.395 1.00 94.56 630 GLY A CA 1
ATOM 4876 C C . GLY A 1 630 ? 9.657 2.401 -31.509 1.00 94.56 630 GLY A C 1
ATOM 4877 O O . GLY A 1 630 ? 10.628 2.150 -30.785 1.00 94.56 630 GLY A O 1
ATOM 4878 N N . ARG A 1 631 ? 9.080 3.609 -31.495 1.00 91.69 631 ARG A N 1
ATOM 4879 C CA . ARG A 1 631 ? 9.565 4.764 -30.704 1.00 91.69 631 ARG A CA 1
ATOM 4880 C C . ARG A 1 631 ? 9.271 4.633 -29.199 1.00 91.69 631 ARG A C 1
ATOM 4882 O O . ARG A 1 631 ? 8.513 5.419 -28.641 1.00 91.69 631 ARG A O 1
ATOM 4889 N N . ILE A 1 632 ? 9.827 3.627 -28.531 1.00 92.88 632 ILE A N 1
ATOM 4890 C CA . ILE A 1 632 ? 9.609 3.363 -27.101 1.00 92.88 632 ILE A CA 1
ATOM 4891 C C . ILE A 1 632 ? 10.933 3.177 -26.351 1.00 92.88 632 ILE A C 1
ATOM 4893 O O . ILE A 1 632 ? 11.876 2.571 -26.876 1.00 92.88 632 ILE A O 1
ATOM 4897 N N . ASN A 1 633 ? 10.983 3.680 -25.113 1.00 93.69 633 ASN A N 1
ATOM 4898 C CA . ASN A 1 633 ? 12.122 3.534 -24.209 1.00 93.69 633 ASN A CA 1
ATOM 4899 C C . ASN A 1 633 ? 11.955 2.313 -23.291 1.00 93.69 633 ASN A C 1
ATOM 4901 O O . ASN A 1 633 ? 10.899 2.093 -22.692 1.00 93.69 633 ASN A O 1
ATOM 4905 N N . MET A 1 634 ? 13.029 1.539 -23.161 1.00 94.44 634 MET A N 1
ATOM 4906 C CA . MET A 1 634 ? 13.172 0.437 -22.214 1.00 94.44 634 MET A CA 1
ATOM 4907 C C . MET A 1 634 ? 13.595 0.964 -20.844 1.00 94.44 634 MET A C 1
ATOM 4909 O O . MET A 1 634 ? 14.531 1.762 -20.757 1.00 94.44 634 MET A O 1
ATOM 4913 N N . TRP A 1 635 ? 12.938 0.475 -19.789 1.00 94.88 635 TRP A N 1
ATOM 4914 C CA . TRP A 1 635 ? 13.259 0.806 -18.397 1.00 94.88 635 TRP A CA 1
ATOM 4915 C C . TRP A 1 635 ? 14.697 0.439 -18.016 1.00 94.88 635 TRP A C 1
ATOM 4917 O O . TRP A 1 635 ? 15.330 -0.423 -18.634 1.00 94.88 635 TRP A O 1
ATOM 4927 N N . LEU A 1 636 ? 15.181 1.053 -16.936 1.00 96.94 636 LEU A N 1
ATOM 4928 C CA . LEU A 1 636 ? 16.454 0.707 -16.316 1.00 96.94 636 LEU A CA 1
ATOM 4929 C C . LEU A 1 636 ? 16.395 -0.713 -15.732 1.00 96.94 636 LEU A C 1
ATOM 4931 O O . LEU A 1 636 ? 15.562 -1.014 -14.874 1.00 96.94 636 LEU A O 1
ATOM 4935 N N . HIS A 1 637 ? 17.285 -1.587 -16.185 1.00 96.62 637 HIS A N 1
ATOM 4936 C CA . HIS A 1 637 ? 17.426 -2.961 -15.700 1.00 96.62 637 HIS A CA 1
ATOM 4937 C C . HIS A 1 637 ? 18.885 -3.399 -15.746 1.00 96.62 637 HIS A C 1
ATOM 4939 O O . HIS A 1 637 ? 19.704 -2.731 -16.359 1.00 96.62 637 HIS A O 1
ATOM 4945 N N . TYR A 1 638 ? 19.212 -4.512 -15.104 1.00 96.19 638 TYR A N 1
ATOM 4946 C CA . TYR A 1 638 ? 20.472 -5.213 -15.335 1.00 96.19 638 TYR A CA 1
ATOM 4947 C C . TYR A 1 638 ? 20.180 -6.681 -15.635 1.00 96.19 638 TYR A C 1
ATOM 4949 O O . TYR A 1 638 ? 19.142 -7.213 -15.230 1.00 96.19 638 TYR A O 1
ATOM 4957 N N . ASP A 1 639 ? 21.119 -7.320 -16.319 1.00 95.38 639 ASP A N 1
ATOM 4958 C CA . ASP A 1 639 ? 21.126 -8.758 -16.549 1.00 95.38 639 ASP A CA 1
ATOM 4959 C C . ASP A 1 639 ? 22.275 -9.378 -15.747 1.00 95.38 639 ASP A C 1
ATOM 4961 O O . ASP A 1 639 ? 23.297 -8.731 -15.508 1.00 95.38 639 ASP A O 1
ATOM 4965 N N . VAL A 1 640 ? 22.104 -10.620 -15.297 1.00 94.75 640 VAL A N 1
ATOM 4966 C CA . VAL A 1 640 ? 23.141 -11.326 -14.524 1.00 94.75 640 VAL A CA 1
ATOM 4967 C C . VAL A 1 640 ? 24.224 -11.875 -15.448 1.00 94.75 640 VAL A C 1
ATOM 4969 O O . VAL A 1 640 ? 25.372 -12.010 -15.041 1.00 94.75 640 VAL A O 1
ATOM 4972 N N . MET A 1 641 ? 23.866 -12.178 -16.694 1.00 94.25 641 MET A N 1
ATOM 4973 C CA . MET A 1 641 ? 24.792 -12.673 -17.708 1.00 94.25 641 MET A CA 1
ATOM 4974 C C . MET A 1 641 ? 25.430 -11.536 -18.500 1.00 94.25 641 MET A C 1
ATOM 4976 O O . MET A 1 641 ? 24.809 -10.495 -18.725 1.00 94.25 641 MET A O 1
ATOM 4980 N N . ALA A 1 642 ? 26.644 -11.782 -18.988 1.00 95.81 642 ALA A N 1
ATOM 4981 C CA . ALA A 1 642 ? 27.265 -10.951 -20.006 1.00 95.81 642 ALA A CA 1
ATOM 4982 C C . ALA A 1 642 ? 26.437 -10.962 -21.303 1.00 95.81 642 ALA A C 1
ATOM 4984 O O . ALA A 1 642 ? 25.773 -11.950 -21.642 1.00 95.81 642 ALA A O 1
ATOM 4985 N N . ASN A 1 643 ? 26.459 -9.846 -22.028 1.00 96.56 643 ASN A N 1
ATOM 4986 C CA . ASN A 1 643 ? 25.604 -9.641 -23.190 1.00 96.56 643 ASN A CA 1
ATOM 4987 C C . ASN A 1 643 ? 26.325 -8.820 -24.261 1.00 96.56 643 ASN A C 1
ATOM 4989 O O . ASN A 1 643 ? 27.004 -7.843 -23.962 1.00 96.56 643 ASN A O 1
ATOM 4993 N N . VAL A 1 644 ? 26.144 -9.182 -25.526 1.00 97.31 644 VAL A N 1
ATOM 4994 C CA . VAL A 1 644 ? 26.441 -8.302 -26.660 1.00 97.31 644 VAL A CA 1
ATOM 4995 C C . VAL A 1 644 ? 25.151 -7.927 -27.375 1.00 97.31 644 VAL A C 1
ATOM 4997 O O . VAL A 1 644 ? 24.352 -8.781 -27.756 1.00 97.31 644 VAL A O 1
ATOM 5000 N N . TYR A 1 645 ? 24.942 -6.627 -27.555 1.00 97.75 645 TYR A N 1
ATOM 5001 C CA . TYR A 1 645 ? 23.775 -6.061 -28.224 1.00 97.75 645 TYR A CA 1
ATOM 5002 C C . TYR A 1 645 ? 24.185 -5.575 -29.616 1.00 97.75 645 TYR A C 1
ATOM 5004 O O . TYR A 1 645 ? 24.897 -4.579 -29.735 1.00 97.75 645 TYR A O 1
ATOM 5012 N N . ALA A 1 646 ? 23.737 -6.274 -30.659 1.00 97.88 646 ALA A N 1
ATOM 5013 C CA . ALA A 1 646 ? 23.996 -5.952 -32.059 1.00 97.88 646 ALA A CA 1
ATOM 5014 C C . ALA A 1 646 ? 22.859 -5.094 -32.630 1.00 97.88 646 ALA A C 1
ATOM 5016 O O . ALA A 1 646 ? 21.724 -5.563 -32.748 1.00 97.88 646 ALA A O 1
ATOM 5017 N N . GLN A 1 647 ? 23.143 -3.842 -32.987 1.00 97.56 647 GLN A N 1
ATOM 5018 C CA . GLN A 1 647 ? 22.174 -2.937 -33.604 1.00 97.56 647 GLN A CA 1
ATOM 5019 C C . GLN A 1 647 ? 22.140 -3.188 -35.119 1.00 97.56 647 GLN A C 1
ATOM 5021 O O . GLN A 1 647 ? 23.081 -2.857 -35.838 1.00 97.56 647 GLN A O 1
ATOM 5026 N N . VAL A 1 648 ? 21.050 -3.783 -35.611 1.00 97.50 648 VAL A N 1
ATOM 5027 C CA . VAL A 1 648 ? 20.917 -4.192 -37.020 1.00 97.50 648 VAL A CA 1
ATOM 5028 C C . VAL A 1 648 ? 20.305 -3.076 -37.865 1.00 97.50 648 VAL A C 1
ATOM 5030 O O . VAL A 1 648 ? 20.837 -2.740 -38.916 1.00 97.50 648 VAL A O 1
ATOM 5033 N N . ALA A 1 649 ? 19.215 -2.471 -37.388 1.00 96.31 649 ALA A N 1
ATOM 5034 C CA . ALA A 1 649 ? 18.503 -1.394 -38.078 1.00 96.31 649 ALA A CA 1
ATOM 5035 C C . ALA A 1 649 ? 18.024 -0.332 -37.084 1.00 96.31 649 ALA A C 1
ATOM 5037 O O . ALA A 1 649 ? 17.701 -0.657 -35.942 1.00 96.31 649 ALA A O 1
ATOM 5038 N N . GLY A 1 650 ? 17.941 0.927 -37.514 1.00 95.62 650 GLY A N 1
ATOM 5039 C CA . GLY A 1 650 ? 17.597 2.054 -36.640 1.00 95.62 650 GLY A CA 1
ATOM 5040 C C . GLY A 1 650 ? 18.737 2.469 -35.701 1.00 95.62 650 GLY A C 1
ATOM 5041 O O . GLY A 1 650 ? 19.849 1.947 -35.783 1.00 95.62 650 GLY A O 1
ATOM 5042 N N . SER A 1 651 ? 18.466 3.428 -34.815 1.00 96.31 651 SER A N 1
ATOM 5043 C CA . SER A 1 651 ? 19.441 3.938 -33.846 1.00 96.31 651 SER A CA 1
ATOM 5044 C C . SER A 1 651 ? 18.903 3.924 -32.420 1.00 96.31 651 SER A C 1
ATOM 5046 O O . SER A 1 651 ? 17.717 4.174 -32.174 1.00 96.31 651 SER A O 1
ATOM 5048 N N . LYS A 1 652 ? 19.790 3.629 -31.467 1.00 96.25 652 LYS A N 1
ATOM 5049 C CA . LYS A 1 652 ? 19.450 3.475 -30.053 1.00 96.25 652 LYS A CA 1
ATOM 5050 C C . LYS A 1 652 ? 20.428 4.230 -29.165 1.00 96.25 652 LYS A C 1
ATOM 5052 O O . LYS A 1 652 ? 21.635 4.026 -29.251 1.00 96.25 652 LYS A O 1
ATOM 5057 N N . ARG A 1 653 ? 19.891 5.080 -28.295 1.00 96.69 653 ARG A N 1
ATOM 5058 C CA . ARG A 1 653 ? 20.620 5.713 -27.195 1.00 96.69 653 ARG A CA 1
ATOM 5059 C C . ARG A 1 653 ? 20.601 4.766 -26.005 1.00 96.69 653 ARG A C 1
ATOM 5061 O O . ARG A 1 653 ? 19.530 4.312 -25.612 1.00 96.69 653 ARG A O 1
ATOM 5068 N N . MET A 1 654 ? 21.754 4.481 -25.424 1.00 97.62 654 MET A N 1
ATOM 5069 C CA . MET A 1 654 ? 21.883 3.662 -24.225 1.00 97.62 654 MET A CA 1
ATOM 5070 C C . MET A 1 654 ? 22.599 4.439 -23.130 1.00 97.62 654 MET A C 1
ATOM 5072 O O . MET A 1 654 ? 23.608 5.091 -23.389 1.00 97.62 654 MET A O 1
ATOM 5076 N N . VAL A 1 655 ? 22.067 4.344 -21.914 1.00 97.62 655 VAL A N 1
ATOM 5077 C CA . VAL A 1 655 ? 22.687 4.868 -20.694 1.00 97.62 655 VAL A CA 1
ATOM 5078 C C . VAL A 1 655 ? 22.968 3.683 -19.786 1.00 97.62 655 VAL A C 1
ATOM 5080 O O . VAL A 1 655 ? 22.060 2.895 -19.521 1.00 97.62 655 VAL A O 1
ATOM 5083 N N . LEU A 1 656 ? 24.217 3.540 -19.358 1.00 98.19 656 LEU A N 1
ATOM 5084 C CA . LEU A 1 656 ? 24.717 2.434 -18.551 1.00 98.19 656 LEU A CA 1
ATOM 5085 C C . LEU A 1 656 ? 25.348 2.975 -17.270 1.00 98.19 656 LEU A C 1
ATOM 5087 O O . LEU A 1 656 ? 25.868 4.087 -17.249 1.00 98.19 656 LEU A O 1
ATOM 5091 N N . PHE A 1 657 ? 25.368 2.161 -16.224 1.00 97.75 657 PHE A N 1
ATOM 5092 C CA . PHE A 1 657 ? 25.983 2.501 -14.949 1.00 97.75 657 PHE A CA 1
ATOM 5093 C C . PHE A 1 657 ? 26.915 1.374 -14.499 1.00 97.75 657 PHE A C 1
ATOM 5095 O O . PHE A 1 657 ? 26.583 0.200 -14.680 1.00 97.75 657 PHE A O 1
ATOM 5102 N N . PRO A 1 658 ? 28.064 1.688 -13.885 1.00 96.50 658 PRO A N 1
ATOM 5103 C CA . PRO A 1 658 ? 28.857 0.696 -13.179 1.00 96.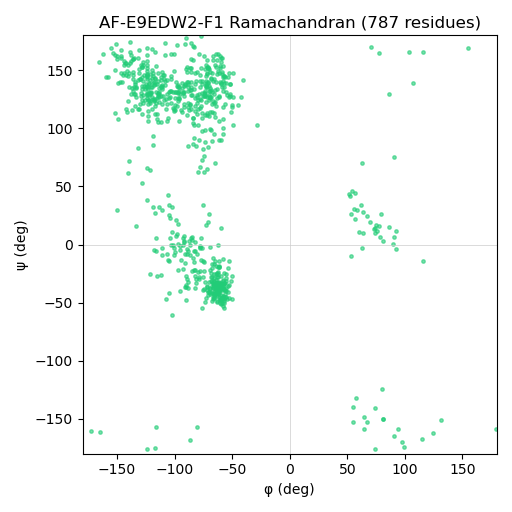50 658 PRO A CA 1
ATOM 5104 C C . PRO A 1 658 ? 28.021 -0.011 -12.096 1.00 96.50 658 PRO A C 1
ATOM 5106 O O . PRO A 1 658 ? 27.247 0.657 -11.407 1.00 96.50 658 PRO A O 1
ATOM 5109 N N . PRO A 1 659 ? 28.212 -1.321 -11.847 1.00 95.00 659 PRO A N 1
ATOM 5110 C CA . PRO A 1 659 ? 27.454 -2.055 -10.828 1.00 95.00 659 PRO A CA 1
ATOM 5111 C C . PRO A 1 659 ? 27.526 -1.440 -9.421 1.00 95.00 659 PRO A C 1
ATOM 5113 O O . PRO A 1 659 ? 26.569 -1.538 -8.658 1.00 95.00 659 PRO A O 1
ATOM 5116 N N . ARG A 1 660 ? 28.625 -0.748 -9.083 1.00 91.62 660 ARG A N 1
ATOM 5117 C CA . ARG A 1 660 ? 28.778 -0.022 -7.806 1.00 91.62 660 ARG A CA 1
ATOM 5118 C C . ARG A 1 660 ? 27.731 1.077 -7.590 1.00 91.62 660 ARG A C 1
ATOM 5120 O O . ARG A 1 660 ? 27.386 1.361 -6.452 1.00 91.62 660 ARG A O 1
ATOM 5127 N N . ASP A 1 661 ? 27.179 1.649 -8.660 1.00 95.06 661 ASP A N 1
ATOM 5128 C CA . ASP A 1 661 ? 26.182 2.718 -8.564 1.00 95.06 661 ASP A CA 1
ATOM 5129 C C . ASP A 1 661 ? 24.782 2.184 -8.209 1.00 95.06 661 ASP A C 1
ATOM 5131 O O . ASP A 1 661 ? 23.852 2.969 -8.022 1.00 95.06 661 ASP A O 1
ATOM 5135 N N . VAL A 1 662 ? 24.597 0.858 -8.097 1.00 93.25 662 VAL A N 1
ATOM 5136 C CA . VAL A 1 662 ? 23.295 0.212 -7.838 1.00 93.25 662 VAL A CA 1
ATOM 5137 C C . VAL A 1 662 ? 22.556 0.805 -6.634 1.00 93.25 662 VAL A C 1
ATOM 5139 O O . VAL A 1 662 ? 21.326 0.888 -6.638 1.00 93.25 662 VAL A O 1
ATOM 5142 N N . GLU A 1 663 ? 23.288 1.290 -5.629 1.00 89.38 663 GLU A N 1
ATOM 5143 C CA . GLU A 1 663 ? 22.715 1.899 -4.430 1.00 89.38 663 GLU A CA 1
ATOM 5144 C C . GLU A 1 663 ? 21.987 3.236 -4.674 1.00 89.38 663 GLU A C 1
ATOM 5146 O O . GLU A 1 663 ? 21.138 3.640 -3.874 1.00 89.38 663 GLU A O 1
ATOM 5151 N N . HIS A 1 664 ? 22.283 3.904 -5.790 1.00 91.81 664 HIS A N 1
ATOM 5152 C CA . HIS A 1 664 ? 21.695 5.182 -6.195 1.00 91.81 664 HIS A CA 1
ATOM 5153 C C . HIS A 1 664 ? 20.590 5.021 -7.251 1.00 91.81 664 HIS A C 1
ATOM 5155 O O . HIS A 1 664 ? 19.852 5.966 -7.528 1.00 91.81 664 HIS A O 1
ATOM 5161 N N . LEU A 1 665 ? 20.428 3.816 -7.807 1.00 92.38 665 LEU A N 1
ATOM 5162 C CA . LEU A 1 665 ? 19.563 3.547 -8.961 1.00 92.38 665 LEU A CA 1
ATOM 5163 C C . LEU A 1 665 ? 18.185 2.970 -8.601 1.00 92.38 665 LEU A C 1
ATOM 5165 O O . LEU A 1 665 ? 17.407 2.632 -9.490 1.00 92.38 665 LEU A O 1
ATOM 5169 N N . LEU A 1 666 ? 17.846 2.907 -7.308 1.00 89.56 666 LEU A N 1
ATOM 5170 C CA . LEU A 1 666 ? 16.511 2.556 -6.791 1.00 89.56 666 LEU A CA 1
ATOM 5171 C C . LEU A 1 666 ? 16.023 1.142 -7.154 1.00 89.56 666 LEU A C 1
ATOM 5173 O O . LEU A 1 666 ? 14.823 0.915 -7.321 1.00 89.56 666 LEU A O 1
ATOM 5177 N N . PHE A 1 667 ? 16.934 0.173 -7.234 1.00 89.25 667 PHE A N 1
ATOM 5178 C CA . PHE A 1 667 ? 16.553 -1.235 -7.318 1.00 89.25 667 PHE A CA 1
ATOM 5179 C C . PHE A 1 667 ? 16.010 -1.725 -5.970 1.00 89.25 667 PHE A C 1
ATOM 5181 O O . PHE A 1 667 ? 16.651 -1.579 -4.927 1.00 89.25 667 PHE A O 1
ATOM 5188 N N . ALA A 1 668 ? 14.817 -2.320 -5.977 1.00 84.62 668 ALA A N 1
ATOM 5189 C CA . ALA A 1 668 ? 14.292 -3.000 -4.797 1.00 84.62 668 ALA A CA 1
ATOM 5190 C C . ALA A 1 668 ? 15.079 -4.304 -4.529 1.00 84.62 668 ALA A C 1
ATOM 5192 O O . ALA A 1 668 ? 15.572 -4.920 -5.475 1.00 84.62 668 ALA A O 1
ATOM 5193 N N . PRO A 1 669 ? 15.178 -4.784 -3.272 1.00 82.06 669 PRO A N 1
ATOM 5194 C CA . PRO A 1 669 ? 15.883 -6.030 -2.970 1.00 82.06 669 PRO A CA 1
ATOM 5195 C C . PRO A 1 669 ? 15.344 -7.232 -3.765 1.00 82.06 669 PRO A C 1
ATOM 5197 O O . PRO A 1 669 ? 14.177 -7.604 -3.623 1.00 82.06 669 PRO A O 1
ATOM 5200 N N . GLY A 1 670 ? 16.210 -7.868 -4.560 1.00 82.69 670 GLY A N 1
ATOM 5201 C CA . GLY A 1 670 ? 15.850 -8.979 -5.449 1.00 82.69 670 GLY A CA 1
ATOM 5202 C C . GLY A 1 670 ? 15.064 -8.582 -6.704 1.00 82.69 670 GLY A C 1
ATOM 5203 O O . GLY A 1 670 ? 14.458 -9.448 -7.327 1.00 82.69 670 GLY A O 1
ATOM 5204 N N . ALA A 1 671 ? 15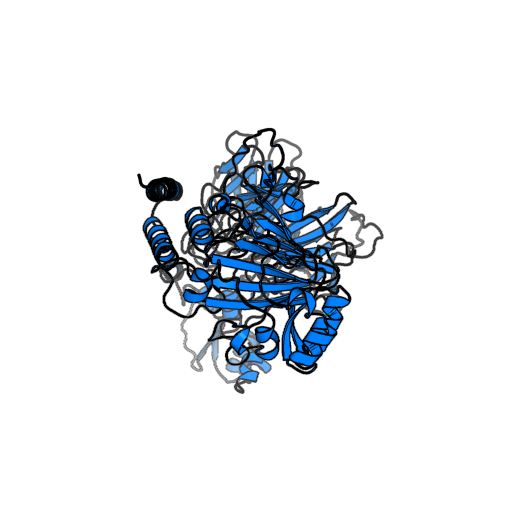.012 -7.293 -7.050 1.00 88.06 671 ALA A N 1
ATOM 5205 C CA . ALA A 1 671 ? 14.482 -6.825 -8.324 1.00 88.06 671 ALA A CA 1
ATOM 5206 C C . ALA A 1 671 ? 15.625 -6.554 -9.311 1.00 88.06 671 ALA A C 1
ATOM 5208 O O . ALA A 1 671 ? 16.636 -5.952 -8.953 1.00 88.06 671 ALA A O 1
ATOM 5209 N N . SER A 1 672 ? 15.420 -6.927 -10.576 1.00 90.75 672 SER A N 1
ATOM 5210 C CA . SER A 1 672 ? 16.351 -6.650 -11.678 1.00 90.75 672 SER A CA 1
ATOM 5211 C C . SER A 1 672 ? 15.949 -5.422 -12.507 1.00 90.75 672 SER A C 1
ATOM 5213 O O . SER A 1 672 ? 16.479 -5.192 -13.590 1.00 90.75 672 SER A O 1
ATOM 5215 N N . SER A 1 673 ? 14.960 -4.640 -12.060 1.00 93.62 673 SER A N 1
ATOM 5216 C CA . SER A 1 673 ? 14.441 -3.466 -12.778 1.00 93.62 673 SER A CA 1
ATOM 5217 C C . SER A 1 673 ? 14.092 -2.323 -11.827 1.00 93.62 673 SER A C 1
ATOM 5219 O O . SER A 1 673 ? 13.623 -2.548 -10.709 1.00 93.62 673 SER A O 1
ATOM 5221 N N . SER A 1 674 ? 14.289 -1.093 -12.296 1.00 92.44 674 SER A N 1
ATOM 5222 C CA . SER A 1 674 ? 14.027 0.150 -11.570 1.00 92.44 674 SER A CA 1
ATOM 5223 C C . SER A 1 674 ? 13.071 1.049 -12.356 1.00 92.44 674 SER A C 1
ATOM 5225 O O . SER A 1 674 ? 13.114 1.096 -13.584 1.00 92.44 674 SER A O 1
ATOM 5227 N N . SER A 1 675 ? 12.215 1.781 -11.637 1.00 90.19 675 SER A N 1
ATOM 5228 C CA . SER A 1 675 ? 11.298 2.782 -12.217 1.00 90.19 675 SER A CA 1
ATOM 5229 C C . SER A 1 675 ? 11.946 4.155 -12.402 1.00 90.19 675 SER A C 1
ATOM 5231 O O . SER A 1 675 ? 11.263 5.116 -12.754 1.00 90.19 675 SER A O 1
ATOM 5233 N N . LEU A 1 676 ? 13.242 4.277 -12.109 1.00 89.44 676 LEU A N 1
ATOM 5234 C CA . LEU A 1 676 ? 13.988 5.510 -12.301 1.00 89.44 676 LEU A CA 1
ATOM 5235 C C . LEU A 1 676 ? 14.070 5.851 -13.796 1.00 89.44 676 LEU A C 1
ATOM 5237 O O . LEU A 1 676 ? 14.601 5.072 -14.588 1.00 89.44 676 LEU A O 1
ATOM 5241 N N . ASP A 1 677 ? 13.590 7.037 -14.170 1.00 90.00 677 ASP A N 1
ATOM 5242 C CA . ASP A 1 677 ? 13.784 7.565 -15.519 1.00 90.00 677 ASP A CA 1
ATOM 5243 C C . ASP A 1 677 ? 15.135 8.257 -15.632 1.00 90.00 677 ASP A C 1
ATOM 5245 O O . ASP A 1 677 ? 15.277 9.470 -15.455 1.00 90.00 677 ASP A O 1
ATOM 5249 N N . VAL A 1 678 ? 16.137 7.447 -15.945 1.00 91.88 678 VAL A N 1
ATOM 5250 C CA . VAL A 1 678 ? 17.511 7.915 -16.085 1.00 91.88 678 VAL A CA 1
ATOM 5251 C C . VAL A 1 678 ? 17.649 8.965 -17.182 1.00 91.88 678 VAL A C 1
ATOM 5253 O O . VAL A 1 678 ? 18.417 9.901 -17.010 1.00 91.88 678 VAL A O 1
ATOM 5256 N N . PHE A 1 679 ? 16.875 8.895 -18.268 1.00 90.88 679 PHE A N 1
ATOM 5257 C CA . PHE A 1 679 ? 17.014 9.851 -19.367 1.00 90.88 679 PHE A CA 1
ATOM 5258 C C . PHE A 1 679 ? 16.614 11.269 -18.949 1.00 90.88 679 PHE A C 1
ATOM 5260 O O . PHE A 1 679 ? 17.279 12.219 -19.358 1.00 90.88 679 PHE A O 1
ATOM 5267 N N . SER A 1 680 ? 15.574 11.412 -18.119 1.00 87.69 680 SER A N 1
ATOM 5268 C CA . SER A 1 680 ? 15.179 12.712 -17.559 1.00 87.69 680 SER A CA 1
ATOM 5269 C C . SER A 1 680 ? 16.042 13.162 -16.377 1.00 87.69 680 SER A C 1
ATOM 5271 O O . SER A 1 680 ? 16.215 14.357 -16.158 1.00 87.69 680 SER A O 1
ATOM 5273 N N . GLU A 1 681 ? 16.581 12.214 -15.607 1.00 88.00 681 GLU A N 1
ATOM 5274 C CA . GLU A 1 681 ? 17.235 12.495 -14.324 1.00 88.00 681 GLU A CA 1
ATOM 5275 C C . GLU A 1 681 ? 18.745 12.751 -14.461 1.00 88.00 681 GLU A C 1
ATOM 5277 O O . GLU A 1 681 ? 19.340 13.310 -13.541 1.00 88.00 681 GLU A O 1
ATOM 5282 N N . LEU A 1 682 ? 19.368 12.392 -15.595 1.00 85.31 682 LEU A N 1
ATOM 5283 C CA . LEU A 1 682 ? 20.803 12.597 -15.866 1.00 85.31 682 LEU A CA 1
ATOM 5284 C C . LEU A 1 682 ? 21.265 14.052 -15.677 1.00 85.31 682 LEU A C 1
ATOM 5286 O O . LEU A 1 682 ? 22.373 14.292 -15.205 1.00 85.31 682 LEU A O 1
ATOM 5290 N N . GLU A 1 683 ? 20.409 15.018 -16.012 1.00 81.31 683 GLU A N 1
ATOM 5291 C CA . GLU A 1 683 ? 20.706 16.453 -15.899 1.00 81.31 683 GLU A CA 1
ATOM 5292 C C . GLU A 1 683 ? 20.366 17.037 -14.515 1.00 81.31 683 GLU A C 1
ATOM 5294 O O . GLU A 1 683 ? 20.511 18.238 -14.287 1.00 81.31 683 GLU A O 1
ATOM 5299 N N . THR A 1 684 ? 19.913 16.207 -13.574 1.00 82.50 684 THR A N 1
ATOM 5300 C CA . THR A 1 684 ? 19.528 16.629 -12.223 1.00 82.50 684 THR A CA 1
ATOM 5301 C C . THR A 1 684 ? 20.606 16.277 -11.196 1.00 82.50 684 THR A C 1
ATOM 5303 O O . THR A 1 684 ? 21.448 15.402 -11.406 1.00 82.50 684 THR A O 1
ATOM 5306 N N . SER A 1 685 ? 20.533 16.896 -10.015 1.00 82.25 685 SER A N 1
ATOM 5307 C CA . SER A 1 685 ? 21.392 16.543 -8.876 1.00 82.25 685 SER A CA 1
ATOM 5308 C C . SER A 1 685 ? 21.118 15.141 -8.317 1.00 82.25 685 SER A C 1
ATOM 5310 O O . SER A 1 685 ? 21.918 14.622 -7.540 1.00 82.25 685 SER A O 1
ATOM 5312 N N . ARG A 1 686 ? 20.019 14.483 -8.720 1.00 82.00 686 ARG A N 1
ATOM 5313 C CA . ARG A 1 686 ? 19.681 13.124 -8.277 1.00 82.00 686 ARG A CA 1
ATOM 5314 C C . ARG A 1 686 ? 20.736 12.110 -8.704 1.00 82.00 686 ARG A C 1
ATOM 5316 O O . ARG A 1 686 ? 20.997 11.163 -7.967 1.00 82.00 686 ARG A O 1
ATOM 5323 N N . MET A 1 687 ? 21.320 12.312 -9.883 1.00 86.31 687 MET A N 1
ATOM 5324 C CA . MET A 1 687 ? 22.331 11.427 -10.458 1.00 86.31 687 MET A CA 1
ATOM 5325 C C . MET A 1 687 ? 23.762 11.847 -10.088 1.00 86.31 687 MET A C 1
ATOM 5327 O O . MET A 1 687 ? 24.705 11.190 -10.511 1.00 86.31 687 MET A O 1
ATOM 5331 N N . ALA A 1 688 ? 23.956 12.895 -9.278 1.00 86.94 688 ALA A N 1
ATOM 5332 C CA . ALA A 1 688 ? 25.282 13.442 -8.971 1.00 86.94 688 ALA A CA 1
ATOM 5333 C C . ALA A 1 688 ? 26.252 12.420 -8.343 1.00 86.94 688 ALA A C 1
ATOM 5335 O O . ALA A 1 688 ? 27.452 12.487 -8.580 1.00 86.94 688 ALA A O 1
ATOM 5336 N N . ALA A 1 689 ? 25.731 11.458 -7.574 1.00 87.19 689 ALA A N 1
ATOM 5337 C CA . ALA A 1 689 ? 26.517 10.382 -6.961 1.00 87.19 689 ALA A CA 1
ATOM 5338 C C . ALA A 1 689 ? 26.726 9.158 -7.883 1.00 87.19 689 ALA A C 1
ATOM 5340 O O . ALA A 1 689 ? 27.242 8.137 -7.442 1.00 87.19 689 ALA A O 1
ATOM 5341 N N . THR A 1 690 ? 26.300 9.236 -9.146 1.00 93.88 690 THR A N 1
ATOM 5342 C CA . THR A 1 690 ? 26.443 8.159 -10.138 1.00 93.88 690 THR A CA 1
ATOM 5343 C C . THR A 1 690 ? 27.487 8.507 -11.197 1.00 93.88 690 THR A C 1
ATOM 5345 O O . THR A 1 690 ? 27.855 9.666 -11.384 1.00 93.88 690 THR A O 1
ATOM 5348 N N . HIS A 1 691 ? 27.937 7.488 -11.921 1.00 95.12 691 HIS A N 1
ATOM 5349 C CA . HIS A 1 691 ? 28.964 7.527 -12.954 1.00 95.12 691 HIS A CA 1
ATOM 5350 C C . HIS A 1 691 ? 28.391 7.017 -14.290 1.00 95.12 691 HIS A C 1
ATOM 5352 O O . HIS A 1 691 ? 28.811 5.964 -14.778 1.00 95.12 691 HIS A O 1
ATOM 5358 N N . PRO A 1 692 ? 27.398 7.712 -14.875 1.00 96.38 692 PRO A N 1
ATOM 5359 C CA . PRO A 1 692 ? 26.718 7.248 -16.076 1.00 96.38 692 PRO A CA 1
ATOM 5360 C C . PRO A 1 692 ? 27.648 7.208 -17.291 1.00 96.38 692 PRO A C 1
ATOM 5362 O O . PRO A 1 692 ? 28.459 8.106 -17.515 1.00 96.38 692 PRO A O 1
ATOM 5365 N N . TYR A 1 693 ? 27.457 6.189 -18.121 1.00 97.25 693 TYR A N 1
ATOM 5366 C CA . TYR A 1 693 ? 28.058 6.040 -19.438 1.00 97.25 693 TYR A CA 1
ATOM 5367 C C . TYR A 1 693 ? 26.975 6.154 -20.500 1.00 97.25 693 TYR A C 1
ATOM 5369 O O . TYR A 1 693 ? 25.919 5.537 -20.376 1.00 97.25 693 TYR A O 1
ATOM 5377 N N . GLU A 1 694 ? 27.242 6.894 -21.568 1.00 95.75 694 GLU A N 1
ATOM 5378 C CA . GLU A 1 694 ? 26.305 7.062 -22.673 1.00 95.75 694 GLU A CA 1
ATOM 5379 C C . GLU A 1 694 ? 26.897 6.589 -24.004 1.00 95.75 694 GLU A C 1
ATOM 5381 O O . GLU A 1 694 ? 28.077 6.793 -24.314 1.00 95.75 694 GLU A O 1
ATOM 5386 N N . ALA A 1 695 ? 26.040 5.955 -24.803 1.00 94.69 695 ALA A N 1
ATOM 5387 C CA . ALA A 1 695 ? 26.327 5.519 -26.158 1.00 94.69 695 ALA A CA 1
ATOM 5388 C C . ALA A 1 695 ? 25.139 5.764 -27.089 1.00 94.69 695 ALA A C 1
ATOM 5390 O O . ALA A 1 695 ? 23.980 5.616 -26.703 1.00 94.69 695 ALA A O 1
ATOM 5391 N N . VAL A 1 696 ? 25.443 6.052 -28.353 1.00 96.81 696 VAL A N 1
ATOM 5392 C CA . VAL A 1 696 ? 24.484 5.974 -29.457 1.00 96.81 696 VAL A CA 1
ATOM 5393 C C . VAL A 1 696 ? 24.966 4.890 -30.411 1.00 96.81 696 VAL A C 1
ATOM 5395 O O . VAL A 1 696 ? 26.091 4.954 -30.910 1.00 96.81 696 VAL A O 1
ATOM 5398 N N . LEU A 1 697 ? 24.120 3.889 -30.632 1.00 96.50 697 LEU A N 1
ATOM 5399 C CA . LEU A 1 697 ? 24.377 2.765 -31.525 1.00 96.50 697 LEU A CA 1
ATOM 5400 C C . LEU A 1 697 ? 23.672 3.007 -32.855 1.00 96.50 697 LEU A C 1
ATOM 5402 O O . LEU A 1 697 ? 22.487 3.363 -32.879 1.00 96.50 697 LEU A O 1
ATOM 5406 N N . GLY A 1 698 ? 24.402 2.822 -33.951 1.00 95.38 698 GLY A N 1
ATOM 5407 C CA . GLY A 1 698 ? 23.853 2.784 -35.306 1.00 95.38 698 GLY A CA 1
ATOM 5408 C C . GLY A 1 698 ? 23.881 1.372 -35.900 1.00 95.38 698 GLY A C 1
ATOM 5409 O O . GLY A 1 698 ? 24.452 0.465 -35.295 1.00 95.38 698 GLY A O 1
ATOM 5410 N N . PRO A 1 699 ? 23.289 1.171 -37.090 1.00 95.75 699 PRO A N 1
ATOM 5411 C CA . PRO A 1 699 ? 23.388 -0.093 -37.817 1.00 95.75 699 PRO A CA 1
ATOM 5412 C C . PRO A 1 699 ? 24.850 -0.535 -37.993 1.00 95.75 699 PRO A C 1
ATOM 5414 O O . PRO A 1 699 ? 25.673 0.242 -38.478 1.00 95.75 699 PRO A O 1
ATOM 5417 N N . GLY A 1 700 ? 25.171 -1.769 -37.597 1.00 94.44 700 GLY A N 1
ATOM 5418 C CA . GLY A 1 700 ? 26.534 -2.325 -37.648 1.00 94.44 700 GLY A CA 1
ATOM 5419 C C . GLY A 1 700 ? 27.361 -2.142 -36.368 1.00 94.44 700 GLY A C 1
ATOM 5420 O O . GLY A 1 700 ? 28.477 -2.663 -36.279 1.00 94.44 700 GLY A O 1
ATOM 5421 N N . ASP A 1 701 ? 26.824 -1.446 -35.363 1.00 96.81 701 ASP A N 1
ATOM 5422 C CA . ASP A 1 701 ? 27.437 -1.362 -34.039 1.00 96.81 701 ASP A CA 1
ATOM 5423 C C . ASP A 1 701 ? 27.021 -2.536 -33.156 1.00 96.81 701 ASP A C 1
ATOM 5425 O O . ASP A 1 701 ? 25.851 -2.921 -33.101 1.00 96.81 701 ASP A O 1
ATOM 5429 N N . MET A 1 702 ? 27.980 -3.054 -32.393 1.00 97.44 702 MET A N 1
ATOM 5430 C CA . MET A 1 702 ? 27.726 -4.001 -31.316 1.00 97.44 702 MET A CA 1
ATOM 5431 C C . MET A 1 702 ? 28.263 -3.431 -30.006 1.00 97.44 702 MET A C 1
ATOM 5433 O O . MET A 1 702 ? 29.420 -3.033 -29.951 1.00 97.44 702 MET A O 1
ATOM 5437 N N . ILE A 1 703 ? 27.457 -3.387 -28.947 1.00 97.81 703 ILE A N 1
ATOM 5438 C CA . ILE A 1 703 ? 27.931 -2.996 -27.611 1.00 97.81 703 ILE A CA 1
ATOM 5439 C C . ILE A 1 703 ? 28.066 -4.224 -26.717 1.00 97.81 703 ILE A C 1
ATOM 5441 O O . ILE A 1 703 ? 27.147 -5.036 -26.629 1.00 97.81 703 ILE A O 1
ATOM 5445 N N . PHE A 1 704 ? 29.209 -4.348 -26.048 1.00 97.81 704 PHE A N 1
ATOM 5446 C CA . PHE A 1 704 ? 29.393 -5.286 -24.951 1.00 97.81 704 PHE A CA 1
ATOM 5447 C C . PHE A 1 704 ? 28.835 -4.683 -23.659 1.00 97.81 704 PHE A C 1
ATOM 5449 O O . PHE A 1 704 ? 29.199 -3.573 -23.269 1.00 97.81 704 PHE A O 1
ATOM 5456 N N . LEU A 1 705 ? 27.950 -5.432 -23.013 1.00 97.62 705 LEU A N 1
ATOM 5457 C CA . LEU A 1 705 ? 27.330 -5.149 -21.730 1.00 97.62 705 LEU A CA 1
ATOM 5458 C C . LEU A 1 705 ? 27.869 -6.181 -20.728 1.00 97.62 705 LEU A C 1
ATOM 5460 O O . LEU A 1 705 ? 27.482 -7.354 -20.796 1.00 97.62 705 LEU A O 1
ATOM 5464 N N . PRO A 1 706 ? 28.779 -5.782 -19.824 1.00 96.88 706 PRO A N 1
ATOM 5465 C CA . PRO A 1 706 ? 29.288 -6.694 -18.812 1.00 96.88 706 PRO A CA 1
ATOM 5466 C C . PRO A 1 706 ? 28.173 -7.097 -17.824 1.00 96.88 706 PRO A C 1
ATOM 5468 O O . PRO A 1 706 ? 27.173 -6.379 -17.691 1.00 96.88 706 PRO A O 1
ATOM 5471 N N . PRO A 1 707 ? 28.326 -8.229 -17.115 1.00 95.19 707 PRO A N 1
ATOM 5472 C CA . PRO A 1 707 ? 27.320 -8.716 -16.172 1.00 95.19 707 PRO A CA 1
ATOM 5473 C C . PRO A 1 707 ? 27.021 -7.668 -15.092 1.00 95.19 707 PRO A C 1
ATOM 5475 O O . PRO A 1 707 ? 27.907 -6.943 -14.635 1.00 95.19 707 PRO A O 1
ATOM 5478 N N . CYS A 1 708 ? 25.763 -7.602 -14.662 1.00 94.94 708 CYS A N 1
ATOM 5479 C CA . CYS A 1 708 ? 25.273 -6.719 -13.602 1.00 94.94 708 CYS A CA 1
ATOM 5480 C C . CYS A 1 708 ? 25.373 -5.209 -13.880 1.00 94.94 708 CYS A C 1
ATOM 5482 O O . CYS A 1 708 ? 25.120 -4.436 -12.960 1.00 94.94 708 CYS A O 1
ATOM 5484 N N . TRP A 1 709 ? 25.690 -4.762 -15.103 1.00 97.25 709 TRP A N 1
ATOM 5485 C CA . TRP A 1 709 ? 25.662 -3.337 -15.463 1.00 97.25 709 TRP A CA 1
ATOM 5486 C C . TRP A 1 709 ? 24.222 -2.853 -15.681 1.00 97.25 709 TRP A C 1
ATOM 5488 O O . TRP A 1 709 ? 23.582 -3.277 -16.655 1.00 97.25 709 TRP A O 1
ATOM 5498 N N . PRO A 1 710 ? 23.682 -1.952 -14.832 1.00 97.88 710 PRO A N 1
ATOM 5499 C CA . PRO A 1 710 ? 22.370 -1.377 -15.070 1.00 97.88 710 PRO A CA 1
ATOM 5500 C C . PRO A 1 710 ? 22.375 -0.531 -16.337 1.00 97.88 710 PRO A C 1
ATOM 5502 O O . PRO A 1 710 ? 23.265 0.292 -16.536 1.00 97.88 710 PRO A O 1
ATOM 5505 N N . HIS A 1 711 ? 21.376 -0.718 -17.187 1.00 97.69 711 HIS A N 1
ATOM 5506 C CA . HIS A 1 711 ? 21.261 -0.034 -18.458 1.00 97.69 711 HIS A CA 1
ATOM 5507 C C . HIS A 1 711 ? 19.802 0.237 -18.845 1.00 97.69 711 HIS A C 1
ATOM 5509 O O . HIS A 1 711 ? 18.880 -0.508 -18.505 1.00 97.69 711 HIS A O 1
ATOM 5515 N N . ALA A 1 712 ? 19.592 1.344 -19.550 1.00 97.31 712 ALA A N 1
ATOM 5516 C CA . ALA A 1 712 ? 18.319 1.739 -20.143 1.00 97.31 712 ALA A CA 1
ATOM 5517 C C . ALA A 1 712 ? 18.548 2.123 -21.606 1.00 97.31 712 ALA A C 1
ATOM 5519 O O . ALA A 1 712 ? 19.631 2.588 -21.970 1.00 97.31 712 ALA A O 1
ATOM 5520 N N . ALA A 1 713 ? 17.533 1.942 -22.452 1.00 96.25 713 ALA A N 1
ATOM 5521 C CA . ALA A 1 713 ? 17.675 2.169 -23.886 1.00 96.25 713 ALA A CA 1
ATOM 5522 C C . ALA A 1 713 ? 16.498 2.955 -24.464 1.00 96.25 713 ALA A C 1
ATOM 5524 O O . ALA A 1 713 ? 15.348 2.568 -24.282 1.00 96.25 713 ALA A O 1
ATOM 5525 N N . ALA A 1 714 ? 16.789 4.012 -25.214 1.00 94.75 714 ALA A N 1
ATOM 5526 C CA . ALA A 1 714 ? 15.819 4.840 -25.914 1.00 94.75 714 ALA A CA 1
ATOM 5527 C C . ALA A 1 714 ? 15.987 4.686 -27.427 1.00 94.75 714 ALA A C 1
ATOM 5529 O O . ALA A 1 714 ? 17.099 4.758 -27.955 1.00 94.75 714 ALA A O 1
ATOM 5530 N N . THR A 1 715 ? 14.887 4.447 -28.136 1.00 92.62 715 THR A N 1
ATOM 5531 C CA . THR A 1 715 ? 14.904 4.321 -29.601 1.00 92.62 715 THR A CA 1
ATOM 5532 C C . THR A 1 715 ? 14.866 5.720 -30.214 1.00 92.62 715 THR A C 1
ATOM 5534 O O . THR A 1 715 ? 13.938 6.476 -29.945 1.00 92.62 715 THR A O 1
ATOM 5537 N N . LEU A 1 716 ? 15.896 6.083 -30.986 1.00 92.50 716 LEU A N 1
ATOM 5538 C CA . LEU A 1 716 ? 16.048 7.429 -31.561 1.00 92.50 716 LEU A CA 1
ATOM 5539 C C . LEU A 1 716 ? 15.381 7.571 -32.932 1.00 92.50 716 LEU A C 1
ATOM 5541 O O . LEU A 1 716 ? 14.964 8.662 -33.310 1.00 92.50 716 LEU A O 1
ATOM 5545 N N . THR A 1 717 ? 15.307 6.476 -33.681 1.00 92.44 717 THR A N 1
ATOM 5546 C CA . THR A 1 717 ? 14.583 6.385 -34.952 1.00 92.44 717 THR A CA 1
ATOM 5547 C C . THR A 1 717 ? 13.146 5.926 -34.727 1.00 92.44 717 THR A C 1
ATOM 5549 O O . THR A 1 717 ? 12.771 5.529 -33.625 1.00 92.44 717 THR A O 1
ATOM 5552 N N . ASP A 1 718 ? 12.334 5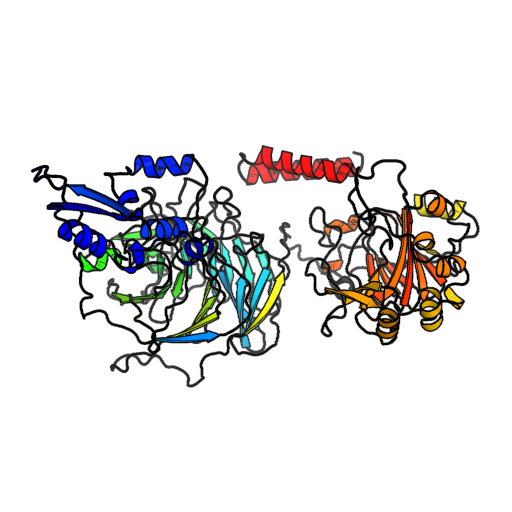.955 -35.784 1.00 89.88 718 ASP A N 1
ATOM 5553 C CA . ASP A 1 718 ? 10.924 5.545 -35.714 1.00 89.88 718 ASP A CA 1
ATOM 5554 C C . ASP A 1 718 ? 10.785 4.098 -35.262 1.00 89.88 718 ASP A C 1
ATOM 5556 O O . ASP A 1 718 ? 9.905 3.751 -34.480 1.00 89.88 718 ASP A O 1
ATOM 5560 N N . TRP A 1 719 ? 11.746 3.282 -35.669 1.00 94.56 719 TRP A N 1
ATOM 5561 C CA . TRP A 1 719 ? 11.807 1.880 -35.339 1.00 94.56 719 TRP A CA 1
ATOM 5562 C C . TRP A 1 719 ? 13.253 1.395 -35.294 1.00 94.56 719 TRP A C 1
ATOM 5564 O O . TRP A 1 719 ? 14.182 2.124 -35.656 1.00 94.56 719 TRP A O 1
ATOM 5574 N N . GLY A 1 720 ? 13.456 0.160 -34.850 1.00 96.19 720 GLY A N 1
ATOM 5575 C CA . GLY A 1 720 ? 14.752 -0.493 -34.903 1.00 96.19 720 GLY A CA 1
ATOM 5576 C C . GLY A 1 720 ? 14.680 -1.995 -34.671 1.00 96.19 720 GLY A C 1
ATOM 5577 O O . GLY A 1 720 ? 13.748 -2.502 -34.040 1.00 96.19 720 GLY A O 1
ATOM 5578 N N . ILE A 1 721 ? 15.708 -2.682 -35.165 1.00 97.75 721 ILE A N 1
ATOM 5579 C CA . ILE A 1 721 ? 15.936 -4.114 -34.974 1.00 97.75 721 ILE A CA 1
ATOM 5580 C C . ILE A 1 721 ? 17.296 -4.306 -34.324 1.00 97.75 721 ILE A C 1
ATOM 5582 O O . ILE A 1 721 ? 18.277 -3.658 -34.698 1.00 97.75 721 ILE A O 1
ATOM 5586 N N . ALA A 1 722 ? 17.356 -5.229 -33.375 1.00 97.81 722 ALA A N 1
ATOM 5587 C CA . ALA A 1 722 ? 18.602 -5.653 -32.771 1.00 97.81 722 ALA A CA 1
ATOM 5588 C C . ALA A 1 722 ? 18.568 -7.130 -32.392 1.00 97.81 722 ALA A C 1
ATOM 5590 O O . ALA A 1 722 ? 17.498 -7.721 -32.233 1.00 97.81 722 ALA A O 1
ATOM 5591 N N . VAL A 1 723 ? 19.750 -7.700 -32.179 1.00 98.19 723 VAL A N 1
ATOM 5592 C CA . VAL A 1 723 ? 19.912 -9.035 -31.603 1.00 98.19 723 VAL A CA 1
ATOM 5593 C C . VAL A 1 723 ? 20.751 -8.914 -30.340 1.00 98.19 723 VAL A C 1
ATOM 5595 O O . VAL A 1 723 ? 21.862 -8.392 -30.367 1.00 98.19 723 VAL A O 1
ATOM 5598 N N . ASN A 1 724 ? 20.209 -9.383 -29.220 1.00 97.00 724 ASN A N 1
ATOM 5599 C CA . ASN A 1 724 ? 20.997 -9.611 -28.013 1.00 97.00 724 ASN A CA 1
ATOM 5600 C C . ASN A 1 724 ? 21.578 -11.013 -28.046 1.00 97.00 724 ASN A C 1
ATOM 5602 O O . ASN A 1 724 ? 20.840 -11.948 -28.341 1.00 97.00 724 ASN A O 1
ATOM 5606 N N . VAL A 1 725 ? 22.834 -11.172 -27.648 1.00 97.81 725 VAL A N 1
ATOM 5607 C CA . VAL A 1 725 ? 23.414 -12.484 -27.376 1.00 97.81 725 VAL A CA 1
ATOM 5608 C C . VAL A 1 725 ? 23.953 -12.511 -25.952 1.00 97.81 725 VAL A C 1
ATOM 5610 O O . VAL A 1 725 ? 24.925 -11.835 -25.629 1.00 97.81 725 VAL A O 1
ATOM 5613 N N . PHE A 1 726 ? 23.278 -13.286 -25.106 1.00 98.00 726 PHE A N 1
ATOM 5614 C CA . PHE A 1 726 ? 23.632 -13.539 -23.716 1.00 98.00 726 PHE A CA 1
ATOM 5615 C C . PHE A 1 726 ? 24.501 -14.786 -23.619 1.00 98.00 726 PHE A C 1
ATOM 5617 O O . PHE A 1 726 ? 24.179 -15.819 -24.216 1.00 98.00 726 PHE A O 1
ATOM 5624 N N . PHE A 1 727 ? 25.557 -14.714 -22.821 1.00 97.12 727 PHE A N 1
ATOM 5625 C CA . PHE A 1 727 ? 26.491 -15.814 -22.620 1.00 97.12 727 PHE A CA 1
ATOM 5626 C C . PHE A 1 727 ? 26.987 -15.848 -21.177 1.00 97.12 727 PHE A C 1
ATOM 5628 O O . PHE A 1 727 ? 26.961 -14.850 -20.456 1.00 97.12 727 PHE A O 1
ATOM 5635 N N . ARG A 1 728 ? 27.396 -17.037 -20.737 1.00 94.75 728 ARG A N 1
ATOM 5636 C CA . ARG A 1 728 ? 27.916 -17.248 -19.387 1.00 94.75 728 ARG A CA 1
ATOM 5637 C C . ARG A 1 728 ? 29.373 -16.808 -19.319 1.00 94.75 728 ARG A C 1
ATOM 5639 O O . ARG A 1 728 ? 30.190 -17.253 -20.115 1.00 94.75 728 ARG A O 1
ATOM 5646 N N . ASP A 1 729 ? 29.682 -15.978 -18.339 1.00 91.69 729 ASP A N 1
ATOM 5647 C CA . ASP A 1 729 ? 31.020 -15.466 -18.038 1.00 91.69 729 ASP A CA 1
ATOM 5648 C C . ASP A 1 729 ? 31.631 -16.108 -16.776 1.00 91.69 729 ASP A C 1
ATOM 5650 O O . ASP A 1 729 ? 32.813 -15.932 -16.495 1.00 91.69 729 ASP A O 1
ATOM 5654 N N . LEU A 1 730 ? 30.843 -16.899 -16.038 1.00 90.88 730 LEU A N 1
ATOM 5655 C CA . LEU A 1 730 ? 31.284 -17.647 -14.860 1.00 90.88 730 LEU A CA 1
ATOM 5656 C C . LEU A 1 730 ? 31.266 -19.161 -15.115 1.00 90.88 730 LEU A C 1
ATOM 5658 O O . LEU A 1 730 ? 30.270 -19.708 -15.592 1.00 90.88 730 LEU A O 1
ATOM 5662 N N . GLU A 1 731 ? 32.319 -19.868 -14.693 1.00 86.38 731 GLU A N 1
ATOM 5663 C CA . GLU A 1 731 ? 32.352 -21.342 -14.712 1.00 86.38 731 GLU A CA 1
ATOM 5664 C C . GLU A 1 731 ? 31.334 -21.958 -13.733 1.00 86.38 731 GLU A C 1
ATOM 5666 O O . GLU A 1 731 ? 30.764 -23.022 -13.980 1.00 86.38 731 GLU A O 1
ATOM 5671 N N . SER A 1 732 ? 31.091 -21.290 -12.599 1.00 87.25 732 SER A N 1
ATOM 5672 C CA . SER A 1 732 ? 30.143 -21.713 -11.564 1.00 87.25 732 SER A CA 1
ATOM 5673 C C . SER A 1 732 ? 29.586 -20.511 -10.790 1.00 87.25 732 SER A C 1
ATOM 5675 O O . SER A 1 732 ? 30.136 -19.417 -10.852 1.00 87.25 732 SER A O 1
ATOM 5677 N N . GLY A 1 733 ? 28.479 -20.700 -10.061 1.00 88.81 733 GLY A N 1
ATOM 5678 C CA . GLY A 1 733 ? 27.878 -19.658 -9.208 1.00 88.81 733 GLY A CA 1
ATOM 5679 C C . GLY A 1 733 ? 26.479 -19.197 -9.628 1.00 88.81 733 GLY A C 1
ATOM 5680 O O . GLY A 1 733 ? 25.765 -18.604 -8.817 1.00 88.81 733 GLY A O 1
ATOM 5681 N N . TYR A 1 734 ? 26.034 -19.529 -10.843 1.00 92.00 734 TYR A N 1
ATOM 5682 C CA . TYR A 1 734 ? 24.638 -19.334 -11.246 1.00 92.00 734 TYR A CA 1
ATOM 5683 C C . TYR A 1 734 ? 23.684 -20.189 -10.398 1.00 92.00 734 TYR A C 1
ATOM 5685 O O . TYR A 1 734 ? 24.015 -21.304 -9.986 1.00 92.00 734 TYR A O 1
ATOM 5693 N N . ALA A 1 735 ? 22.482 -19.672 -10.140 1.00 88.19 735 ALA A N 1
ATOM 5694 C CA . ALA A 1 735 ? 21.480 -20.368 -9.343 1.00 88.19 735 ALA A CA 1
ATOM 5695 C C . ALA A 1 735 ? 20.955 -21.644 -10.024 1.00 88.19 735 ALA A C 1
ATOM 5697 O O . ALA A 1 735 ? 20.699 -21.683 -11.228 1.00 88.19 735 ALA A O 1
ATOM 5698 N N . ILE A 1 736 ? 20.738 -22.694 -9.224 1.00 83.75 736 ILE A N 1
ATOM 5699 C CA . ILE A 1 736 ? 20.148 -23.952 -9.698 1.00 83.75 736 ILE A CA 1
ATOM 5700 C C . ILE A 1 736 ? 18.656 -23.744 -9.954 1.00 83.75 736 ILE A C 1
ATOM 5702 O O . ILE A 1 736 ? 17.920 -23.230 -9.108 1.00 83.75 736 ILE A O 1
ATOM 5706 N N . GLY A 1 737 ? 18.183 -24.192 -11.111 1.00 83.50 737 GLY A N 1
ATOM 5707 C CA . GLY A 1 737 ? 16.778 -24.169 -11.503 1.00 83.50 737 GLY A CA 1
ATOM 5708 C C . GLY A 1 737 ? 16.581 -23.436 -12.821 1.00 83.50 737 GLY A C 1
ATOM 5709 O O . GLY A 1 737 ? 17.518 -23.270 -13.595 1.00 83.50 737 GLY A O 1
ATOM 5710 N N . ARG A 1 738 ? 15.340 -23.032 -13.097 1.00 85.94 738 ARG A N 1
ATOM 5711 C CA . ARG A 1 738 ? 14.991 -22.428 -14.385 1.00 85.94 738 ARG A CA 1
ATOM 5712 C C . ARG A 1 738 ? 15.380 -20.955 -14.399 1.00 85.94 738 ARG A C 1
ATOM 5714 O O . ARG A 1 738 ? 14.957 -20.203 -13.526 1.00 85.94 738 ARG A O 1
ATOM 5721 N N . ASP A 1 739 ? 16.137 -20.576 -15.414 1.00 90.12 739 ASP A N 1
ATOM 5722 C CA . ASP A 1 739 ? 16.314 -19.203 -15.861 1.00 90.12 739 ASP A CA 1
ATOM 5723 C C . ASP A 1 739 ? 16.255 -19.236 -17.389 1.00 90.12 739 ASP A C 1
ATOM 5725 O O . ASP A 1 739 ? 17.059 -19.911 -18.026 1.00 90.12 739 ASP A O 1
ATOM 5729 N N . VAL A 1 740 ? 15.245 -18.584 -17.960 1.00 92.44 740 VAL A N 1
ATOM 5730 C CA . VAL A 1 740 ? 15.048 -18.481 -19.417 1.00 92.44 740 VAL A CA 1
ATOM 5731 C C . VAL A 1 740 ? 15.276 -17.053 -19.917 1.00 92.44 740 VAL A C 1
ATOM 5733 O O . VAL A 1 740 ? 15.190 -16.794 -21.114 1.00 92.44 740 VAL A O 1
ATOM 5736 N N . TYR A 1 741 ? 15.547 -16.116 -19.002 1.00 90.25 741 TYR A N 1
ATOM 5737 C CA . TYR A 1 741 ? 15.681 -14.692 -19.293 1.00 90.25 741 TYR A CA 1
ATOM 5738 C C . TYR A 1 741 ? 17.116 -14.186 -19.125 1.00 90.25 741 TYR A C 1
ATOM 5740 O O . TYR A 1 741 ? 17.459 -13.224 -19.805 1.00 90.25 741 TYR A O 1
ATOM 5748 N N . GLY A 1 742 ? 17.931 -14.834 -18.287 1.00 87.81 742 GLY A N 1
ATOM 5749 C CA . GLY A 1 742 ? 19.303 -14.424 -17.966 1.00 87.81 742 GLY A CA 1
ATOM 5750 C C . GLY A 1 742 ? 19.386 -13.405 -16.823 1.00 87.81 742 GLY A C 1
ATOM 5751 O O . GLY A 1 742 ? 20.411 -12.745 -16.656 1.00 87.81 742 GLY A O 1
ATOM 5752 N N . ASN A 1 743 ? 18.303 -13.243 -16.057 1.00 89.19 743 ASN A N 1
ATOM 5753 C CA . ASN A 1 743 ? 18.172 -12.239 -14.998 1.00 89.19 743 ASN A CA 1
ATOM 5754 C C . ASN A 1 743 ? 18.023 -12.845 -13.597 1.00 89.19 743 ASN A C 1
ATOM 5756 O O . ASN A 1 743 ? 17.759 -12.108 -12.646 1.00 89.19 743 ASN A O 1
ATOM 5760 N N . ARG A 1 744 ? 18.132 -14.171 -13.452 1.00 91.38 744 ARG A N 1
ATOM 5761 C CA . ARG A 1 744 ? 18.050 -14.796 -12.135 1.00 91.38 744 ARG A CA 1
ATOM 5762 C C . ARG A 1 744 ? 19.337 -14.540 -11.362 1.00 91.38 744 ARG A C 1
ATOM 5764 O O . ARG A 1 744 ? 20.422 -14.850 -11.846 1.00 91.38 744 ARG A O 1
ATOM 5771 N N . ASP A 1 745 ? 19.181 -14.025 -10.148 1.00 92.94 745 ASP A N 1
ATOM 5772 C CA . ASP A 1 745 ? 20.279 -13.738 -9.231 1.00 92.94 745 ASP A CA 1
ATOM 5773 C C . ASP A 1 745 ? 21.254 -14.919 -9.075 1.00 92.94 745 ASP A C 1
ATOM 5775 O O . ASP A 1 745 ? 20.868 -16.093 -9.090 1.00 92.94 745 ASP A O 1
ATOM 5779 N N . LEU A 1 746 ? 22.535 -14.607 -8.860 1.00 93.94 746 LEU A N 1
ATOM 5780 C CA . LEU A 1 746 ? 23.546 -15.618 -8.548 1.00 93.94 746 LEU A CA 1
ATOM 5781 C C . LEU A 1 746 ? 23.176 -16.391 -7.272 1.00 93.94 746 LEU A C 1
ATOM 5783 O O . LEU A 1 746 ? 22.618 -15.839 -6.319 1.00 93.94 746 LEU A O 1
ATOM 5787 N N . ALA A 1 747 ? 23.561 -17.669 -7.218 1.00 93.06 747 ALA A N 1
ATOM 5788 C CA . ALA A 1 747 ? 23.224 -18.577 -6.119 1.00 93.06 747 ALA A CA 1
ATOM 5789 C C . ALA A 1 747 ? 23.653 -18.024 -4.749 1.00 93.06 747 ALA A C 1
ATOM 5791 O O . ALA A 1 747 ? 22.947 -18.183 -3.750 1.00 93.06 747 ALA A O 1
ATOM 5792 N N . ALA A 1 748 ? 24.811 -17.356 -4.710 1.00 92.88 748 ALA A N 1
ATOM 5793 C CA . ALA A 1 748 ? 25.345 -16.732 -3.507 1.00 92.88 748 ALA A CA 1
ATOM 5794 C C . ALA A 1 748 ? 24.430 -15.615 -2.983 1.00 92.88 748 ALA A C 1
ATOM 5796 O O . ALA A 1 748 ? 24.179 -15.554 -1.780 1.00 92.88 748 ALA A O 1
ATOM 5797 N N . TYR A 1 749 ? 23.872 -14.782 -3.867 1.00 92.69 749 TYR A N 1
ATOM 5798 C CA . TYR A 1 749 ? 22.954 -13.716 -3.474 1.00 92.69 749 TYR A CA 1
ATOM 5799 C C . TYR A 1 749 ? 21.596 -14.270 -3.025 1.00 92.69 749 TYR A C 1
ATOM 5801 O O . TYR A 1 749 ? 21.096 -13.864 -1.975 1.00 92.69 749 TYR A O 1
ATOM 5809 N N . GLU A 1 750 ? 21.028 -15.256 -3.735 1.00 92.19 750 GLU A N 1
ATOM 5810 C CA . GLU A 1 750 ? 19.783 -15.920 -3.307 1.00 92.19 750 GLU A CA 1
ATOM 5811 C C . GLU A 1 750 ? 19.920 -16.508 -1.891 1.00 92.19 750 GLU A C 1
ATOM 5813 O O . GLU A 1 750 ? 19.061 -16.294 -1.029 1.00 92.19 750 GLU A O 1
ATOM 5818 N N . LYS A 1 751 ? 21.037 -17.196 -1.619 1.00 92.88 751 LYS A N 1
ATOM 5819 C CA . LYS A 1 751 ? 21.345 -17.735 -0.289 1.00 92.88 751 LYS A CA 1
ATOM 5820 C C . LYS A 1 751 ? 21.568 -16.622 0.738 1.00 92.88 751 LYS A C 1
ATOM 5822 O O . LYS A 1 751 ? 20.981 -16.674 1.820 1.00 92.88 751 LYS A O 1
ATOM 5827 N N . GLY A 1 752 ? 22.352 -15.603 0.392 1.00 93.25 752 GLY A N 1
ATOM 5828 C CA . GLY A 1 752 ? 22.634 -14.456 1.254 1.00 93.25 752 GLY A CA 1
ATOM 5829 C C . GLY A 1 752 ? 21.361 -13.730 1.689 1.00 93.25 752 GLY A C 1
ATOM 5830 O O . GLY A 1 752 ? 21.211 -13.394 2.860 1.00 93.25 752 GLY A O 1
ATOM 5831 N N . ARG A 1 753 ? 20.364 -13.585 0.808 1.00 92.31 753 ARG A N 1
ATOM 5832 C CA . ARG A 1 753 ? 19.058 -13.003 1.168 1.00 92.31 753 ARG A CA 1
ATOM 5833 C C . ARG A 1 753 ? 18.319 -13.806 2.237 1.00 92.31 753 ARG A C 1
ATOM 5835 O O . ARG A 1 753 ? 17.710 -13.215 3.133 1.00 92.31 753 ARG A O 1
ATOM 5842 N N . LEU A 1 754 ? 18.366 -15.136 2.166 1.00 91.38 754 LEU A N 1
ATOM 5843 C CA . LEU A 1 754 ? 17.776 -16.002 3.192 1.00 91.38 754 LEU A CA 1
ATOM 5844 C C . LEU A 1 754 ? 18.502 -15.847 4.534 1.00 91.38 754 LEU A C 1
ATOM 5846 O O . LEU A 1 754 ? 17.861 -15.848 5.588 1.00 91.38 754 LEU A O 1
ATOM 5850 N N . GLU A 1 755 ? 19.823 -15.683 4.503 1.00 93.94 755 GLU A N 1
ATOM 5851 C CA . GLU A 1 755 ? 20.642 -15.449 5.693 1.00 93.94 755 GLU A CA 1
ATOM 5852 C C . GLU A 1 755 ? 20.390 -14.064 6.296 1.00 93.94 755 GLU A C 1
ATOM 5854 O O . GLU A 1 755 ? 20.164 -13.974 7.500 1.00 93.94 755 GLU A O 1
ATOM 5859 N N . VAL A 1 756 ? 20.286 -13.010 5.481 1.00 91.44 756 VAL A N 1
ATOM 5860 C CA . VAL A 1 756 ? 19.883 -11.663 5.919 1.00 91.44 756 VAL A CA 1
ATOM 5861 C C . VAL A 1 756 ? 18.502 -11.689 6.571 1.00 91.44 756 VAL A C 1
ATOM 5863 O O . VAL A 1 756 ? 18.316 -11.126 7.651 1.00 91.44 756 VAL A O 1
ATOM 5866 N N . ALA A 1 757 ? 17.536 -12.396 5.978 1.00 86.62 757 ALA A N 1
ATOM 5867 C CA . ALA A 1 757 ? 16.213 -12.557 6.576 1.00 86.62 757 ALA A CA 1
ATOM 5868 C C . ALA A 1 757 ? 16.271 -13.305 7.921 1.00 86.62 757 ALA A C 1
ATOM 5870 O O . ALA A 1 757 ? 15.560 -12.946 8.862 1.00 86.62 757 ALA A O 1
ATOM 5871 N N . ARG A 1 758 ? 17.126 -14.330 8.036 1.00 91.38 758 ARG A N 1
ATOM 5872 C CA . ARG A 1 758 ? 17.350 -15.067 9.288 1.00 91.38 758 ARG A CA 1
ATOM 5873 C C . ARG A 1 758 ? 18.007 -14.184 10.349 1.00 91.38 758 ARG A C 1
ATOM 5875 O O . ARG A 1 758 ? 17.524 -14.170 11.475 1.00 91.38 758 ARG A O 1
ATOM 5882 N N . MET A 1 759 ? 19.035 -13.413 9.988 1.00 91.19 759 MET A N 1
ATOM 5883 C CA . MET A 1 759 ? 19.669 -12.434 10.874 1.00 91.19 759 MET A CA 1
ATOM 5884 C C . MET A 1 759 ? 18.635 -11.425 11.372 1.00 91.19 759 MET A C 1
ATOM 5886 O O . MET A 1 759 ? 18.463 -11.277 12.576 1.00 91.19 759 MET A O 1
ATOM 5890 N N . GLY A 1 760 ? 17.850 -10.818 10.477 1.00 88.00 760 GLY A N 1
ATOM 5891 C CA . GLY A 1 760 ? 16.791 -9.879 10.858 1.00 88.00 760 GLY A CA 1
ATOM 5892 C C . GLY A 1 760 ? 15.812 -10.448 11.894 1.00 88.00 760 GLY A C 1
ATOM 5893 O O . GLY A 1 760 ? 15.463 -9.751 12.848 1.00 88.00 760 GLY A O 1
ATOM 5894 N N . LYS A 1 761 ? 15.428 -11.728 11.759 1.00 88.50 761 LYS A N 1
ATOM 5895 C CA . LYS A 1 761 ? 14.600 -12.438 12.751 1.00 88.50 761 LYS A CA 1
ATOM 5896 C C . LYS A 1 761 ? 15.318 -12.625 14.091 1.00 88.50 761 LYS A C 1
ATOM 5898 O O . LYS A 1 761 ? 14.716 -12.369 15.127 1.00 88.50 761 LYS A O 1
ATOM 5903 N N . SER A 1 762 ? 16.596 -13.003 14.092 1.00 92.31 762 SER A N 1
ATOM 5904 C CA . SER A 1 762 ? 17.377 -13.183 15.328 1.00 92.31 762 SER A CA 1
ATOM 5905 C C . SER A 1 762 ? 17.501 -11.897 16.156 1.00 92.31 762 SER A C 1
ATOM 5907 O O . SER A 1 762 ? 17.506 -11.957 17.382 1.00 92.31 762 SER A O 1
ATOM 5909 N N . PHE A 1 763 ? 17.546 -10.726 15.509 1.00 90.38 763 PHE A N 1
ATOM 5910 C CA . PHE A 1 763 ? 17.580 -9.425 16.195 1.00 90.38 763 PHE A CA 1
ATOM 5911 C C . PHE A 1 763 ? 16.182 -8.871 16.536 1.00 90.38 763 PHE A C 1
ATOM 5913 O O . PHE A 1 763 ? 16.080 -7.786 17.108 1.00 90.38 763 PHE A O 1
ATOM 5920 N N . GLN A 1 764 ? 15.088 -9.564 16.193 1.00 88.38 764 GLN A N 1
ATOM 5921 C CA . GLN A 1 764 ? 13.727 -9.025 16.319 1.00 88.38 764 GLN A CA 1
ATOM 5922 C C . GLN A 1 764 ? 13.301 -8.771 17.773 1.00 88.38 764 GLN A C 1
ATOM 5924 O O . GLN A 1 764 ? 12.519 -7.855 18.013 1.00 88.38 764 GLN A O 1
ATOM 5929 N N . HIS A 1 765 ? 13.836 -9.541 18.724 1.00 84.31 765 HIS A N 1
ATOM 5930 C CA . HIS A 1 765 ? 13.544 -9.411 20.156 1.00 84.31 765 HIS A CA 1
ATOM 5931 C C . HIS A 1 765 ? 14.325 -8.284 20.852 1.00 84.31 765 HIS A C 1
ATOM 5933 O O . HIS A 1 765 ? 14.071 -7.998 22.019 1.00 84.31 765 HIS A O 1
ATOM 5939 N N . LEU A 1 766 ? 15.286 -7.659 20.164 1.00 82.69 766 LEU A N 1
ATOM 5940 C CA . LEU A 1 766 ? 16.086 -6.572 20.720 1.00 82.69 766 LEU A CA 1
ATOM 5941 C C . LEU A 1 766 ? 15.384 -5.217 20.531 1.00 82.69 766 LEU A C 1
ATOM 5943 O O . LEU A 1 766 ? 14.659 -5.032 19.547 1.00 82.69 766 LEU A O 1
ATOM 5947 N N . PRO A 1 767 ? 15.636 -4.234 21.419 1.00 83.19 767 PRO A N 1
ATOM 5948 C CA . PRO A 1 767 ? 15.162 -2.866 21.233 1.00 83.19 767 PRO A CA 1
ATOM 5949 C C . PRO A 1 767 ? 15.566 -2.297 19.867 1.00 83.19 767 PRO A C 1
ATOM 5951 O O . PRO A 1 767 ? 16.641 -2.609 19.347 1.00 83.19 767 PRO A O 1
ATOM 5954 N N . LEU A 1 768 ? 14.724 -1.431 19.291 1.00 73.88 768 LEU A N 1
ATOM 5955 C CA . LEU A 1 768 ? 14.899 -0.909 17.929 1.00 73.88 768 LEU A CA 1
ATOM 5956 C C . LEU A 1 768 ? 16.288 -0.301 17.691 1.00 73.88 768 LEU A C 1
ATOM 5958 O O . LEU A 1 768 ? 16.909 -0.601 16.673 1.00 73.88 768 LEU A O 1
ATOM 5962 N N . GLU A 1 769 ? 16.775 0.519 18.622 1.00 80.19 769 GLU A N 1
ATOM 5963 C CA . GLU A 1 769 ? 18.077 1.183 18.496 1.00 80.19 769 GLU A CA 1
ATOM 5964 C C . GLU A 1 769 ? 19.241 0.194 18.613 1.00 80.19 769 GLU A C 1
ATOM 5966 O O . GLU A 1 769 ? 20.182 0.261 17.829 1.00 80.19 769 GLU A O 1
ATOM 5971 N N . THR A 1 770 ? 19.141 -0.805 19.495 1.00 79.75 770 THR A N 1
ATOM 5972 C CA . THR A 1 770 ? 20.125 -1.894 19.598 1.00 79.75 770 THR A CA 1
ATOM 5973 C C . THR A 1 770 ? 20.165 -2.726 18.317 1.00 79.75 770 THR A C 1
ATOM 5975 O O . THR A 1 770 ? 21.239 -3.014 17.792 1.00 79.75 770 THR A O 1
ATOM 5978 N N . ARG A 1 771 ? 18.995 -3.070 17.764 1.00 88.88 771 ARG A N 1
ATOM 5979 C CA . ARG A 1 771 ? 18.887 -3.763 16.476 1.00 88.88 771 ARG A CA 1
ATOM 5980 C C . ARG A 1 771 ? 19.491 -2.933 15.345 1.00 88.88 771 ARG A C 1
ATOM 5982 O O . ARG A 1 771 ? 20.248 -3.477 14.552 1.00 88.88 771 ARG A O 1
ATOM 5989 N N . ARG A 1 772 ? 19.180 -1.634 15.261 1.00 83.94 772 ARG A N 1
ATOM 5990 C CA . ARG A 1 772 ? 19.756 -0.722 14.255 1.00 83.94 772 ARG A CA 1
ATOM 5991 C C . ARG A 1 772 ? 21.274 -0.655 14.369 1.00 83.94 772 ARG A C 1
ATOM 5993 O O . ARG A 1 772 ? 21.947 -0.801 13.357 1.00 83.94 772 ARG A O 1
ATOM 6000 N N . PHE A 1 773 ? 21.787 -0.487 15.585 1.00 86.44 773 PHE A N 1
ATOM 6001 C CA . PHE A 1 773 ? 23.217 -0.434 15.863 1.00 86.44 773 PHE A CA 1
ATOM 6002 C C . PHE A 1 773 ? 23.936 -1.695 15.369 1.00 86.44 773 PHE A C 1
ATOM 6004 O O . PHE A 1 773 ? 24.849 -1.598 14.554 1.00 86.44 773 PHE A O 1
ATOM 6011 N N . TYR A 1 774 ? 23.496 -2.886 15.787 1.00 93.62 774 TYR A N 1
ATOM 6012 C CA . TYR A 1 774 ? 24.175 -4.125 15.396 1.00 93.62 774 TYR A CA 1
ATOM 6013 C C . TYR A 1 774 ? 23.963 -4.508 13.931 1.00 93.62 774 TYR A C 1
ATOM 6015 O O . TYR A 1 774 ? 24.901 -4.982 13.300 1.00 93.62 774 TYR A O 1
ATOM 6023 N N . LEU A 1 775 ? 22.776 -4.279 13.359 1.00 90.94 775 LEU A N 1
ATOM 6024 C CA . LEU A 1 775 ? 22.563 -4.533 11.931 1.00 90.94 775 LEU A CA 1
ATOM 6025 C C . LEU A 1 775 ? 23.384 -3.579 11.056 1.00 90.94 775 LEU A C 1
ATOM 6027 O O . LEU A 1 775 ? 23.841 -3.992 9.996 1.00 90.94 775 LEU A O 1
ATOM 6031 N N . LYS A 1 776 ? 23.606 -2.330 11.491 1.00 91.62 776 LYS A N 1
ATOM 6032 C CA . LYS A 1 776 ? 24.505 -1.405 10.789 1.00 91.62 776 LYS A CA 1
ATOM 6033 C C . LYS A 1 776 ? 25.953 -1.892 10.846 1.00 91.62 776 LYS A C 1
ATOM 6035 O O . LYS A 1 776 ? 26.605 -1.898 9.812 1.00 91.62 776 LYS A O 1
ATOM 6040 N N . ARG A 1 777 ? 26.412 -2.389 11.999 1.00 92.25 777 ARG A N 1
ATOM 6041 C CA . ARG A 1 777 ? 27.745 -3.002 12.122 1.00 92.25 777 ARG A CA 1
ATOM 6042 C C . ARG A 1 777 ? 27.913 -4.237 11.237 1.00 92.25 777 ARG A C 1
ATOM 6044 O O . ARG A 1 777 ? 28.918 -4.353 10.558 1.00 92.25 777 ARG A O 1
ATOM 6051 N N . LEU A 1 778 ? 26.909 -5.113 11.179 1.00 94.56 778 LEU A N 1
ATOM 6052 C CA . LEU A 1 778 ? 26.929 -6.258 10.263 1.00 94.56 778 LEU A CA 1
ATOM 6053 C C . LEU A 1 778 ? 26.956 -5.821 8.793 1.00 94.56 778 LEU A C 1
ATOM 6055 O O . LEU A 1 778 ? 27.613 -6.462 7.983 1.00 94.56 778 LEU A O 1
ATOM 6059 N N . ALA A 1 779 ? 26.256 -4.740 8.437 1.00 90.56 779 ALA A N 1
ATOM 6060 C CA . ALA A 1 779 ? 26.329 -4.188 7.086 1.00 90.56 779 ALA A CA 1
ATOM 6061 C C . ALA A 1 779 ? 27.740 -3.670 6.760 1.00 90.56 779 ALA A C 1
ATOM 6063 O O . ALA A 1 779 ? 28.246 -3.970 5.687 1.00 90.56 779 ALA A O 1
ATOM 6064 N N . GLU A 1 780 ? 28.392 -2.974 7.696 1.00 88.50 780 GLU A N 1
ATOM 6065 C CA . GLU A 1 780 ? 29.785 -2.517 7.552 1.00 88.50 780 GLU A CA 1
ATOM 6066 C C . GLU A 1 780 ? 30.768 -3.698 7.436 1.00 88.50 780 GLU A C 1
ATOM 6068 O O . GLU A 1 780 ? 31.670 -3.674 6.607 1.00 88.50 780 GLU A O 1
ATOM 6073 N N . GLU A 1 781 ? 30.574 -4.773 8.206 1.00 92.19 781 GLU A N 1
ATOM 6074 C CA . GLU A 1 781 ? 31.382 -6.000 8.096 1.00 92.19 781 GLU A CA 1
ATOM 6075 C C . GLU A 1 781 ? 31.212 -6.689 6.727 1.00 92.19 781 GLU A C 1
ATOM 6077 O O . GLU A 1 781 ? 32.179 -7.191 6.150 1.00 92.19 781 GLU A O 1
ATOM 6082 N N . LEU A 1 782 ? 29.993 -6.690 6.176 1.00 90.25 782 LEU A N 1
ATOM 6083 C CA . LEU A 1 782 ? 29.723 -7.212 4.833 1.00 90.25 782 LEU A CA 1
ATOM 6084 C C . LEU A 1 782 ? 30.336 -6.332 3.734 1.00 90.25 782 LEU A C 1
ATOM 6086 O O . LEU A 1 782 ? 30.835 -6.875 2.750 1.00 90.25 782 LEU A O 1
ATOM 6090 N N . GLU A 1 783 ? 30.322 -5.006 3.902 1.00 86.50 783 GLU A N 1
ATOM 6091 C CA . GLU A 1 783 ? 31.001 -4.061 3.003 1.00 86.50 783 GLU A CA 1
ATOM 6092 C C . GLU A 1 783 ? 32.516 -4.335 2.977 1.00 86.50 783 GLU A C 1
ATOM 6094 O O . GLU A 1 783 ? 33.078 -4.526 1.901 1.00 86.50 783 GLU A O 1
ATOM 6099 N N . LEU A 1 784 ? 33.153 -4.495 4.143 1.00 86.06 784 LEU A N 1
ATOM 6100 C CA . LEU A 1 784 ? 34.579 -4.847 4.244 1.00 86.06 784 LEU A CA 1
ATOM 6101 C C . LEU A 1 784 ? 34.903 -6.201 3.593 1.00 86.06 784 LEU A C 1
ATOM 6103 O O . LEU A 1 784 ? 35.907 -6.335 2.893 1.00 86.06 784 LEU A O 1
ATOM 6107 N N . THR A 1 785 ? 34.020 -7.192 3.759 1.00 88.25 785 THR A N 1
ATOM 6108 C CA . THR A 1 785 ? 34.184 -8.513 3.131 1.00 88.25 785 THR A CA 1
ATOM 6109 C C . THR A 1 785 ? 34.182 -8.410 1.601 1.00 88.25 785 THR A C 1
ATOM 6111 O O . THR A 1 785 ? 34.925 -9.129 0.933 1.00 88.25 785 THR A O 1
ATOM 6114 N N . ALA A 1 786 ? 33.363 -7.520 1.030 1.00 81.12 786 ALA A N 1
ATOM 6115 C CA . ALA A 1 786 ? 33.302 -7.306 -0.416 1.00 81.12 786 ALA A CA 1
ATOM 6116 C C . ALA A 1 786 ? 34.579 -6.650 -0.975 1.00 81.12 786 ALA A C 1
ATOM 6118 O O . ALA A 1 786 ? 34.935 -6.899 -2.126 1.00 81.12 786 ALA A O 1
ATOM 6119 N N . GLU A 1 787 ? 35.287 -5.865 -0.161 1.00 81.31 787 GLU A N 1
ATOM 6120 C CA . GLU A 1 787 ? 36.582 -5.260 -0.505 1.00 81.31 787 GLU A CA 1
ATOM 6121 C C . GLU A 1 787 ? 37.774 -6.216 -0.294 1.00 81.31 787 GLU A C 1
ATOM 6123 O O . GLU A 1 787 ? 38.899 -5.898 -0.682 1.00 81.31 787 GLU A O 1
ATOM 6128 N N . GLY A 1 788 ? 37.533 -7.409 0.266 1.00 66.00 788 GLY A N 1
ATOM 6129 C CA . GLY A 1 788 ? 38.557 -8.427 0.515 1.00 66.00 788 GLY A CA 1
ATOM 6130 C C . GLY A 1 788 ? 39.412 -8.173 1.762 1.00 66.00 788 GLY A C 1
ATOM 6131 O O . GLY A 1 788 ? 40.560 -8.625 1.795 1.00 66.00 788 GLY A O 1
ATOM 6132 N N . VAL A 1 789 ? 38.873 -7.445 2.749 1.00 45.28 789 VAL A N 1
ATOM 6133 C CA . VAL A 1 789 ? 39.524 -7.110 4.033 1.00 45.28 789 VAL A CA 1
ATOM 6134 C C . VAL A 1 789 ? 39.205 -8.125 5.125 1.00 45.28 789 VAL A C 1
ATOM 6136 O O . VAL A 1 789 ? 38.033 -8.558 5.217 1.00 45.28 789 VAL A O 1
#

Mean predicted aligned error: 16.1 Å

Organism: Metarhizium acridum (strain CQMa 102) (NCBI:txid655827)

InterPro domains:
  IPR003347 JmjC domain [PS51184] (590-744)
  IPR011043 Galactose oxidase/kelch, beta-propeller [SSF50965] (155-438)
  IPR015915 Kelch-type beta-propeller [G3DSA:2.120.10.80] (114-442)
  IPR029063 S-adenosyl-L-methionine-dependent methyltransferase superfamily [G3DSA:3.40.50.150] (1-93)
  IPR029063 S-adenosyl-L-methionine-dependent methyltransferase superfamily [SSF53335] (1-84)
  IPR041667 Cupin-like domain 8 [PF13621] (501-729)

Foldseek 3Di:
DQVLCVVVVNGPVCCVQQVDPVSVVVVQVVVQFPDKDKDQQVRLVVDPVNAFLVRLLVVLVVDQDDQLLLVLLNSLRHMDMDTHNDPDPPPPPDDPPPPPPPPDPPFPAFAKDKDWDPAFFFFFFQWAWDWAAAPVGWIKIWTAWGAGDVAIAQWIFIKTQQPDQDDHDAAQAEADHFGQWDWEQLDQLAIKTAWGARGLAGTGFWMWGQHGDDVGDIDTDATHPAGFGQWEKYQQPPGSKMKTAKGARHSSRIDQWIWIQDSVPGIAIAAEPDDGDAHFGQWDWDWALDDPVDAQKTKTKIAWGAHSSRATALWMWIKIWHDRDPHIYIYTDTDPDDPVSSWLRSFGNWDWEDDNFWIKTAFGATPDSVRSQQWIWIWGHDPPRDIDIHTHDAHPVNDTGFRHRRWHWYDDLQKIWTAKHWHCSPVSGIDIRRIIMIMHTDDPPPDDDDPDRDPDDRGDMHTNDMRGYQYDPDPPPPPPDPFAFADAAAAAEDADDAQVVVVVCLVVLGKHKHFLFCFFQLLVQDDLVNLCVQCPQQDWFKKKAAPPPDQEAAPVVRNIDIDIGGSSVLSVCQLQQHQMKGKGAAPVCRQFAAEACCRRRVSCVNGGHGHPSVVVLVVQFRHKIKMKGFQHKYFWFFFQFKKKKAWRAAKKKKKKFDLVCVVLQSADQQRRTGPDPCVVCSRDSSCSVTHIYIDMDHHSMMMINGGNIIMMMGGPDRMTIMMMITGHSDPDFQDPDDDRDRHHDTNVSVVVVVVVVVLLVVCVPPPPVVSVVVVVVVVVVVVVVVVVD

Sequence (789 aa):
MLSHFDKLKTPPKSVSKYPTLAKQVSRFTGLGYSNVNIWDLWEAWSSAKFVSSSERAALDIIEPFDEWEEFVLFGRHYFVLHASATYQQEKIPVSPKYNHREPSEKESIFHVSMVKHDVQTSKRRFGDVLAITDPTGAAYAVHIMGLGTAGREESYDIYSLDGKMDMPSVPITGPPPRMCHSITDLGDYGMLLVGGRTSPANTLSDCWVLNKGSLCKWVPTSSLPIPLFRHAAVRLRGSSLALIVGGKTGPATMSEDCYVFHATKGWSKCEILGEAPGPLFGAVLCNSHARLTSDGIFTGLLAGGIGQDGLISSKKYRWELDNNDSQPTIRFIKYEEELDQLEDLAVFGAKTVDLELQTLVCGGVGASSESQGQSILIVHMPNNDAYAVSKMGTCPQGEALPFMVGSAIMEAEGSIVILGGGATCFSMGTFWETGVFQLSFKGKEDGLGSCGFTRQGPPKVRFLASQRIISSTRRTVPQEANLEKATVATIPRIRLENPAQFEDILRTGLPVIISNANFGDCVQKWTPSYMIDQIGYNTKVVAHECKHDHDRMDFNSKNFRYITEPFGTVMERAEAGERIYLRALSRDKPSERPANIQDDFPELAEDFCLPRELDSANQCLFSSVLRVSGRINMWLHYDVMANVYAQVAGSKRMVLFPPRDVEHLLFAPGASSSSLDVFSELETSRMAATHPYEAVLGPGDMIFLPPCWPHAAATLTDWGIAVNVFFRDLESGYAIGRDVYGNRDLAAYEKGRLEVARMGKSFQHLPLETRRFYLKRLAEELELTAEGV

Radius of gyration: 32.46 Å; Cα contacts (8 Å, |Δi|>4): 1797; chains: 1; bounding box: 88×59×86 Å